Protein AF-A0A7W1LN58-F1 (afdb_monomer_lite)

Sequence (976 aa):
PGSGVRPVFETVVLNVQGGASDAFIHFIDARTSTVHIRENAELNLAQETPAEDVQAFDAPTSSAFEGSFGPGPLCGPAEGPYSVPAGTQSIIVTATSPGNDIILNLQRPAGTTVASSDIPVGANPEVLVYEPAGGITPGNYFVEVCPFSAAEPAPPVYAGSITINDASSTSVPYPPRWNFFEANPPLDLSDTDTRILACWEEVRPGVDVPNPLCEMELFNLASRATWDFDPDLQRPSFTTKGNAASTAEAWLSPLTPAEQYRPVRSNRQYDAEWQNTWQNADCNQSVFGQPVVGGRPSPVAGGNDIDSAIINLFSQHNRMHDWSYFLGFTERNFNMQQSNFGLSGEEDDPEIGNAQAGAVTGGAPSYLGRDNANQITLQDGVPGITNMYLWQPIAAAFYAPCVDGDFDQAVIGHEYTHAISTRMIGGADGGISSNQGRAMGESYSDLTAVEYLNEYGFVPTDDEDPFSVGAYVTGNGETGIRNYNMRKSPLNYSDIGYDFVCNAALIGPPVEPACSDGRTQVHADGEIWSATQFDVRKALVQKYNASFPASNKDLQARCADNELAPDKCPGNRRWMQLIFDSYLMLGSDLSMLDSRNAMLGADMMRFGGANQTELWRAFAKRGLGQFASDSRVEGEGEDAETLSDGDTIDGAANYETPRETNEGRVKFRPRAIDESGRPFLTNAKIYVGRYEAGAVPIADTDPSTSLQNKASFVPGTYEFLIQADGYGMQRVRYTVQPGADPLRVLVVDMPTNWASRSTSVGGDAATISGDGINKNKLIDDTEATNWAAMGMNNLLVDPTVTVDLAGADAHLVGRVRVSAMLRPRDDQDPGDDDTTPGEEVGDTGSQSRFSAMREFRVLTCNAKTALANCTTPVEFTQVYPVPGSPAAVEFDAGTPRPLAPNLIIKEFDVKDSMATHVRLIALDNQCTGQAAYHIDDADPTNNADCRTSPQVNNLRAAELQVLSHAGSTAVVQDPV

pLDDT: mean 81.68, std 18.53, range [25.59, 98.88]

Secondary structure (DSSP, 8-state):
--S----EEEEE----TTS----EEEEEETTT--EEEEEETTTTS---------PPPPPPEEEEEEEEPPSSSPPPP-EEEEEE-TT--EEEEEEE-TTS-EEEEEESSTT-EEEEE---TT-PSEEEEE--TT-PPPEEEEEEEEESSS-PPSP-EEEEEEEEESS-----S-S-EEEE-SS-S-TT-------EEEES-SSBTTB----TT--EE---SS-SS-TTEETTTTEE-SSSB-SSEEEEE-TT-SSS---S-----TT-EE------HHHHTTT-GGGG-S--SSS-PPPPTTGGGHHHHHHHHHHHHHHHHHHHHTTT-SGGGT---S--TT-SS--S--EEEEETTTTTTSSTTT-TTBS-EEEE---TTS--EEEE-EEEEETTTEEEEEEEGGG-HHHHHHHHHHHHHHHHTT-TTT---SHHHHHHHHHHHHHHHHHHHHHHT---SSSS-TT-BSHHHHT-TTTBTSSS-TTT----GGGTTS-----TTTSSS-SS---TTSS--HHHHHHHHHHHHHHHHHHHHHHHTTTS-TT-HHHHHHHHTTSS-GGGS-HHHHHHHHHHHHHTT--SS--HHHHHHHHHHHHHHHHTTTTHHHHHHHHHHTTB-TT-BS--EESSSTT-EE--STT-S--B-BB--TT-S--EEEEE--EESSSTT-PBPSSEEEEESS-STTPPPSEE--TTSS--SEEEE-SEEEEEEEEETTTEEEEEEEEEPS-SSS-EEEEEEE---TT-SS-SSSSPPPEEEESSB-GGGGSSS-SSS-EEE-S-GGGSS--EEEEEPSSSS-EEEEEEEEE-------TT----TTSPTT------SPPPGGGBEEEEEEEEE-TTSTT--S-SGGG-EEEESPTTSPPPPSS---SS---HHHHS-EEEEEEEEEESEEEEEEEEEHHHH-GGG----S-TT----GGGSGGGG-EEE-EEEEESS--EEEEE----

Radius of gyration: 33.4 Å; chains: 1; bounding box: 89×63×108 Å

Foldseek 3Di:
DDDDDFDWDWDWDQDDPPDDDFTWTWTAGPPPRDTPDTGGPPVVADDDDDDDDDDDFDDKDKDKDKFFADQFFGWTAWADQDFADPQWFKKKKKKDDFQFFKKKFKDPPPPHGPWIWGDDDLLPTTMDMDGDDPGDDGDTITIIITTPGNDGDPPRMMMMMMIIGNDNDPDQQPFFKFWAALFFPDLVLDQPRPTAIATCDQADRPGRDGPPRHPHHDPADLFPDRQQADVVVRGGSQWLHGFAEDEAAAQAALPDFHRGDIDGHSNSYLDDRGRQVLQVQQNALCLQPDDDDDDDDDGDVCRNNRSNLRRHLSVLSSLLSLLVVLLPLAQQLQHATQDNVPDHWAHNAHEGEHFQHNVPNCDPPQVQQEDAKAKDADFTNHYIYTRWHFYDFFFLFWHWRGGTRSRGQLRSQLRSQLNLLQCLAQHRHFGADALQSLLLSSLSSLLRSLLSCLLLVSPDPPPADSSARQCNGFSPRQRHPALHRLLPDQAFLLCQQLDQFDPCPRNPHHPDPRSVVLRGDSPHSSSNVSNLLSQLLVLQQVVCCVQANSPPSVQSNCLSSNVDDQVNHGRNSVSNSLQSQLSNVHRNFDHPLSSLVSSCVSCCVRVVNPCVLSSQQSNLQRQSHPPKALWDFDDDDPPTDTDHTNHRSGIQGHAYYPNDDFWFKEAEFEWAPVDDPTHTDQFKFKFWGFAPASGDGQAGNHPVDPGHSMHTHDFAKIWMWIFGQQQAIDIDIDTGDTGPDDHWYKYWYGYGQQQAQRHPDPFHGKDKDFAFKPRNQQHHRHLQDKTKQFPAPLPPDFGKMKIQTTHDFWAKFFKKKWFLADHGAAQPQQIDPPDDPPPRDGPRDRDRLQQGFWDKWKWFAACVDPPDPPPDPVRTHTFPPPPPDPRDGQQDADRTTRRSVSGGMDMDGTHIDGHSMMMMGGRHGNLPPPPSQQDDGNHPSHGSRNCPDSSSRMHMIRYMGGGNDDMDIDIDPDDD

Structure (mmCIF, N/CA/C/O backbone):
data_AF-A0A7W1LN58-F1
#
_entry.id   AF-A0A7W1LN58-F1
#
loop_
_atom_site.group_PDB
_atom_site.id
_atom_site.type_symbol
_atom_site.label_atom_id
_atom_site.label_alt_id
_atom_site.label_comp_id
_atom_site.label_asym_id
_atom_site.label_entity_id
_atom_site.label_seq_id
_atom_site.pdbx_PDB_ins_code
_atom_site.Cartn_x
_atom_site.Cartn_y
_atom_site.Cartn_z
_atom_site.occupancy
_atom_site.B_iso_or_equiv
_atom_site.auth_seq_id
_atom_site.auth_comp_id
_atom_site.auth_asym_id
_atom_site.auth_atom_id
_atom_site.pdbx_PDB_model_num
ATOM 1 N N . PRO A 1 1 ? 7.237 7.607 -47.749 1.00 38.34 1 PRO A N 1
ATOM 2 C CA . PRO A 1 1 ? 5.980 7.235 -48.452 1.00 38.34 1 PRO A CA 1
ATOM 3 C C . PRO A 1 1 ? 5.025 8.437 -48.496 1.00 38.34 1 PRO A C 1
ATOM 5 O O . PRO A 1 1 ? 4.955 9.165 -47.516 1.00 38.34 1 PRO A O 1
ATOM 8 N N . GLY A 1 2 ? 4.369 8.699 -49.633 1.00 32.72 2 GLY A N 1
ATOM 9 C CA . GLY A 1 2 ? 3.474 9.852 -49.808 1.00 32.72 2 GLY A CA 1
ATOM 10 C C . GLY A 1 2 ? 2.117 9.672 -49.116 1.00 32.72 2 GLY A C 1
ATOM 11 O O . GLY A 1 2 ? 1.566 8.576 -49.102 1.00 32.72 2 GLY A O 1
ATOM 12 N N . SER A 1 3 ? 1.601 10.770 -48.572 1.00 34.66 3 SER A N 1
ATOM 13 C CA . SER A 1 3 ? 0.425 10.941 -47.707 1.00 34.66 3 SER A CA 1
ATOM 14 C C . SER A 1 3 ? -0.847 10.161 -48.100 1.00 34.66 3 SER A C 1
ATOM 16 O O . SER A 1 3 ? -1.720 10.676 -48.800 1.00 34.66 3 SER A O 1
ATOM 18 N N . GLY A 1 4 ? -1.006 8.938 -47.587 1.00 41.16 4 GLY A N 1
ATOM 19 C CA . GLY A 1 4 ? -2.273 8.203 -47.620 1.00 41.16 4 GLY A CA 1
ATOM 20 C C . GLY A 1 4 ? -2.240 6.920 -46.785 1.00 41.16 4 GLY A C 1
ATOM 21 O O . GLY A 1 4 ? -1.316 6.126 -46.918 1.00 41.16 4 GLY A O 1
ATOM 22 N N . VAL A 1 5 ? -3.268 6.700 -45.955 1.00 40.66 5 VAL A N 1
ATOM 23 C CA . VAL A 1 5 ? -3.414 5.508 -45.096 1.00 40.66 5 VAL A CA 1
ATOM 24 C C . VAL A 1 5 ? -3.902 4.307 -45.916 1.00 40.66 5 VAL A C 1
ATOM 26 O O . VAL A 1 5 ? -4.859 4.420 -46.693 1.00 40.66 5 VAL A O 1
ATOM 29 N N . ARG A 1 6 ? -3.281 3.133 -45.727 1.00 43.22 6 ARG A N 1
ATOM 30 C CA . ARG A 1 6 ? -3.742 1.852 -46.285 1.00 43.22 6 ARG A CA 1
ATOM 31 C C . ARG A 1 6 ? -3.751 0.750 -45.223 1.00 43.22 6 ARG A C 1
ATOM 33 O O . ARG A 1 6 ? -2.798 0.658 -44.466 1.00 43.22 6 ARG A O 1
ATOM 40 N N . PRO A 1 7 ? -4.778 -0.118 -45.200 1.00 38.53 7 PRO A N 1
ATOM 41 C CA . PRO A 1 7 ? -4.782 -1.282 -44.324 1.00 38.53 7 PRO A CA 1
ATOM 42 C C . PRO A 1 7 ? -3.747 -2.310 -44.799 1.00 38.53 7 PRO A C 1
ATOM 44 O O . PRO A 1 7 ? -3.727 -2.680 -45.980 1.00 38.53 7 PRO A O 1
ATOM 47 N N . VAL A 1 8 ? -2.915 -2.774 -43.872 1.00 39.91 8 VAL A N 1
ATOM 48 C CA . VAL A 1 8 ? -1.924 -3.837 -44.068 1.00 39.91 8 VAL A CA 1
ATOM 49 C C . VAL A 1 8 ? -2.174 -4.970 -43.077 1.00 39.91 8 VAL A C 1
ATOM 51 O O . VAL A 1 8 ? -2.741 -4.747 -42.010 1.00 39.91 8 VAL A O 1
ATOM 54 N N . PHE A 1 9 ? -1.782 -6.186 -43.451 1.00 40.06 9 PHE A N 1
ATOM 55 C CA . PHE A 1 9 ? -1.648 -7.295 -42.508 1.00 40.06 9 PHE A CA 1
ATOM 56 C C . PHE A 1 9 ? -0.174 -7.430 -42.132 1.00 40.06 9 PHE A C 1
ATOM 58 O O . PHE A 1 9 ? 0.655 -7.586 -43.030 1.00 40.06 9 PHE A O 1
ATOM 65 N N . GLU A 1 10 ? 0.125 -7.391 -40.836 1.00 42.59 10 GLU A N 1
ATOM 66 C CA . GLU A 1 10 ? 1.408 -7.821 -40.279 1.00 42.59 10 GLU A CA 1
ATOM 67 C C . GLU A 1 10 ? 1.280 -9.298 -39.895 1.00 42.59 10 GLU A C 1
ATOM 69 O O . GLU A 1 10 ? 0.316 -9.710 -39.247 1.00 42.59 10 GLU A O 1
ATOM 74 N N . THR A 1 11 ? 2.204 -10.129 -40.372 1.00 45.03 11 THR A N 1
ATOM 75 C CA . THR A 1 11 ? 2.224 -11.565 -40.061 1.00 45.03 11 THR A CA 1
ATOM 76 C C . THR A 1 11 ? 3.646 -11.993 -39.750 1.00 45.03 11 THR A C 1
ATOM 78 O O . THR A 1 11 ? 4.514 -11.892 -40.615 1.00 45.03 11 THR A O 1
ATOM 81 N N . VAL A 1 12 ? 3.850 -12.498 -38.533 1.00 44.78 12 VAL A N 1
ATOM 82 C CA . VAL A 1 12 ? 5.116 -13.060 -38.055 1.00 44.78 12 VAL A CA 1
ATOM 83 C C . VAL A 1 12 ? 4.986 -14.583 -38.062 1.00 44.78 12 VAL A C 1
ATOM 85 O O . VAL A 1 12 ? 4.109 -15.145 -37.404 1.00 44.78 12 VAL A O 1
ATOM 88 N N . VAL A 1 13 ? 5.808 -15.265 -38.861 1.00 45.41 13 VAL A N 1
ATOM 89 C CA . VAL A 1 13 ? 5.777 -16.732 -38.988 1.00 45.41 13 VAL A CA 1
ATOM 90 C C . VAL A 1 13 ? 6.945 -17.319 -38.206 1.00 45.41 13 VAL A C 1
ATOM 92 O O . VAL A 1 13 ? 8.088 -17.188 -38.622 1.00 45.41 13 VAL A O 1
ATOM 95 N N . LEU A 1 14 ? 6.637 -17.971 -37.082 1.00 42.03 14 LEU A N 1
ATOM 96 C CA . LEU A 1 14 ? 7.629 -18.441 -36.105 1.00 42.03 14 LEU A CA 1
ATOM 97 C C . LEU A 1 14 ? 7.948 -19.947 -36.204 1.00 42.03 14 LEU A C 1
ATOM 99 O O . LEU A 1 14 ? 8.849 -20.431 -35.529 1.00 42.03 14 LEU A O 1
ATOM 103 N N . ASN A 1 15 ? 7.209 -20.726 -37.007 1.00 45.56 15 ASN A N 1
ATOM 104 C CA . ASN A 1 15 ? 7.449 -22.168 -37.162 1.00 45.56 15 ASN A CA 1
ATOM 105 C C . ASN A 1 15 ? 6.885 -22.705 -38.490 1.00 45.56 15 ASN A C 1
ATOM 107 O O . ASN A 1 15 ? 5.750 -22.392 -38.859 1.00 45.56 15 ASN A O 1
ATOM 111 N N . VAL A 1 16 ? 7.643 -23.565 -39.181 1.00 48.03 16 VAL A N 1
ATOM 112 C CA . VAL A 1 16 ? 7.180 -24.314 -40.358 1.00 48.03 16 VAL A CA 1
ATOM 113 C C . VAL A 1 16 ? 7.464 -25.803 -40.159 1.00 48.03 16 VAL A C 1
ATOM 115 O O . VAL A 1 16 ? 8.609 -26.236 -40.051 1.00 48.03 16 VAL A O 1
ATOM 118 N N . GLN A 1 17 ? 6.411 -26.623 -40.141 1.00 37.69 17 GLN A N 1
ATOM 119 C CA . GLN A 1 17 ? 6.531 -28.059 -39.894 1.00 37.69 17 GLN A CA 1
ATOM 120 C C . GLN A 1 17 ? 7.273 -28.763 -41.054 1.00 37.69 17 GLN A C 1
ATOM 122 O O . GLN A 1 17 ? 6.703 -28.986 -42.121 1.00 37.69 17 GLN A O 1
ATOM 127 N N . GLY A 1 18 ? 8.539 -29.141 -40.831 1.00 50.59 18 GLY A N 1
ATOM 128 C CA . GLY A 1 18 ? 9.335 -29.978 -41.743 1.00 50.59 18 GLY A CA 1
ATOM 129 C C . GLY A 1 18 ? 10.285 -29.253 -42.711 1.00 50.59 18 GLY A C 1
ATOM 130 O O . GLY A 1 18 ? 10.739 -29.889 -43.662 1.00 50.59 18 GLY A O 1
ATOM 131 N N . GLY A 1 19 ? 10.602 -27.972 -42.488 1.00 45.16 19 GLY A N 1
ATOM 132 C CA . GLY A 1 19 ? 11.627 -27.211 -43.226 1.00 45.16 19 GLY A CA 1
ATOM 133 C C . GLY A 1 19 ? 12.540 -26.404 -42.293 1.00 45.16 19 GLY A C 1
ATOM 134 O O . GLY A 1 19 ? 12.277 -26.348 -41.095 1.00 45.16 19 GLY A O 1
ATOM 135 N N . ALA A 1 20 ? 13.607 -25.803 -42.834 1.00 36.78 20 ALA A N 1
ATOM 136 C CA . ALA A 1 20 ? 14.385 -24.786 -42.119 1.00 36.78 20 ALA A CA 1
ATOM 137 C C . ALA A 1 20 ? 13.507 -23.538 -41.916 1.00 36.78 20 ALA A C 1
ATOM 139 O O . ALA A 1 20 ? 12.755 -23.157 -42.816 1.00 36.78 20 ALA A O 1
ATOM 140 N N . SER A 1 21 ? 13.524 -22.992 -40.707 1.00 39.00 21 SER A N 1
ATOM 141 C CA . SER A 1 21 ? 12.690 -21.873 -40.281 1.00 39.00 21 SER A CA 1
ATOM 142 C C . SER A 1 21 ? 13.357 -20.547 -40.630 1.00 39.00 21 SER A C 1
ATOM 144 O O . SER A 1 21 ? 14.273 -20.143 -39.935 1.00 39.00 21 SER A O 1
ATOM 146 N N . ASP A 1 22 ? 12.843 -19.863 -41.649 1.00 41.12 22 ASP A N 1
ATOM 147 C CA . ASP A 1 22 ? 13.186 -18.472 -41.944 1.00 41.12 22 ASP A CA 1
ATOM 148 C C . ASP A 1 22 ? 12.092 -17.575 -41.329 1.00 41.12 22 ASP A C 1
ATOM 150 O O . ASP A 1 22 ? 10.918 -17.660 -41.721 1.00 41.12 22 ASP A O 1
ATOM 154 N N . ALA A 1 23 ? 12.430 -16.732 -40.354 1.00 43.00 23 ALA A N 1
ATOM 155 C CA . ALA A 1 23 ? 11.495 -15.731 -39.847 1.00 43.00 23 ALA A CA 1
ATOM 156 C C . ALA A 1 23 ? 11.349 -14.614 -40.893 1.00 43.00 23 ALA A C 1
ATOM 158 O O . ALA A 1 23 ? 12.339 -14.080 -41.380 1.00 43.00 23 ALA A O 1
ATOM 159 N N . PHE A 1 24 ? 10.122 -14.244 -41.263 1.00 46.88 24 PHE A N 1
ATOM 160 C CA . PHE A 1 24 ? 9.875 -13.127 -42.179 1.00 46.88 24 PHE A CA 1
ATOM 161 C C . PHE A 1 24 ? 8.828 -12.178 -41.604 1.00 46.88 24 PHE A C 1
ATOM 163 O O . PHE A 1 24 ? 7.767 -12.630 -41.167 1.00 46.88 24 PHE A O 1
ATOM 170 N N . ILE A 1 25 ? 9.085 -10.875 -41.712 1.00 50.16 25 ILE A N 1
ATOM 171 C CA . ILE A 1 25 ? 8.079 -9.828 -41.534 1.00 50.16 25 ILE A CA 1
ATOM 172 C C . ILE A 1 25 ? 7.552 -9.456 -42.920 1.00 50.16 25 ILE A C 1
ATOM 174 O O . ILE A 1 25 ? 8.302 -9.148 -43.852 1.00 50.16 25 ILE A O 1
ATOM 178 N N . HIS A 1 26 ? 6.234 -9.512 -43.082 1.00 50.22 26 HIS A N 1
ATOM 179 C CA . HIS A 1 26 ? 5.571 -9.121 -44.319 1.00 50.22 26 HIS A CA 1
ATOM 180 C C . HIS A 1 26 ? 4.625 -7.951 -44.071 1.00 50.22 26 HIS A C 1
ATOM 182 O O . HIS A 1 26 ? 3.730 -8.057 -43.236 1.00 50.22 26 HIS A O 1
ATOM 188 N N . PHE A 1 27 ? 4.744 -6.902 -44.887 1.00 49.34 27 PHE A N 1
ATOM 189 C CA . PHE A 1 27 ? 3.719 -5.869 -45.020 1.00 49.34 27 PHE A CA 1
ATOM 190 C C . PHE A 1 27 ? 2.981 -6.073 -46.336 1.00 49.34 27 PHE A C 1
ATOM 192 O O . PHE A 1 27 ? 3.466 -5.750 -47.430 1.00 49.34 27 PHE A O 1
ATOM 199 N N . ILE A 1 28 ? 1.792 -6.658 -46.220 1.00 58.09 28 ILE A N 1
ATOM 200 C CA . ILE A 1 28 ? 0.949 -7.016 -47.358 1.00 58.09 28 ILE A CA 1
ATOM 201 C C . ILE A 1 28 ? -0.194 -6.010 -47.438 1.00 58.09 28 ILE A C 1
ATOM 203 O O . ILE A 1 28 ? -0.974 -5.880 -46.495 1.00 58.09 28 ILE A O 1
ATOM 207 N N . ASP A 1 29 ? -0.327 -5.312 -48.569 1.00 57.69 29 ASP A N 1
ATOM 208 C CA . ASP A 1 29 ? -1.478 -4.436 -48.807 1.00 57.69 29 ASP A CA 1
ATOM 209 C C . ASP A 1 29 ? -2.752 -5.284 -48.842 1.00 57.69 29 ASP A C 1
ATOM 211 O O . ASP A 1 29 ? -2.947 -6.128 -49.723 1.00 57.69 29 ASP A O 1
ATOM 215 N N . ALA A 1 30 ? -3.634 -5.041 -47.871 1.00 48.69 30 ALA A N 1
ATOM 216 C CA . ALA A 1 30 ? -4.808 -5.866 -47.615 1.00 48.69 30 ALA A CA 1
ATOM 217 C C . ALA A 1 30 ? -5.854 -5.822 -48.746 1.00 48.69 30 ALA A C 1
ATOM 219 O O . ALA A 1 30 ? -6.773 -6.638 -48.765 1.00 48.69 30 ALA A O 1
ATOM 220 N N . ARG A 1 31 ? -5.750 -4.876 -49.692 1.00 51.94 31 ARG A N 1
ATOM 221 C CA . ARG A 1 31 ? -6.703 -4.707 -50.805 1.00 51.94 31 ARG A CA 1
ATOM 222 C C . ARG A 1 31 ? -6.205 -5.303 -52.111 1.00 51.94 31 ARG A C 1
ATOM 224 O O . ARG A 1 31 ? -7.010 -5.711 -52.941 1.00 51.94 31 ARG A O 1
ATOM 231 N N . THR A 1 32 ? -4.896 -5.294 -52.319 1.00 62.59 32 THR A N 1
ATOM 232 C CA . THR A 1 32 ? -4.275 -5.728 -53.578 1.00 62.59 32 THR A CA 1
ATOM 233 C C . THR A 1 32 ? -3.506 -7.035 -53.440 1.00 62.59 32 THR A C 1
ATOM 235 O O . THR A 1 32 ? -3.103 -7.597 -54.454 1.00 62.59 32 THR A O 1
ATOM 238 N N . SER A 1 33 ? -3.284 -7.502 -52.206 1.00 49.84 33 SER A N 1
ATOM 239 C CA . SER A 1 33 ? -2.410 -8.635 -51.880 1.00 49.84 33 SER A CA 1
ATOM 240 C C . SER A 1 33 ? -0.970 -8.450 -52.372 1.00 49.84 33 SER A C 1
ATOM 242 O O . SER A 1 33 ? -0.205 -9.409 -52.455 1.00 49.84 33 SER A O 1
ATOM 244 N N . THR A 1 34 ? -0.597 -7.212 -52.703 1.00 50.97 34 THR A N 1
ATOM 245 C CA . THR A 1 34 ? 0.761 -6.862 -53.104 1.00 50.97 34 THR A CA 1
ATOM 246 C C . THR A 1 34 ? 1.616 -6.818 -51.849 1.00 50.97 34 THR A C 1
ATOM 248 O O . THR A 1 34 ? 1.304 -6.095 -50.901 1.00 50.97 34 THR A O 1
ATOM 251 N N . VAL A 1 35 ? 2.684 -7.606 -51.841 1.00 49.66 35 VAL A N 1
ATOM 252 C CA . VAL A 1 35 ? 3.700 -7.573 -50.792 1.00 49.66 35 VAL A CA 1
ATOM 253 C C . VAL A 1 35 ? 4.571 -6.352 -51.060 1.00 49.66 35 VAL A C 1
ATOM 255 O O . VAL A 1 35 ? 5.291 -6.324 -52.057 1.00 49.66 35 VAL A O 1
ATOM 258 N N . HIS A 1 36 ? 4.449 -5.325 -50.222 1.00 48.38 36 HIS A N 1
ATOM 259 C CA . HIS A 1 36 ? 5.258 -4.108 -50.365 1.00 48.38 36 HIS A CA 1
ATOM 260 C C . HIS A 1 36 ? 6.605 -4.265 -49.687 1.00 48.38 36 HIS A C 1
ATOM 262 O O . HIS A 1 36 ? 7.612 -3.794 -50.206 1.00 48.38 36 HIS A O 1
ATOM 268 N N . ILE A 1 37 ? 6.614 -4.967 -48.557 1.00 48.12 37 ILE A N 1
ATOM 269 C CA . ILE A 1 37 ? 7.822 -5.299 -47.819 1.00 48.12 37 ILE A CA 1
ATOM 270 C C . ILE A 1 37 ? 7.750 -6.787 -47.491 1.00 48.12 37 ILE A C 1
ATOM 272 O O . ILE A 1 37 ? 6.752 -7.278 -46.959 1.00 48.12 37 ILE A O 1
ATOM 276 N N . ARG A 1 38 ? 8.803 -7.503 -47.873 1.00 44.06 38 ARG A N 1
ATOM 277 C CA . ARG A 1 38 ? 9.136 -8.835 -47.380 1.00 44.06 38 ARG A CA 1
ATOM 278 C C . ARG A 1 38 ? 10.527 -8.700 -46.801 1.00 44.06 38 ARG A C 1
ATOM 280 O O . ARG A 1 38 ? 11.482 -8.538 -47.557 1.00 44.06 38 ARG A O 1
ATOM 287 N N . GLU A 1 39 ? 10.609 -8.757 -45.492 1.00 43.25 39 GLU A N 1
ATOM 288 C CA . GLU A 1 39 ? 11.857 -8.669 -44.766 1.00 43.25 39 GLU A CA 1
ATOM 289 C C . GLU A 1 39 ? 12.158 -10.036 -44.172 1.00 43.25 39 GLU A C 1
ATOM 291 O O . GLU A 1 39 ? 11.318 -10.619 -43.490 1.00 43.25 39 GLU A O 1
ATOM 296 N N . ASN A 1 40 ? 13.318 -10.586 -44.525 1.00 41.34 40 ASN A N 1
ATOM 297 C CA . ASN A 1 40 ? 13.825 -11.796 -43.896 1.00 41.34 40 ASN A CA 1
ATOM 298 C C . ASN A 1 40 ? 14.435 -11.384 -42.556 1.00 41.34 40 ASN A C 1
ATOM 300 O O . ASN A 1 40 ? 15.449 -10.697 -42.550 1.00 41.34 40 ASN A O 1
ATOM 304 N N . ALA A 1 41 ? 13.821 -11.782 -41.448 1.00 43.66 41 ALA A N 1
ATOM 305 C CA . ALA A 1 41 ? 14.334 -11.538 -40.106 1.00 43.66 41 ALA A CA 1
ATOM 306 C C . ALA A 1 41 ? 15.542 -12.439 -39.764 1.00 43.66 41 ALA A C 1
ATOM 308 O O . ALA A 1 41 ? 16.144 -12.270 -38.712 1.00 43.66 41 ALA A O 1
ATOM 309 N N . GLU A 1 42 ? 15.962 -13.334 -40.669 1.00 38.12 42 GLU A N 1
ATOM 310 C CA . GLU A 1 42 ? 17.243 -14.053 -40.596 1.00 38.12 42 GLU A CA 1
ATOM 311 C C . GLU A 1 42 ? 18.414 -13.317 -41.295 1.00 38.12 42 GLU A C 1
ATOM 313 O O . GLU A 1 42 ? 19.463 -13.897 -41.568 1.00 38.12 42 GLU A O 1
ATOM 318 N N . LEU A 1 43 ? 18.292 -12.015 -41.584 1.00 32.66 43 LEU A N 1
ATOM 319 C CA . LEU A 1 43 ? 19.377 -11.200 -42.162 1.00 32.66 43 LEU A CA 1
ATOM 320 C C . LEU A 1 43 ? 20.245 -10.458 -41.125 1.00 32.66 43 LEU A C 1
ATOM 322 O O . LEU A 1 43 ? 20.779 -9.394 -41.420 1.00 32.66 43 LEU A O 1
ATOM 326 N N . ASN A 1 44 ? 20.472 -11.070 -39.957 1.00 30.06 44 ASN A N 1
ATOM 327 C CA . ASN A 1 44 ? 21.639 -10.786 -39.101 1.00 30.06 44 ASN A CA 1
ATOM 328 C C . ASN A 1 44 ? 22.661 -11.940 -39.068 1.00 30.06 44 ASN A C 1
ATOM 330 O O . ASN A 1 44 ? 23.606 -11.916 -38.285 1.00 30.06 44 ASN A O 1
ATOM 334 N N . LEU A 1 45 ? 22.527 -12.941 -39.945 1.00 30.30 45 LEU A N 1
ATOM 335 C CA . LEU A 1 45 ? 23.387 -14.123 -39.921 1.00 30.30 45 LEU A CA 1
ATOM 336 C C . LEU A 1 45 ? 23.634 -14.675 -41.336 1.00 30.30 45 LEU A C 1
ATOM 338 O O . LEU A 1 45 ? 23.081 -15.697 -41.712 1.00 30.30 45 LEU A O 1
ATOM 342 N N . ALA A 1 46 ? 24.448 -13.979 -42.145 1.00 26.41 46 ALA A N 1
ATOM 343 C CA . ALA A 1 46 ? 25.325 -14.590 -43.166 1.00 26.41 46 ALA A CA 1
ATOM 344 C C . ALA A 1 46 ? 26.036 -13.544 -44.049 1.00 26.41 46 ALA A C 1
ATOM 346 O O . ALA A 1 46 ? 25.576 -13.191 -45.137 1.00 26.41 46 ALA A O 1
ATOM 347 N N . GLN A 1 47 ? 27.253 -13.166 -43.660 1.00 25.59 47 GLN A N 1
ATOM 348 C CA . GLN A 1 47 ? 28.364 -13.103 -44.614 1.00 25.59 47 GLN A CA 1
ATOM 349 C C . GLN A 1 47 ? 29.571 -13.824 -44.009 1.00 25.59 47 GLN A C 1
ATOM 351 O O . GLN A 1 47 ? 30.535 -13.202 -43.580 1.00 25.59 47 GLN A O 1
ATOM 356 N N . GLU A 1 48 ? 29.527 -15.157 -43.993 1.00 30.42 48 GLU A N 1
ATOM 357 C CA . GLU A 1 48 ? 30.747 -15.952 -43.864 1.00 30.42 48 GLU A CA 1
ATOM 358 C C . GLU A 1 48 ? 31.292 -16.278 -45.255 1.00 30.42 48 GLU A C 1
ATOM 360 O O . GLU A 1 48 ? 30.777 -17.113 -46.002 1.00 30.42 48 GLU A O 1
ATOM 365 N N . THR A 1 49 ? 32.372 -15.590 -45.607 1.00 28.28 49 THR A N 1
ATOM 366 C CA . THR A 1 49 ? 33.383 -16.128 -46.521 1.00 28.28 49 THR A CA 1
ATOM 367 C C . THR A 1 49 ? 34.119 -17.278 -45.811 1.00 28.28 49 THR A C 1
ATOM 369 O O . THR A 1 49 ? 34.323 -17.187 -44.602 1.00 28.28 49 THR A O 1
ATOM 372 N N . PRO A 1 50 ? 34.539 -18.351 -46.509 1.00 26.67 50 PRO A N 1
ATOM 373 C CA . PRO A 1 50 ? 35.122 -19.531 -45.869 1.00 26.67 50 PRO A CA 1
ATOM 374 C C . PRO A 1 50 ? 36.374 -19.226 -45.040 1.00 26.67 50 PRO A C 1
ATOM 376 O O . PRO A 1 50 ? 37.246 -18.473 -45.474 1.00 26.67 50 PRO A O 1
ATOM 379 N N . ALA A 1 51 ? 36.462 -19.883 -43.884 1.00 35.12 51 ALA A N 1
ATOM 380 C CA . ALA A 1 51 ? 37.578 -19.835 -42.954 1.00 35.12 51 ALA A CA 1
ATOM 381 C C . ALA A 1 51 ? 38.877 -20.391 -43.560 1.00 35.12 51 ALA A C 1
ATOM 383 O O . ALA A 1 51 ? 39.050 -21.606 -43.641 1.00 35.12 51 ALA A O 1
ATOM 384 N N . GLU A 1 52 ? 39.814 -19.503 -43.885 1.00 25.97 52 GLU A N 1
ATOM 385 C CA . GLU A 1 52 ? 41.252 -19.777 -43.826 1.00 25.97 52 GLU A CA 1
ATOM 386 C C . GLU A 1 52 ? 41.956 -18.532 -43.236 1.00 25.97 52 GLU A C 1
ATOM 388 O O . GLU A 1 52 ? 41.791 -17.423 -43.738 1.00 25.97 52 GLU A O 1
ATOM 393 N N . ASP A 1 53 ? 42.703 -18.745 -42.144 1.00 28.17 53 ASP A N 1
ATOM 394 C CA . ASP A 1 53 ? 43.572 -17.810 -41.399 1.00 28.17 53 ASP A CA 1
ATOM 395 C C . ASP A 1 53 ? 42.924 -16.670 -40.573 1.00 28.17 53 ASP A C 1
ATOM 397 O O . ASP A 1 53 ? 43.074 -15.488 -40.875 1.00 28.17 53 ASP A O 1
ATOM 401 N N . VAL A 1 54 ? 42.316 -17.004 -39.422 1.00 29.50 54 VAL A N 1
ATOM 402 C CA . VAL A 1 54 ? 42.055 -16.014 -38.353 1.00 29.50 54 VAL A CA 1
ATOM 403 C C . VAL A 1 54 ? 43.332 -15.812 -37.530 1.00 29.50 54 VAL A C 1
ATOM 405 O O . VAL A 1 54 ? 43.705 -16.656 -36.712 1.00 29.50 54 VAL A O 1
ATOM 408 N N . GLN A 1 55 ? 44.012 -14.686 -37.751 1.00 25.73 55 GLN A N 1
ATOM 409 C CA . GLN A 1 55 ? 44.956 -14.135 -36.779 1.00 25.73 55 GLN A CA 1
ATOM 410 C C . GLN A 1 55 ? 44.171 -13.447 -35.656 1.00 25.73 55 GLN A C 1
ATOM 412 O O . GLN A 1 55 ? 43.167 -12.789 -35.912 1.00 25.73 55 GLN A O 1
ATOM 417 N N . ALA A 1 56 ? 44.616 -13.619 -34.411 1.00 28.19 56 ALA A N 1
ATOM 418 C CA . ALA A 1 56 ? 44.082 -12.893 -33.265 1.00 28.19 56 ALA A CA 1
ATOM 419 C C . ALA A 1 56 ? 44.217 -11.375 -33.492 1.00 28.19 56 ALA A C 1
ATOM 421 O O . ALA A 1 56 ? 45.321 -10.909 -33.772 1.00 28.19 56 ALA A O 1
ATOM 422 N N . PHE A 1 57 ? 43.108 -10.639 -33.384 1.00 33.38 57 PHE A N 1
ATOM 423 C CA . PHE A 1 57 ? 43.099 -9.174 -33.336 1.00 33.38 57 PHE A CA 1
ATOM 424 C C . PHE A 1 57 ? 43.287 -8.713 -31.886 1.00 33.38 57 PHE A C 1
ATOM 426 O O . PHE A 1 57 ? 42.812 -9.381 -30.960 1.00 33.38 57 PHE A O 1
ATOM 433 N N . ASP A 1 58 ? 43.996 -7.604 -31.690 1.00 37.00 58 ASP A N 1
ATOM 434 C CA . ASP A 1 58 ? 44.186 -7.015 -30.366 1.00 37.00 58 ASP A CA 1
ATOM 435 C C . ASP A 1 58 ? 42.894 -6.293 -29.924 1.00 37.00 58 ASP A C 1
ATOM 437 O O . ASP A 1 58 ? 42.106 -5.820 -30.739 1.00 37.00 58 ASP A O 1
ATOM 441 N N . ALA A 1 59 ? 42.624 -6.236 -28.617 1.00 37.91 59 ALA A N 1
ATOM 442 C CA . ALA A 1 59 ? 41.434 -5.561 -28.090 1.00 37.91 59 ALA A CA 1
ATOM 443 C C . ALA A 1 59 ? 41.435 -4.051 -28.436 1.00 37.91 59 ALA A C 1
ATOM 445 O O . ALA A 1 59 ? 42.509 -3.437 -28.438 1.00 37.91 59 ALA A O 1
ATOM 446 N N . PRO A 1 60 ? 40.259 -3.421 -28.665 1.00 51.72 60 PRO A N 1
ATOM 447 C CA . PRO A 1 60 ? 40.178 -1.989 -28.935 1.00 51.72 60 PRO A CA 1
ATOM 448 C C . PRO A 1 60 ? 40.834 -1.196 -27.804 1.00 51.72 60 PRO A C 1
ATOM 450 O O . PRO A 1 60 ? 40.615 -1.458 -26.619 1.00 51.72 60 PRO A O 1
ATOM 453 N N . THR A 1 61 ? 41.647 -0.209 -28.172 1.00 53.94 61 THR A N 1
ATOM 454 C CA . THR A 1 61 ? 42.327 0.653 -27.201 1.00 53.94 61 THR A CA 1
ATOM 455 C C . THR A 1 61 ? 41.501 1.913 -26.997 1.00 53.94 61 THR A C 1
ATOM 457 O O . THR A 1 61 ? 41.357 2.726 -27.909 1.00 53.94 61 THR A O 1
ATOM 460 N N . SER A 1 62 ? 40.938 2.059 -25.795 1.00 63.94 62 SER A N 1
ATOM 461 C CA . SER A 1 62 ? 40.212 3.259 -25.372 1.00 63.94 62 SER A CA 1
ATOM 462 C C . SER A 1 62 ? 41.097 4.136 -24.490 1.00 63.94 62 SER A C 1
ATOM 464 O O . SER A 1 62 ? 41.887 3.642 -23.683 1.00 63.94 62 SER A O 1
ATOM 466 N N . SER A 1 63 ? 41.015 5.449 -24.671 1.00 70.25 63 SER A N 1
ATOM 467 C CA . SER A 1 63 ? 41.720 6.447 -23.868 1.00 70.25 63 SER A CA 1
ATOM 468 C C . SER A 1 63 ? 40.767 7.580 -23.516 1.00 70.25 63 SER A C 1
ATOM 470 O O . SER A 1 63 ? 40.159 8.178 -24.403 1.00 70.25 63 SER A O 1
ATOM 472 N N . ALA A 1 64 ? 40.642 7.873 -22.223 1.00 67.44 64 ALA A N 1
ATOM 473 C CA . ALA A 1 64 ? 39.857 9.000 -21.735 1.00 67.44 64 ALA A CA 1
ATOM 474 C C . ALA A 1 64 ? 40.596 10.330 -21.948 1.00 67.44 64 ALA A C 1
ATOM 476 O O . ALA A 1 64 ? 41.829 10.367 -22.021 1.00 67.44 64 ALA A O 1
ATOM 477 N N . PHE A 1 65 ? 39.835 11.417 -22.022 1.00 78.06 65 PHE A N 1
ATOM 478 C CA . PHE A 1 65 ? 40.341 12.782 -22.003 1.00 78.06 65 PHE A CA 1
ATOM 479 C C . PHE A 1 65 ? 39.370 13.719 -21.301 1.00 78.06 65 PHE A C 1
ATOM 481 O O . PHE A 1 65 ? 38.164 13.487 -21.271 1.00 78.06 65 PHE A O 1
ATOM 488 N N . GLU A 1 66 ? 39.909 14.796 -20.754 1.00 81.50 66 GLU A N 1
ATOM 489 C CA . GLU A 1 66 ? 39.153 15.842 -20.081 1.00 81.50 66 GLU A CA 1
ATOM 490 C C . GLU A 1 66 ? 39.803 17.188 -20.379 1.00 81.50 66 GLU A C 1
ATOM 492 O O . GLU A 1 66 ? 41.021 17.280 -20.529 1.00 81.50 66 GLU A O 1
ATOM 497 N N . GLY A 1 67 ? 38.994 18.236 -20.469 1.00 82.62 67 GLY A N 1
ATOM 498 C CA . GLY A 1 67 ? 39.496 19.560 -20.786 1.00 82.62 67 GLY A CA 1
ATOM 499 C C . GLY A 1 67 ? 38.476 20.655 -20.528 1.00 82.62 67 GLY A C 1
ATOM 500 O O . GLY A 1 67 ? 37.417 20.440 -19.940 1.00 82.62 67 GLY A O 1
ATOM 501 N N . SER A 1 68 ? 38.825 21.868 -20.946 1.00 78.50 68 SER A N 1
ATOM 502 C CA . SER A 1 68 ? 37.926 23.018 -20.879 1.00 78.50 68 SER A CA 1
ATOM 503 C C . SER A 1 68 ? 38.125 23.938 -22.075 1.00 78.50 68 SER A C 1
ATOM 505 O O . SER A 1 68 ? 39.232 24.033 -22.610 1.00 78.50 68 SER A O 1
ATOM 507 N N . PHE A 1 69 ? 37.065 24.636 -22.476 1.00 74.44 69 PHE A N 1
ATOM 508 C CA . PHE A 1 69 ? 37.139 25.737 -23.436 1.00 74.44 69 PHE A CA 1
ATOM 509 C C . PHE A 1 69 ? 37.125 27.100 -22.720 1.00 74.44 69 PHE A C 1
ATOM 511 O O . PHE A 1 69 ? 36.584 27.263 -21.626 1.00 74.44 69 PHE A O 1
ATOM 518 N N . GLY A 1 70 ? 37.802 28.093 -23.307 1.00 63.12 70 GLY A N 1
ATOM 519 C CA . GLY A 1 70 ? 37.887 29.452 -22.755 1.00 63.12 70 GLY A CA 1
ATOM 520 C C . GLY A 1 70 ? 36.619 30.281 -23.020 1.00 63.12 70 GLY A C 1
ATOM 521 O O . GLY A 1 70 ? 35.802 29.896 -23.848 1.00 63.12 70 GLY A O 1
ATOM 522 N N . PRO A 1 71 ? 36.442 31.454 -22.379 1.00 55.97 71 PRO A N 1
ATOM 523 C CA . PRO A 1 71 ? 35.294 32.321 -22.651 1.00 55.97 71 PRO A CA 1
ATOM 524 C C . PRO A 1 71 ? 35.285 32.805 -24.116 1.00 55.97 71 PRO A C 1
ATOM 526 O O . PRO A 1 71 ? 36.197 33.518 -24.544 1.00 55.97 71 PRO A O 1
ATOM 529 N N . GLY A 1 72 ? 34.236 32.443 -24.865 1.00 57.34 72 GLY A N 1
ATOM 530 C CA . GLY A 1 72 ? 34.056 32.733 -26.296 1.00 57.34 72 GLY A CA 1
ATOM 531 C C . GLY A 1 72 ? 34.041 31.462 -27.168 1.00 57.34 72 GLY A C 1
ATOM 532 O O . GLY A 1 72 ? 34.095 30.364 -26.632 1.00 57.34 72 GLY A O 1
ATOM 533 N N . PRO A 1 73 ? 33.998 31.573 -28.512 1.00 58.94 73 PRO A N 1
ATOM 534 C CA . PRO A 1 73 ? 33.883 30.427 -29.429 1.00 58.94 73 PRO A CA 1
ATOM 535 C C . PRO A 1 73 ? 35.222 29.686 -29.629 1.00 58.94 73 PRO A C 1
ATOM 537 O O . PRO A 1 73 ? 35.558 29.271 -30.737 1.00 58.94 73 PRO A O 1
ATOM 540 N N . LEU A 1 74 ? 36.062 29.628 -28.594 1.00 75.88 74 LEU A N 1
ATOM 541 C CA . LEU A 1 74 ? 37.389 29.027 -28.673 1.00 75.88 74 LEU A CA 1
ATOM 542 C C . LEU A 1 74 ? 37.301 27.570 -28.240 1.00 75.88 74 LEU A C 1
ATOM 544 O O . LEU A 1 74 ? 36.929 27.298 -27.105 1.00 75.88 74 LEU A O 1
ATOM 548 N N . CYS A 1 75 ? 37.685 26.655 -29.127 1.00 83.56 75 CYS A N 1
ATOM 549 C CA . CYS A 1 75 ? 37.794 25.241 -28.792 1.00 83.56 75 CYS A CA 1
ATOM 550 C C . CYS A 1 75 ? 38.794 24.999 -27.654 1.00 83.56 75 CYS A C 1
ATOM 552 O O . CYS A 1 75 ? 39.728 25.786 -27.446 1.00 83.56 75 CYS A O 1
ATOM 554 N N . GLY A 1 76 ? 38.600 23.896 -26.935 1.00 80.19 76 GLY A N 1
ATOM 555 C CA . GLY A 1 76 ? 39.588 23.380 -25.997 1.00 80.19 76 GLY A CA 1
ATOM 556 C C . GLY A 1 76 ? 40.895 22.991 -26.699 1.00 80.19 76 GLY A C 1
ATOM 557 O O . GLY A 1 76 ? 40.951 22.916 -27.932 1.00 80.19 76 GLY A O 1
ATOM 558 N N . PRO A 1 77 ? 41.984 22.775 -25.942 1.00 84.12 77 PRO A N 1
ATOM 559 C CA . PRO A 1 77 ? 43.210 22.241 -26.518 1.00 84.12 77 PRO A CA 1
ATOM 560 C C . PRO A 1 77 ? 42.936 20.895 -27.207 1.00 84.12 77 PRO A C 1
ATOM 562 O O . PRO A 1 77 ? 42.131 20.096 -26.740 1.00 84.12 77 PRO A O 1
ATOM 565 N N . ALA A 1 78 ? 43.616 20.641 -28.327 1.00 85.94 78 ALA A N 1
ATOM 566 C CA . ALA A 1 78 ? 43.517 19.358 -29.010 1.00 85.94 78 ALA A CA 1
ATOM 567 C C . ALA A 1 78 ? 44.163 18.258 -28.146 1.00 85.94 78 ALA A C 1
ATOM 569 O O . ALA A 1 78 ? 45.387 18.222 -27.984 1.00 85.94 78 ALA A O 1
ATOM 570 N N . GLU A 1 79 ? 43.334 17.374 -27.603 1.00 88.25 79 GLU A N 1
ATOM 571 C CA . GLU A 1 79 ? 43.702 16.250 -26.750 1.00 88.25 79 GLU A CA 1
ATOM 572 C C . GLU A 1 79 ? 44.421 15.170 -27.563 1.00 88.25 79 GLU A C 1
ATOM 574 O O . GLU A 1 79 ? 44.043 14.869 -28.697 1.00 88.25 79 GLU A O 1
ATOM 579 N N . GLY A 1 80 ? 45.493 14.601 -27.009 1.00 85.12 80 GLY A N 1
ATOM 580 C CA . GLY A 1 80 ? 46.363 13.640 -27.692 1.00 85.12 80 GLY A CA 1
ATOM 581 C C . GLY A 1 80 ? 47.857 13.982 -27.560 1.00 85.12 80 GLY A C 1
ATOM 582 O O . GLY A 1 80 ? 48.244 14.823 -26.748 1.00 85.12 80 GLY A O 1
ATOM 583 N N . PRO A 1 81 ? 48.744 13.349 -28.350 1.00 88.00 81 PRO A N 1
ATOM 584 C CA . PRO A 1 81 ? 48.444 12.482 -29.487 1.00 88.00 81 PRO A CA 1
ATOM 585 C C . PRO A 1 81 ? 47.934 11.096 -29.082 1.00 88.00 81 PRO A C 1
ATOM 587 O O . PRO A 1 81 ? 48.542 10.426 -28.250 1.00 88.00 81 PRO A O 1
ATOM 590 N N . TYR A 1 82 ? 46.903 10.619 -29.775 1.00 89.25 82 TYR A N 1
ATOM 591 C CA . TYR A 1 82 ? 46.486 9.219 -29.741 1.00 89.25 82 TYR A CA 1
ATOM 592 C C . TYR A 1 82 ? 47.165 8.460 -30.875 1.00 89.25 82 TYR A C 1
ATOM 594 O O . TYR A 1 82 ? 47.025 8.807 -32.053 1.00 89.25 82 TYR A O 1
ATOM 602 N N . SER A 1 83 ? 47.955 7.452 -30.511 1.00 86.88 83 SER A N 1
ATOM 603 C CA . SER A 1 83 ? 48.727 6.659 -31.464 1.00 86.88 83 SER A CA 1
ATOM 604 C C . SER A 1 83 ? 47.819 5.664 -32.177 1.00 86.88 83 SER A C 1
ATOM 606 O O . SER A 1 83 ? 47.400 4.678 -31.581 1.00 86.88 83 SER A O 1
ATOM 608 N N . VAL A 1 84 ? 47.576 5.888 -33.466 1.00 83.06 84 VAL A N 1
ATOM 609 C CA . VAL A 1 84 ? 46.786 4.997 -34.319 1.00 83.06 84 VAL A CA 1
ATOM 610 C C . VAL A 1 84 ? 47.723 4.074 -35.111 1.00 83.06 84 VAL A C 1
ATOM 612 O O . VAL A 1 84 ? 48.473 4.568 -35.966 1.00 83.06 84 VAL A O 1
ATOM 615 N N . PRO A 1 85 ? 47.753 2.758 -34.820 1.00 78.00 85 PRO A N 1
ATOM 616 C CA . PRO A 1 85 ? 48.663 1.813 -35.461 1.00 78.00 85 PRO A CA 1
ATOM 617 C C . PRO A 1 85 ? 48.304 1.515 -36.926 1.00 78.00 85 PRO A C 1
ATOM 619 O O . PRO A 1 85 ? 47.269 1.910 -37.460 1.00 78.00 85 PRO A O 1
ATOM 622 N N . ALA A 1 86 ? 49.212 0.819 -37.617 1.00 77.50 86 ALA A N 1
ATOM 623 C CA . ALA A 1 86 ? 48.919 0.265 -38.935 1.00 77.50 86 ALA A CA 1
ATOM 624 C C . ALA A 1 86 ? 47.876 -0.845 -38.823 1.00 77.50 86 ALA A C 1
ATOM 626 O O . ALA A 1 86 ? 48.054 -1.752 -38.022 1.00 77.50 86 ALA A O 1
ATOM 627 N N . GLY A 1 87 ? 46.822 -0.766 -39.638 1.00 66.25 87 GLY A N 1
ATOM 628 C CA . GLY A 1 87 ? 45.703 -1.705 -39.580 1.00 66.25 87 GLY A CA 1
ATOM 629 C C . GLY A 1 87 ? 44.469 -1.172 -38.858 1.00 66.25 87 GLY A C 1
ATOM 630 O O . GLY A 1 87 ? 43.477 -1.875 -38.869 1.00 66.25 87 GLY A O 1
ATOM 631 N N . THR A 1 88 ? 44.477 0.051 -38.306 1.00 72.31 88 THR A N 1
ATOM 632 C CA . THR A 1 88 ? 43.263 0.687 -37.762 1.00 72.31 88 THR A CA 1
ATOM 633 C C . THR A 1 88 ? 42.188 0.874 -38.833 1.00 72.31 88 THR A C 1
ATOM 635 O O . THR A 1 88 ? 42.463 1.317 -39.950 1.00 72.31 88 THR A O 1
ATOM 638 N N . GLN A 1 89 ? 40.954 0.561 -38.466 1.00 64.69 89 GLN A N 1
ATOM 639 C CA . GLN A 1 89 ? 39.790 0.538 -39.338 1.00 64.69 89 GLN A CA 1
ATOM 640 C C . GLN A 1 89 ? 38.727 1.554 -38.906 1.00 64.69 89 GLN A C 1
ATOM 642 O O . GLN A 1 89 ? 38.108 2.150 -39.784 1.00 64.69 89 GLN A O 1
ATOM 647 N N . SER A 1 90 ? 38.580 1.832 -37.601 1.00 70.44 90 SER A N 1
ATOM 648 C CA . SER A 1 90 ? 37.699 2.894 -37.088 1.00 70.44 90 SER A CA 1
ATOM 649 C C . SER A 1 90 ? 38.311 3.683 -35.921 1.00 70.44 90 SER A C 1
ATOM 651 O O . SER A 1 90 ? 39.158 3.183 -35.171 1.00 70.44 90 SER A O 1
ATOM 653 N N . ILE A 1 91 ? 37.905 4.952 -35.800 1.00 72.38 91 ILE A N 1
ATOM 654 C CA . ILE A 1 91 ? 38.141 5.804 -34.627 1.00 72.38 91 ILE A CA 1
ATOM 655 C C . ILE A 1 91 ? 36.786 6.323 -34.157 1.00 72.38 91 ILE A C 1
ATOM 657 O O . ILE A 1 91 ? 36.078 6.970 -34.928 1.00 72.38 91 ILE A O 1
ATOM 661 N N . ILE A 1 92 ? 36.445 6.073 -32.897 1.00 68.69 92 ILE A N 1
ATOM 662 C CA . ILE A 1 92 ? 35.217 6.573 -32.271 1.00 68.69 92 ILE A CA 1
ATOM 663 C C . ILE A 1 92 ? 35.616 7.566 -31.190 1.00 68.69 92 ILE A C 1
ATOM 665 O O . ILE A 1 92 ? 36.443 7.246 -30.341 1.00 68.69 92 ILE A O 1
ATOM 669 N N . VAL A 1 93 ? 35.039 8.759 -31.219 1.00 75.12 93 VAL A N 1
ATOM 670 C CA . VAL A 1 93 ? 35.229 9.797 -30.210 1.00 75.12 93 VAL A CA 1
ATOM 671 C C . VAL A 1 93 ? 33.876 10.108 -29.597 1.00 75.12 93 VAL A C 1
ATOM 673 O O . VAL A 1 93 ? 32.919 10.372 -30.316 1.00 75.12 93 VAL A O 1
ATOM 676 N N . THR A 1 94 ? 33.804 10.102 -28.275 1.00 68.19 94 THR A N 1
ATOM 677 C CA . THR A 1 94 ? 32.622 10.519 -27.520 1.00 68.19 94 THR A CA 1
ATOM 678 C C . THR A 1 94 ? 33.024 11.628 -26.566 1.00 68.19 94 THR A C 1
ATOM 680 O O . THR A 1 94 ? 34.040 11.475 -25.890 1.00 68.19 94 THR A O 1
ATOM 683 N N . ALA A 1 95 ? 32.252 12.699 -26.447 1.00 76.38 95 ALA A N 1
ATOM 684 C CA . ALA A 1 95 ? 32.455 13.693 -25.398 1.00 76.38 95 ALA A CA 1
ATOM 685 C C . ALA A 1 95 ? 31.125 14.225 -24.889 1.00 76.38 95 ALA A C 1
ATOM 687 O O . ALA A 1 95 ? 30.132 14.240 -25.600 1.00 76.38 95 ALA A O 1
ATOM 688 N N . THR A 1 96 ? 31.118 14.680 -23.648 1.00 73.69 96 THR A N 1
ATOM 689 C CA . THR A 1 96 ? 29.986 15.375 -23.051 1.00 73.69 96 THR A CA 1
ATOM 690 C C . THR A 1 96 ? 30.475 16.653 -22.392 1.00 73.69 96 THR A C 1
ATOM 692 O O . THR A 1 96 ? 31.580 16.696 -21.838 1.00 73.69 96 THR A O 1
ATOM 695 N N . SER A 1 97 ? 29.654 17.695 -22.455 1.00 73.12 97 SER A N 1
ATOM 696 C CA . SER A 1 97 ? 29.814 18.905 -21.658 1.00 73.12 97 SER A CA 1
ATOM 697 C C . SER A 1 97 ? 28.465 19.216 -21.004 1.00 73.12 97 SER A C 1
ATOM 699 O O . SER A 1 97 ? 27.532 19.612 -21.700 1.00 73.12 97 SER A O 1
ATOM 701 N N . PRO A 1 98 ? 28.314 18.993 -19.685 1.00 61.66 98 PRO A N 1
ATOM 702 C CA . PRO A 1 98 ? 27.031 19.155 -19.008 1.00 61.66 98 PRO A CA 1
ATOM 703 C C . PRO A 1 98 ? 26.425 20.549 -19.218 1.00 61.66 98 PRO A C 1
ATOM 705 O O . PRO A 1 98 ? 27.048 21.561 -18.896 1.00 61.66 98 PRO A O 1
ATOM 708 N N . GLY A 1 99 ? 25.199 20.596 -19.746 1.00 61.00 99 GLY A N 1
ATOM 709 C CA . GLY A 1 99 ? 24.466 21.839 -20.010 1.00 61.00 99 GLY A CA 1
ATOM 710 C C . GLY A 1 99 ? 24.977 22.680 -21.187 1.00 61.00 99 GLY A C 1
ATOM 711 O O . GLY A 1 99 ? 24.430 23.760 -21.403 1.00 61.00 99 GLY A O 1
ATOM 712 N N . ASN A 1 100 ? 25.979 22.198 -21.929 1.00 69.44 100 ASN A N 1
ATOM 713 C CA . ASN A 1 100 ? 26.545 22.864 -23.100 1.00 69.44 100 ASN A CA 1
ATOM 714 C C . ASN A 1 100 ? 26.364 21.999 -24.348 1.00 69.44 100 ASN A C 1
ATOM 716 O O . ASN A 1 100 ? 26.373 20.766 -24.275 1.00 69.44 100 ASN A O 1
ATOM 720 N N . ASP A 1 101 ? 26.244 22.659 -25.492 1.00 75.06 101 ASP A N 1
ATOM 721 C CA . ASP A 1 101 ? 26.290 22.003 -26.796 1.00 75.06 101 ASP A CA 1
ATOM 722 C C . ASP A 1 101 ? 27.720 22.074 -27.352 1.00 75.06 101 ASP A C 1
ATOM 724 O O . ASP A 1 101 ? 28.393 23.111 -27.255 1.00 75.06 101 ASP A O 1
ATOM 728 N N . ILE A 1 102 ? 28.225 20.954 -27.870 1.00 81.44 102 ILE A N 1
ATOM 729 C CA . ILE A 1 102 ? 29.631 20.797 -28.240 1.00 81.44 102 ILE A CA 1
ATOM 730 C C . ILE A 1 102 ? 29.801 20.135 -29.602 1.00 81.44 102 ILE A C 1
ATOM 732 O O . ILE A 1 102 ? 29.114 19.195 -29.965 1.00 81.44 102 ILE A O 1
ATOM 736 N N . ILE A 1 103 ? 30.827 20.583 -30.317 1.00 86.81 103 ILE A N 1
ATOM 737 C CA . ILE A 1 103 ? 31.265 20.010 -31.583 1.00 86.81 103 ILE A CA 1
ATOM 738 C C . ILE A 1 103 ? 32.521 19.184 -31.319 1.00 86.81 103 ILE A C 1
ATOM 740 O O . ILE A 1 103 ? 33.509 19.684 -30.765 1.00 86.81 103 ILE A O 1
ATOM 744 N N . LEU A 1 104 ? 32.515 17.932 -31.766 1.00 88.50 104 LEU A N 1
ATOM 745 C CA . LEU A 1 104 ? 33.697 17.079 -31.784 1.00 88.50 104 LEU A CA 1
ATOM 746 C C . LEU A 1 104 ? 34.453 17.241 -33.096 1.00 88.50 104 LEU A C 1
ATOM 748 O O . LEU A 1 104 ? 33.887 17.065 -34.168 1.00 88.50 104 LEU A O 1
ATOM 752 N N . ASN A 1 105 ? 35.758 17.485 -33.021 1.00 92.25 105 ASN A N 1
ATOM 753 C CA . ASN A 1 105 ? 36.664 17.492 -34.163 1.00 92.25 105 ASN A CA 1
ATOM 754 C C . ASN A 1 105 ? 37.764 16.450 -33.963 1.00 92.25 105 ASN A C 1
ATOM 756 O O . ASN A 1 105 ? 38.607 16.570 -33.076 1.00 92.25 105 ASN A O 1
ATOM 760 N N . LEU A 1 106 ? 37.825 15.457 -34.845 1.00 93.69 106 LEU A N 1
ATOM 761 C CA . LEU A 1 106 ? 38.981 14.574 -34.946 1.00 93.69 106 LEU A CA 1
ATOM 762 C C . LEU A 1 106 ? 40.001 15.210 -35.894 1.00 93.69 106 LEU A C 1
ATOM 764 O O . LEU A 1 106 ? 39.678 15.508 -37.044 1.00 93.69 106 LEU A O 1
ATOM 768 N N . GLN A 1 107 ? 41.239 15.405 -35.443 1.00 94.19 107 GLN A N 1
ATOM 769 C CA . GLN A 1 107 ? 42.293 16.102 -36.179 1.00 94.19 107 GLN A CA 1
ATOM 770 C C . GLN A 1 107 ? 43.488 15.200 -36.513 1.00 94.19 107 GLN A C 1
ATOM 772 O O . GLN A 1 107 ? 43.944 14.401 -35.692 1.00 94.19 107 GLN A O 1
ATOM 777 N N . ARG A 1 108 ? 44.052 15.380 -37.715 1.00 86.56 108 ARG A N 1
ATOM 778 C CA . ARG A 1 108 ? 45.328 14.794 -38.143 1.00 86.56 108 ARG A CA 1
ATOM 779 C C . ARG A 1 108 ? 45.989 15.593 -39.284 1.00 86.56 108 ARG A C 1
ATOM 781 O O . ARG A 1 108 ? 45.454 15.612 -40.392 1.00 86.56 108 ARG A O 1
ATOM 788 N N . PRO A 1 109 ? 47.216 16.124 -39.093 1.00 86.12 109 PRO A N 1
ATOM 789 C CA . PRO A 1 109 ? 47.881 16.350 -37.801 1.00 86.12 109 PRO A CA 1
ATOM 790 C C . PRO A 1 109 ? 47.084 17.357 -36.943 1.00 86.12 109 PRO A C 1
ATOM 792 O O . PRO A 1 109 ? 46.076 17.886 -37.407 1.00 86.12 109 PRO A O 1
ATOM 795 N N . ALA A 1 110 ? 47.527 17.639 -35.712 1.00 84.75 110 ALA A N 1
ATOM 796 C CA . ALA A 1 110 ? 46.914 18.675 -34.872 1.00 84.75 110 ALA A CA 1
ATOM 797 C C . ALA A 1 110 ? 46.709 19.989 -35.659 1.00 84.75 110 ALA A C 1
ATOM 799 O O . ALA A 1 110 ? 47.613 20.447 -36.365 1.00 84.75 110 ALA A O 1
ATOM 800 N N . GLY A 1 111 ? 45.510 20.563 -35.563 1.00 83.38 111 GLY A N 1
ATOM 801 C CA . GLY A 1 111 ? 45.052 21.736 -36.312 1.00 83.38 111 GLY A CA 1
ATOM 802 C C . GLY A 1 111 ? 44.461 21.450 -37.700 1.00 83.38 111 GLY A C 1
ATOM 803 O O . GLY A 1 111 ? 44.139 22.393 -38.418 1.00 83.38 111 GLY A O 1
ATOM 804 N N . THR A 1 112 ? 44.340 20.186 -38.126 1.00 91.00 112 THR A N 1
ATOM 805 C CA . THR A 1 112 ? 43.682 19.803 -39.391 1.00 91.00 112 THR A CA 1
ATOM 806 C C . THR A 1 112 ? 42.583 18.777 -39.134 1.00 91.00 112 THR A C 1
ATOM 808 O O . THR A 1 112 ? 42.878 17.601 -38.941 1.00 91.00 112 THR A O 1
ATOM 811 N N . THR A 1 113 ? 41.321 19.205 -39.148 1.00 92.50 113 THR A N 1
ATOM 812 C CA . THR A 1 113 ? 40.157 18.330 -38.935 1.00 92.50 113 THR A CA 1
ATOM 813 C C . THR A 1 113 ? 39.984 17.338 -40.086 1.00 92.50 113 THR A C 1
ATOM 815 O O . THR A 1 113 ? 39.949 17.724 -41.255 1.00 92.50 113 THR A O 1
ATOM 818 N N . VAL A 1 114 ? 39.871 16.055 -39.747 1.00 88.19 114 VAL A N 1
ATOM 819 C CA . VAL A 1 114 ? 39.599 14.945 -40.673 1.00 88.19 114 VAL A CA 1
ATOM 820 C C . VAL A 1 114 ? 38.173 14.406 -40.546 1.00 88.19 114 VAL A C 1
ATOM 822 O O . VAL A 1 114 ? 37.665 13.837 -41.507 1.00 88.19 114 VAL A O 1
ATOM 825 N N . ALA A 1 115 ? 37.517 14.628 -39.405 1.00 86.00 115 ALA A N 1
ATOM 826 C CA . ALA A 1 115 ? 36.091 14.393 -39.196 1.00 86.00 115 ALA A CA 1
ATOM 827 C C . ALA A 1 115 ? 35.550 15.337 -38.124 1.00 86.00 115 ALA A C 1
ATOM 829 O O . ALA A 1 115 ? 36.302 15.764 -37.248 1.00 86.00 115 ALA A O 1
ATOM 830 N N . SER A 1 116 ? 34.259 15.646 -38.202 1.00 86.69 116 SER A N 1
ATOM 831 C CA . SER A 1 116 ? 33.562 16.491 -37.237 1.00 86.69 116 SER A CA 1
ATOM 832 C C . SER A 1 116 ? 32.167 15.926 -36.966 1.00 86.69 116 SER A C 1
ATOM 834 O O . SER A 1 116 ? 31.592 15.306 -37.865 1.00 86.69 116 SER A O 1
ATOM 836 N N . SER A 1 117 ? 31.660 16.108 -35.751 1.00 80.06 117 SER A N 1
ATOM 837 C CA . SER A 1 117 ? 30.298 15.755 -35.349 1.00 80.06 117 SER A CA 1
ATOM 838 C C . SER A 1 117 ? 29.704 16.866 -34.491 1.00 80.06 117 SER A C 1
ATOM 840 O O . SER A 1 117 ? 30.432 17.506 -33.730 1.00 80.06 117 SER A O 1
ATOM 842 N N . ASP A 1 118 ? 28.408 17.084 -34.687 1.00 79.62 118 ASP A N 1
ATOM 843 C CA . ASP A 1 118 ? 27.593 18.129 -34.074 1.00 79.62 118 ASP A CA 1
ATOM 844 C C . ASP A 1 118 ? 26.137 17.620 -33.993 1.00 79.62 118 ASP A C 1
ATOM 846 O O . ASP A 1 118 ? 25.420 17.606 -35.003 1.00 79.62 118 ASP A O 1
ATOM 850 N N . ILE A 1 119 ? 25.735 17.070 -32.844 1.00 62.03 119 ILE A N 1
ATOM 851 C CA . ILE A 1 119 ? 24.387 16.559 -32.563 1.00 62.03 119 ILE A CA 1
ATOM 852 C C . ILE A 1 119 ? 23.592 17.678 -31.864 1.00 62.03 119 ILE A C 1
ATOM 854 O O . ILE A 1 119 ? 24.131 18.349 -30.995 1.00 62.03 119 ILE A O 1
ATOM 858 N N . PRO A 1 120 ? 22.301 17.894 -32.195 1.00 52.12 120 PRO A N 1
ATOM 859 C CA . PRO A 1 120 ? 21.528 19.008 -31.642 1.00 52.12 120 PRO A CA 1
ATOM 860 C C . PRO A 1 120 ? 21.506 19.105 -30.104 1.00 52.12 120 PRO A C 1
ATOM 862 O O . PRO A 1 120 ? 21.400 18.091 -29.409 1.00 52.12 120 PRO A O 1
ATOM 865 N N . VAL A 1 121 ? 21.477 20.348 -29.599 1.00 48.00 121 VAL A N 1
ATOM 866 C CA . VAL A 1 121 ? 21.270 20.731 -28.186 1.00 48.00 121 VAL A CA 1
ATOM 867 C C . VAL A 1 121 ? 20.306 19.787 -27.447 1.00 48.00 121 VAL A C 1
ATOM 869 O O . VAL A 1 121 ? 19.143 19.657 -27.827 1.00 48.00 121 VAL A O 1
ATOM 872 N N . GLY A 1 122 ? 20.783 19.182 -26.351 1.00 45.41 122 GLY A N 1
ATOM 873 C CA . GLY A 1 122 ? 20.011 18.276 -25.482 1.00 45.41 122 GLY A CA 1
ATOM 874 C C . GLY A 1 122 ? 20.289 16.783 -25.701 1.00 45.41 122 GLY A C 1
ATOM 875 O O . GLY A 1 122 ? 19.935 15.967 -24.854 1.00 45.41 122 GLY A O 1
ATOM 876 N N . ALA A 1 123 ? 20.987 16.410 -26.778 1.00 49.84 123 ALA A N 1
ATOM 877 C CA . ALA A 1 123 ? 21.336 15.024 -27.102 1.00 49.84 123 ALA A CA 1
ATOM 878 C C . ALA A 1 123 ? 22.786 14.650 -26.719 1.00 49.84 123 ALA A C 1
ATOM 880 O O . ALA A 1 123 ? 23.490 13.994 -27.484 1.00 49.84 123 ALA A O 1
ATOM 881 N N . ASN A 1 124 ? 23.234 15.056 -25.526 1.00 54.47 124 ASN A N 1
ATOM 882 C CA . ASN A 1 124 ? 24.533 14.641 -24.986 1.00 54.47 124 ASN A CA 1
ATOM 883 C C . ASN A 1 124 ? 24.523 13.142 -24.602 1.00 54.47 124 ASN A C 1
ATOM 885 O O . ASN A 1 124 ? 23.532 12.679 -24.026 1.00 54.47 124 ASN A O 1
ATOM 889 N N . PRO A 1 125 ? 25.623 12.389 -24.832 1.00 56.38 125 PRO A N 1
ATOM 890 C CA . PRO A 1 125 ? 26.940 12.830 -25.323 1.00 56.38 125 PRO A CA 1
ATOM 891 C C . PRO A 1 125 ? 27.035 13.045 -26.848 1.00 56.38 125 PRO A C 1
ATOM 893 O O . PRO A 1 125 ? 26.393 12.348 -27.628 1.00 56.38 125 PRO A O 1
ATOM 896 N N . GLU A 1 126 ? 27.949 13.927 -27.263 1.00 73.88 126 GLU A N 1
ATOM 897 C CA . GLU A 1 126 ? 28.386 14.089 -28.652 1.00 73.88 126 GLU A CA 1
ATOM 898 C C . GLU A 1 126 ? 29.205 12.869 -29.106 1.00 73.88 126 GLU A C 1
ATOM 900 O O . GLU A 1 126 ? 30.111 12.423 -28.393 1.00 73.88 126 GLU A O 1
ATOM 905 N N . VAL A 1 127 ? 28.917 12.319 -30.292 1.00 65.81 127 VAL A N 1
ATOM 906 C CA . VAL A 1 127 ? 29.560 11.090 -30.798 1.00 65.81 127 VAL A CA 1
ATOM 907 C C . VAL A 1 127 ? 30.003 11.240 -32.250 1.00 65.81 127 VAL A C 1
ATOM 909 O O . VAL A 1 127 ? 29.182 11.348 -33.158 1.00 65.81 127 VAL A O 1
ATOM 912 N N . LEU A 1 128 ? 31.310 11.118 -32.479 1.00 73.56 128 LEU A N 1
ATOM 913 C CA . LEU A 1 128 ? 31.962 11.133 -33.786 1.00 73.56 128 LEU A CA 1
ATOM 914 C C . LEU A 1 128 ? 32.525 9.748 -34.119 1.00 73.56 128 LEU A C 1
ATOM 916 O O . LEU A 1 128 ? 33.376 9.223 -33.405 1.00 73.56 128 LEU A O 1
ATOM 920 N N . VAL A 1 129 ? 32.117 9.187 -35.258 1.00 69.88 129 VAL A N 1
ATOM 921 C CA . VAL A 1 129 ? 32.679 7.946 -35.817 1.00 69.88 129 VAL A CA 1
ATOM 922 C C . VAL A 1 129 ? 33.424 8.278 -37.112 1.00 69.88 129 VAL A C 1
ATOM 924 O O . VAL A 1 129 ? 32.850 8.863 -38.030 1.00 69.88 129 VAL A O 1
ATOM 927 N N . TYR A 1 130 ? 34.710 7.933 -37.197 1.00 78.50 130 TYR A N 1
ATOM 928 C CA . TYR A 1 130 ? 35.558 8.188 -38.363 1.00 78.50 130 TYR A CA 1
ATOM 929 C C . TYR A 1 130 ? 36.009 6.887 -39.026 1.00 78.50 130 TYR A C 1
ATOM 931 O O . TYR A 1 130 ? 36.829 6.155 -38.474 1.00 78.50 130 TYR A O 1
ATOM 939 N N . GLU A 1 131 ? 35.497 6.649 -40.237 1.00 76.00 131 GLU A N 1
ATOM 940 C CA . GLU A 1 131 ? 35.740 5.453 -41.060 1.00 76.00 131 GLU A CA 1
ATOM 941 C C . GLU A 1 131 ? 35.876 5.839 -42.550 1.00 76.00 131 GLU A C 1
ATOM 943 O O . GLU A 1 131 ? 34.968 5.635 -43.361 1.00 76.00 131 GLU A O 1
ATOM 948 N N . PRO A 1 132 ? 36.982 6.484 -42.956 1.00 75.50 132 PRO A N 1
ATOM 949 C CA . PRO A 1 132 ? 37.148 6.960 -44.323 1.00 75.50 132 PRO A CA 1
ATOM 950 C C . PRO A 1 132 ? 37.274 5.797 -45.320 1.00 75.50 132 PRO A C 1
ATOM 952 O O . PRO A 1 132 ? 37.978 4.811 -45.086 1.00 75.50 132 PRO A O 1
ATOM 955 N N . ALA A 1 133 ? 36.662 5.954 -46.498 1.00 57.69 133 ALA A N 1
ATOM 956 C CA . ALA A 1 133 ? 36.813 5.009 -47.601 1.00 57.69 133 ALA A CA 1
ATOM 957 C C . ALA A 1 133 ? 38.299 4.876 -47.998 1.00 57.69 133 ALA A C 1
ATOM 959 O O . ALA A 1 133 ? 38.901 5.821 -48.510 1.00 57.69 133 ALA A O 1
ATOM 960 N N . GLY A 1 134 ? 38.885 3.698 -47.756 1.00 65.94 134 GLY A N 1
ATOM 961 C CA . GLY A 1 134 ? 40.317 3.428 -47.950 1.00 65.94 134 GLY A CA 1
ATOM 962 C C . GLY A 1 134 ? 41.100 3.101 -46.671 1.00 65.94 134 GLY A C 1
ATOM 963 O O . GLY A 1 134 ? 42.300 2.844 -46.770 1.00 65.94 134 GLY A O 1
ATOM 964 N N . GLY A 1 135 ? 40.436 3.068 -45.510 1.00 69.81 135 GLY A N 1
ATOM 965 C CA . GLY A 1 135 ? 41.034 2.714 -44.221 1.00 69.81 135 GLY A CA 1
ATOM 966 C C . GLY A 1 135 ? 41.697 3.903 -43.522 1.00 69.81 135 GLY A C 1
ATOM 967 O O . GLY A 1 135 ? 41.941 4.959 -44.116 1.00 69.81 135 GLY A O 1
ATOM 968 N N . ILE A 1 136 ? 41.997 3.750 -42.233 1.00 82.19 136 ILE A N 1
ATOM 969 C CA . ILE A 1 136 ? 42.545 4.842 -41.426 1.00 82.19 136 ILE A CA 1
ATOM 970 C C . ILE A 1 136 ? 44.052 4.926 -41.615 1.00 82.19 136 ILE A C 1
ATOM 972 O O . ILE A 1 136 ? 44.790 3.953 -41.471 1.00 82.19 136 ILE A O 1
ATOM 976 N N . THR A 1 137 ? 44.544 6.124 -41.941 1.00 89.00 137 THR A N 1
ATOM 977 C CA . THR A 1 137 ? 45.986 6.312 -42.108 1.00 89.00 137 THR A CA 1
ATOM 978 C C . THR A 1 137 ? 46.674 6.276 -40.737 1.00 89.00 137 THR A C 1
ATOM 980 O O . THR A 1 137 ? 46.320 7.103 -39.891 1.00 89.00 137 THR A O 1
ATOM 983 N N . PRO A 1 138 ? 47.694 5.426 -40.522 1.00 87.44 138 PRO A N 1
ATOM 984 C CA . PRO A 1 138 ? 48.375 5.311 -39.230 1.00 87.44 138 PRO A CA 1
ATOM 985 C C . PRO A 1 138 ? 49.082 6.605 -38.824 1.00 87.44 138 PRO A C 1
ATOM 987 O O . PRO A 1 138 ? 49.544 7.373 -39.677 1.00 87.44 138 PRO A O 1
ATOM 990 N N . GLY A 1 139 ? 49.197 6.856 -37.526 1.00 89.81 139 GLY A N 1
ATOM 991 C CA . GLY A 1 139 ? 49.891 8.017 -36.972 1.00 89.81 139 GLY A CA 1
ATOM 992 C C . GLY A 1 139 ? 49.145 8.653 -35.806 1.00 89.81 139 GLY A C 1
ATOM 993 O O . GLY A 1 139 ? 48.253 8.056 -35.224 1.00 89.81 139 GLY A O 1
ATOM 994 N N . ASN A 1 140 ? 49.519 9.882 -35.466 1.00 93.31 140 ASN A N 1
ATOM 995 C CA . ASN A 1 140 ? 48.945 10.579 -34.321 1.00 93.31 140 ASN A CA 1
ATOM 996 C C . ASN A 1 140 ? 47.667 11.322 -34.713 1.00 93.31 140 ASN A C 1
ATOM 998 O O . ASN A 1 140 ? 47.698 12.152 -35.628 1.00 93.31 140 ASN A O 1
ATOM 1002 N N . TYR A 1 141 ? 46.588 11.041 -33.991 1.00 94.44 141 TYR A N 1
ATOM 1003 C CA . TYR A 1 141 ? 45.328 11.774 -34.058 1.00 94.44 141 TYR A CA 1
ATOM 1004 C C . TYR A 1 141 ? 45.131 12.592 -32.786 1.00 94.44 141 TYR A C 1
ATOM 1006 O O . TYR A 1 141 ? 45.724 12.291 -31.748 1.00 94.44 141 TYR A O 1
ATOM 1014 N N . PHE A 1 142 ? 44.316 13.633 -32.887 1.00 94.44 142 PHE A N 1
ATOM 1015 C CA . PHE A 1 142 ? 43.980 14.515 -31.778 1.00 94.44 142 PHE A CA 1
ATOM 1016 C C . PHE A 1 142 ? 42.476 14.762 -31.758 1.00 94.44 142 PHE A C 1
ATOM 1018 O O . PHE A 1 142 ? 41.852 14.777 -32.818 1.00 94.44 142 PHE A O 1
ATOM 1025 N N . VAL A 1 143 ? 41.906 14.961 -30.577 1.00 91.81 143 VAL A N 1
ATOM 1026 C CA . VAL A 1 143 ? 40.493 15.304 -30.403 1.00 91.81 143 VAL A CA 1
ATOM 1027 C C . VAL A 1 143 ? 40.400 16.744 -29.936 1.00 91.81 143 VAL A C 1
ATOM 1029 O O . VAL A 1 143 ? 40.973 17.104 -28.921 1.00 91.81 143 VAL A O 1
ATOM 1032 N N . GLU A 1 144 ? 39.681 17.577 -30.667 1.00 92.75 144 GLU A N 1
ATOM 1033 C CA . GLU A 1 144 ? 39.373 18.942 -30.263 1.00 92.75 144 GLU A CA 1
ATOM 1034 C C . GLU A 1 144 ? 37.873 19.037 -29.988 1.00 92.75 144 GLU A C 1
ATOM 1036 O O . GLU A 1 144 ? 37.061 18.630 -30.818 1.00 92.75 144 GLU A O 1
ATOM 1041 N N . VAL A 1 145 ? 37.516 19.560 -28.817 1.00 89.12 145 VAL A N 1
ATOM 1042 C CA . VAL A 1 145 ? 36.125 19.801 -28.423 1.00 89.12 145 VAL A CA 1
ATOM 1043 C C . VAL A 1 145 ? 35.871 21.300 -28.474 1.00 89.12 145 VAL A C 1
ATOM 1045 O O . VAL A 1 145 ? 36.590 22.082 -27.844 1.00 89.12 145 VAL A O 1
ATOM 1048 N N . CYS A 1 146 ? 34.873 21.712 -29.245 1.00 87.88 146 CYS A N 1
ATOM 1049 C CA . CYS A 1 146 ? 34.519 23.112 -29.438 1.00 87.88 146 CYS A CA 1
ATOM 1050 C C . CYS A 1 146 ? 33.135 23.405 -28.861 1.00 87.88 146 CYS A C 1
ATOM 1052 O O . CYS A 1 146 ? 32.269 22.544 -28.948 1.00 87.88 146 CYS A O 1
ATOM 1054 N N . PRO A 1 147 ? 32.885 24.612 -28.333 1.00 82.19 147 PRO A N 1
ATOM 1055 C CA . PRO A 1 147 ? 31.522 25.027 -28.032 1.00 82.19 147 PRO A CA 1
ATOM 1056 C C . PRO A 1 147 ? 30.729 25.212 -29.337 1.00 82.19 147 PRO A C 1
ATOM 1058 O O . PRO A 1 147 ? 31.265 25.758 -30.309 1.00 82.19 147 PRO A O 1
ATOM 1061 N N . PHE A 1 148 ? 29.464 24.791 -29.361 1.00 76.12 148 PHE A N 1
ATOM 1062 C CA . PHE A 1 148 ? 28.570 25.033 -30.497 1.00 76.12 148 PHE A CA 1
ATOM 1063 C C . PHE A 1 148 ? 28.214 26.523 -30.616 1.00 76.12 148 PHE A C 1
ATOM 1065 O O . PHE A 1 148 ? 28.230 27.099 -31.710 1.00 76.12 148 PHE A O 1
ATOM 1072 N N . SER A 1 149 ? 27.952 27.190 -29.483 1.00 69.31 149 SER A N 1
ATOM 1073 C CA . SER A 1 149 ? 27.617 28.613 -29.430 1.00 69.31 149 SER A CA 1
ATOM 1074 C C . SER A 1 149 ? 28.680 29.452 -28.709 1.00 69.31 149 SER A C 1
ATOM 1076 O O . SER A 1 149 ? 29.530 28.974 -27.967 1.00 69.31 149 SER A O 1
ATOM 1078 N N . ALA A 1 150 ? 28.646 30.772 -28.906 1.00 60.00 150 ALA A N 1
ATOM 1079 C CA . ALA A 1 150 ? 29.581 31.677 -28.232 1.00 60.00 150 ALA A CA 1
ATOM 1080 C C . ALA A 1 150 ? 29.242 31.930 -26.744 1.00 60.00 150 ALA A C 1
ATOM 1082 O O . ALA A 1 150 ? 29.984 32.664 -26.085 1.00 60.00 150 ALA A O 1
ATOM 1083 N N . ALA A 1 151 ? 28.125 31.395 -26.234 1.00 62.94 151 ALA A N 1
ATOM 1084 C CA . ALA A 1 151 ? 27.579 31.688 -24.909 1.00 62.94 151 ALA A CA 1
ATOM 1085 C C . ALA A 1 151 ? 27.185 30.403 -24.157 1.00 62.94 151 ALA A C 1
ATOM 1087 O O . ALA A 1 151 ? 26.025 30.218 -23.805 1.00 62.94 151 ALA A O 1
ATOM 1088 N N . GLU A 1 152 ? 28.166 29.540 -23.897 1.00 61.88 152 GLU A N 1
ATOM 1089 C CA . GLU A 1 152 ? 27.977 28.309 -23.120 1.00 61.88 152 GLU A CA 1
ATOM 1090 C C . GLU A 1 152 ? 27.947 28.587 -21.594 1.00 61.88 152 GLU A C 1
ATOM 1092 O O . GLU A 1 152 ? 28.790 29.350 -21.091 1.00 61.88 152 GLU A O 1
ATOM 1097 N N . PRO A 1 153 ? 26.987 28.028 -20.829 1.00 60.78 153 PRO A N 1
ATOM 1098 C CA . PRO A 1 153 ? 26.969 28.116 -19.369 1.00 60.78 153 PRO A CA 1
ATOM 1099 C C . PRO A 1 153 ? 28.195 27.465 -18.689 1.00 60.78 153 PRO A C 1
ATOM 1101 O O . PRO A 1 153 ? 28.715 26.426 -19.076 1.00 60.78 153 PRO A O 1
ATOM 1104 N N . ALA A 1 154 ? 28.684 28.089 -17.612 1.00 58.75 154 ALA A N 1
ATOM 1105 C CA . ALA A 1 154 ? 29.829 27.580 -16.853 1.00 58.75 154 ALA A CA 1
ATOM 1106 C C . ALA A 1 154 ? 29.441 26.409 -15.909 1.00 58.75 154 ALA A C 1
ATOM 1108 O O . ALA A 1 154 ? 28.357 26.467 -15.313 1.00 58.75 154 ALA A O 1
ATOM 1109 N N . PRO A 1 155 ? 30.339 25.424 -15.670 1.00 56.75 155 PRO A N 1
ATOM 1110 C CA . PRO A 1 155 ? 31.725 25.367 -16.144 1.00 56.75 155 PRO A CA 1
ATOM 1111 C C . PRO A 1 155 ? 31.864 24.832 -17.589 1.00 56.75 155 PRO A C 1
ATOM 1113 O O . PRO A 1 155 ? 31.253 23.822 -17.919 1.00 56.75 155 PRO A O 1
ATOM 1116 N N . PRO A 1 156 ? 32.716 25.449 -18.434 1.00 69.69 156 PRO A N 1
ATOM 1117 C CA . PRO A 1 156 ? 32.962 25.033 -19.820 1.00 69.69 156 PRO A CA 1
ATOM 1118 C C . PRO A 1 156 ? 33.923 23.834 -19.888 1.00 69.69 156 PRO A C 1
ATOM 1120 O O . PRO A 1 156 ? 34.964 23.888 -20.544 1.00 69.69 156 PRO A O 1
ATOM 1123 N N . VAL A 1 157 ? 33.643 22.792 -19.108 1.00 78.12 157 VAL A N 1
ATOM 1124 C CA . VAL A 1 157 ? 34.450 21.569 -19.037 1.00 78.12 157 VAL A CA 1
ATOM 1125 C C . VAL A 1 157 ? 33.819 20.484 -19.892 1.00 78.12 157 VAL A C 1
ATOM 1127 O O . VAL A 1 157 ? 32.597 20.413 -20.023 1.00 78.12 157 VAL A O 1
ATOM 1130 N N . TYR A 1 158 ? 34.653 19.633 -20.470 1.00 78.06 158 TYR A N 1
ATOM 1131 C CA . TYR A 1 158 ? 34.218 18.452 -21.198 1.00 78.06 158 TYR A CA 1
ATOM 1132 C C . TYR A 1 158 ? 35.01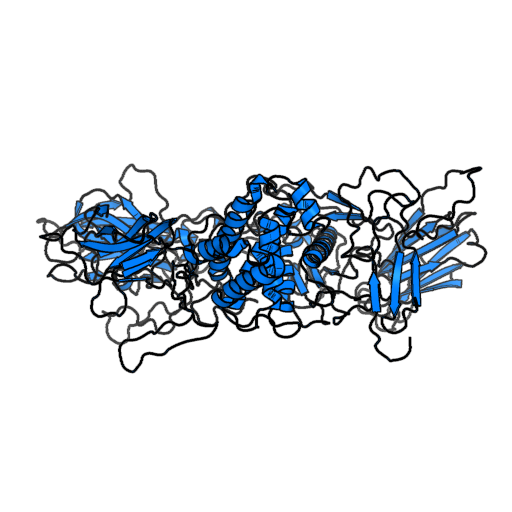4 17.238 -20.742 1.00 78.06 158 TYR A C 1
ATOM 1134 O O . TYR A 1 158 ? 36.188 17.346 -20.381 1.00 78.06 158 TYR A O 1
ATOM 1142 N N . ALA A 1 159 ? 34.373 16.080 -20.804 1.00 78.56 159 ALA A N 1
ATOM 1143 C CA . ALA A 1 159 ? 35.009 14.789 -20.609 1.00 78.56 159 ALA A CA 1
ATOM 1144 C C . ALA A 1 159 ? 34.606 13.866 -21.755 1.00 78.56 159 ALA A C 1
ATOM 1146 O O . ALA A 1 159 ? 33.478 13.920 -22.246 1.00 78.56 159 ALA A O 1
ATOM 1147 N N . GLY A 1 160 ? 35.532 13.031 -22.201 1.00 77.12 160 GLY A N 1
ATOM 1148 C CA . GLY A 1 160 ? 35.308 12.170 -23.342 1.00 77.12 160 GLY A CA 1
ATOM 1149 C C . GLY A 1 160 ? 36.256 10.988 -23.410 1.00 77.12 160 GLY A C 1
ATOM 1150 O O . GLY A 1 160 ? 37.110 10.775 -22.551 1.00 77.12 160 GLY A O 1
ATOM 1151 N N . SER A 1 161 ? 36.080 10.189 -24.451 1.00 74.69 161 SER A N 1
ATOM 1152 C CA . SER A 1 161 ? 36.942 9.059 -24.756 1.00 74.69 161 SER A CA 1
ATOM 1153 C C . SER A 1 161 ? 37.158 8.951 -26.255 1.00 74.69 161 SER A C 1
ATOM 1155 O O . SER A 1 161 ? 36.291 9.312 -27.051 1.00 74.69 161 SER A O 1
ATOM 1157 N N . ILE A 1 162 ? 38.328 8.457 -26.638 1.00 77.88 162 ILE A N 1
ATOM 1158 C CA . ILE A 1 162 ? 38.628 8.032 -27.999 1.00 77.88 162 ILE A CA 1
ATOM 1159 C C . ILE A 1 162 ? 38.947 6.543 -27.988 1.00 77.88 162 ILE A C 1
ATOM 1161 O O . ILE A 1 162 ? 39.743 6.073 -27.178 1.00 77.88 162 ILE A O 1
ATOM 1165 N N . THR A 1 163 ? 38.329 5.807 -28.903 1.00 67.62 163 THR A N 1
ATOM 1166 C CA . THR A 1 163 ? 38.530 4.373 -29.104 1.00 67.62 163 THR A CA 1
ATOM 1167 C C . THR A 1 163 ? 39.104 4.135 -30.495 1.00 67.62 163 THR A C 1
ATOM 1169 O O . THR A 1 163 ? 38.547 4.605 -31.486 1.00 67.62 163 THR A O 1
ATOM 1172 N N . ILE A 1 164 ? 40.224 3.415 -30.563 1.00 76.56 164 ILE A N 1
ATOM 1173 C CA . ILE A 1 164 ? 40.935 3.065 -31.799 1.00 76.56 164 ILE A CA 1
ATOM 1174 C C . ILE A 1 164 ? 40.803 1.555 -32.019 1.00 76.56 164 ILE A C 1
ATOM 1176 O O . ILE A 1 164 ? 41.177 0.771 -31.143 1.00 76.56 164 ILE A O 1
ATOM 1180 N N . ASN A 1 165 ? 40.286 1.155 -33.185 1.00 63.66 165 ASN A N 1
ATOM 1181 C CA . ASN A 1 165 ? 39.970 -0.241 -33.502 1.00 63.66 165 ASN A CA 1
ATOM 1182 C C . ASN A 1 165 ? 40.672 -0.707 -34.792 1.00 63.66 165 ASN A C 1
ATOM 1184 O O . ASN A 1 165 ? 40.667 0.017 -35.787 1.00 63.66 165 ASN A O 1
ATOM 1188 N N . ASP A 1 166 ? 41.282 -1.893 -34.791 1.00 63.25 166 ASP A N 1
ATOM 1189 C CA . ASP A 1 166 ? 42.040 -2.507 -35.899 1.00 63.25 166 ASP A CA 1
ATOM 1190 C C . ASP A 1 166 ? 41.259 -3.553 -36.719 1.00 63.25 166 ASP A C 1
ATOM 1192 O O . ASP A 1 166 ? 41.773 -4.080 -37.709 1.00 63.25 166 ASP A O 1
ATOM 1196 N N . ALA A 1 167 ? 39.979 -3.765 -36.405 1.00 49.72 167 ALA A N 1
ATOM 1197 C CA . ALA A 1 167 ? 39.042 -4.531 -37.225 1.00 49.72 167 ALA A CA 1
ATOM 1198 C C . ALA A 1 167 ? 38.016 -3.610 -37.910 1.00 49.72 167 ALA A C 1
ATOM 1200 O O . ALA A 1 167 ? 37.418 -2.752 -37.261 1.00 49.72 167 ALA A O 1
ATOM 1201 N N . SER A 1 168 ? 37.769 -3.783 -39.222 1.00 43.12 168 SER A N 1
ATOM 1202 C CA . SER A 1 168 ? 36.671 -3.102 -39.925 1.00 43.12 168 SER A CA 1
ATOM 1203 C C . SER A 1 168 ? 35.408 -3.868 -39.591 1.00 43.12 168 SER A C 1
ATOM 1205 O O . SER A 1 168 ? 34.869 -4.610 -40.410 1.00 43.12 168 SER A O 1
ATOM 1207 N N . SER A 1 169 ? 35.009 -3.798 -38.332 1.00 40.69 169 SER A N 1
ATOM 1208 C CA . SER A 1 169 ? 33.753 -4.362 -37.905 1.00 40.69 169 SER A CA 1
ATOM 1209 C C . SER A 1 169 ? 32.718 -3.257 -37.964 1.00 40.69 169 SER A C 1
ATOM 1211 O O . SER A 1 169 ? 32.801 -2.281 -37.226 1.00 40.69 169 SER A O 1
ATOM 1213 N N . THR A 1 170 ? 31.671 -3.499 -38.733 1.00 36.41 170 THR A N 1
ATOM 1214 C CA . THR A 1 170 ? 30.333 -2.937 -38.527 1.00 36.41 170 THR A CA 1
ATOM 1215 C C . THR A 1 170 ? 29.757 -3.219 -37.124 1.00 36.41 170 THR A C 1
ATOM 1217 O O . THR A 1 170 ? 28.585 -2.946 -36.888 1.00 36.41 170 THR A O 1
ATOM 1220 N N . SER A 1 171 ? 30.516 -3.786 -36.177 1.00 45.44 171 SER A N 1
ATOM 1221 C CA . SER A 1 171 ? 30.017 -4.135 -34.852 1.00 45.44 171 SER A CA 1
ATOM 1222 C C . SER A 1 171 ? 30.205 -2.976 -33.883 1.00 45.44 171 SER A C 1
ATOM 1224 O O . SER A 1 171 ? 31.263 -2.805 -33.273 1.00 45.44 171 SER A O 1
ATOM 1226 N N . VAL A 1 172 ? 29.132 -2.221 -33.684 1.00 53.75 172 VAL A N 1
ATOM 1227 C CA . VAL A 1 172 ? 28.896 -1.583 -32.390 1.00 53.75 172 VAL A CA 1
ATOM 1228 C C . VAL A 1 172 ? 29.053 -2.661 -31.299 1.00 53.75 172 VAL A C 1
ATOM 1230 O O . VAL A 1 172 ? 28.585 -3.781 -31.529 1.00 53.75 172 VAL A O 1
ATOM 1233 N N . PRO A 1 173 ? 29.717 -2.394 -30.152 1.00 64.44 173 PRO A N 1
ATOM 1234 C CA . PRO A 1 173 ? 29.827 -3.365 -29.066 1.00 64.44 173 PRO A CA 1
ATOM 1235 C C . PRO A 1 173 ? 28.469 -4.009 -28.768 1.00 64.44 173 PRO A C 1
ATOM 1237 O O . PRO A 1 173 ? 27.465 -3.325 -28.581 1.00 64.44 173 PRO A O 1
ATOM 1240 N N . TYR A 1 174 ? 28.420 -5.332 -28.844 1.00 66.06 174 TYR A N 1
ATOM 1241 C CA . TYR A 1 174 ? 27.185 -6.108 -28.809 1.00 66.06 174 TYR A CA 1
ATOM 1242 C C . TYR A 1 174 ? 27.469 -7.478 -28.185 1.00 66.06 174 TYR A C 1
ATOM 1244 O O . TYR A 1 174 ? 28.556 -8.004 -28.440 1.00 66.06 174 TYR A O 1
ATOM 1252 N N . PRO A 1 175 ? 26.542 -8.088 -27.431 1.00 74.75 175 PRO A N 1
ATOM 1253 C CA . PRO A 1 175 ? 25.302 -7.486 -26.947 1.00 74.75 175 PRO A CA 1
ATOM 1254 C C . PRO A 1 175 ? 25.598 -6.398 -25.897 1.00 74.75 175 PRO A C 1
ATOM 1256 O O . PRO A 1 175 ? 26.570 -6.539 -25.147 1.00 74.75 175 PRO A O 1
ATOM 1259 N N . PRO A 1 176 ? 24.815 -5.305 -25.844 1.00 86.69 176 PRO A N 1
ATOM 1260 C CA . PRO A 1 176 ? 24.827 -4.427 -24.679 1.00 86.69 176 PRO A CA 1
ATOM 1261 C C . PRO A 1 176 ? 24.352 -5.193 -23.437 1.00 86.69 176 PRO A C 1
ATOM 1263 O O . PRO A 1 176 ? 23.673 -6.222 -23.547 1.00 86.69 176 PRO A O 1
ATOM 1266 N N . ARG A 1 177 ? 24.746 -4.710 -22.258 1.00 91.94 177 ARG A N 1
ATOM 1267 C CA . ARG A 1 177 ? 24.472 -5.376 -20.978 1.00 91.94 177 ARG A CA 1
ATOM 1268 C C . ARG A 1 177 ? 24.310 -4.387 -19.829 1.00 91.94 177 ARG A C 1
ATOM 1270 O O . ARG A 1 177 ? 24.975 -3.350 -19.833 1.00 91.94 177 ARG A O 1
ATOM 1277 N N . TRP A 1 178 ? 23.486 -4.736 -18.846 1.00 96.81 178 TRP A N 1
ATOM 1278 C CA . TRP A 1 178 ? 23.091 -3.877 -17.730 1.00 96.81 178 TRP A CA 1
ATOM 1279 C C . TRP A 1 178 ? 23.180 -4.625 -16.401 1.00 96.81 178 TRP A C 1
ATOM 1281 O O . TRP A 1 178 ? 22.710 -5.757 -16.303 1.00 96.81 178 TRP A O 1
ATOM 1291 N N . ASN A 1 179 ? 23.762 -3.974 -15.390 1.00 95.81 179 ASN A N 1
ATOM 1292 C CA . ASN A 1 179 ? 23.699 -4.427 -14.003 1.00 95.81 179 ASN A CA 1
ATOM 1293 C C . ASN A 1 179 ? 22.540 -3.746 -13.278 1.00 95.81 179 ASN A C 1
ATOM 1295 O O . ASN A 1 179 ? 22.540 -2.522 -13.141 1.00 95.81 179 ASN A O 1
ATOM 1299 N N . PHE A 1 180 ? 21.604 -4.532 -12.755 1.00 98.00 180 PHE A N 1
ATOM 1300 C CA . PHE A 1 180 ? 20.485 -4.040 -11.948 1.00 98.00 180 PHE A CA 1
ATOM 1301 C C . PHE A 1 180 ? 20.043 -5.091 -10.919 1.00 98.00 180 PHE A C 1
ATOM 1303 O O . PHE A 1 180 ? 20.362 -6.275 -11.043 1.00 98.00 180 PHE A O 1
ATOM 1310 N N . PHE A 1 181 ? 19.338 -4.658 -9.875 1.00 98.50 181 PHE A N 1
ATOM 1311 C CA . PHE A 1 181 ? 18.756 -5.553 -8.873 1.00 98.50 181 PHE A CA 1
ATOM 1312 C C . PHE A 1 181 ? 17.470 -6.157 -9.422 1.00 98.50 181 PHE A C 1
ATOM 1314 O O . PHE A 1 181 ? 16.607 -5.413 -9.858 1.00 98.50 181 PHE A O 1
ATOM 1321 N N . GLU A 1 182 ? 17.277 -7.473 -9.374 1.00 97.81 182 GLU A N 1
ATOM 1322 C CA . GLU A 1 182 ? 16.017 -8.075 -9.847 1.00 97.81 182 GLU A CA 1
ATOM 1323 C C . GLU A 1 182 ? 14.786 -7.578 -9.063 1.00 97.81 182 GLU A C 1
ATOM 1325 O O . GLU A 1 182 ? 13.722 -7.362 -9.646 1.00 97.81 182 GLU A O 1
ATOM 1330 N N . ALA A 1 183 ? 14.950 -7.366 -7.753 1.00 97.81 183 ALA A N 1
ATOM 1331 C CA . ALA A 1 183 ? 13.930 -6.815 -6.865 1.00 97.81 183 ALA A CA 1
ATOM 1332 C C . ALA A 1 183 ? 14.459 -5.611 -6.074 1.00 97.81 183 ALA A C 1
ATOM 1334 O O . ALA A 1 183 ? 13.972 -4.500 -6.240 1.00 97.81 183 ALA A O 1
ATOM 1335 N N . ASN A 1 184 ? 15.465 -5.819 -5.227 1.00 98.12 184 ASN A N 1
ATOM 1336 C CA . ASN A 1 184 ? 16.018 -4.791 -4.349 1.00 98.12 184 ASN A CA 1
ATOM 1337 C C . ASN A 1 184 ? 17.401 -5.213 -3.821 1.00 98.12 184 ASN A C 1
ATOM 1339 O O . ASN A 1 184 ? 17.763 -6.392 -3.932 1.00 98.12 184 ASN A O 1
ATOM 1343 N N . PRO A 1 185 ? 18.169 -4.289 -3.218 1.00 98.06 185 PRO A N 1
ATOM 1344 C CA . PRO A 1 185 ? 19.356 -4.635 -2.444 1.00 98.06 185 PRO A CA 1
ATOM 1345 C C . PRO A 1 185 ? 19.016 -5.476 -1.199 1.00 98.06 185 PRO A C 1
ATOM 1347 O O . PRO A 1 185 ? 17.842 -5.568 -0.824 1.00 98.06 185 PRO A O 1
ATOM 1350 N N . PRO A 1 186 ? 20.017 -6.072 -0.523 1.00 97.25 186 PRO A N 1
ATOM 1351 C CA . PRO A 1 186 ? 19.797 -6.864 0.687 1.00 97.25 186 PRO A CA 1
ATOM 1352 C C . PRO A 1 186 ? 18.982 -6.128 1.764 1.00 97.25 186 PRO A C 1
ATOM 1354 O O . PRO A 1 186 ? 19.277 -4.984 2.117 1.00 97.25 186 PRO A O 1
ATOM 1357 N N . LEU A 1 187 ? 17.979 -6.808 2.332 1.00 96.88 187 LEU A N 1
ATOM 1358 C CA . LEU A 1 187 ? 17.112 -6.247 3.380 1.00 96.88 187 LEU A CA 1
ATOM 1359 C C . LEU A 1 187 ? 17.827 -6.052 4.726 1.00 96.88 187 LEU A C 1
ATOM 1361 O O . LEU A 1 187 ? 17.362 -5.284 5.566 1.00 96.88 187 LEU A O 1
ATOM 1365 N N . ASP A 1 188 ? 18.984 -6.690 4.917 1.00 95.75 188 ASP A N 1
ATOM 1366 C CA . ASP A 1 188 ? 19.876 -6.441 6.054 1.00 95.75 188 ASP A CA 1
ATOM 1367 C C . ASP A 1 188 ? 20.688 -5.138 5.924 1.00 95.75 188 ASP A C 1
ATOM 1369 O O . ASP A 1 188 ? 21.482 -4.814 6.812 1.00 95.75 188 ASP A O 1
ATOM 1373 N N . LEU A 1 189 ? 20.464 -4.387 4.837 1.00 95.69 189 LEU A N 1
ATOM 1374 C CA . LEU A 1 189 ? 21.101 -3.116 4.497 1.00 95.69 189 LEU A CA 1
ATOM 1375 C C . LEU A 1 189 ? 22.620 -3.217 4.289 1.00 95.69 189 LEU A C 1
ATOM 1377 O O . LEU A 1 189 ? 23.313 -2.198 4.320 1.00 95.69 189 LEU A O 1
ATOM 1381 N N . SER A 1 190 ? 23.152 -4.426 4.076 1.00 94.81 190 SER A N 1
ATOM 1382 C CA . SER A 1 190 ? 24.563 -4.618 3.742 1.00 94.81 190 SER A CA 1
ATOM 1383 C C . SER A 1 190 ? 24.913 -4.047 2.364 1.00 94.81 190 SER A C 1
ATOM 1385 O O . SER A 1 190 ? 24.059 -3.821 1.510 1.00 94.81 190 SER A O 1
ATOM 1387 N N . ASP A 1 191 ? 26.204 -3.821 2.132 1.00 90.88 191 ASP A N 1
ATOM 1388 C CA . ASP A 1 191 ? 26.774 -3.399 0.848 1.00 90.88 191 ASP A CA 1
ATOM 1389 C C . ASP A 1 191 ? 27.091 -4.592 -0.076 1.00 90.88 191 ASP A C 1
ATOM 1391 O O . ASP A 1 191 ? 27.889 -4.484 -1.009 1.00 90.88 191 ASP A O 1
ATOM 1395 N N . THR A 1 192 ? 26.464 -5.750 0.166 1.00 94.88 192 THR A N 1
ATOM 1396 C CA . THR A 1 192 ? 26.617 -6.921 -0.702 1.00 94.88 192 THR A CA 1
ATOM 1397 C C . THR A 1 192 ? 25.902 -6.665 -2.025 1.00 94.88 192 THR A C 1
ATOM 1399 O O . THR A 1 192 ? 24.675 -6.657 -2.077 1.00 94.88 192 THR A O 1
ATOM 1402 N N . ASP A 1 193 ? 26.663 -6.481 -3.102 1.00 93.75 193 ASP A N 1
ATOM 1403 C CA . ASP A 1 193 ? 26.106 -6.290 -4.441 1.00 93.75 193 ASP A CA 1
ATOM 1404 C C . ASP A 1 193 ? 25.466 -7.594 -4.954 1.00 93.75 193 ASP A C 1
ATOM 1406 O O . ASP A 1 193 ? 26.159 -8.560 -5.285 1.00 93.75 193 ASP A O 1
ATOM 1410 N N . THR A 1 194 ? 24.133 -7.629 -4.969 1.00 96.56 194 THR A N 1
ATOM 1411 C CA . THR A 1 194 ? 23.307 -8.750 -5.452 1.00 96.56 194 THR A CA 1
ATOM 1412 C C . THR A 1 194 ? 22.711 -8.495 -6.834 1.00 96.56 194 THR A C 1
ATOM 1414 O O . THR A 1 194 ? 21.813 -9.224 -7.258 1.00 96.56 194 THR A O 1
ATOM 1417 N N . ARG A 1 195 ? 23.176 -7.461 -7.545 1.00 96.81 195 ARG A N 1
ATOM 1418 C CA . ARG A 1 195 ? 22.727 -7.184 -8.912 1.00 96.81 195 ARG A CA 1
ATOM 1419 C C . ARG A 1 195 ? 23.156 -8.301 -9.850 1.00 96.81 195 ARG A C 1
ATOM 1421 O O . ARG A 1 195 ? 24.255 -8.841 -9.727 1.00 96.81 195 ARG A O 1
ATOM 1428 N N . ILE A 1 196 ? 22.301 -8.581 -10.823 1.00 95.75 196 ILE A N 1
ATOM 1429 C CA . ILE A 1 196 ? 22.604 -9.508 -11.910 1.00 95.75 196 ILE A CA 1
ATOM 1430 C C . ILE A 1 196 ? 23.165 -8.749 -13.106 1.00 95.75 196 ILE A C 1
ATOM 1432 O O . ILE A 1 196 ? 22.839 -7.576 -13.311 1.00 95.75 196 ILE A O 1
ATOM 1436 N N . LEU A 1 197 ? 23.952 -9.435 -13.933 1.00 94.12 197 LEU A N 1
ATOM 1437 C CA . LEU A 1 197 ? 24.334 -8.935 -15.251 1.00 94.12 197 LEU A CA 1
ATOM 1438 C C . LEU A 1 197 ? 23.398 -9.499 -16.330 1.00 94.12 197 LEU A C 1
ATOM 1440 O O . LEU A 1 197 ? 23.560 -10.629 -16.800 1.00 94.12 197 LEU A O 1
ATOM 1444 N N . ALA A 1 198 ? 22.451 -8.680 -16.783 1.00 94.88 198 ALA A N 1
ATOM 1445 C CA . ALA A 1 198 ? 21.570 -9.012 -17.897 1.00 94.88 198 ALA A CA 1
ATOM 1446 C C . ALA A 1 198 ? 22.182 -8.559 -19.229 1.00 94.88 198 ALA A C 1
ATOM 1448 O O . ALA A 1 198 ? 22.732 -7.458 -19.331 1.00 94.88 198 ALA A O 1
ATOM 1449 N N . CYS A 1 199 ? 22.088 -9.382 -20.272 1.00 92.12 199 CYS A N 1
ATOM 1450 C CA . CYS A 1 199 ? 22.544 -9.027 -21.615 1.00 92.12 199 CYS A CA 1
ATOM 1451 C C . CYS A 1 199 ? 21.368 -8.981 -22.580 1.00 92.12 199 CYS A C 1
ATOM 1453 O O . CYS A 1 199 ? 20.376 -9.682 -22.416 1.00 92.12 199 CYS A O 1
ATOM 1455 N N . TRP A 1 200 ? 21.506 -8.184 -23.636 1.00 88.88 200 TRP A N 1
ATOM 1456 C CA . TRP A 1 200 ? 20.501 -8.154 -24.690 1.00 88.88 200 TRP A CA 1
ATOM 1457 C C . TRP A 1 200 ? 20.244 -9.5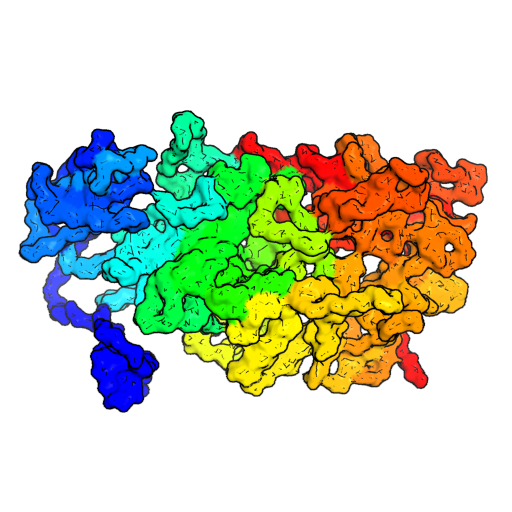33 -25.302 1.00 88.88 200 TRP A C 1
ATOM 1459 O O . TRP A 1 200 ? 19.100 -9.942 -25.381 1.00 88.88 200 TRP A O 1
ATOM 1469 N N . GLU A 1 201 ? 21.296 -10.272 -25.648 1.00 82.56 201 GLU A N 1
ATOM 1470 C CA . GLU A 1 201 ? 21.208 -11.662 -26.113 1.00 82.56 201 GLU A CA 1
ATOM 1471 C C . GLU A 1 201 ? 22.243 -12.520 -25.374 1.00 82.56 201 GLU A C 1
ATOM 1473 O O . GLU A 1 201 ? 23.372 -12.076 -25.132 1.00 82.56 201 GLU A O 1
ATOM 1478 N N . GLU A 1 202 ? 21.886 -13.761 -25.045 1.00 73.94 202 GLU A N 1
ATOM 1479 C CA . GLU A 1 202 ? 22.780 -14.742 -24.419 1.00 73.94 202 GLU A CA 1
ATOM 1480 C C . GLU A 1 202 ? 23.795 -15.323 -25.411 1.00 73.94 202 GLU A C 1
ATOM 1482 O O . GLU A 1 202 ? 24.931 -15.648 -25.044 1.00 73.94 202 GLU A O 1
ATOM 1487 N N . VAL A 1 203 ? 23.402 -15.440 -26.683 1.00 65.44 203 VAL A N 1
ATOM 1488 C CA . VAL A 1 203 ? 24.219 -15.979 -27.776 1.00 65.44 203 VAL A CA 1
ATOM 1489 C C . VAL A 1 203 ? 24.239 -14.974 -28.915 1.00 65.44 203 VAL A C 1
ATOM 1491 O O . VAL A 1 203 ? 23.195 -14.558 -29.403 1.00 65.44 203 VAL A O 1
ATOM 1494 N N . ARG A 1 204 ? 25.436 -14.610 -29.388 1.00 55.97 204 ARG A N 1
ATOM 1495 C CA . ARG A 1 204 ? 25.543 -13.742 -30.563 1.00 55.97 204 ARG A CA 1
ATOM 1496 C C . ARG A 1 204 ? 25.281 -14.531 -31.846 1.00 55.97 204 ARG A C 1
ATOM 1498 O O . ARG A 1 204 ? 25.944 -15.549 -32.059 1.00 55.97 204 ARG A O 1
ATOM 1505 N N . PRO A 1 205 ? 24.443 -14.018 -32.759 1.00 46.44 205 PRO A N 1
ATOM 1506 C CA . PRO A 1 205 ? 24.328 -14.537 -34.116 1.00 46.44 205 PRO A CA 1
ATOM 1507 C C . PRO A 1 205 ? 25.713 -14.719 -34.777 1.00 46.44 205 PRO A C 1
ATOM 1509 O O . PRO A 1 205 ? 26.466 -13.758 -34.931 1.00 46.44 205 PRO A O 1
ATOM 1512 N N . GLY A 1 206 ? 26.084 -15.957 -35.130 1.00 50.44 206 GLY A N 1
ATOM 1513 C CA . GLY A 1 206 ? 27.364 -16.289 -35.789 1.00 50.44 206 GLY A CA 1
ATOM 1514 C C . GLY A 1 206 ? 28.527 -16.610 -34.846 1.00 50.44 206 GLY A C 1
ATOM 1515 O O . GLY A 1 206 ? 29.616 -16.959 -35.295 1.00 50.44 206 GLY A O 1
ATOM 1516 N N . VAL A 1 207 ? 28.306 -16.536 -33.535 1.00 55.44 207 VAL A N 1
ATOM 1517 C CA . VAL A 1 207 ? 29.255 -16.960 -32.507 1.00 55.44 207 VAL A CA 1
ATOM 1518 C C . VAL A 1 207 ? 28.457 -17.809 -31.522 1.00 55.44 207 VAL A C 1
ATOM 1520 O O . VAL A 1 207 ? 28.003 -17.292 -30.508 1.00 55.44 207 VAL A O 1
ATOM 1523 N N . ASP A 1 208 ? 28.263 -19.099 -31.836 1.00 54.72 208 ASP A N 1
ATOM 1524 C CA . ASP A 1 208 ? 27.529 -20.109 -31.035 1.00 54.72 208 ASP A CA 1
ATOM 1525 C C . ASP A 1 208 ? 28.210 -20.418 -29.676 1.00 54.72 208 ASP A C 1
ATOM 1527 O O . ASP A 1 208 ? 28.385 -21.568 -29.266 1.00 54.72 208 ASP A O 1
ATOM 1531 N N . VAL A 1 209 ? 28.676 -19.388 -28.974 1.00 56.50 209 VAL A N 1
ATOM 1532 C CA . VAL A 1 209 ? 29.287 -19.452 -27.654 1.00 56.50 209 VAL A CA 1
ATOM 1533 C C . VAL A 1 209 ? 28.426 -18.592 -26.731 1.00 56.50 209 VAL A C 1
ATOM 1535 O O . VAL A 1 209 ? 28.467 -17.365 -26.855 1.00 56.50 209 VAL A O 1
ATOM 1538 N N . PRO A 1 210 ? 27.662 -19.214 -25.815 1.00 61.81 210 PRO A N 1
ATOM 1539 C CA . PRO A 1 210 ? 26.923 -18.495 -24.786 1.00 61.81 210 PRO A CA 1
ATOM 1540 C C . PRO A 1 210 ? 27.850 -17.564 -24.011 1.00 61.81 210 PRO A C 1
ATOM 1542 O O . PRO A 1 210 ? 28.966 -17.960 -23.659 1.00 61.81 210 PRO A O 1
ATOM 1545 N N . ASN A 1 211 ? 27.403 -16.340 -23.742 1.00 69.81 211 ASN A N 1
ATOM 1546 C CA . ASN A 1 211 ? 28.118 -15.428 -22.864 1.00 69.81 211 ASN A CA 1
ATOM 1547 C C . ASN A 1 211 ? 28.056 -15.983 -21.431 1.00 69.81 211 ASN A C 1
ATOM 1549 O O . ASN A 1 211 ? 26.997 -15.928 -20.811 1.00 69.81 211 ASN A O 1
ATOM 1553 N N . PRO A 1 212 ? 29.166 -16.495 -20.866 1.00 67.06 212 PRO A N 1
ATOM 1554 C CA . PRO A 1 212 ? 29.135 -17.168 -19.570 1.00 67.06 212 PRO A CA 1
ATOM 1555 C C . PRO A 1 212 ? 28.889 -16.209 -18.395 1.00 67.06 212 PRO A C 1
ATOM 1557 O O . PRO A 1 212 ? 28.806 -16.667 -17.261 1.00 67.06 212 PRO A O 1
ATOM 1560 N N . LEU A 1 213 ? 28.843 -14.897 -18.655 1.00 77.44 213 LEU A N 1
ATOM 1561 C CA . LEU A 1 213 ? 28.535 -13.859 -17.675 1.00 77.44 213 LEU A CA 1
ATOM 1562 C C . LEU A 1 213 ? 27.094 -13.334 -17.801 1.00 77.44 213 LEU A C 1
ATOM 1564 O O . LEU A 1 213 ? 26.719 -12.481 -17.012 1.00 77.44 213 LEU A O 1
ATOM 1568 N N . CYS A 1 214 ? 26.317 -13.771 -18.799 1.00 86.88 214 CYS A N 1
ATOM 1569 C CA . CYS A 1 214 ? 24.920 -13.365 -18.940 1.00 86.88 214 CYS A CA 1
ATOM 1570 C C . CYS A 1 214 ? 24.039 -14.201 -18.012 1.00 86.88 214 CYS A C 1
ATOM 1572 O O . CYS A 1 214 ? 23.986 -15.421 -18.156 1.00 86.88 214 CYS A O 1
ATOM 1574 N N . GLU A 1 215 ? 23.353 -13.541 -17.085 1.00 92.12 215 GLU A N 1
ATOM 1575 C CA . GLU A 1 215 ? 22.426 -14.185 -16.148 1.00 92.12 215 GLU A CA 1
ATOM 1576 C C . GLU A 1 215 ? 20.966 -14.095 -16.616 1.00 92.12 215 GLU A C 1
ATOM 1578 O O . GLU A 1 215 ? 20.142 -14.902 -16.191 1.00 92.12 215 GLU A O 1
ATOM 1583 N N . MET A 1 216 ? 20.658 -13.150 -17.513 1.00 91.69 216 MET A N 1
ATOM 1584 C CA . MET A 1 216 ? 19.321 -12.922 -18.068 1.00 91.69 216 MET A CA 1
ATOM 1585 C C . MET A 1 216 ? 19.395 -12.363 -19.494 1.00 91.69 216 MET A C 1
ATOM 1587 O O . MET A 1 216 ? 20.090 -11.371 -19.727 1.00 91.69 216 MET A O 1
ATOM 1591 N N . GLU A 1 217 ? 18.648 -12.963 -20.423 1.00 90.38 217 GLU A N 1
ATOM 1592 C CA . GLU A 1 217 ? 18.387 -12.412 -21.759 1.00 90.38 217 GLU A CA 1
ATOM 1593 C C . GLU A 1 217 ? 17.288 -11.337 -21.719 1.00 90.38 217 GLU A C 1
ATOM 1595 O O . GLU A 1 217 ? 16.248 -11.521 -21.086 1.00 90.38 217 GLU A O 1
ATOM 1600 N N . LEU A 1 218 ? 17.509 -10.212 -22.404 1.00 91.75 218 LEU A N 1
ATOM 1601 C CA . LEU A 1 218 ? 16.559 -9.092 -22.452 1.00 91.75 218 LEU A CA 1
ATOM 1602 C C . LEU A 1 218 ? 15.839 -8.956 -23.797 1.00 91.75 218 LEU A C 1
ATOM 1604 O O . LEU A 1 218 ? 14.792 -8.315 -23.856 1.00 91.75 218 LEU A O 1
ATOM 1608 N N . PHE A 1 219 ? 16.374 -9.535 -24.872 1.00 84.12 219 PHE A N 1
ATOM 1609 C CA . PHE A 1 219 ? 15.775 -9.483 -26.200 1.00 84.12 219 PHE A CA 1
ATOM 1610 C C . PHE A 1 219 ? 14.374 -10.097 -26.193 1.00 84.12 219 PHE A C 1
ATOM 1612 O O . PHE A 1 219 ? 14.178 -11.257 -25.838 1.00 84.12 219 PHE A O 1
ATOM 1619 N N . ASN A 1 220 ? 13.382 -9.318 -26.619 1.00 79.56 220 ASN A N 1
ATOM 1620 C CA . ASN A 1 220 ? 12.000 -9.767 -26.699 1.00 79.56 220 ASN A CA 1
ATOM 1621 C C . ASN A 1 220 ? 11.207 -8.943 -27.730 1.00 79.56 220 ASN A C 1
ATOM 1623 O O . ASN A 1 220 ? 11.710 -7.994 -28.322 1.00 79.56 220 ASN A O 1
ATOM 1627 N N . LEU A 1 221 ? 9.948 -9.322 -27.970 1.00 76.81 221 LEU A N 1
ATOM 1628 C CA . LEU A 1 221 ? 9.104 -8.677 -28.984 1.00 76.81 221 LEU A CA 1
ATOM 1629 C C . LEU A 1 221 ? 8.539 -7.309 -28.572 1.00 76.81 221 LEU A C 1
ATOM 1631 O O . LEU A 1 221 ? 8.107 -6.568 -29.454 1.00 76.81 221 LEU A O 1
ATOM 1635 N N . ALA A 1 222 ? 8.501 -6.991 -27.278 1.00 77.19 222 ALA A N 1
ATOM 1636 C CA . ALA A 1 222 ? 8.049 -5.687 -26.802 1.00 77.19 222 ALA A CA 1
ATOM 1637 C C . ALA A 1 222 ? 9.107 -4.609 -27.078 1.00 77.19 222 ALA A C 1
ATOM 1639 O O . ALA A 1 222 ? 8.780 -3.513 -27.531 1.00 77.19 222 ALA A O 1
ATOM 1640 N N . SER A 1 223 ? 10.386 -4.954 -26.921 1.00 81.75 223 SER A N 1
ATOM 1641 C CA . SER A 1 223 ? 11.514 -4.092 -27.268 1.00 81.75 223 SER A CA 1
ATOM 1642 C C . SER A 1 223 ? 12.109 -4.457 -28.634 1.00 81.75 223 SER A C 1
ATOM 1644 O O . SER A 1 223 ? 12.992 -5.301 -28.760 1.00 81.75 223 SER A O 1
ATOM 1646 N N . ARG A 1 224 ? 11.657 -3.770 -29.695 1.00 73.75 224 ARG A N 1
ATOM 1647 C CA . ARG A 1 224 ? 12.092 -4.008 -31.094 1.00 73.75 224 ARG A CA 1
ATOM 1648 C C . ARG A 1 224 ? 13.566 -3.671 -31.374 1.00 73.75 224 ARG A C 1
ATOM 1650 O O . ARG A 1 224 ? 14.076 -4.005 -32.443 1.00 73.75 224 ARG A O 1
ATOM 1657 N N . ALA A 1 225 ? 14.238 -2.998 -30.446 1.00 77.56 225 ALA A N 1
ATOM 1658 C CA . ALA A 1 225 ? 15.656 -2.668 -30.496 1.00 77.56 225 ALA A CA 1
ATOM 1659 C C . ALA A 1 225 ? 16.243 -2.685 -29.080 1.00 77.56 225 ALA A C 1
ATOM 1661 O O . ALA A 1 225 ? 15.496 -2.605 -28.105 1.00 77.56 225 ALA A O 1
ATOM 1662 N N . THR A 1 226 ? 17.576 -2.758 -28.981 1.00 85.88 226 THR A N 1
ATOM 1663 C CA . THR A 1 226 ? 18.292 -2.716 -27.696 1.00 85.88 226 THR A CA 1
ATOM 1664 C C . THR A 1 226 ? 17.843 -1.520 -26.870 1.00 85.88 226 THR A C 1
ATOM 1666 O O . THR A 1 226 ? 17.657 -0.446 -27.437 1.00 85.88 226 THR A O 1
ATOM 1669 N N . TRP A 1 227 ? 17.731 -1.659 -25.547 1.00 94.38 227 TRP A N 1
ATOM 1670 C CA . TRP A 1 227 ? 17.223 -0.567 -24.709 1.00 94.38 227 TRP A CA 1
ATOM 1671 C C . TRP A 1 227 ? 17.995 0.745 -24.880 1.00 94.38 227 TRP A C 1
ATOM 1673 O O . TRP A 1 227 ? 17.391 1.798 -24.820 1.00 94.38 227 TRP A O 1
ATOM 1683 N N . ASP A 1 228 ? 19.294 0.724 -25.178 1.00 90.19 228 ASP A N 1
ATOM 1684 C CA . ASP A 1 228 ? 20.095 1.920 -25.471 1.00 90.19 228 ASP A CA 1
ATOM 1685 C C . ASP A 1 228 ? 20.066 2.354 -26.952 1.00 90.19 228 ASP A C 1
ATOM 1687 O O . ASP A 1 228 ? 21.015 2.968 -27.431 1.00 90.19 228 ASP A O 1
ATOM 1691 N N . PHE A 1 229 ? 19.040 2.001 -27.726 1.00 81.19 229 PHE A N 1
ATOM 1692 C CA . PHE A 1 229 ? 18.899 2.405 -29.128 1.00 81.19 229 PHE A CA 1
ATOM 1693 C C . PHE A 1 229 ? 18.065 3.681 -29.260 1.00 81.19 229 PHE A C 1
ATOM 1695 O O . PHE A 1 229 ? 16.942 3.743 -28.766 1.00 81.19 229 PHE A O 1
ATOM 1702 N N . ASP A 1 230 ? 18.600 4.677 -29.970 1.00 77.31 230 ASP A N 1
ATOM 1703 C CA . ASP A 1 230 ? 17.866 5.886 -30.342 1.00 77.31 230 ASP A CA 1
ATOM 1704 C C . ASP A 1 230 ? 17.217 5.665 -31.726 1.00 77.31 230 ASP A C 1
ATOM 1706 O O . ASP A 1 230 ? 17.938 5.542 -32.730 1.00 77.31 230 ASP A O 1
ATOM 1710 N N . PRO A 1 231 ? 15.876 5.560 -31.804 1.00 64.94 231 PRO A N 1
ATOM 1711 C CA . PRO A 1 231 ? 15.172 5.269 -33.050 1.00 64.94 231 PRO A CA 1
ATOM 1712 C C . PRO A 1 231 ? 15.207 6.432 -34.046 1.00 64.94 231 PRO A C 1
ATOM 1714 O O . PRO A 1 231 ? 15.156 6.186 -35.251 1.00 64.94 231 PRO A O 1
ATOM 1717 N N . ASP A 1 232 ? 15.361 7.675 -33.600 1.00 68.31 232 ASP A N 1
ATOM 1718 C CA . ASP A 1 232 ? 15.389 8.833 -34.497 1.00 68.31 232 ASP A CA 1
ATOM 1719 C C . ASP A 1 232 ? 16.740 8.944 -35.193 1.00 68.31 232 ASP A C 1
ATOM 1721 O O . ASP A 1 232 ? 16.839 9.225 -36.393 1.00 68.31 232 ASP A O 1
ATOM 1725 N N . LEU A 1 233 ? 17.802 8.665 -34.438 1.00 65.00 233 LEU A N 1
ATOM 1726 C CA . LEU A 1 233 ? 19.171 8.660 -34.938 1.00 65.00 233 LEU A CA 1
ATOM 1727 C C . LEU A 1 233 ? 19.573 7.320 -35.567 1.00 65.00 233 LEU A C 1
ATOM 1729 O O . LEU A 1 233 ? 20.628 7.247 -36.204 1.00 65.00 233 LEU A O 1
ATOM 1733 N N . GLN A 1 234 ? 18.753 6.278 -35.399 1.00 63.34 234 GLN A N 1
ATOM 1734 C CA . GLN A 1 234 ? 18.980 4.920 -35.903 1.00 63.34 234 GLN A CA 1
ATOM 1735 C C . GLN A 1 234 ? 20.346 4.354 -35.477 1.00 63.34 234 GLN A C 1
ATOM 1737 O O . GLN A 1 234 ? 21.061 3.721 -36.261 1.00 63.34 234 GLN A O 1
ATOM 1742 N N . ARG A 1 235 ? 20.742 4.615 -34.228 1.00 68.81 235 ARG A N 1
ATOM 1743 C CA . ARG A 1 235 ? 22.026 4.181 -33.660 1.00 68.81 235 ARG A CA 1
ATOM 1744 C C . ARG A 1 235 ? 21.940 4.036 -32.141 1.00 68.81 235 ARG A C 1
ATOM 1746 O O . ARG A 1 235 ? 21.098 4.681 -31.521 1.00 68.81 235 ARG A O 1
ATOM 1753 N N . PRO A 1 236 ? 22.832 3.250 -31.515 1.00 75.00 236 PRO A N 1
ATOM 1754 C CA . PRO A 1 236 ? 22.931 3.229 -30.061 1.00 75.00 236 PRO A CA 1
ATOM 1755 C C . PRO A 1 236 ? 23.280 4.605 -29.486 1.00 75.00 236 PRO A C 1
ATOM 1757 O O . PRO A 1 236 ? 24.101 5.333 -30.048 1.00 75.00 236 PRO A O 1
ATOM 1760 N N . SER A 1 237 ? 22.650 4.944 -28.367 1.00 77.00 237 SER A N 1
ATOM 1761 C CA . SER A 1 237 ? 22.828 6.186 -27.618 1.00 77.00 237 SER A CA 1
ATOM 1762 C C . SER A 1 237 ? 24.079 6.158 -26.736 1.00 77.00 237 SER A C 1
ATOM 1764 O O . SER A 1 237 ? 24.568 7.211 -26.334 1.00 77.00 237 SER A O 1
ATOM 1766 N N . PHE A 1 238 ? 24.609 4.962 -26.435 1.00 79.94 238 PHE A N 1
ATOM 1767 C CA . PHE A 1 238 ? 25.737 4.734 -25.517 1.00 79.94 238 PHE A CA 1
ATOM 1768 C C . PHE A 1 238 ? 25.506 5.281 -24.099 1.00 79.94 238 PHE A C 1
ATOM 1770 O O . PHE A 1 238 ? 26.453 5.455 -23.328 1.00 79.94 238 PHE A O 1
ATOM 1777 N N . THR A 1 239 ? 24.254 5.560 -23.741 1.00 84.19 239 THR A N 1
ATOM 1778 C CA . THR A 1 239 ? 23.846 6.061 -22.428 1.00 84.19 239 THR A CA 1
ATOM 1779 C C . THR A 1 239 ? 22.482 5.475 -22.039 1.00 84.19 239 THR A C 1
ATOM 1781 O O . THR A 1 239 ? 21.959 4.617 -22.746 1.00 84.19 239 THR A O 1
ATOM 1784 N N . THR A 1 240 ? 21.912 5.875 -20.906 1.00 92.06 240 THR A N 1
ATOM 1785 C CA . THR A 1 240 ? 20.588 5.447 -20.418 1.00 92.06 240 THR A CA 1
ATOM 1786 C C . THR A 1 240 ? 19.457 6.201 -21.121 1.00 92.06 240 THR A C 1
ATOM 1788 O O . THR A 1 240 ? 18.627 6.857 -20.490 1.00 92.06 240 THR A O 1
ATOM 1791 N N . LYS A 1 241 ? 19.458 6.163 -22.456 1.00 88.25 241 LYS A N 1
ATOM 1792 C CA . LYS A 1 241 ? 18.428 6.744 -23.326 1.00 88.25 241 LYS A CA 1
ATOM 1793 C C . LYS A 1 241 ? 18.066 5.738 -24.416 1.00 88.25 241 LYS A C 1
ATOM 1795 O O . LYS A 1 241 ? 18.966 5.222 -25.082 1.00 88.25 241 LYS A O 1
ATOM 1800 N N . GLY A 1 242 ? 16.774 5.494 -24.586 1.00 88.69 242 GLY A N 1
ATOM 1801 C CA . GLY A 1 242 ? 16.237 4.432 -25.422 1.00 88.69 242 GLY A CA 1
ATOM 1802 C C . GLY A 1 242 ? 14.879 4.738 -26.021 1.00 88.69 242 GLY A C 1
ATOM 1803 O O . GLY A 1 242 ? 14.386 5.859 -25.916 1.00 88.69 242 GLY A O 1
ATOM 1804 N N . ASN A 1 243 ? 14.257 3.706 -26.598 1.00 90.44 243 ASN A N 1
ATOM 1805 C CA . ASN A 1 243 ? 12.901 3.814 -27.124 1.00 90.44 243 ASN A CA 1
ATOM 1806 C C . ASN A 1 243 ? 11.852 3.926 -26.013 1.00 90.44 243 ASN A C 1
ATOM 1808 O O . ASN A 1 243 ? 11.002 4.792 -26.094 1.00 90.44 243 ASN A O 1
ATOM 1812 N N . ALA A 1 244 ? 11.891 3.068 -24.991 1.00 96.12 244 ALA A N 1
ATOM 1813 C CA . ALA A 1 244 ? 10.845 3.031 -23.961 1.00 96.12 244 ALA A CA 1
ATOM 1814 C C . ALA A 1 244 ? 11.126 3.942 -22.754 1.00 96.12 244 ALA A C 1
ATOM 1816 O O . ALA A 1 244 ? 10.208 4.304 -22.022 1.00 96.12 244 ALA A O 1
ATOM 1817 N N . ALA A 1 245 ? 12.392 4.294 -22.517 1.00 96.81 245 ALA A N 1
ATOM 1818 C CA . ALA A 1 245 ? 12.791 5.047 -21.336 1.00 96.81 245 ALA A CA 1
ATOM 1819 C C . ALA A 1 245 ? 13.965 5.992 -21.603 1.00 96.81 245 ALA A C 1
ATOM 1821 O O . ALA A 1 245 ? 14.803 5.782 -22.486 1.00 96.81 245 ALA A O 1
ATOM 1822 N N . SER A 1 246 ? 14.055 7.026 -20.776 1.00 94.25 246 SER A N 1
ATOM 1823 C CA . SER A 1 246 ? 15.111 8.023 -20.784 1.00 94.25 246 SER A CA 1
ATOM 1824 C C . SER A 1 246 ? 15.392 8.471 -19.349 1.00 94.25 246 SER A C 1
ATOM 1826 O O . SER A 1 246 ? 14.703 9.329 -18.810 1.00 94.25 246 SER A O 1
ATOM 1828 N N . THR A 1 247 ? 16.445 7.925 -18.740 1.00 95.31 247 THR A N 1
ATOM 1829 C CA . THR A 1 247 ? 16.744 8.127 -17.312 1.00 95.31 247 THR A CA 1
ATOM 1830 C C . THR A 1 247 ? 18.002 8.962 -17.092 1.00 95.31 247 THR A C 1
ATOM 1832 O O . THR A 1 247 ? 19.030 8.723 -17.738 1.00 95.31 247 THR A O 1
ATOM 1835 N N . ALA A 1 248 ? 17.935 9.917 -16.165 1.00 83.31 248 ALA A N 1
ATOM 1836 C CA . ALA A 1 248 ? 19.028 10.808 -15.778 1.00 83.31 248 ALA A CA 1
ATOM 1837 C C . ALA A 1 248 ? 18.940 11.234 -14.302 1.00 83.31 248 ALA A C 1
ATOM 1839 O O . ALA A 1 248 ? 17.939 11.015 -13.629 1.00 83.31 248 ALA A O 1
ATOM 1840 N N . GLU A 1 249 ? 20.002 11.873 -13.814 1.00 86.00 249 GLU A N 1
ATOM 1841 C CA . GLU A 1 249 ? 20.067 12.492 -12.483 1.00 86.00 249 GLU A CA 1
ATOM 1842 C C . GLU A 1 249 ? 19.156 13.729 -12.354 1.00 86.00 249 GLU A C 1
ATOM 1844 O O . GLU A 1 249 ? 19.073 14.553 -13.274 1.00 86.00 249 GLU A O 1
ATOM 1849 N N . ALA A 1 250 ? 18.519 13.874 -11.183 1.00 83.06 250 ALA A N 1
ATOM 1850 C CA . ALA A 1 250 ? 17.616 14.979 -10.850 1.00 83.06 250 ALA A CA 1
ATOM 1851 C C . ALA A 1 250 ? 17.772 15.546 -9.414 1.00 83.06 250 ALA A C 1
ATOM 1853 O O . ALA A 1 250 ? 16.813 16.046 -8.822 1.00 83.06 250 ALA A O 1
ATOM 1854 N N . TRP A 1 251 ? 18.972 15.557 -8.835 1.00 84.62 251 TRP A N 1
ATOM 1855 C CA . TRP A 1 251 ? 19.284 15.987 -7.462 1.00 84.62 251 TRP A CA 1
ATOM 1856 C C . TRP A 1 251 ? 18.740 17.359 -7.060 1.00 84.62 251 TRP A C 1
ATOM 1858 O O . TRP A 1 251 ? 18.492 17.606 -5.876 1.00 84.62 251 TRP A O 1
ATOM 1868 N N . LEU A 1 252 ? 18.602 18.282 -8.013 1.00 77.81 252 LEU A N 1
ATOM 1869 C CA . LEU A 1 252 ? 18.225 19.670 -7.733 1.00 77.81 252 LEU A CA 1
ATOM 1870 C C . LEU A 1 252 ? 16.724 19.950 -7.829 1.00 77.81 252 LEU A C 1
ATOM 1872 O O . LEU A 1 252 ? 16.296 21.018 -7.382 1.00 77.81 252 LEU A O 1
ATOM 1876 N N . SER A 1 253 ? 15.929 19.045 -8.400 1.00 72.06 253 SER A N 1
ATOM 1877 C CA . SER A 1 253 ? 14.502 19.280 -8.605 1.00 72.06 253 SER A CA 1
ATOM 1878 C C . SER A 1 253 ? 13.711 17.975 -8.626 1.00 72.06 253 SER A C 1
ATOM 1880 O O . SER A 1 253 ? 13.945 17.154 -9.507 1.00 72.06 253 SER A O 1
ATOM 1882 N N . PRO A 1 254 ? 12.723 17.819 -7.731 1.00 66.75 254 PRO A N 1
ATOM 1883 C CA . PRO A 1 254 ? 11.749 16.737 -7.817 1.00 66.75 254 PRO A CA 1
ATOM 1884 C C . PRO A 1 254 ? 10.568 17.053 -8.757 1.00 66.75 254 PRO A C 1
ATOM 1886 O O . PRO A 1 254 ? 9.610 16.296 -8.808 1.00 66.75 254 PRO A O 1
ATOM 1889 N N . LEU A 1 255 ? 10.575 18.201 -9.454 1.00 63.19 255 LEU A N 1
ATOM 1890 C CA . LEU A 1 255 ? 9.405 18.727 -10.183 1.00 63.19 255 LEU A CA 1
ATOM 1891 C C . LEU A 1 255 ? 9.659 18.984 -11.673 1.00 63.19 255 LEU A C 1
ATOM 1893 O O . LEU A 1 255 ? 8.794 19.521 -12.363 1.00 63.19 255 LEU A O 1
ATOM 1897 N N . THR A 1 256 ? 10.857 18.687 -12.173 1.00 64.81 256 THR A N 1
ATOM 1898 C CA . THR A 1 256 ? 11.237 18.962 -13.566 1.00 64.81 256 THR A CA 1
ATOM 1899 C C . THR A 1 256 ? 11.933 17.751 -14.177 1.00 64.81 256 THR A C 1
ATOM 1901 O O . THR A 1 256 ? 12.658 17.080 -13.446 1.00 64.81 256 THR A O 1
ATOM 1904 N N . PRO A 1 257 ? 11.782 17.499 -15.490 1.00 64.50 257 PRO A N 1
ATOM 1905 C CA . PRO A 1 257 ? 12.456 16.395 -16.176 1.00 64.50 257 PRO A CA 1
ATOM 1906 C C . PRO A 1 257 ? 13.977 16.364 -15.956 1.00 64.50 257 PRO A C 1
ATOM 1908 O O . PRO A 1 257 ? 14.627 17.414 -15.890 1.00 64.50 257 PRO A O 1
ATOM 1911 N N . ALA A 1 258 ? 14.547 15.160 -15.873 1.00 60.19 258 ALA A N 1
ATOM 1912 C CA . ALA A 1 258 ? 15.981 14.943 -15.753 1.00 60.19 258 ALA A CA 1
ATOM 1913 C C . ALA A 1 258 ? 16.696 15.124 -17.101 1.00 60.19 258 ALA A C 1
ATOM 1915 O O . ALA A 1 258 ? 16.587 14.314 -18.025 1.00 60.19 258 ALA A O 1
ATOM 1916 N N . GLU A 1 259 ? 17.502 16.180 -17.187 1.00 53.78 259 GLU A N 1
ATOM 1917 C CA . GLU A 1 259 ? 18.308 16.509 -18.373 1.00 53.78 259 GLU A CA 1
ATOM 1918 C C . GLU A 1 259 ? 19.789 16.768 -18.029 1.00 53.78 259 GLU A C 1
ATOM 1920 O O . GLU A 1 259 ? 20.559 17.207 -18.881 1.00 53.78 259 GLU A O 1
ATOM 1925 N N . GLN A 1 260 ? 20.210 16.529 -16.779 1.00 61.12 260 GLN A N 1
ATOM 1926 C CA . GLN A 1 260 ? 21.497 17.029 -16.278 1.00 61.12 260 GLN A CA 1
ATOM 1927 C C . GLN A 1 260 ? 22.665 16.067 -16.524 1.00 61.12 260 GLN A C 1
ATOM 1929 O O . GLN A 1 260 ? 23.630 16.436 -17.199 1.00 61.12 260 GLN A O 1
ATOM 1934 N N . TYR A 1 261 ? 22.593 14.842 -15.994 1.00 75.25 261 TYR A N 1
ATOM 1935 C CA . TYR A 1 261 ? 23.693 13.878 -16.055 1.00 75.25 261 TYR A CA 1
ATOM 1936 C C . TYR A 1 261 ? 23.219 12.450 -16.347 1.00 75.25 261 TYR A C 1
ATOM 1938 O O . TYR A 1 261 ? 22.209 11.994 -15.812 1.00 75.25 261 TYR A O 1
ATOM 1946 N N . ARG A 1 262 ? 23.980 11.742 -17.195 1.00 79.19 262 ARG A N 1
ATOM 1947 C CA . ARG A 1 262 ? 23.798 10.320 -17.515 1.00 79.19 262 ARG A CA 1
ATOM 1948 C C . ARG A 1 262 ? 25.151 9.618 -17.618 1.00 79.19 262 ARG A C 1
ATOM 1950 O O . ARG A 1 262 ? 26.085 10.196 -18.189 1.00 79.19 262 ARG A O 1
ATOM 1957 N N . PRO A 1 263 ? 25.266 8.362 -17.159 1.00 76.19 263 PRO A N 1
ATOM 1958 C CA . PRO A 1 263 ? 26.462 7.576 -17.393 1.00 76.19 263 PRO A CA 1
ATOM 1959 C C . PRO A 1 263 ? 26.584 7.241 -18.885 1.00 76.19 263 PRO A C 1
ATOM 1961 O O . PRO A 1 263 ? 25.644 6.767 -19.526 1.00 76.19 263 PRO A O 1
ATOM 1964 N N . VAL A 1 264 ? 27.769 7.475 -19.450 1.00 75.38 264 VAL A N 1
ATOM 1965 C CA . VAL A 1 264 ? 28.109 7.101 -20.831 1.00 75.38 264 VAL A CA 1
ATOM 1966 C C . VAL A 1 264 ? 28.977 5.848 -20.805 1.00 75.38 264 VAL A C 1
ATOM 1968 O O . VAL A 1 264 ? 29.907 5.744 -20.000 1.00 75.38 264 VAL A O 1
ATOM 1971 N N . ARG A 1 265 ? 28.672 4.884 -21.677 1.00 75.44 265 ARG A N 1
ATOM 1972 C CA . ARG A 1 265 ? 29.362 3.595 -21.796 1.00 75.44 265 ARG A CA 1
ATOM 1973 C C . ARG A 1 265 ? 29.603 3.279 -23.270 1.00 75.44 265 ARG A C 1
ATOM 1975 O O . ARG A 1 265 ? 28.782 2.665 -23.942 1.00 75.44 265 ARG A O 1
ATOM 1982 N N . SER A 1 266 ? 30.767 3.675 -23.787 1.00 68.06 266 SER A N 1
ATOM 1983 C CA . SER A 1 266 ? 31.151 3.435 -25.191 1.00 68.06 266 SER A CA 1
ATOM 1984 C C . SER A 1 266 ? 31.293 1.947 -25.539 1.00 68.06 266 SER A C 1
ATOM 1986 O O . SER A 1 266 ? 31.123 1.557 -26.691 1.00 68.06 266 SER A O 1
ATOM 1988 N N . ASN A 1 267 ? 31.550 1.103 -24.537 1.00 68.62 267 ASN A N 1
ATOM 1989 C CA . ASN A 1 267 ? 31.537 -0.357 -24.641 1.00 68.62 267 ASN A CA 1
ATOM 1990 C C . ASN A 1 267 ? 30.129 -0.974 -24.505 1.00 68.62 267 ASN A C 1
ATOM 1992 O O . ASN A 1 267 ? 30.009 -2.191 -24.637 1.00 68.62 267 ASN A O 1
ATOM 1996 N N . ARG A 1 268 ? 29.098 -0.161 -24.230 1.00 81.75 268 ARG A N 1
ATOM 1997 C CA . ARG A 1 268 ? 27.706 -0.562 -23.963 1.00 81.75 268 ARG A CA 1
ATOM 1998 C C . ARG A 1 268 ? 27.566 -1.572 -22.818 1.00 81.75 268 ARG A C 1
ATOM 2000 O O . ARG A 1 268 ? 26.714 -2.457 -22.837 1.00 81.75 268 ARG A O 1
ATOM 2007 N N . GLN A 1 269 ? 28.446 -1.438 -21.826 1.00 86.94 269 GLN A N 1
ATOM 2008 C CA . GLN A 1 269 ? 28.397 -2.180 -20.570 1.00 86.94 269 GLN A CA 1
ATOM 2009 C C . GLN A 1 269 ? 28.008 -1.206 -19.463 1.00 86.94 269 GLN A C 1
ATOM 2011 O O . GLN A 1 269 ? 28.803 -0.364 -19.055 1.00 86.94 269 GLN A O 1
ATOM 2016 N N . TYR A 1 270 ? 26.760 -1.288 -19.020 1.00 90.75 270 TYR A N 1
ATOM 2017 C CA . TYR A 1 270 ? 26.191 -0.453 -17.971 1.00 90.75 270 TYR A CA 1
ATOM 2018 C C . TYR A 1 270 ? 26.371 -1.156 -16.623 1.00 90.75 270 TYR A C 1
ATOM 2020 O O . TYR A 1 270 ? 25.424 -1.653 -16.027 1.00 90.75 270 TYR A O 1
ATOM 2028 N N . ASP A 1 271 ? 27.624 -1.244 -16.177 1.00 87.62 271 ASP A N 1
ATOM 2029 C CA . ASP A 1 271 ? 28.079 -2.032 -15.024 1.00 87.62 271 ASP A CA 1
ATOM 2030 C C . ASP A 1 271 ? 28.724 -1.158 -13.934 1.00 87.62 271 ASP A C 1
ATOM 2032 O O . ASP A 1 271 ? 29.749 -1.505 -13.351 1.00 87.62 271 ASP A O 1
ATOM 2036 N N . ALA A 1 272 ? 28.123 0.008 -13.663 1.00 86.62 272 ALA A N 1
ATOM 2037 C CA . ALA A 1 272 ? 28.593 0.906 -12.610 1.00 86.62 272 ALA A CA 1
ATOM 2038 C C . ALA A 1 272 ? 28.655 0.210 -11.243 1.00 86.62 272 ALA A C 1
ATOM 2040 O O . ALA A 1 272 ? 27.762 -0.567 -10.890 1.00 86.62 272 ALA A O 1
ATOM 2041 N N . GLU A 1 273 ? 29.689 0.526 -10.465 1.00 86.69 273 GLU A N 1
ATOM 2042 C CA . GLU A 1 273 ? 29.832 0.054 -9.088 1.00 86.69 273 GLU A CA 1
ATOM 2043 C C . GLU A 1 273 ? 28.658 0.541 -8.223 1.00 86.69 273 GLU A C 1
ATOM 2045 O O . GLU A 1 273 ? 28.089 1.609 -8.466 1.00 86.69 273 GLU A O 1
ATOM 2050 N N . TRP A 1 274 ? 28.278 -0.272 -7.242 1.00 92.31 274 TRP A N 1
ATOM 2051 C CA . TRP A 1 274 ? 27.297 0.073 -6.223 1.00 92.31 274 TRP A CA 1
ATOM 2052 C C . TRP A 1 274 ? 27.931 -0.151 -4.856 1.00 92.31 274 TRP A C 1
ATOM 2054 O O . TRP A 1 274 ? 28.455 -1.231 -4.585 1.00 92.31 274 TRP A O 1
ATOM 2064 N N . GLN A 1 275 ? 27.923 0.890 -4.030 1.00 89.94 275 GLN A N 1
ATOM 2065 C CA . GLN A 1 275 ? 28.606 0.923 -2.737 1.00 89.94 275 GLN A CA 1
ATOM 2066 C C . GLN A 1 275 ? 27.642 1.109 -1.563 1.00 89.94 275 GLN A C 1
ATOM 2068 O O . GLN A 1 275 ? 28.096 1.204 -0.424 1.00 89.94 275 GLN A O 1
ATOM 2073 N N . ASN A 1 276 ? 26.332 1.191 -1.820 1.00 93.44 276 ASN A N 1
ATOM 2074 C CA . ASN A 1 276 ? 25.308 1.507 -0.821 1.00 93.44 276 ASN A CA 1
ATOM 2075 C C . ASN A 1 276 ? 25.645 2.787 -0.024 1.00 93.44 276 ASN A C 1
ATOM 2077 O O . ASN A 1 276 ? 25.617 2.831 1.207 1.00 93.44 276 ASN A O 1
ATOM 2081 N N . THR A 1 277 ? 26.060 3.828 -0.743 1.00 92.94 277 THR A N 1
ATOM 2082 C CA . THR A 1 277 ? 26.728 5.026 -0.224 1.00 92.94 277 THR A CA 1
ATOM 2083 C C . THR A 1 277 ? 25.849 5.804 0.746 1.00 92.94 277 THR A C 1
ATOM 2085 O O . THR A 1 277 ? 26.340 6.227 1.790 1.00 92.94 277 THR A O 1
ATOM 2088 N N . TRP A 1 278 ? 24.561 5.975 0.438 1.00 94.88 278 TRP A N 1
ATOM 2089 C CA . TRP A 1 278 ? 23.622 6.707 1.293 1.00 94.88 278 TRP A CA 1
ATOM 2090 C C . TRP A 1 278 ? 23.452 6.041 2.666 1.00 94.88 278 TRP A C 1
ATOM 2092 O O . TRP A 1 278 ? 23.539 6.710 3.699 1.00 94.88 278 TRP A O 1
ATOM 2102 N N . GLN A 1 279 ? 23.323 4.711 2.671 1.00 95.62 279 GLN A N 1
ATOM 2103 C CA . GLN A 1 279 ? 23.249 3.889 3.879 1.00 95.62 279 GLN A CA 1
ATOM 2104 C C . GLN A 1 279 ? 24.563 3.923 4.659 1.00 95.62 279 GLN A C 1
ATOM 2106 O O . GLN A 1 279 ? 24.574 4.168 5.863 1.00 95.62 279 GLN A O 1
ATOM 2111 N N . ASN A 1 280 ? 25.690 3.720 3.975 1.00 93.56 280 ASN A N 1
ATOM 2112 C CA . ASN A 1 280 ? 27.018 3.702 4.591 1.00 93.56 280 ASN A CA 1
ATOM 2113 C C . ASN A 1 280 ? 27.450 5.069 5.139 1.00 93.56 280 ASN A C 1
ATOM 2115 O O . ASN A 1 280 ? 28.290 5.146 6.039 1.00 93.56 280 ASN A O 1
ATOM 2119 N N . ALA A 1 281 ? 26.876 6.145 4.606 1.00 91.69 281 ALA A N 1
ATOM 2120 C CA . ALA A 1 281 ? 27.055 7.499 5.097 1.00 91.69 281 ALA A CA 1
ATOM 2121 C C . ALA A 1 281 ? 26.031 7.897 6.169 1.00 91.69 281 ALA A C 1
ATOM 2123 O O . ALA A 1 281 ? 26.116 9.025 6.647 1.00 91.69 281 ALA A O 1
ATOM 2124 N N . ASP A 1 282 ? 25.099 7.016 6.548 1.00 93.69 282 ASP A N 1
ATOM 2125 C CA . ASP A 1 282 ? 24.056 7.282 7.547 1.00 93.69 282 ASP A CA 1
ATOM 2126 C C . ASP A 1 282 ? 23.258 8.557 7.214 1.00 93.69 282 ASP A C 1
ATOM 2128 O O . ASP A 1 282 ? 23.172 9.498 8.002 1.00 93.69 282 ASP A O 1
ATOM 2132 N N . CYS A 1 283 ? 22.759 8.627 5.973 1.00 94.19 283 CYS A N 1
ATOM 2133 C CA . CYS A 1 283 ? 22.023 9.772 5.430 1.00 94.19 283 CYS A CA 1
ATOM 2134 C C . CYS A 1 283 ? 22.831 11.085 5.346 1.00 94.19 283 CYS A C 1
ATOM 2136 O O . CYS A 1 283 ? 22.290 12.181 5.171 1.00 94.19 283 CYS A O 1
ATOM 2138 N N . ASN A 1 284 ? 24.159 11.031 5.457 1.00 89.75 284 ASN A N 1
ATOM 2139 C CA . ASN A 1 284 ? 24.959 12.245 5.438 1.00 89.75 284 ASN A CA 1
ATOM 2140 C C . ASN A 1 284 ? 25.051 12.846 4.028 1.00 89.75 284 ASN A C 1
ATOM 2142 O O . ASN A 1 284 ? 25.741 12.326 3.153 1.00 89.75 284 ASN A O 1
ATOM 2146 N N . GLN A 1 285 ? 24.479 14.036 3.842 1.00 86.38 285 GLN A N 1
ATOM 2147 C CA . GLN A 1 285 ? 24.470 14.770 2.565 1.00 86.38 285 GLN A CA 1
ATOM 2148 C C . GLN A 1 285 ? 25.864 15.127 2.004 1.00 86.38 285 GLN A C 1
ATOM 2150 O O . GLN A 1 285 ? 25.987 15.582 0.868 1.00 86.38 285 GLN A O 1
ATOM 2155 N N . SER A 1 286 ? 26.945 14.915 2.759 1.00 83.25 286 SER A N 1
ATOM 2156 C CA . SER A 1 286 ? 28.316 15.075 2.260 1.00 83.25 286 SER A CA 1
ATOM 2157 C C . SER A 1 286 ? 28.660 14.183 1.066 1.00 83.25 286 SER A C 1
ATOM 2159 O O . SER A 1 286 ? 29.591 14.519 0.330 1.00 83.25 286 SER A O 1
ATOM 2161 N N . VAL A 1 287 ? 27.906 13.099 0.854 1.00 83.00 287 VAL A N 1
ATOM 2162 C CA . VAL A 1 287 ? 28.073 12.158 -0.266 1.00 83.00 287 VAL A CA 1
ATOM 2163 C C . VAL A 1 287 ? 27.873 12.801 -1.640 1.00 83.00 287 VAL A C 1
ATOM 2165 O O . VAL A 1 287 ? 28.428 12.317 -2.623 1.00 83.00 287 VAL A O 1
ATOM 2168 N N . PHE A 1 288 ? 27.167 13.934 -1.708 1.00 79.81 288 PHE A N 1
ATOM 2169 C CA . PHE A 1 288 ? 26.993 14.715 -2.938 1.00 79.81 288 PHE A CA 1
ATOM 2170 C C . PHE A 1 288 ? 28.163 15.689 -3.208 1.00 79.81 288 PHE A C 1
ATOM 2172 O O . PHE A 1 288 ? 28.209 16.325 -4.259 1.00 79.81 288 PHE A O 1
ATOM 2179 N N . GLY A 1 289 ? 29.128 15.808 -2.280 1.00 60.88 289 GLY A N 1
ATOM 2180 C CA . GLY A 1 289 ? 30.252 16.754 -2.324 1.00 60.88 289 GLY A CA 1
ATOM 2181 C C . GLY A 1 289 ? 30.009 18.034 -1.495 1.00 60.88 289 GLY A C 1
ATOM 2182 O O . GLY A 1 289 ? 29.002 18.714 -1.638 1.00 60.88 289 GLY A O 1
ATOM 2183 N N . GLN A 1 290 ? 30.943 18.377 -0.599 1.00 42.06 290 GLN A N 1
ATOM 2184 C CA . GLN A 1 290 ? 30.876 19.503 0.367 1.00 42.06 290 GLN A CA 1
ATOM 2185 C C . GLN A 1 290 ? 30.793 20.924 -0.286 1.00 42.06 290 GLN A C 1
ATOM 2187 O O . GLN A 1 290 ? 31.048 21.078 -1.479 1.00 42.06 290 GLN A O 1
ATOM 2192 N N . PRO A 1 291 ? 30.449 21.993 0.475 1.00 40.53 291 PRO A N 1
ATOM 2193 C CA . PRO A 1 291 ? 29.345 22.910 0.204 1.00 40.53 291 PRO A CA 1
ATOM 2194 C C . PRO A 1 291 ? 29.637 24.010 -0.820 1.00 40.53 291 PRO A C 1
ATOM 2196 O O . PRO A 1 291 ? 30.751 24.509 -0.988 1.00 40.53 291 PRO A O 1
ATOM 2199 N N . VAL A 1 292 ? 28.544 24.478 -1.412 1.00 38.81 292 VAL A N 1
ATOM 2200 C CA . VAL A 1 292 ? 28.442 25.630 -2.303 1.00 38.81 292 VAL A CA 1
ATOM 2201 C C . VAL A 1 292 ? 29.044 26.897 -1.670 1.00 38.81 292 VAL A C 1
ATOM 2203 O O . VAL A 1 292 ? 28.446 27.522 -0.798 1.00 38.81 292 VAL A O 1
ATOM 2206 N N . VAL A 1 293 ? 30.182 27.361 -2.193 1.00 28.55 293 VAL A N 1
ATOM 2207 C CA . VAL A 1 293 ? 30.590 28.774 -2.111 1.00 28.55 293 VAL A CA 1
ATOM 2208 C C . VAL A 1 293 ? 30.537 29.340 -3.527 1.00 28.55 293 VAL A C 1
ATOM 2210 O O . VAL A 1 293 ? 31.486 29.204 -4.289 1.00 28.55 293 VAL A O 1
ATOM 2213 N N . GLY A 1 294 ? 29.408 29.955 -3.896 1.00 35.75 294 GLY A N 1
ATOM 2214 C CA . GLY A 1 294 ? 29.255 30.638 -5.192 1.00 35.75 294 GLY A CA 1
ATOM 2215 C C . GLY A 1 294 ? 28.141 30.141 -6.121 1.00 35.75 294 GLY A C 1
ATOM 2216 O O . GLY A 1 294 ? 28.014 30.676 -7.215 1.00 35.75 294 GLY A O 1
ATOM 2217 N N . GLY A 1 295 ? 27.298 29.198 -5.692 1.00 35.69 295 GLY A N 1
ATOM 2218 C CA . GLY A 1 295 ? 25.976 28.981 -6.298 1.00 35.69 295 GLY A CA 1
ATOM 2219 C C . GLY A 1 295 ? 25.808 27.878 -7.352 1.00 35.69 295 GLY A C 1
ATOM 2220 O O . GLY A 1 295 ? 24.821 27.956 -8.071 1.00 35.69 295 GLY A O 1
ATOM 2221 N N . ARG A 1 296 ? 26.675 26.858 -7.457 1.00 33.78 296 ARG A N 1
ATOM 2222 C CA . ARG A 1 296 ? 26.363 25.589 -8.164 1.00 33.78 296 ARG A CA 1
ATOM 2223 C C . ARG A 1 296 ? 27.302 24.446 -7.715 1.00 33.78 296 ARG A C 1
ATOM 2225 O O . ARG A 1 296 ? 28.509 24.689 -7.686 1.00 33.78 296 ARG A O 1
ATOM 2232 N N . PRO A 1 297 ? 26.799 23.248 -7.353 1.00 38.19 297 PRO A N 1
ATOM 2233 C CA . PRO A 1 297 ? 27.625 22.053 -7.145 1.00 38.19 297 PRO A CA 1
ATOM 2234 C C . PRO A 1 297 ? 28.290 21.593 -8.454 1.00 38.19 297 PRO A C 1
ATOM 2236 O O . PRO A 1 297 ? 27.714 21.744 -9.529 1.00 38.19 297 PRO A O 1
ATOM 2239 N N . SER A 1 298 ? 29.498 21.034 -8.360 1.00 34.34 298 SER A N 1
ATOM 2240 C CA . SER A 1 298 ? 30.120 20.248 -9.435 1.00 34.34 298 SER A CA 1
ATOM 2241 C C . SER A 1 298 ? 29.603 18.811 -9.317 1.00 34.34 298 SER A C 1
ATOM 2243 O O . SER A 1 298 ? 29.690 18.285 -8.207 1.00 34.34 298 SER A O 1
ATOM 2245 N N . PRO A 1 299 ? 29.124 18.149 -10.389 1.00 40.66 299 PRO A N 1
ATOM 2246 C CA . PRO A 1 299 ? 28.826 16.722 -10.333 1.00 40.66 299 PRO A CA 1
ATOM 2247 C C . PRO A 1 299 ? 30.131 15.985 -10.029 1.00 40.66 299 PRO A C 1
ATOM 2249 O O . PRO A 1 299 ? 31.106 16.095 -10.776 1.00 40.66 299 PRO A O 1
ATOM 2252 N N . VAL A 1 300 ? 30.192 15.289 -8.899 1.00 45.25 300 VAL A N 1
ATOM 2253 C CA . VAL A 1 300 ? 31.234 14.290 -8.675 1.00 45.25 300 VAL A CA 1
ATOM 2254 C C . VAL A 1 300 ? 30.786 13.064 -9.460 1.00 45.25 300 VAL A C 1
ATOM 2256 O O . VAL A 1 300 ? 29.732 12.510 -9.161 1.00 45.25 300 VAL A O 1
ATOM 2259 N N . ALA A 1 301 ? 31.552 12.652 -10.473 1.00 44.50 301 ALA A N 1
ATOM 2260 C CA . ALA A 1 301 ? 31.331 11.358 -11.112 1.00 44.50 301 ALA A CA 1
ATOM 2261 C C . ALA A 1 301 ? 31.329 10.265 -10.023 1.00 44.50 301 ALA A C 1
ATOM 2263 O O . ALA A 1 301 ? 32.318 10.130 -9.300 1.00 44.50 301 ALA A O 1
ATOM 2264 N N . GLY A 1 302 ? 30.211 9.546 -9.879 1.00 55.53 302 GLY A N 1
ATOM 2265 C CA . GLY A 1 302 ? 30.021 8.493 -8.872 1.00 55.53 302 GLY A CA 1
ATOM 2266 C C . GLY A 1 302 ? 29.554 8.937 -7.476 1.00 55.53 302 GLY A C 1
ATOM 2267 O O . GLY A 1 302 ? 29.523 8.105 -6.576 1.00 55.53 302 GLY A O 1
ATOM 2268 N N . GLY A 1 303 ? 29.198 10.209 -7.251 1.00 74.88 303 GLY A N 1
ATOM 2269 C CA . GLY A 1 303 ? 28.655 10.650 -5.957 1.00 74.88 303 GLY A CA 1
ATOM 2270 C C . GLY A 1 303 ? 27.333 9.950 -5.616 1.00 74.88 303 GLY A C 1
ATOM 2271 O O . GLY A 1 303 ? 26.443 9.894 -6.458 1.00 74.88 303 GLY A O 1
ATOM 2272 N N . ASN A 1 304 ? 27.216 9.420 -4.395 1.00 86.94 304 ASN A N 1
ATOM 2273 C CA . ASN A 1 304 ? 26.042 8.689 -3.901 1.00 86.94 304 ASN A CA 1
ATOM 2274 C C . ASN A 1 304 ? 25.492 7.611 -4.859 1.00 86.94 304 ASN A C 1
ATOM 2276 O O . ASN A 1 304 ? 24.290 7.557 -5.073 1.00 86.94 304 ASN A O 1
ATOM 2280 N N . ASP A 1 305 ? 26.341 6.788 -5.482 1.00 92.69 305 ASP A N 1
ATOM 2281 C CA . ASP A 1 305 ? 25.895 5.713 -6.392 1.00 92.69 305 ASP A CA 1
ATOM 2282 C C . ASP A 1 305 ? 25.050 6.175 -7.602 1.00 92.69 305 ASP A C 1
ATOM 2284 O O . ASP A 1 305 ? 24.358 5.374 -8.225 1.00 92.69 305 ASP A O 1
ATOM 2288 N N . ILE A 1 306 ? 25.124 7.452 -7.999 1.00 89.56 306 ILE A N 1
ATOM 2289 C CA . ILE A 1 306 ? 24.234 8.001 -9.038 1.00 89.56 306 ILE A CA 1
ATOM 2290 C C . ILE A 1 306 ? 24.306 7.264 -10.385 1.00 89.56 306 ILE A C 1
ATOM 2292 O O . ILE A 1 306 ? 23.286 7.080 -11.047 1.00 89.56 306 ILE A O 1
ATOM 2296 N N . ASP A 1 307 ? 25.487 6.787 -10.791 1.00 87.12 307 ASP A N 1
ATOM 2297 C CA . ASP A 1 307 ? 25.635 5.992 -12.015 1.00 87.12 307 ASP A CA 1
ATOM 2298 C C . ASP A 1 307 ? 24.822 4.691 -11.940 1.00 87.12 307 ASP A C 1
ATOM 2300 O O . ASP A 1 307 ? 24.138 4.338 -12.903 1.00 87.12 307 ASP A O 1
ATOM 2304 N N . SER A 1 308 ? 24.910 3.961 -10.822 1.00 94.19 308 SER A N 1
ATOM 2305 C CA . SER A 1 308 ? 24.196 2.696 -10.652 1.00 94.19 308 SER A CA 1
ATOM 2306 C C . SER A 1 308 ? 22.703 2.916 -10.418 1.00 94.19 308 SER A C 1
ATOM 2308 O O . SER A 1 308 ? 21.923 2.134 -10.954 1.00 94.19 308 SER A O 1
ATOM 2310 N N . ALA A 1 309 ? 22.298 3.995 -9.739 1.00 96.94 309 ALA A N 1
ATOM 2311 C CA . ALA A 1 309 ? 20.895 4.400 -9.599 1.00 96.94 309 ALA A CA 1
ATOM 2312 C C . ALA A 1 309 ? 20.240 4.660 -10.968 1.00 96.94 309 ALA A C 1
ATOM 2314 O O . ALA A 1 309 ? 19.233 4.039 -11.306 1.00 96.94 309 ALA A O 1
ATOM 2315 N N . ILE A 1 310 ? 20.874 5.477 -11.823 1.00 95.56 310 ILE A N 1
ATOM 2316 C CA . ILE A 1 310 ? 20.377 5.768 -13.179 1.00 95.56 310 ILE A CA 1
ATOM 2317 C C . ILE A 1 310 ? 20.272 4.491 -14.025 1.00 95.56 310 ILE A C 1
ATOM 2319 O O . ILE A 1 310 ? 19.291 4.301 -14.743 1.00 95.56 310 ILE A O 1
ATOM 2323 N N . ILE A 1 311 ? 21.280 3.614 -13.963 1.00 97.62 311 ILE A N 1
ATOM 2324 C CA . ILE A 1 311 ? 21.279 2.351 -14.714 1.00 97.62 311 ILE A CA 1
ATOM 2325 C C . ILE A 1 311 ? 20.185 1.406 -14.207 1.00 97.62 311 ILE A C 1
ATOM 2327 O O . ILE A 1 311 ? 19.511 0.780 -15.029 1.00 97.62 311 ILE A O 1
ATOM 2331 N N . ASN A 1 312 ? 19.995 1.306 -12.889 1.00 98.81 312 ASN A N 1
ATOM 2332 C CA . ASN A 1 312 ? 18.966 0.461 -12.295 1.00 98.81 312 ASN A CA 1
ATOM 2333 C C . ASN A 1 312 ? 17.576 0.951 -12.712 1.00 98.81 312 ASN A C 1
ATOM 2335 O O . ASN A 1 312 ? 16.854 0.199 -13.361 1.00 98.81 312 ASN A O 1
ATOM 2339 N N . LEU A 1 313 ? 17.251 2.225 -12.467 1.00 98.69 313 LEU A N 1
ATOM 2340 C CA . LEU A 1 313 ? 15.960 2.811 -12.833 1.00 98.69 313 LEU A CA 1
ATOM 2341 C C . LEU A 1 313 ? 15.673 2.688 -14.341 1.00 98.69 313 LEU A C 1
ATOM 2343 O O . LEU A 1 313 ? 14.584 2.278 -14.738 1.00 98.69 313 LEU A O 1
ATOM 2347 N N . PHE A 1 314 ? 16.667 2.955 -15.197 1.00 98.62 314 PHE A N 1
ATOM 2348 C CA . PHE A 1 314 ? 16.542 2.758 -16.646 1.00 98.62 314 PHE A CA 1
ATOM 2349 C C . PHE A 1 314 ? 16.200 1.313 -17.019 1.00 98.62 314 PHE A C 1
ATOM 2351 O O . PHE A 1 314 ? 15.311 1.070 -17.838 1.00 98.62 314 PHE A O 1
ATOM 2358 N N . SER A 1 315 ? 16.904 0.349 -16.424 1.00 98.75 315 SER A N 1
ATOM 2359 C CA . SER A 1 315 ? 16.677 -1.075 -16.686 1.00 98.75 315 SER A CA 1
ATOM 2360 C C . SER A 1 315 ? 15.274 -1.485 -16.244 1.00 98.75 315 SER A C 1
ATOM 2362 O O . SER A 1 315 ? 14.559 -2.156 -16.984 1.00 98.75 315 SER A O 1
ATOM 2364 N N . GLN A 1 316 ? 14.842 -1.011 -15.078 1.00 98.69 316 GLN A N 1
ATOM 2365 C CA . GLN A 1 316 ? 13.537 -1.333 -14.518 1.00 98.69 316 GLN A CA 1
ATOM 2366 C C . GLN A 1 316 ? 12.362 -0.741 -15.297 1.00 98.69 316 GLN A C 1
ATOM 2368 O O . GLN A 1 316 ? 11.369 -1.437 -15.513 1.00 98.69 316 GLN A O 1
ATOM 2373 N N . HIS A 1 317 ? 12.475 0.491 -15.799 1.00 98.75 317 HIS A N 1
ATOM 2374 C CA . HIS A 1 317 ? 11.461 1.062 -16.690 1.00 98.75 317 HIS A CA 1
ATOM 2375 C C . HIS A 1 317 ? 11.301 0.245 -17.974 1.00 98.75 317 HIS A C 1
ATOM 2377 O O . HIS A 1 317 ? 10.177 -0.058 -18.371 1.00 98.75 317 HIS A O 1
ATOM 2383 N N . ASN A 1 318 ? 12.407 -0.175 -18.600 1.00 98.75 318 ASN A N 1
ATOM 2384 C CA . ASN A 1 318 ? 12.327 -1.021 -19.792 1.00 98.75 318 ASN A CA 1
ATOM 2385 C C . ASN A 1 318 ? 11.737 -2.411 -19.475 1.00 98.75 318 ASN A C 1
ATOM 2387 O O . ASN A 1 318 ? 10.954 -2.939 -20.261 1.00 98.75 318 ASN A O 1
ATOM 2391 N N . ARG A 1 319 ? 12.037 -2.992 -18.305 1.00 98.25 319 ARG A N 1
ATOM 2392 C CA . ARG A 1 319 ? 11.411 -4.250 -17.859 1.00 98.25 319 ARG A CA 1
ATOM 2393 C C . ARG A 1 319 ? 9.902 -4.116 -17.658 1.00 98.25 319 ARG A C 1
ATOM 2395 O O . ARG A 1 319 ? 9.155 -4.995 -18.087 1.00 98.25 319 ARG A O 1
ATOM 2402 N N . MET A 1 320 ? 9.449 -3.029 -17.030 1.00 98.75 320 MET A N 1
ATOM 2403 C CA . MET A 1 320 ? 8.020 -2.761 -16.842 1.00 98.75 320 MET A CA 1
ATOM 2404 C C . MET A 1 320 ? 7.312 -2.489 -18.170 1.00 98.75 320 MET A C 1
ATOM 2406 O O . MET A 1 320 ? 6.216 -3.016 -18.382 1.00 98.75 320 MET A O 1
ATOM 2410 N N . HIS A 1 321 ? 7.947 -1.749 -19.086 1.00 98.50 321 HIS A N 1
ATOM 2411 C CA . HIS A 1 321 ? 7.481 -1.601 -20.466 1.00 98.50 321 HIS A CA 1
ATOM 2412 C C . HIS A 1 321 ? 7.263 -2.976 -21.111 1.00 98.50 321 HIS A C 1
ATOM 2414 O O . HIS A 1 321 ? 6.153 -3.290 -21.537 1.00 98.50 321 HIS A O 1
ATOM 2420 N N . ASP A 1 322 ? 8.287 -3.832 -21.119 1.00 96.88 322 ASP A N 1
ATOM 2421 C CA . ASP A 1 322 ? 8.234 -5.112 -21.827 1.00 96.88 322 ASP A CA 1
ATOM 2422 C C . ASP A 1 322 ? 7.184 -6.066 -21.241 1.00 96.88 322 ASP A C 1
ATOM 2424 O O . ASP A 1 322 ? 6.386 -6.664 -21.969 1.00 96.88 322 ASP A O 1
ATOM 2428 N N . TRP A 1 323 ? 7.120 -6.168 -19.913 1.00 97.94 323 TRP A N 1
ATOM 2429 C CA . TRP A 1 323 ? 6.155 -7.036 -19.241 1.00 97.94 323 TRP A CA 1
ATOM 2430 C C . TRP A 1 323 ? 4.704 -6.562 -19.429 1.00 97.94 323 TRP A C 1
ATOM 2432 O O . TRP A 1 323 ? 3.805 -7.375 -19.681 1.00 97.94 323 TRP A O 1
ATOM 2442 N N . SER A 1 324 ? 4.459 -5.249 -19.351 1.00 98.00 324 SER A N 1
ATOM 2443 C CA . SER A 1 324 ? 3.119 -4.675 -19.536 1.00 98.00 324 SER A CA 1
ATOM 2444 C C . SER A 1 324 ? 2.669 -4.682 -21.002 1.00 98.00 324 SER A C 1
ATOM 2446 O O . SER A 1 324 ? 1.478 -4.879 -21.273 1.00 98.00 324 SER A O 1
ATOM 2448 N N . TYR A 1 325 ? 3.601 -4.601 -21.958 1.00 94.62 325 TYR A N 1
ATOM 2449 C CA . TYR A 1 325 ? 3.326 -4.788 -23.386 1.00 94.62 325 TYR A CA 1
ATOM 2450 C C . TYR A 1 325 ? 2.640 -6.129 -23.650 1.00 94.62 325 TYR A C 1
ATOM 2452 O O . TYR A 1 325 ? 1.614 -6.209 -24.331 1.00 94.62 325 TYR A O 1
ATOM 2460 N N . PHE A 1 326 ? 3.140 -7.190 -23.016 1.00 92.75 326 PHE A N 1
ATOM 2461 C CA . PHE A 1 326 ? 2.577 -8.535 -23.105 1.00 92.75 326 PHE A CA 1
ATOM 2462 C C . PHE A 1 326 ? 1.232 -8.719 -22.397 1.00 92.75 326 PHE A C 1
ATOM 2464 O O . PHE A 1 326 ? 0.561 -9.731 -22.612 1.00 92.75 326 PHE A O 1
ATOM 2471 N N . LEU A 1 327 ? 0.803 -7.742 -21.602 1.00 93.38 327 LEU A N 1
ATOM 2472 C CA . LEU A 1 327 ? -0.538 -7.678 -21.026 1.00 93.38 327 LEU A CA 1
ATOM 2473 C C . LEU A 1 327 ? -1.496 -6.799 -21.838 1.00 93.38 327 LEU A C 1
ATOM 2475 O O . LEU A 1 327 ? -2.706 -6.860 -21.610 1.00 93.38 327 LEU A O 1
ATOM 2479 N N . GLY A 1 328 ? -0.990 -6.065 -22.832 1.00 87.75 328 GLY A N 1
ATOM 2480 C CA . GLY A 1 328 ? -1.776 -5.233 -23.737 1.00 87.75 328 GLY A CA 1
ATOM 2481 C C . GLY A 1 328 ? -1.492 -3.736 -23.640 1.00 87.75 328 GLY A C 1
ATOM 2482 O O . GLY A 1 328 ? -2.189 -2.980 -24.314 1.00 87.75 328 GLY A O 1
ATOM 2483 N N . PHE A 1 329 ? -0.498 -3.294 -22.865 1.00 95.38 329 PHE A N 1
ATOM 2484 C CA . PHE A 1 329 ? -0.019 -1.907 -22.885 1.00 95.38 329 PHE A CA 1
ATOM 2485 C C . PHE A 1 329 ? 0.918 -1.689 -24.081 1.00 95.38 329 PHE A C 1
ATOM 2487 O O . PHE A 1 329 ? 2.138 -1.698 -23.976 1.00 95.38 329 PHE A O 1
ATOM 2494 N N . THR A 1 330 ? 0.311 -1.597 -25.260 1.00 87.19 330 THR A N 1
ATOM 2495 C CA . THR A 1 330 ? 0.983 -1.452 -26.564 1.00 87.19 330 THR A CA 1
ATOM 2496 C C . THR A 1 330 ? 0.809 -0.038 -27.108 1.00 87.19 330 THR A C 1
ATOM 2498 O O . THR A 1 330 ? -0.018 0.702 -26.589 1.00 87.19 330 THR A O 1
ATOM 2501 N N . GLU A 1 331 ? 1.420 0.277 -28.244 1.00 85.31 331 GLU A N 1
ATOM 2502 C CA . GLU A 1 331 ? 1.301 1.559 -28.959 1.00 85.31 331 GLU A CA 1
ATOM 2503 C C . GLU A 1 331 ? -0.172 1.931 -29.198 1.00 85.31 331 GLU A C 1
ATOM 2505 O O . GLU A 1 331 ? -0.653 3.017 -28.888 1.00 85.31 331 GLU A O 1
ATOM 2510 N N . ARG A 1 332 ? -0.979 0.953 -29.624 1.00 83.00 332 ARG A N 1
ATOM 2511 C CA . ARG A 1 332 ? -2.429 1.135 -29.811 1.00 83.00 332 ARG A CA 1
ATOM 2512 C C . ARG A 1 332 ? -3.192 1.505 -28.534 1.00 83.00 332 ARG A C 1
ATOM 2514 O O . ARG A 1 332 ? -4.281 2.073 -28.620 1.00 83.00 332 ARG A O 1
ATOM 2521 N N . ASN A 1 333 ? -2.666 1.083 -27.396 1.00 85.88 333 ASN A N 1
ATOM 2522 C CA . ASN A 1 333 ? -3.252 1.259 -26.078 1.00 85.88 333 ASN A CA 1
ATOM 2523 C C . ASN A 1 333 ? -2.384 2.209 -25.237 1.00 85.88 333 ASN A C 1
ATOM 2525 O O . ASN A 1 333 ? -2.366 2.079 -24.014 1.00 85.88 333 ASN A O 1
ATOM 2529 N N . PHE A 1 334 ? -1.727 3.160 -25.915 1.00 92.44 334 PHE A N 1
ATOM 2530 C CA . PHE A 1 334 ? -1.126 4.361 -25.337 1.00 92.44 334 PHE A CA 1
ATOM 2531 C C . PHE A 1 334 ? 0.086 4.080 -24.439 1.00 92.44 334 PHE A C 1
ATOM 2533 O O . PHE A 1 334 ? 0.220 4.679 -23.365 1.00 92.44 334 PHE A O 1
ATOM 2540 N N . ASN A 1 335 ? 0.927 3.118 -24.848 1.00 92.44 335 ASN A N 1
ATOM 2541 C CA . ASN A 1 335 ? 2.219 2.893 -24.201 1.00 92.44 335 ASN A CA 1
ATOM 2542 C C . ASN A 1 335 ? 3.181 4.071 -24.416 1.00 92.44 335 ASN A C 1
ATOM 2544 O O . ASN A 1 335 ? 2.846 5.038 -25.081 1.00 92.44 335 ASN A O 1
ATOM 2548 N N . MET A 1 336 ? 4.348 4.003 -23.779 1.00 95.06 336 MET A N 1
ATOM 2549 C CA . MET A 1 336 ? 5.304 5.109 -23.717 1.00 95.06 336 MET A CA 1
ATOM 2550 C C . MET A 1 336 ? 6.545 4.771 -24.534 1.00 95.06 336 MET A C 1
ATOM 2552 O O . MET A 1 336 ? 7.359 3.947 -24.098 1.00 95.06 336 MET A O 1
ATOM 2556 N N . GLN A 1 337 ? 6.671 5.351 -25.730 1.00 89.44 337 GLN A N 1
ATOM 2557 C CA . GLN A 1 337 ? 7.768 5.076 -26.654 1.00 89.44 337 GLN A CA 1
ATOM 2558 C C . GLN A 1 337 ? 8.176 6.309 -27.476 1.00 89.44 337 GLN A C 1
ATOM 2560 O O . GLN A 1 337 ? 7.358 7.041 -28.021 1.00 89.44 337 GLN A O 1
ATOM 2565 N N . GLN A 1 338 ? 9.486 6.492 -27.653 1.00 88.56 338 GLN A N 1
ATOM 2566 C CA . GLN A 1 338 ? 10.052 7.510 -28.538 1.00 88.56 338 GLN A CA 1
ATOM 2567 C C . GLN A 1 338 ? 9.598 7.299 -29.985 1.00 88.56 338 GLN A C 1
ATOM 2569 O O . GLN A 1 338 ? 9.193 8.247 -30.641 1.00 88.56 338 GLN A O 1
ATOM 2574 N N . SER A 1 339 ? 9.632 6.058 -30.476 1.00 82.25 339 SER A N 1
ATOM 2575 C CA . SER A 1 339 ? 9.038 5.690 -31.755 1.00 82.25 339 SER A CA 1
ATOM 2576 C C . SER A 1 339 ? 8.123 4.482 -31.627 1.00 82.25 339 SER A C 1
ATOM 2578 O O . SER A 1 339 ? 8.493 3.450 -31.057 1.00 82.25 339 SER A O 1
ATOM 2580 N N . ASN A 1 340 ? 6.976 4.582 -32.297 1.00 79.19 340 ASN A N 1
ATOM 2581 C CA . ASN A 1 340 ? 6.014 3.492 -32.456 1.00 79.19 340 ASN A CA 1
ATOM 2582 C C . ASN A 1 340 ? 6.306 2.640 -33.701 1.00 79.19 340 ASN A C 1
ATOM 2584 O O . ASN A 1 340 ? 5.515 1.775 -34.076 1.00 79.19 340 ASN A O 1
ATOM 2588 N N . PHE A 1 341 ? 7.410 2.900 -34.414 1.00 74.44 341 PHE A N 1
ATOM 2589 C CA . PHE A 1 341 ? 7.812 2.176 -35.629 1.00 74.44 341 PHE A CA 1
ATOM 2590 C C . PHE A 1 341 ? 6.714 2.117 -36.712 1.00 74.44 341 PHE A C 1
ATOM 2592 O O . PHE A 1 341 ? 6.620 1.164 -37.492 1.00 74.44 341 PHE A O 1
ATOM 2599 N N . GLY A 1 342 ? 5.874 3.156 -36.778 1.00 67.50 342 GLY A N 1
ATOM 2600 C CA . GLY A 1 342 ? 4.750 3.259 -37.714 1.00 67.50 342 GLY A CA 1
ATOM 2601 C C . GLY A 1 342 ? 3.485 2.495 -37.303 1.00 67.50 342 GLY A C 1
ATOM 2602 O O . GLY A 1 342 ? 2.579 2.343 -38.133 1.00 67.50 342 GLY A O 1
ATOM 2603 N N . LEU A 1 343 ? 3.413 2.012 -36.061 1.00 69.69 343 LEU A N 1
ATOM 2604 C CA . LEU A 1 343 ? 2.192 1.492 -35.444 1.00 69.69 343 LEU A CA 1
ATOM 2605 C C . LEU A 1 343 ? 1.259 2.642 -35.023 1.00 69.69 343 LEU A C 1
ATOM 2607 O O . LEU A 1 343 ? 1.545 3.814 -35.245 1.00 69.69 343 LEU A O 1
ATOM 2611 N N . SER A 1 344 ? 0.070 2.302 -34.522 1.00 71.50 344 SER A N 1
ATOM 2612 C CA . SER A 1 344 ? -0.911 3.282 -34.025 1.00 71.50 344 SER A CA 1
ATOM 2613 C C . SER A 1 344 ? -0.532 3.821 -32.649 1.00 71.50 344 SER A C 1
ATOM 2615 O O . SER A 1 344 ? 0.157 3.107 -31.944 1.00 71.50 344 SER A O 1
ATOM 2617 N N . GLY A 1 345 ? -1.117 4.945 -32.236 1.00 79.62 345 GLY A N 1
ATOM 2618 C CA . GLY A 1 345 ? -0.745 5.648 -31.001 1.00 79.62 345 GLY A CA 1
ATOM 2619 C C . GLY A 1 345 ? 0.079 6.882 -31.345 1.00 79.62 345 GLY A C 1
ATOM 2620 O O . GLY A 1 345 ? 0.589 6.976 -32.469 1.00 79.62 345 GLY A O 1
ATOM 2621 N N . GLU A 1 346 ? 0.164 7.828 -30.425 1.00 85.69 346 GLU A N 1
ATOM 2622 C CA . GLU A 1 346 ? 1.117 8.930 -30.538 1.00 85.69 346 GLU A CA 1
ATOM 2623 C C . GLU A 1 346 ? 2.491 8.455 -30.021 1.00 85.69 346 GLU A C 1
ATOM 2625 O O . GLU A 1 346 ? 2.564 7.603 -29.143 1.00 85.69 346 GLU A O 1
ATOM 2630 N N . GLU A 1 347 ? 3.575 8.902 -30.656 1.00 86.31 347 GLU A N 1
ATOM 2631 C CA . GLU A 1 347 ? 4.962 8.587 -30.256 1.00 86.31 347 GLU A CA 1
ATOM 2632 C C . GLU A 1 347 ? 5.602 9.821 -29.591 1.00 86.31 347 GLU A C 1
ATOM 2634 O O . GLU A 1 347 ? 4.886 10.766 -29.266 1.00 86.31 347 GLU A O 1
ATOM 2639 N N . ASP A 1 348 ? 6.927 9.859 -29.416 1.00 85.69 348 ASP A N 1
ATOM 2640 C CA . ASP A 1 348 ? 7.657 10.919 -28.694 1.00 85.69 348 ASP A CA 1
ATOM 2641 C C . ASP A 1 348 ? 7.399 10.965 -27.174 1.00 85.69 348 ASP A C 1
ATOM 2643 O O . ASP A 1 348 ? 7.583 12.005 -26.535 1.00 85.69 348 ASP A O 1
ATOM 2647 N N . ASP A 1 349 ? 7.019 9.840 -26.562 1.00 94.75 349 ASP A N 1
ATOM 2648 C CA . ASP A 1 349 ? 6.653 9.792 -25.144 1.00 94.75 349 ASP A CA 1
ATOM 2649 C C . ASP A 1 349 ? 7.322 8.694 -24.300 1.00 94.75 349 ASP A C 1
ATOM 2651 O O . ASP A 1 349 ? 6.647 8.058 -23.489 1.00 94.75 349 ASP A O 1
ATOM 2655 N N . PRO A 1 350 ? 8.651 8.484 -24.400 1.00 95.00 350 PRO A N 1
ATOM 2656 C CA . PRO A 1 350 ? 9.341 7.541 -23.523 1.00 95.00 350 PRO A CA 1
ATOM 2657 C C . PRO A 1 350 ? 9.183 7.937 -22.048 1.00 95.00 350 PRO A C 1
ATOM 2659 O O . PRO A 1 350 ? 9.097 9.119 -21.719 1.00 95.00 350 PRO A O 1
ATOM 2662 N N . GLU A 1 351 ? 9.247 6.966 -21.139 1.00 97.19 351 GLU A N 1
ATOM 2663 C CA . GLU A 1 351 ? 9.239 7.258 -19.701 1.00 97.19 351 GLU A CA 1
ATOM 2664 C C . GLU A 1 351 ? 10.497 8.045 -19.292 1.00 97.19 351 GLU A C 1
ATOM 2666 O O . GLU A 1 351 ? 11.626 7.598 -19.533 1.00 97.19 351 GLU A O 1
ATOM 2671 N N . ILE A 1 352 ? 10.326 9.198 -18.638 1.00 94.25 352 ILE A N 1
ATOM 2672 C CA . ILE A 1 352 ? 11.433 9.988 -18.093 1.00 94.25 352 ILE A CA 1
ATOM 2673 C C . ILE A 1 352 ? 11.718 9.548 -16.657 1.00 94.25 352 ILE A C 1
ATOM 2675 O O . ILE A 1 352 ? 10.981 9.869 -15.732 1.00 94.25 352 ILE A O 1
ATOM 2679 N N . GLY A 1 353 ? 12.844 8.867 -16.451 1.00 95.25 353 GLY A N 1
ATOM 2680 C CA . GLY A 1 353 ? 13.289 8.484 -15.112 1.0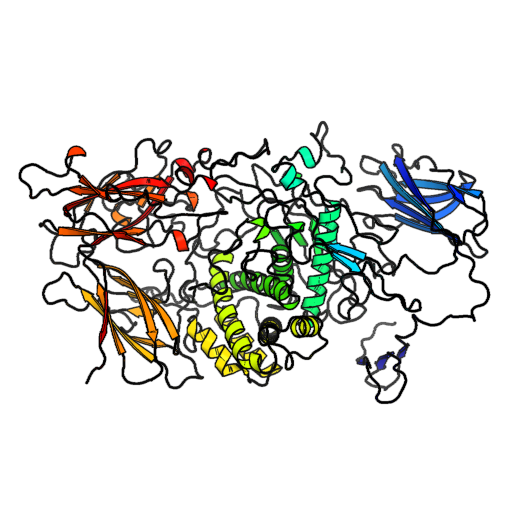0 95.25 353 GLY A CA 1
ATOM 2681 C C . GLY A 1 353 ? 14.162 9.555 -14.462 1.00 95.25 353 GLY A C 1
ATOM 2682 O O . GLY A 1 353 ? 15.289 9.792 -14.905 1.00 95.25 353 GLY A O 1
ATOM 2683 N N . ASN A 1 354 ? 13.674 10.157 -13.383 1.00 92.44 354 ASN A N 1
ATOM 2684 C CA . ASN A 1 354 ? 14.422 11.089 -12.549 1.00 92.44 354 ASN A CA 1
ATOM 2685 C C . ASN A 1 354 ? 15.038 10.343 -11.358 1.00 92.44 354 ASN A C 1
ATOM 2687 O O . ASN A 1 354 ? 14.385 10.157 -10.328 1.00 92.44 354 ASN A O 1
ATOM 2691 N N . ALA A 1 355 ? 16.305 9.951 -11.501 1.00 94.38 355 ALA A N 1
ATOM 2692 C CA . ALA A 1 355 ? 17.050 9.282 -10.442 1.00 94.38 355 ALA A CA 1
ATOM 2693 C C . ALA A 1 355 ? 17.479 10.272 -9.353 1.00 94.38 355 ALA A C 1
ATOM 2695 O O . ALA A 1 355 ? 17.968 11.374 -9.647 1.00 94.38 355 ALA A O 1
ATOM 2696 N N . GLN A 1 356 ? 17.325 9.859 -8.095 1.00 93.94 356 GLN A N 1
ATOM 2697 C CA . GLN A 1 356 ? 17.653 10.615 -6.890 1.00 93.94 356 GLN A CA 1
ATOM 2698 C C . GLN A 1 356 ? 17.059 12.033 -6.920 1.00 93.94 356 GLN A C 1
ATOM 2700 O O . GLN A 1 356 ? 17.710 13.034 -6.598 1.00 93.94 356 GLN A O 1
ATOM 2705 N N . ALA A 1 357 ? 15.807 12.134 -7.357 1.00 89.75 357 ALA A N 1
ATOM 2706 C CA . ALA A 1 357 ? 15.121 13.388 -7.587 1.00 89.75 357 ALA A CA 1
ATOM 2707 C C . ALA A 1 357 ? 15.039 14.222 -6.296 1.00 89.75 357 ALA A C 1
ATOM 2709 O O . ALA A 1 357 ? 14.590 13.775 -5.244 1.00 89.75 357 ALA A O 1
ATOM 2710 N N . GLY A 1 358 ? 15.535 15.459 -6.346 1.00 84.94 358 GLY A N 1
ATOM 2711 C CA . GLY A 1 358 ? 15.609 16.319 -5.165 1.00 84.94 358 GLY A CA 1
ATOM 2712 C C . GLY A 1 358 ? 16.574 15.830 -4.071 1.00 84.94 358 GLY A C 1
ATOM 2713 O O . GLY A 1 358 ? 16.475 16.296 -2.936 1.00 84.94 358 GLY A O 1
ATOM 2714 N N . ALA A 1 359 ? 17.531 14.940 -4.352 1.00 88.12 359 ALA A N 1
ATOM 2715 C CA . ALA A 1 359 ? 18.500 14.477 -3.352 1.00 88.12 359 ALA A CA 1
ATOM 2716 C C . ALA A 1 359 ? 19.240 15.613 -2.619 1.00 88.12 359 ALA A C 1
ATOM 2718 O O . ALA A 1 359 ? 19.485 15.508 -1.422 1.00 88.12 359 ALA A O 1
ATOM 2719 N N . VAL A 1 360 ? 19.526 16.739 -3.278 1.00 83.75 360 VAL A N 1
ATOM 2720 C CA . VAL A 1 360 ? 20.229 17.879 -2.660 1.00 83.75 360 VAL A CA 1
ATOM 2721 C C . VAL A 1 360 ? 19.265 18.940 -2.118 1.00 83.75 360 VAL A C 1
ATOM 2723 O O . VAL A 1 360 ? 19.542 19.558 -1.093 1.00 83.75 360 VAL A O 1
ATOM 2726 N N . THR A 1 361 ? 18.143 19.196 -2.796 1.00 80.50 361 THR A N 1
ATOM 2727 C CA . THR A 1 361 ? 17.240 20.324 -2.471 1.00 80.50 361 THR A CA 1
ATOM 2728 C C . THR A 1 361 ? 15.949 19.915 -1.768 1.00 80.50 361 THR A C 1
ATOM 2730 O O . THR A 1 361 ? 15.300 20.751 -1.142 1.00 80.50 361 THR A O 1
ATOM 2733 N N . GLY A 1 362 ? 15.582 18.642 -1.865 1.00 77.81 362 GLY A N 1
ATOM 2734 C CA . GLY A 1 362 ? 14.344 18.059 -1.364 1.00 77.81 362 GLY A CA 1
ATOM 2735 C C . GLY A 1 362 ? 14.435 17.490 0.049 1.00 77.81 362 GLY A C 1
ATOM 2736 O O . GLY A 1 362 ? 13.470 16.878 0.482 1.00 77.81 362 GLY A O 1
ATOM 2737 N N . GLY A 1 363 ? 15.551 17.677 0.764 1.00 82.06 363 GLY A N 1
ATOM 2738 C CA . GLY A 1 363 ? 15.684 17.341 2.186 1.00 82.06 363 GLY A CA 1
ATOM 2739 C C . GLY A 1 363 ? 15.046 18.383 3.119 1.00 82.06 363 GLY A C 1
ATOM 2740 O O . GLY A 1 363 ? 14.196 19.193 2.716 1.00 82.06 363 GLY A O 1
ATOM 2741 N N . ALA A 1 364 ? 15.466 18.384 4.386 1.00 83.06 364 ALA A N 1
ATOM 2742 C CA . ALA A 1 364 ? 14.987 19.331 5.389 1.00 83.06 364 ALA A CA 1
ATOM 2743 C C . ALA A 1 364 ? 15.148 20.802 4.931 1.00 83.06 364 ALA A C 1
ATOM 2745 O O . ALA A 1 364 ? 16.165 21.164 4.335 1.00 83.06 364 ALA A O 1
ATOM 2746 N N . PRO A 1 365 ? 14.178 21.695 5.217 1.00 79.50 365 PRO A N 1
ATOM 2747 C CA . PRO A 1 365 ? 12.955 21.468 5.992 1.00 79.50 365 PRO A CA 1
ATOM 2748 C C . PRO A 1 365 ? 11.736 21.059 5.142 1.00 79.50 365 PRO A C 1
ATOM 2750 O O . PRO A 1 365 ? 10.639 20.980 5.686 1.00 79.50 365 PRO A O 1
ATOM 2753 N N . SER A 1 366 ? 11.887 20.903 3.820 1.00 79.06 366 SER A N 1
ATOM 2754 C CA . SER A 1 366 ? 10.747 20.691 2.912 1.00 79.06 366 SER A CA 1
ATOM 2755 C C . SER A 1 366 ? 10.382 19.224 2.724 1.00 79.06 366 SER A C 1
ATOM 2757 O O . SER A 1 366 ? 9.203 18.924 2.610 1.00 79.06 366 SER A O 1
ATOM 2759 N N . TYR A 1 367 ? 11.381 18.337 2.693 1.00 84.31 367 TYR A N 1
ATOM 2760 C CA . TYR A 1 367 ? 11.224 16.894 2.487 1.00 84.31 367 TYR A CA 1
ATOM 2761 C C . TYR A 1 367 ? 10.500 16.494 1.182 1.00 84.31 367 TYR A C 1
ATOM 2763 O O . TYR A 1 367 ? 10.037 15.369 1.052 1.00 84.31 367 TYR A O 1
ATOM 2771 N N . LEU A 1 368 ? 10.424 17.388 0.186 1.00 78.38 368 LEU A N 1
ATOM 2772 C CA . LEU A 1 368 ? 9.736 17.137 -1.092 1.00 78.38 368 LEU A CA 1
ATOM 2773 C C . LEU A 1 368 ? 10.427 16.102 -1.999 1.00 78.38 368 LEU A C 1
ATOM 2775 O O . LEU A 1 368 ? 9.828 15.672 -2.977 1.00 78.38 368 LEU A O 1
ATOM 2779 N N . GLY A 1 369 ? 11.678 15.741 -1.705 1.00 85.31 369 GLY A N 1
ATOM 2780 C CA . GLY A 1 369 ? 12.449 14.711 -2.412 1.00 85.31 369 GLY A CA 1
ATOM 2781 C C . GLY A 1 369 ? 12.999 13.672 -1.440 1.00 85.31 369 GLY A C 1
ATOM 2782 O O . GLY A 1 369 ? 14.178 13.315 -1.524 1.00 85.31 369 GLY A O 1
ATOM 2783 N N . ARG A 1 370 ? 12.189 13.294 -0.440 1.00 90.31 370 ARG A N 1
ATOM 2784 C CA . ARG A 1 370 ? 12.490 12.263 0.560 1.00 90.31 370 ARG A CA 1
ATOM 2785 C C . ARG A 1 370 ? 11.285 11.367 0.824 1.00 90.31 370 ARG A C 1
ATOM 2787 O O . ARG A 1 370 ? 10.154 11.830 0.712 1.00 90.31 370 ARG A O 1
ATOM 2794 N N . ASP A 1 371 ? 11.554 10.123 1.214 1.00 92.44 371 ASP A N 1
ATOM 2795 C CA . ASP A 1 371 ? 10.580 9.154 1.751 1.00 92.44 371 ASP A CA 1
ATOM 2796 C C . ASP A 1 371 ? 9.332 8.937 0.888 1.00 92.44 371 ASP A C 1
ATOM 2798 O O . ASP A 1 371 ? 8.222 8.748 1.394 1.00 92.44 371 ASP A O 1
ATOM 2802 N N . ASN A 1 372 ? 9.497 9.024 -0.430 1.00 91.75 372 ASN A N 1
ATOM 2803 C CA . ASN A 1 372 ? 8.410 8.828 -1.373 1.00 91.75 372 ASN A CA 1
ATOM 2804 C C . ASN A 1 372 ? 8.949 8.492 -2.773 1.00 91.75 372 ASN A C 1
ATOM 2806 O O . ASN A 1 372 ? 10.157 8.435 -2.999 1.00 91.75 372 ASN A O 1
ATOM 2810 N N . ALA A 1 373 ? 8.040 8.319 -3.715 1.00 93.88 373 ALA A N 1
ATOM 2811 C CA . ALA A 1 373 ? 8.270 8.446 -5.144 1.00 93.88 373 ALA A CA 1
ATOM 2812 C C . ALA A 1 373 ? 7.001 9.065 -5.760 1.00 93.88 373 ALA A C 1
ATOM 2814 O O . ALA A 1 373 ? 6.061 9.393 -5.033 1.00 93.88 373 ALA A O 1
ATOM 2815 N N . ASN A 1 374 ? 6.988 9.359 -7.055 1.00 90.25 374 ASN A N 1
ATOM 2816 C CA . ASN A 1 374 ? 5.734 9.648 -7.761 1.00 90.25 374 ASN A CA 1
ATOM 2817 C C . ASN A 1 374 ? 5.881 9.457 -9.265 1.00 90.25 374 ASN A C 1
ATOM 2819 O O . ASN A 1 374 ? 6.979 9.578 -9.813 1.00 90.25 374 ASN A O 1
ATOM 2823 N N . GLN A 1 375 ? 4.732 9.305 -9.915 1.00 94.12 375 GLN A N 1
ATOM 2824 C CA . GLN A 1 375 ? 4.579 9.351 -11.356 1.00 94.12 375 GLN A CA 1
ATOM 2825 C C . GLN A 1 375 ? 3.740 10.550 -11.797 1.00 94.12 375 GLN A C 1
ATOM 2827 O O . GLN A 1 375 ? 2.571 10.702 -11.434 1.00 94.12 375 GLN A O 1
ATOM 2832 N N . ILE A 1 376 ? 4.296 11.357 -12.693 1.00 88.31 376 ILE A N 1
ATOM 2833 C CA . ILE A 1 376 ? 3.541 12.328 -13.478 1.00 88.31 376 ILE A CA 1
ATOM 2834 C C . ILE A 1 376 ? 3.135 11.640 -14.774 1.00 88.31 376 ILE A C 1
ATOM 2836 O O . ILE A 1 376 ? 3.959 11.430 -15.661 1.00 88.31 376 ILE A O 1
ATOM 2840 N N . THR A 1 377 ? 1.851 11.315 -14.901 1.00 89.62 377 THR A N 1
ATOM 2841 C CA . THR A 1 377 ? 1.321 10.755 -16.147 1.00 89.62 377 THR A CA 1
ATOM 2842 C C . THR A 1 377 ? 0.684 11.850 -16.986 1.00 89.62 377 THR A C 1
ATOM 2844 O O . THR A 1 377 ? -0.249 12.523 -16.544 1.00 89.62 377 THR A O 1
ATOM 2847 N N . LEU A 1 378 ? 1.195 12.028 -18.199 1.00 85.62 378 LEU A N 1
ATOM 2848 C CA . LEU A 1 378 ? 0.667 12.965 -19.188 1.00 85.62 378 LEU A CA 1
ATOM 2849 C C . LEU A 1 378 ? -0.059 12.202 -20.301 1.00 85.62 378 LEU A C 1
ATOM 2851 O O . LEU A 1 378 ? -0.137 10.976 -20.265 1.00 85.62 378 LEU A O 1
ATOM 2855 N N . GLN A 1 379 ? -0.648 12.927 -21.248 1.00 87.12 379 GLN A N 1
ATOM 2856 C CA . GLN A 1 379 ? -1.393 12.341 -22.366 1.00 87.12 379 GLN A CA 1
ATOM 2857 C C . GLN A 1 379 ? -0.491 11.487 -23.267 1.00 87.12 379 GLN A C 1
ATOM 2859 O O . GLN A 1 379 ? 0.729 11.646 -23.244 1.00 87.12 379 GLN A O 1
ATOM 2864 N N . ASP A 1 380 ? -1.099 10.619 -24.077 1.00 91.38 380 ASP A N 1
ATOM 2865 C CA . ASP A 1 380 ? -0.404 9.902 -25.158 1.00 91.38 380 ASP A CA 1
ATOM 2866 C C . ASP A 1 380 ? 0.377 10.882 -26.050 1.00 91.38 380 ASP A C 1
ATOM 2868 O O . ASP A 1 380 ? -0.134 11.950 -26.406 1.00 91.38 380 ASP A O 1
ATOM 2872 N N . GLY A 1 381 ? 1.632 10.554 -26.362 1.00 87.06 381 GLY A N 1
ATOM 2873 C CA . GLY A 1 381 ? 2.537 11.443 -27.099 1.00 87.06 381 GLY A CA 1
ATOM 2874 C C . GLY A 1 381 ? 3.182 12.559 -26.265 1.00 87.06 381 GLY A C 1
ATOM 2875 O O . GLY A 1 381 ? 3.825 13.458 -26.811 1.00 87.06 381 GLY A O 1
ATOM 2876 N N . VAL A 1 382 ? 3.020 12.532 -24.937 1.00 88.44 382 VAL A N 1
ATOM 2877 C CA . VAL A 1 382 ? 3.777 13.376 -24.005 1.00 88.44 382 VAL A CA 1
ATOM 2878 C C . VAL A 1 382 ? 4.464 12.499 -22.952 1.00 88.44 382 VAL A C 1
ATOM 2880 O O . VAL A 1 382 ? 3.762 11.771 -22.245 1.00 88.44 382 VAL A O 1
ATOM 2883 N N . PRO A 1 383 ? 5.801 12.585 -22.794 1.00 88.94 383 PRO A N 1
ATOM 2884 C CA . PRO A 1 383 ? 6.550 11.752 -21.855 1.00 88.94 383 PRO A CA 1
ATOM 2885 C C . PRO A 1 383 ? 5.988 11.776 -20.426 1.00 88.94 383 PRO A C 1
ATOM 2887 O O . PRO A 1 383 ? 5.751 12.852 -19.865 1.00 88.94 383 PRO A O 1
ATOM 2890 N N . GLY A 1 384 ? 5.812 10.593 -19.832 1.00 89.94 384 GLY A N 1
ATOM 2891 C CA . GLY A 1 384 ? 5.617 10.434 -18.388 1.00 89.94 384 GLY A CA 1
ATOM 2892 C C . GLY A 1 384 ? 6.896 10.757 -17.610 1.00 89.94 384 GLY A C 1
ATOM 2893 O O . GLY A 1 384 ? 7.978 10.812 -18.199 1.00 89.94 384 GLY A O 1
ATOM 2894 N N . ILE A 1 385 ? 6.778 11.031 -16.308 1.00 90.62 385 ILE A N 1
ATOM 2895 C CA . ILE A 1 385 ? 7.937 11.301 -15.444 1.00 90.62 385 ILE A CA 1
ATOM 2896 C C . ILE A 1 385 ? 7.813 10.542 -14.122 1.00 90.62 385 ILE A C 1
ATOM 2898 O O . ILE A 1 385 ? 7.003 10.923 -13.275 1.00 90.62 385 ILE A O 1
ATOM 2902 N N . THR A 1 386 ? 8.683 9.562 -13.902 1.00 95.44 386 THR A N 1
ATOM 2903 C CA . THR A 1 386 ? 8.914 8.921 -12.605 1.00 95.44 386 THR A CA 1
ATOM 2904 C C . THR A 1 386 ? 9.969 9.686 -11.817 1.00 95.44 386 THR A C 1
ATOM 2906 O O . THR A 1 386 ? 11.093 9.874 -12.285 1.00 95.44 386 THR A O 1
ATOM 2909 N N . ASN A 1 387 ? 9.650 10.074 -10.585 1.00 94.19 387 ASN A N 1
ATOM 2910 C CA . ASN A 1 387 ? 10.590 10.651 -9.630 1.00 94.19 387 ASN A CA 1
ATOM 2911 C C . ASN A 1 387 ? 10.885 9.656 -8.509 1.00 94.19 387 ASN A C 1
ATOM 2913 O O . ASN A 1 387 ? 10.007 9.373 -7.695 1.00 94.19 387 ASN A O 1
ATOM 2917 N N . MET A 1 388 ? 12.129 9.183 -8.432 1.00 97.56 388 MET A N 1
ATOM 2918 C CA . MET A 1 388 ? 12.594 8.310 -7.353 1.00 97.56 388 MET A CA 1
ATOM 2919 C C . MET A 1 388 ? 13.364 9.123 -6.315 1.00 97.56 388 MET A C 1
ATOM 2921 O O . MET A 1 388 ? 14.209 9.946 -6.674 1.00 97.56 388 MET A O 1
ATOM 2925 N N . TYR A 1 389 ? 13.067 8.926 -5.028 1.00 96.00 389 TYR A N 1
ATOM 2926 C CA . TYR A 1 389 ? 13.694 9.683 -3.943 1.00 96.00 389 TYR A CA 1
ATOM 2927 C C . TYR A 1 389 ? 14.585 8.826 -3.047 1.00 96.00 389 TYR A C 1
ATOM 2929 O O . TYR A 1 389 ? 14.449 7.606 -2.953 1.00 96.00 389 TYR A O 1
ATOM 2937 N N . LEU A 1 390 ? 15.464 9.516 -2.322 1.00 96.44 390 LEU A N 1
ATOM 2938 C CA . LEU A 1 390 ? 16.191 8.947 -1.192 1.00 96.44 390 LEU A CA 1
ATOM 2939 C C . LEU A 1 390 ? 15.278 8.837 0.029 1.00 96.44 390 LEU A C 1
ATOM 2941 O O . LEU A 1 390 ? 14.418 9.688 0.252 1.00 96.44 390 LEU A O 1
ATOM 2945 N N . TRP A 1 391 ? 15.517 7.827 0.852 1.00 96.88 391 TRP A N 1
ATOM 2946 C CA . TRP A 1 391 ? 14.765 7.547 2.067 1.00 96.88 391 TRP A CA 1
ATOM 2947 C C . TRP A 1 391 ? 15.649 7.781 3.289 1.00 96.88 391 TRP A C 1
ATOM 2949 O O . TRP A 1 391 ? 16.847 7.488 3.265 1.00 96.88 391 TRP A O 1
ATOM 2959 N N . GLN A 1 392 ? 15.086 8.374 4.335 1.00 94.88 392 GLN A N 1
ATOM 2960 C CA . GLN A 1 392 ? 15.754 8.653 5.600 1.00 94.88 392 GLN A CA 1
ATOM 2961 C C . GLN A 1 392 ? 14.736 8.804 6.733 1.00 94.88 392 GLN A C 1
ATOM 2963 O O . GLN A 1 392 ? 13.576 9.099 6.495 1.00 94.88 392 GLN A O 1
ATOM 2968 N N . PRO A 1 393 ? 15.136 8.694 8.000 1.00 93.50 393 PRO A N 1
ATOM 2969 C CA . PRO A 1 393 ? 14.254 9.050 9.101 1.00 93.50 393 PRO A CA 1
ATOM 2970 C C . PRO A 1 393 ? 13.774 10.512 9.080 1.00 93.50 393 PRO A C 1
ATOM 2972 O O . PRO A 1 393 ? 14.580 11.432 9.022 1.00 93.50 393 PRO A O 1
ATOM 2975 N N . ILE A 1 394 ? 12.475 10.762 9.248 1.00 90.81 394 ILE A N 1
ATOM 2976 C CA . ILE A 1 394 ? 11.887 12.100 9.413 1.00 90.81 394 ILE A CA 1
ATOM 2977 C C . ILE A 1 394 ? 11.025 12.135 10.679 1.00 90.81 394 ILE A C 1
ATOM 2979 O O . ILE A 1 394 ? 10.029 11.409 10.817 1.00 90.81 394 ILE A O 1
ATOM 2983 N N . ALA A 1 395 ? 11.378 13.036 11.603 1.00 89.94 395 ALA A N 1
ATOM 2984 C CA . ALA A 1 395 ? 10.739 13.121 12.911 1.00 89.94 395 ALA A CA 1
ATOM 2985 C C . ALA A 1 395 ? 9.216 13.293 12.831 1.00 89.94 395 ALA A C 1
ATOM 2987 O O . ALA A 1 395 ? 8.704 14.226 12.211 1.00 89.94 395 ALA A O 1
ATOM 2988 N N . ALA A 1 396 ? 8.495 12.413 13.532 1.00 87.50 396 ALA A N 1
ATOM 2989 C CA . ALA A 1 396 ? 7.032 12.396 13.594 1.00 87.50 396 ALA A CA 1
ATOM 2990 C C . ALA A 1 396 ? 6.320 12.339 12.225 1.00 87.50 396 ALA A C 1
ATOM 2992 O O . ALA A 1 396 ? 5.156 12.744 12.120 1.00 87.50 396 ALA A O 1
ATOM 2993 N N . ALA A 1 397 ? 6.991 11.817 11.195 1.00 86.56 397 ALA A N 1
ATOM 2994 C CA . ALA A 1 397 ? 6.418 11.616 9.869 1.00 86.56 397 ALA A CA 1
ATOM 2995 C C . ALA A 1 397 ? 6.600 10.170 9.388 1.00 86.56 397 ALA A C 1
ATOM 2997 O O . ALA A 1 397 ? 5.605 9.458 9.212 1.00 86.56 397 ALA A O 1
ATOM 2998 N N . PHE A 1 398 ? 7.848 9.736 9.208 1.00 90.44 398 PHE A N 1
ATOM 2999 C CA . PHE A 1 398 ? 8.184 8.444 8.615 1.00 90.44 398 PHE A CA 1
ATOM 3000 C C . PHE A 1 398 ? 9.608 8.037 9.016 1.00 90.44 398 PHE A C 1
ATOM 3002 O O . PHE A 1 398 ? 10.509 8.858 8.985 1.00 90.44 398 PHE A O 1
ATOM 3009 N N . TYR A 1 399 ? 9.817 6.797 9.452 1.00 92.75 399 TYR A N 1
ATOM 3010 C CA . TYR A 1 399 ? 11.096 6.308 9.983 1.00 92.75 399 TYR A CA 1
ATOM 3011 C C . TYR A 1 399 ? 11.670 5.217 9.078 1.00 92.75 399 TYR A C 1
ATOM 3013 O O . TYR A 1 399 ? 11.664 4.039 9.441 1.00 92.75 399 TYR A O 1
ATOM 3021 N N . ALA A 1 400 ? 12.104 5.614 7.882 1.00 94.38 400 ALA A N 1
ATOM 3022 C CA . ALA A 1 400 ? 12.769 4.739 6.921 1.00 94.38 400 ALA A CA 1
ATOM 3023 C C . ALA A 1 400 ? 14.257 4.519 7.264 1.00 94.38 400 ALA A C 1
ATOM 3025 O O . ALA A 1 400 ? 14.858 5.374 7.917 1.00 94.38 400 ALA A O 1
ATOM 3026 N N . PRO A 1 401 ? 14.882 3.410 6.825 1.00 95.88 401 PRO A N 1
ATOM 3027 C CA . PRO A 1 401 ? 16.339 3.318 6.755 1.00 95.88 401 PRO A CA 1
ATOM 3028 C C . PRO A 1 401 ? 16.930 4.325 5.748 1.00 95.88 401 PRO A C 1
ATOM 3030 O O . PRO A 1 401 ? 16.224 4.848 4.888 1.00 95.88 401 PRO A O 1
ATOM 3033 N N . CYS A 1 402 ? 18.240 4.572 5.841 1.00 96.19 402 CYS A N 1
ATOM 3034 C CA . CYS A 1 402 ? 18.982 5.441 4.925 1.00 96.19 402 CYS A CA 1
ATOM 3035 C C . CYS A 1 402 ? 19.232 4.744 3.584 1.00 96.19 402 CYS A C 1
ATOM 3037 O O . CYS A 1 402 ? 20.333 4.279 3.319 1.00 96.19 402 CYS A O 1
ATOM 3039 N N . VAL A 1 403 ? 18.234 4.660 2.709 1.00 97.88 403 VAL A N 1
ATOM 3040 C CA . VAL A 1 403 ? 18.356 3.912 1.443 1.00 97.88 403 VAL A CA 1
ATOM 3041 C C . VAL A 1 403 ? 17.933 4.712 0.218 1.00 97.88 403 VAL A C 1
ATOM 3043 O O . VAL A 1 403 ? 17.314 5.766 0.329 1.00 97.88 403 VAL A O 1
ATOM 3046 N N . ASP A 1 404 ? 18.316 4.238 -0.962 1.00 98.19 404 ASP A N 1
ATOM 3047 C CA . ASP A 1 404 ? 17.979 4.874 -2.232 1.00 98.19 404 ASP A CA 1
ATOM 3048 C C . ASP A 1 404 ? 16.817 4.133 -2.911 1.00 98.19 404 ASP A C 1
ATOM 3050 O O . ASP A 1 404 ? 16.903 2.932 -3.181 1.00 98.19 404 ASP A O 1
ATOM 3054 N N . GLY A 1 405 ? 15.719 4.855 -3.158 1.00 98.12 405 GLY A N 1
ATOM 3055 C CA . GLY A 1 405 ? 14.516 4.315 -3.780 1.00 98.12 405 GLY A CA 1
ATOM 3056 C C . GLY A 1 405 ? 14.740 3.848 -5.216 1.00 98.12 405 GLY A C 1
ATOM 3057 O O . GLY A 1 405 ? 14.044 2.934 -5.651 1.00 98.12 405 GLY A O 1
ATOM 3058 N N . ASP A 1 406 ? 15.748 4.381 -5.919 1.00 98.44 406 ASP A N 1
ATOM 3059 C CA . ASP A 1 406 ? 16.130 3.974 -7.280 1.00 98.44 406 ASP A CA 1
ATOM 3060 C C . ASP A 1 406 ? 16.530 2.496 -7.405 1.00 98.44 406 ASP A C 1
ATOM 3062 O O . ASP A 1 406 ? 16.700 1.997 -8.521 1.00 98.44 406 ASP A O 1
ATOM 3066 N N . PHE A 1 407 ? 16.679 1.781 -6.285 1.00 98.75 407 PHE A N 1
ATOM 3067 C CA . PHE A 1 407 ? 16.997 0.356 -6.253 1.00 98.75 407 PHE A CA 1
ATOM 3068 C C . PHE A 1 407 ? 15.825 -0.559 -5.863 1.00 98.75 407 PHE A C 1
ATOM 3070 O O . PHE A 1 407 ? 15.986 -1.772 -5.965 1.00 98.75 407 PHE A O 1
ATOM 3077 N N . ASP A 1 408 ? 14.662 -0.037 -5.452 1.00 98.62 408 ASP A N 1
ATOM 3078 C CA . ASP A 1 408 ? 13.506 -0.853 -5.037 1.00 98.62 408 ASP A CA 1
ATOM 3079 C C . ASP A 1 408 ? 12.493 -1.021 -6.177 1.00 98.62 408 ASP A C 1
ATOM 3081 O O . ASP A 1 408 ? 11.668 -0.146 -6.453 1.00 98.62 408 ASP A O 1
ATOM 3085 N N . GLN A 1 409 ? 12.520 -2.182 -6.831 1.00 98.69 409 GLN A N 1
ATOM 3086 C CA . GLN A 1 409 ? 11.654 -2.473 -7.969 1.00 98.69 409 GLN A CA 1
ATOM 3087 C C . GLN A 1 409 ? 10.168 -2.534 -7.607 1.00 98.69 409 GLN A C 1
ATOM 3089 O O . GLN A 1 409 ? 9.324 -2.315 -8.477 1.00 98.69 409 GLN A O 1
ATOM 3094 N N . ALA A 1 410 ? 9.811 -2.806 -6.348 1.00 98.38 410 ALA A N 1
ATOM 3095 C CA . ALA A 1 410 ? 8.410 -2.754 -5.947 1.00 98.38 410 ALA A CA 1
ATOM 3096 C C . ALA A 1 410 ? 7.884 -1.309 -5.965 1.00 98.38 410 ALA A C 1
ATOM 3098 O O . ALA A 1 410 ? 6.720 -1.100 -6.299 1.00 98.38 410 ALA A O 1
ATOM 3099 N N . VAL A 1 411 ? 8.735 -0.323 -5.655 1.00 98.75 411 VAL A N 1
ATOM 3100 C CA . VAL A 1 411 ? 8.398 1.109 -5.737 1.00 98.75 411 VAL A CA 1
ATOM 3101 C C . VAL A 1 411 ? 8.454 1.594 -7.186 1.00 98.75 411 VAL A C 1
ATOM 3103 O O . VAL A 1 411 ? 7.486 2.175 -7.663 1.00 98.75 411 VAL A O 1
ATOM 3106 N N . ILE A 1 412 ? 9.516 1.279 -7.936 1.00 98.88 412 ILE A N 1
ATOM 3107 C CA . ILE A 1 412 ? 9.638 1.680 -9.353 1.00 98.88 412 ILE A CA 1
ATOM 3108 C C . ILE A 1 412 ? 8.476 1.120 -10.185 1.00 98.88 412 ILE A C 1
ATOM 3110 O O . ILE A 1 412 ? 7.849 1.833 -10.966 1.00 98.88 412 ILE A O 1
ATOM 3114 N N . GLY A 1 413 ? 8.150 -0.162 -9.996 1.00 98.75 413 GLY A N 1
ATOM 3115 C CA . GLY A 1 413 ? 7.021 -0.800 -10.667 1.00 98.75 413 GLY A CA 1
ATOM 3116 C C . GLY A 1 413 ? 5.669 -0.209 -10.262 1.00 98.75 413 GLY A C 1
ATOM 3117 O O . GLY A 1 413 ? 4.758 -0.179 -11.093 1.00 98.75 413 GLY A O 1
ATOM 3118 N N . HIS A 1 414 ? 5.534 0.274 -9.021 1.00 98.81 414 HIS A N 1
ATOM 3119 C CA . HIS A 1 414 ? 4.339 0.980 -8.560 1.00 98.81 414 HIS A CA 1
ATOM 3120 C C . HIS A 1 414 ? 4.183 2.295 -9.336 1.00 98.81 414 HIS A C 1
ATOM 3122 O O . HIS A 1 414 ? 3.159 2.496 -9.988 1.00 98.81 414 HIS A O 1
ATOM 3128 N N . GLU A 1 415 ? 5.220 3.133 -9.380 1.00 98.44 415 GLU A N 1
ATOM 3129 C CA . GLU A 1 415 ? 5.160 4.410 -10.103 1.00 98.44 415 GLU A CA 1
ATOM 3130 C C . GLU A 1 415 ? 4.919 4.227 -11.604 1.00 98.44 415 GLU A C 1
ATOM 3132 O O . GLU A 1 415 ? 4.015 4.835 -12.176 1.00 98.44 415 GLU A O 1
ATOM 3137 N N . TYR A 1 416 ? 5.628 3.299 -12.248 1.00 98.69 416 TYR A N 1
ATOM 3138 C CA . TYR A 1 416 ? 5.414 3.025 -13.671 1.00 98.69 416 TYR A CA 1
ATOM 3139 C C . TYR A 1 416 ? 3.973 2.560 -13.958 1.00 98.69 416 TYR A C 1
ATOM 3141 O O . TYR A 1 416 ? 3.405 2.820 -15.021 1.00 98.69 416 TYR A O 1
ATOM 3149 N N . THR A 1 417 ? 3.325 1.894 -13.001 1.00 98.69 417 THR A N 1
ATOM 3150 C CA . THR A 1 417 ? 1.938 1.447 -13.164 1.00 98.69 417 THR A CA 1
ATOM 3151 C C . THR A 1 417 ? 0.919 2.578 -13.034 1.00 98.69 417 THR A C 1
ATOM 3153 O O . THR A 1 417 ? -0.152 2.492 -13.647 1.00 98.69 417 THR A O 1
ATOM 3156 N N . HIS A 1 418 ? 1.234 3.676 -12.343 1.00 97.81 418 HIS A N 1
ATOM 3157 C CA . HIS A 1 418 ? 0.415 4.889 -12.436 1.00 97.81 418 HIS A CA 1
ATOM 3158 C C . HIS A 1 418 ? 0.347 5.382 -13.883 1.00 97.81 418 HIS A C 1
ATOM 3160 O O . HIS A 1 418 ? -0.743 5.721 -14.351 1.00 97.81 418 HIS A O 1
ATOM 3166 N N . ALA A 1 419 ? 1.461 5.301 -14.622 1.00 96.00 419 ALA A N 1
ATOM 3167 C CA . ALA A 1 419 ? 1.501 5.615 -16.049 1.00 96.00 419 ALA A CA 1
ATOM 3168 C C . ALA A 1 419 ? 0.607 4.673 -16.860 1.00 96.00 419 ALA A C 1
ATOM 3170 O O . ALA A 1 419 ? -0.272 5.126 -17.593 1.00 96.00 419 ALA A O 1
ATOM 3171 N N . ILE A 1 420 ? 0.766 3.359 -16.664 1.00 97.44 420 ILE A N 1
ATOM 3172 C CA . ILE A 1 420 ? -0.036 2.331 -17.347 1.00 97.44 420 ILE A CA 1
ATOM 3173 C C . ILE A 1 420 ? -1.535 2.550 -17.104 1.00 97.44 420 ILE A C 1
ATOM 3175 O O . ILE A 1 420 ? -2.327 2.648 -18.043 1.00 97.44 420 ILE A O 1
ATOM 3179 N N . SER A 1 421 ? -1.944 2.603 -15.835 1.00 96.56 421 SER A N 1
ATOM 3180 C CA . SER A 1 421 ? -3.357 2.653 -15.457 1.00 96.56 421 SER A CA 1
ATOM 3181 C C . SER A 1 421 ? -4.011 3.967 -15.880 1.00 96.56 421 SER A C 1
ATOM 3183 O O . SER A 1 421 ? -5.116 3.935 -16.416 1.00 96.56 421 SER A O 1
ATOM 3185 N N . THR A 1 422 ? -3.319 5.101 -15.744 1.00 93.50 422 THR A N 1
ATOM 3186 C CA . THR A 1 422 ? -3.834 6.417 -16.152 1.00 93.50 422 THR A CA 1
ATOM 3187 C C . THR A 1 422 ? -3.909 6.565 -17.675 1.00 93.50 422 THR A C 1
ATOM 3189 O O . THR A 1 422 ? -4.856 7.169 -18.170 1.00 93.50 422 THR A O 1
ATOM 3192 N N . ARG A 1 423 ? -2.975 5.988 -18.444 1.00 93.19 423 ARG A N 1
ATOM 3193 C CA . ARG A 1 423 ? -3.044 5.981 -19.919 1.00 93.19 423 ARG A CA 1
ATOM 3194 C C . ARG A 1 423 ? -4.169 5.087 -20.446 1.00 93.19 423 ARG A C 1
ATOM 3196 O O . ARG A 1 423 ? -4.837 5.434 -21.420 1.00 93.19 423 ARG A O 1
ATOM 3203 N N . MET A 1 424 ? -4.383 3.924 -19.827 1.00 94.12 424 MET A N 1
ATOM 3204 C CA . MET A 1 424 ? -5.362 2.946 -20.312 1.00 94.12 424 MET A CA 1
ATOM 3205 C C . MET A 1 424 ? -6.798 3.233 -19.840 1.00 94.12 424 MET A C 1
ATOM 3207 O O . MET A 1 424 ? -7.734 3.062 -20.625 1.00 94.12 424 MET A O 1
ATOM 3211 N N . ILE A 1 425 ? -6.995 3.655 -18.584 1.00 92.31 425 ILE A N 1
ATOM 3212 C CA . ILE A 1 425 ? -8.317 3.962 -18.011 1.00 92.31 425 ILE A CA 1
ATOM 3213 C C . ILE A 1 425 ? -8.768 5.351 -18.463 1.00 92.31 425 ILE A C 1
ATOM 3215 O O . ILE A 1 425 ? -8.013 6.314 -18.421 1.00 92.31 425 ILE A O 1
ATOM 3219 N N . GLY A 1 426 ? -10.012 5.462 -18.933 1.00 85.00 426 GLY A N 1
ATOM 3220 C CA . GLY A 1 426 ? -10.507 6.697 -19.546 1.00 85.00 426 GLY A CA 1
ATOM 3221 C C . GLY A 1 426 ? -9.933 6.971 -20.947 1.00 85.00 426 GLY A C 1
ATOM 3222 O O . GLY A 1 426 ? -10.429 7.868 -21.630 1.00 85.00 426 GLY A O 1
ATOM 3223 N N . GLY A 1 427 ? -8.967 6.163 -21.403 1.00 82.50 427 GLY A N 1
ATOM 3224 C CA . GLY A 1 427 ? -8.216 6.336 -22.648 1.00 82.50 427 GLY A CA 1
ATOM 3225 C C . GLY A 1 427 ? -7.117 7.401 -22.551 1.00 82.50 427 GLY A C 1
ATOM 3226 O O . GLY A 1 427 ? -6.998 8.073 -21.532 1.00 82.50 427 GLY A O 1
ATOM 3227 N N . ALA A 1 428 ? -6.377 7.582 -23.653 1.00 78.75 428 ALA A N 1
ATOM 3228 C CA . ALA A 1 428 ? -5.181 8.430 -23.791 1.00 78.75 428 ALA A CA 1
ATOM 3229 C C . ALA A 1 428 ? -5.187 9.773 -23.033 1.00 78.75 428 ALA A C 1
ATOM 3231 O O . ALA A 1 428 ? -4.159 10.173 -22.494 1.00 78.75 428 ALA A O 1
ATOM 3232 N N . ASP A 1 429 ? -6.335 10.459 -22.997 1.00 83.25 429 ASP A N 1
ATOM 3233 C CA . ASP A 1 429 ? -6.484 11.808 -22.431 1.00 83.25 429 ASP A CA 1
ATOM 3234 C C . ASP A 1 429 ? -7.385 11.862 -21.184 1.00 83.25 429 ASP A C 1
ATOM 3236 O O . ASP A 1 429 ? -7.612 12.940 -20.630 1.00 83.25 429 ASP A O 1
ATOM 3240 N N . GLY A 1 430 ? -7.983 10.732 -20.793 1.00 81.56 430 GLY A N 1
ATOM 3241 C CA . GLY A 1 430 ? -9.034 10.683 -19.777 1.00 81.56 430 GLY A CA 1
ATOM 3242 C C . GLY A 1 430 ? -8.493 10.577 -18.357 1.00 81.56 430 GLY A C 1
ATOM 3243 O O . GLY A 1 430 ? -8.961 11.296 -17.475 1.00 81.56 430 GLY A O 1
ATOM 3244 N N . GLY A 1 431 ? -7.517 9.694 -18.137 1.00 86.81 431 GLY A N 1
ATOM 3245 C CA . GLY A 1 431 ? -6.954 9.432 -16.815 1.00 86.81 431 GLY A CA 1
ATOM 3246 C C . GLY A 1 431 ? -7.982 8.973 -15.781 1.00 86.81 431 GLY A C 1
ATOM 3247 O O . GLY A 1 431 ? -9.134 8.687 -16.103 1.00 86.81 431 GLY A O 1
ATOM 3248 N N . ILE A 1 432 ? -7.571 8.934 -14.514 1.00 88.75 432 ILE A N 1
ATOM 3249 C CA . ILE A 1 432 ? -8.403 8.532 -13.373 1.00 88.75 432 ILE A CA 1
ATOM 3250 C C . ILE A 1 432 ? -8.723 9.768 -12.524 1.00 88.75 432 ILE A C 1
ATOM 3252 O O . ILE A 1 432 ? -7.802 10.420 -12.029 1.00 88.75 432 ILE A O 1
ATOM 3256 N N . SER A 1 433 ? -10.005 10.095 -12.328 1.00 83.38 433 SER A N 1
ATOM 3257 C CA . SER A 1 433 ? -10.399 11.355 -11.672 1.00 83.38 433 SER A CA 1
ATOM 3258 C C . SER A 1 433 ? -11.110 11.211 -10.324 1.00 83.38 433 SER A C 1
ATOM 3260 O O . SER A 1 433 ? -10.960 12.096 -9.487 1.00 83.38 433 SER A O 1
ATOM 3262 N N . SER A 1 434 ? -11.880 10.142 -10.107 1.00 84.00 434 SER A N 1
ATOM 3263 C CA . SER A 1 434 ? -12.685 9.949 -8.886 1.00 84.00 434 SER A CA 1
ATOM 3264 C C . SER A 1 434 ? -11.851 9.494 -7.687 1.00 84.00 434 SER A C 1
ATOM 3266 O O . SER A 1 434 ? -10.813 8.854 -7.864 1.00 84.00 434 SER A O 1
ATOM 3268 N N . ASN A 1 435 ? -12.301 9.747 -6.454 1.00 81.88 435 ASN A N 1
ATOM 3269 C CA . ASN A 1 435 ? -11.581 9.294 -5.253 1.00 81.88 435 ASN A CA 1
ATOM 3270 C C . ASN A 1 435 ? -11.417 7.766 -5.200 1.00 81.88 435 ASN A C 1
ATOM 3272 O O . ASN A 1 435 ? -10.299 7.278 -5.014 1.00 81.88 435 ASN A O 1
ATOM 3276 N N . GLN A 1 436 ? -12.491 6.997 -5.430 1.00 87.81 436 GLN A N 1
ATOM 3277 C CA . GLN A 1 436 ? -12.386 5.533 -5.495 1.00 87.81 436 GLN A CA 1
ATOM 3278 C C . GLN A 1 436 ? -11.528 5.071 -6.678 1.00 87.81 436 GLN A C 1
ATOM 3280 O O . GLN A 1 436 ? -10.782 4.099 -6.557 1.00 87.81 436 GLN A O 1
ATOM 3285 N N . GLY A 1 437 ? -11.609 5.764 -7.817 1.00 90.50 437 GLY A N 1
ATOM 3286 C CA . GLY A 1 437 ? -10.774 5.497 -8.981 1.00 90.50 437 GLY A CA 1
ATOM 3287 C C . GLY A 1 437 ? -9.296 5.663 -8.654 1.00 90.50 437 GLY A C 1
ATOM 3288 O O . GLY A 1 437 ? -8.509 4.757 -8.911 1.00 90.50 437 GLY A O 1
ATOM 3289 N N . ARG A 1 438 ? -8.918 6.787 -8.041 1.00 89.44 438 ARG A N 1
ATOM 3290 C CA . ARG A 1 438 ? -7.536 7.095 -7.649 1.00 89.44 438 ARG A CA 1
ATOM 3291 C C . ARG A 1 438 ? -7.025 6.130 -6.583 1.00 89.44 438 ARG A C 1
ATOM 3293 O O . ARG A 1 438 ? -5.900 5.660 -6.694 1.00 89.44 438 ARG A O 1
ATOM 3300 N N . ALA A 1 439 ? -7.872 5.743 -5.629 1.00 91.69 439 ALA A N 1
ATOM 3301 C CA . ALA A 1 439 ? -7.557 4.682 -4.675 1.00 91.69 439 ALA A CA 1
ATOM 3302 C C . ALA A 1 439 ? -7.290 3.333 -5.366 1.00 91.69 439 ALA A C 1
ATOM 3304 O O . ALA A 1 439 ? -6.349 2.615 -5.028 1.00 91.69 439 ALA A O 1
ATOM 3305 N N . MET A 1 440 ? -8.082 2.987 -6.387 1.00 95.56 440 MET A N 1
ATOM 3306 C CA . MET A 1 440 ? -7.772 1.830 -7.223 1.00 95.56 440 MET A CA 1
ATOM 3307 C C . MET A 1 440 ? -6.501 2.028 -8.048 1.00 95.56 440 MET A C 1
ATOM 3309 O O . MET A 1 440 ? -5.812 1.040 -8.244 1.00 95.56 440 MET A O 1
ATOM 3313 N N . GLY A 1 441 ? -6.167 3.243 -8.490 1.00 96.25 441 GLY A N 1
ATOM 3314 C CA . GLY A 1 441 ? -4.880 3.574 -9.118 1.00 96.25 441 GLY A CA 1
ATOM 3315 C C . GLY A 1 441 ? -3.700 3.143 -8.245 1.00 96.25 441 GLY A C 1
ATOM 3316 O O . GLY A 1 441 ? -2.906 2.310 -8.673 1.00 96.25 441 GLY A O 1
ATOM 3317 N N . GLU A 1 442 ? -3.679 3.574 -6.978 1.00 96.94 442 GLU A N 1
ATOM 3318 C CA . GLU A 1 442 ? -2.675 3.141 -5.988 1.00 96.94 442 GLU A CA 1
ATOM 3319 C C . GLU A 1 442 ? -2.616 1.614 -5.838 1.00 96.94 442 GLU A C 1
ATOM 3321 O O . GLU A 1 442 ? -1.550 0.996 -5.786 1.00 96.94 442 GLU A O 1
ATOM 3326 N N . SER A 1 443 ? -3.784 0.974 -5.789 1.00 98.31 443 SER A N 1
ATOM 3327 C CA . SER A 1 443 ? -3.880 -0.477 -5.651 1.00 98.31 443 SER A CA 1
ATOM 3328 C C . SER A 1 443 ? -3.422 -1.227 -6.901 1.00 98.31 443 SER A C 1
ATOM 3330 O O . SER A 1 443 ? -2.713 -2.224 -6.790 1.00 98.31 443 SER A O 1
ATOM 3332 N N . TYR A 1 444 ? -3.801 -0.778 -8.096 1.00 98.69 444 TYR A N 1
ATOM 3333 C CA . TYR A 1 444 ? -3.340 -1.354 -9.354 1.00 98.69 444 TYR A CA 1
ATOM 3334 C C . TYR A 1 444 ? -1.824 -1.293 -9.440 1.00 98.69 444 TYR A C 1
ATOM 3336 O O . TYR A 1 444 ? -1.213 -2.286 -9.839 1.00 98.69 444 TYR A O 1
ATOM 3344 N N . SER A 1 445 ? -1.238 -0.185 -8.996 1.00 98.81 445 SER A N 1
ATOM 3345 C CA . SER A 1 445 ? 0.201 0.003 -8.917 1.00 98.81 445 SER A CA 1
ATOM 3346 C C . SER A 1 445 ? 0.879 -1.000 -7.987 1.00 98.81 445 SER A C 1
ATOM 3348 O O . SER A 1 445 ? 1.793 -1.707 -8.418 1.00 98.81 445 SER A O 1
ATOM 3350 N N . ASP A 1 446 ? 0.350 -1.202 -6.778 1.00 98.69 446 ASP A N 1
ATOM 3351 C CA . ASP A 1 446 ? 0.831 -2.254 -5.874 1.00 98.69 446 ASP A CA 1
ATOM 3352 C C . ASP A 1 446 ? 0.721 -3.658 -6.479 1.00 98.69 446 ASP A C 1
ATOM 3354 O O . ASP A 1 446 ? 1.676 -4.435 -6.461 1.00 98.69 446 ASP A O 1
ATOM 3358 N N . LEU A 1 447 ? -0.460 -4.001 -6.998 1.00 98.69 447 LEU A N 1
ATOM 3359 C CA . LEU A 1 447 ? -0.777 -5.335 -7.508 1.00 98.69 447 LEU A CA 1
ATOM 3360 C C . LEU A 1 447 ? 0.093 -5.702 -8.711 1.00 98.69 447 LEU A C 1
ATOM 3362 O O . LEU A 1 447 ? 0.517 -6.852 -8.831 1.00 98.69 447 LEU A O 1
ATOM 3366 N N . THR A 1 448 ? 0.346 -4.736 -9.588 1.00 98.81 448 THR A N 1
ATOM 3367 C CA . THR A 1 448 ? 1.126 -4.912 -10.813 1.00 98.81 448 THR A CA 1
ATOM 3368 C C . THR A 1 448 ? 2.604 -5.090 -10.492 1.00 98.81 448 THR A C 1
ATOM 3370 O O . THR A 1 448 ? 3.205 -6.066 -10.944 1.00 98.81 448 THR A O 1
ATOM 3373 N N . ALA A 1 449 ? 3.163 -4.224 -9.640 1.00 98.62 449 ALA A N 1
ATOM 3374 C CA . ALA A 1 449 ? 4.562 -4.294 -9.232 1.00 98.62 449 ALA A CA 1
ATOM 3375 C C . ALA A 1 449 ? 4.895 -5.630 -8.550 1.00 98.62 449 ALA A C 1
ATOM 3377 O O . ALA A 1 449 ? 5.837 -6.325 -8.942 1.00 98.62 449 ALA A O 1
ATOM 3378 N N . VAL A 1 450 ? 4.085 -6.050 -7.569 1.00 97.88 450 VAL A N 1
ATOM 3379 C CA . VAL A 1 450 ? 4.349 -7.313 -6.863 1.00 97.88 450 VAL A CA 1
ATOM 3380 C C . VAL A 1 450 ? 4.096 -8.530 -7.747 1.00 97.88 450 VAL A C 1
ATOM 3382 O O . VAL A 1 450 ? 4.793 -9.533 -7.600 1.00 97.88 450 VAL A O 1
ATOM 3385 N N . GLU A 1 451 ? 3.124 -8.494 -8.664 1.00 98.50 451 GLU A N 1
ATOM 3386 C CA . GLU A 1 451 ? 2.892 -9.633 -9.555 1.00 98.50 451 GLU A CA 1
ATOM 3387 C C . GLU A 1 451 ? 4.027 -9.792 -10.567 1.00 98.50 451 GLU A C 1
ATOM 3389 O O . GLU A 1 451 ? 4.459 -10.924 -10.758 1.00 98.50 451 GLU A O 1
ATOM 3394 N N . TYR A 1 452 ? 4.571 -8.702 -11.124 1.00 98.69 452 TYR A N 1
ATOM 3395 C CA . TYR A 1 452 ? 5.788 -8.743 -11.945 1.00 98.69 452 TYR A CA 1
ATOM 3396 C C . TYR A 1 452 ? 6.925 -9.471 -11.206 1.00 98.69 452 TYR A C 1
ATOM 3398 O O . TYR A 1 452 ? 7.461 -10.464 -11.703 1.00 98.69 452 TYR A O 1
ATOM 3406 N N . LEU A 1 453 ? 7.221 -9.057 -9.968 1.00 98.62 453 LEU A N 1
ATOM 3407 C CA . LEU A 1 453 ? 8.262 -9.682 -9.144 1.00 98.62 453 LEU A CA 1
ATOM 3408 C C . LEU A 1 453 ? 7.979 -11.171 -8.866 1.00 98.62 453 LEU A C 1
ATOM 3410 O O . LEU A 1 453 ? 8.891 -12.001 -8.865 1.00 98.62 453 LEU A O 1
ATOM 3414 N N . ASN A 1 454 ? 6.714 -11.540 -8.641 1.00 97.81 454 ASN A N 1
ATOM 3415 C CA . ASN A 1 454 ? 6.320 -12.925 -8.369 1.00 97.81 454 ASN A CA 1
ATOM 3416 C C . ASN A 1 454 ? 6.316 -13.813 -9.625 1.00 97.81 454 ASN A C 1
ATOM 3418 O O . ASN A 1 454 ? 6.639 -14.997 -9.513 1.00 97.81 454 ASN A O 1
ATOM 3422 N N . GLU A 1 455 ? 5.946 -13.286 -10.797 1.00 97.81 455 GLU A N 1
ATOM 3423 C CA . GLU A 1 455 ? 5.917 -14.040 -12.057 1.00 97.81 455 GLU A CA 1
ATOM 3424 C C . GLU A 1 455 ? 7.328 -14.443 -12.500 1.00 97.81 455 GLU A C 1
ATOM 3426 O O . GLU A 1 455 ? 7.534 -15.587 -12.908 1.00 97.81 455 GLU A O 1
ATOM 3431 N N . TYR A 1 456 ? 8.315 -13.563 -12.321 1.00 97.94 456 TYR A N 1
ATOM 3432 C CA . TYR A 1 456 ? 9.723 -13.894 -12.566 1.00 97.94 456 TYR A CA 1
ATOM 3433 C C . TYR A 1 456 ? 10.410 -14.579 -11.375 1.00 97.94 456 TYR A C 1
ATOM 3435 O O . TYR A 1 456 ? 11.489 -15.153 -11.507 1.00 97.94 456 TYR A O 1
ATOM 3443 N N . GLY A 1 457 ? 9.758 -14.612 -10.210 1.00 96.88 457 GLY A N 1
ATOM 3444 C CA . GLY A 1 457 ? 10.262 -15.294 -9.022 1.00 96.88 457 GLY A CA 1
ATOM 3445 C C . GLY A 1 457 ? 11.439 -14.587 -8.349 1.00 96.88 457 GLY A C 1
ATOM 3446 O O . GLY A 1 457 ? 12.231 -15.285 -7.706 1.00 96.88 457 GLY A O 1
ATOM 3447 N N . PHE A 1 458 ? 11.501 -13.259 -8.490 1.00 97.75 458 PHE A N 1
ATOM 3448 C CA . PHE A 1 458 ? 12.493 -12.352 -7.900 1.00 97.75 458 PHE A CA 1
ATOM 3449 C C . PHE A 1 458 ? 12.275 -12.111 -6.402 1.00 97.75 458 PHE A C 1
ATOM 3451 O O . PHE A 1 458 ? 13.201 -11.730 -5.699 1.00 97.75 458 PHE A O 1
ATOM 3458 N N . VAL A 1 459 ? 11.064 -12.374 -5.901 1.00 97.19 459 VAL A N 1
ATOM 3459 C CA . VAL A 1 459 ? 10.720 -12.294 -4.473 1.00 97.19 459 VAL A CA 1
ATOM 3460 C C . VAL A 1 459 ? 10.207 -13.639 -3.933 1.00 97.19 459 VAL A C 1
ATOM 3462 O O . VAL A 1 459 ? 9.607 -14.427 -4.680 1.00 97.19 459 VAL A O 1
ATOM 3465 N N . PRO A 1 460 ? 10.387 -13.923 -2.629 1.00 96.94 460 PRO A N 1
ATOM 3466 C CA . PRO A 1 460 ? 11.137 -13.117 -1.659 1.00 96.94 460 PRO A CA 1
ATOM 3467 C C . PRO A 1 460 ? 12.658 -13.217 -1.867 1.00 96.94 460 PRO A C 1
ATOM 3469 O O . PRO A 1 460 ? 13.157 -14.235 -2.355 1.00 96.94 460 PRO A O 1
ATOM 3472 N N . THR A 1 461 ? 13.356 -12.156 -1.483 1.00 95.88 461 THR A N 1
ATOM 3473 C CA . THR A 1 461 ? 14.813 -11.992 -1.456 1.00 95.88 461 THR A CA 1
ATOM 3474 C C . THR A 1 461 ? 15.415 -12.419 -0.112 1.00 95.88 461 THR A C 1
ATOM 3476 O O . THR A 1 461 ? 16.531 -12.936 -0.095 1.00 95.88 461 THR A O 1
ATOM 3479 N N . ASP A 1 462 ? 14.665 -12.298 0.989 1.00 95.00 462 ASP A N 1
ATOM 3480 C CA . ASP A 1 462 ? 14.999 -12.791 2.330 1.00 95.00 462 ASP A CA 1
ATOM 3481 C C . ASP A 1 462 ? 13.733 -13.304 3.067 1.00 95.00 462 ASP A C 1
ATOM 3483 O O . ASP A 1 462 ? 13.073 -14.240 2.592 1.00 95.00 462 ASP A O 1
ATOM 3487 N N . ASP A 1 463 ? 13.391 -12.748 4.237 1.00 93.94 463 ASP A N 1
ATOM 3488 C CA . ASP A 1 463 ? 12.260 -13.161 5.070 1.00 93.94 463 ASP A CA 1
ATOM 3489 C C . ASP A 1 463 ? 10.986 -12.330 4.850 1.00 93.94 463 ASP A C 1
ATOM 3491 O O . ASP A 1 463 ? 9.971 -12.554 5.525 1.00 93.94 463 ASP A O 1
ATOM 3495 N N . GLU A 1 464 ? 11.000 -11.420 3.873 1.00 96.50 464 GLU A N 1
ATOM 3496 C CA . GLU A 1 464 ? 9.868 -10.565 3.575 1.00 96.50 464 GLU A CA 1
ATOM 3497 C C . GLU A 1 464 ? 8.675 -11.335 3.004 1.00 96.50 464 GLU A C 1
ATOM 3499 O O . GLU A 1 464 ? 8.739 -12.416 2.406 1.00 96.50 464 GLU A O 1
ATOM 3504 N N . ASP A 1 465 ? 7.510 -10.730 3.171 1.00 96.81 465 ASP A N 1
ATOM 3505 C CA . ASP A 1 465 ? 6.304 -11.135 2.496 1.00 96.81 465 ASP A CA 1
ATOM 3506 C C . ASP A 1 465 ? 6.418 -10.723 1.010 1.00 96.81 465 ASP A C 1
ATOM 3508 O O . ASP A 1 465 ? 6.473 -9.527 0.729 1.00 96.81 465 ASP A O 1
ATOM 3512 N N . PRO A 1 466 ? 6.388 -11.658 0.034 1.00 96.12 466 PRO A N 1
ATOM 3513 C CA . PRO A 1 466 ? 6.611 -11.350 -1.391 1.00 96.12 466 PRO A CA 1
ATOM 3514 C C . PRO A 1 466 ? 5.520 -10.490 -2.048 1.00 96.12 466 PRO A C 1
ATOM 3516 O O . PRO A 1 466 ? 5.546 -10.276 -3.254 1.00 96.12 466 PRO A O 1
ATOM 3519 N N . PHE A 1 467 ? 4.513 -10.056 -1.287 1.00 96.25 467 PHE A N 1
ATOM 3520 C CA . PHE A 1 467 ? 3.480 -9.121 -1.732 1.00 96.25 467 PHE A CA 1
ATOM 3521 C C . PHE A 1 467 ? 3.478 -7.842 -0.885 1.00 96.25 467 PHE A C 1
ATOM 3523 O O . PHE A 1 467 ? 2.451 -7.176 -0.784 1.00 96.25 467 PHE A O 1
ATOM 3530 N N . SER A 1 468 ? 4.581 -7.544 -0.202 1.00 94.88 468 SER A N 1
ATOM 3531 C CA . SER A 1 468 ? 4.808 -6.239 0.411 1.00 94.88 468 SER A CA 1
ATOM 3532 C C . SER A 1 468 ? 5.404 -5.290 -0.630 1.00 94.88 468 SER A C 1
ATOM 3534 O O . SER A 1 468 ? 6.167 -5.711 -1.496 1.00 94.88 468 SER A O 1
ATOM 3536 N N . VAL A 1 469 ? 5.017 -4.016 -0.570 1.00 97.00 469 VAL A N 1
ATOM 3537 C CA . VAL A 1 469 ? 5.561 -2.959 -1.434 1.00 97.00 469 VAL A CA 1
ATOM 3538 C C . VAL A 1 469 ? 6.484 -2.086 -0.598 1.00 97.00 469 VAL A C 1
ATOM 3540 O O . VAL A 1 469 ? 6.091 -1.623 0.477 1.00 97.00 469 VAL A O 1
ATOM 3543 N N . GLY A 1 470 ? 7.709 -1.886 -1.081 1.00 96.44 470 GLY A N 1
ATOM 3544 C CA . GLY A 1 470 ? 8.718 -1.080 -0.403 1.00 96.44 470 GLY A CA 1
ATOM 3545 C C . GLY A 1 470 ? 9.332 -1.750 0.828 1.00 96.44 470 GLY A C 1
ATOM 3546 O O . GLY A 1 470 ? 9.599 -1.072 1.819 1.00 96.44 470 GLY A O 1
ATOM 3547 N N . ALA A 1 471 ? 9.510 -3.078 0.830 1.00 97.00 471 ALA A N 1
ATOM 3548 C CA . ALA A 1 471 ? 10.118 -3.786 1.963 1.00 97.00 471 ALA A CA 1
ATOM 3549 C C . ALA A 1 471 ? 11.527 -3.255 2.280 1.00 97.00 471 ALA A C 1
ATOM 3551 O O . ALA A 1 471 ? 11.847 -3.032 3.449 1.00 97.00 471 ALA A O 1
ATOM 3552 N N . TYR A 1 472 ? 12.326 -2.986 1.241 1.00 97.88 472 TYR A N 1
ATOM 3553 C CA . TYR A 1 472 ? 13.670 -2.423 1.364 1.00 97.88 472 TYR A CA 1
ATOM 3554 C C . TYR A 1 472 ? 13.625 -0.972 1.850 1.00 97.88 472 TYR A C 1
ATOM 3556 O O . TYR A 1 472 ? 14.215 -0.656 2.884 1.00 97.88 472 TYR A O 1
ATOM 3564 N N . VAL A 1 473 ? 12.846 -0.109 1.186 1.00 97.38 473 VAL A N 1
ATOM 3565 C CA . VAL A 1 473 ? 12.789 1.324 1.534 1.00 97.38 473 VAL A CA 1
ATOM 3566 C C . VAL A 1 473 ? 12.146 1.641 2.882 1.00 97.38 473 VAL A C 1
ATOM 3568 O O . VAL A 1 473 ? 12.360 2.716 3.432 1.00 97.38 473 VAL A O 1
ATOM 3571 N N . THR A 1 474 ? 11.373 0.715 3.453 1.00 95.44 474 THR A N 1
ATOM 3572 C CA . THR A 1 474 ? 10.722 0.905 4.761 1.00 95.44 474 THR A CA 1
ATOM 3573 C C . THR A 1 474 ? 11.355 0.109 5.898 1.00 95.44 474 THR A C 1
ATOM 3575 O O . THR A 1 474 ? 11.042 0.364 7.064 1.00 95.44 474 THR A O 1
ATOM 3578 N N . GLY A 1 475 ? 12.202 -0.878 5.585 1.00 94.44 475 GLY A N 1
ATOM 3579 C CA . GLY A 1 475 ? 12.686 -1.863 6.554 1.00 94.44 475 GLY A CA 1
ATOM 3580 C C . GLY A 1 475 ? 11.571 -2.729 7.161 1.00 94.44 475 GLY A C 1
ATOM 3581 O O . GLY A 1 475 ? 11.751 -3.294 8.240 1.00 94.44 475 GLY A O 1
ATOM 3582 N N . ASN A 1 476 ? 10.399 -2.808 6.519 1.00 94.69 476 ASN A N 1
ATOM 3583 C CA . ASN A 1 476 ? 9.249 -3.578 6.990 1.00 94.69 476 ASN A CA 1
ATOM 3584 C C . ASN A 1 476 ? 8.883 -4.668 5.976 1.00 94.69 476 ASN A C 1
ATOM 3586 O O . ASN A 1 476 ? 8.098 -4.454 5.055 1.00 94.69 476 ASN A O 1
ATOM 3590 N N . GLY A 1 477 ? 9.407 -5.875 6.190 1.00 94.81 477 GLY A N 1
ATOM 3591 C CA . GLY A 1 477 ? 9.105 -7.028 5.341 1.00 94.81 477 GLY A CA 1
ATOM 3592 C C . GLY A 1 477 ? 7.692 -7.603 5.507 1.00 94.81 477 GLY A C 1
ATOM 3593 O O . GLY A 1 477 ? 7.287 -8.441 4.709 1.00 94.81 477 GLY A O 1
ATOM 3594 N N . GLU A 1 478 ? 6.904 -7.206 6.515 1.00 93.69 478 GLU A N 1
ATOM 3595 C CA . GLU A 1 478 ? 5.561 -7.771 6.720 1.00 93.69 478 GLU A CA 1
ATOM 3596 C C . GLU A 1 478 ? 4.498 -7.050 5.884 1.00 93.69 478 GLU A C 1
ATOM 3598 O O . GLU A 1 478 ? 3.722 -7.692 5.164 1.00 93.69 478 GLU A O 1
ATOM 3603 N N . THR A 1 479 ? 4.433 -5.725 5.998 1.00 93.56 479 THR A N 1
ATOM 3604 C CA . THR A 1 479 ? 3.424 -4.892 5.327 1.00 93.56 479 THR A CA 1
ATOM 3605 C C . THR A 1 479 ? 4.028 -3.889 4.351 1.00 93.56 479 THR A C 1
ATOM 3607 O O . THR A 1 479 ? 3.275 -3.284 3.587 1.00 93.56 479 THR A O 1
ATOM 3610 N N . GLY A 1 480 ? 5.354 -3.717 4.341 1.00 94.69 480 GLY A N 1
ATOM 3611 C CA . GLY A 1 480 ? 5.997 -2.636 3.602 1.00 94.69 480 GLY A CA 1
ATOM 3612 C C . GLY A 1 480 ? 5.457 -1.279 4.055 1.00 94.69 480 GLY A C 1
ATOM 3613 O O . GLY A 1 480 ? 5.279 -1.030 5.250 1.00 94.69 480 GLY A O 1
ATOM 3614 N N . ILE A 1 481 ? 5.115 -0.424 3.092 1.00 93.25 481 ILE A N 1
ATOM 3615 C CA . ILE A 1 481 ? 4.580 0.924 3.349 1.00 93.25 481 ILE A CA 1
ATOM 3616 C C . ILE A 1 481 ? 3.078 0.975 3.708 1.00 93.25 481 ILE A C 1
ATOM 3618 O O . ILE A 1 481 ? 2.582 2.000 4.199 1.00 93.25 481 ILE A O 1
ATOM 3622 N N . ARG A 1 482 ? 2.336 -0.113 3.466 1.00 94.94 482 ARG A N 1
ATOM 3623 C CA . ARG A 1 482 ? 0.869 -0.184 3.619 1.00 94.94 482 ARG A CA 1
ATOM 3624 C C . ARG A 1 482 ? 0.454 -0.495 5.063 1.00 94.94 482 ARG A C 1
ATOM 3626 O O . ARG A 1 482 ? 1.250 -1.002 5.853 1.00 94.94 482 ARG A O 1
ATOM 3633 N N . ASN A 1 483 ? -0.794 -0.192 5.433 1.00 93.75 483 ASN A N 1
ATOM 3634 C CA . ASN A 1 483 ? -1.323 -0.504 6.768 1.00 93.75 483 ASN A CA 1
ATOM 3635 C C . ASN A 1 483 ? -1.526 -2.009 6.971 1.00 93.75 483 ASN A C 1
ATOM 3637 O O . ASN A 1 483 ? -1.343 -2.519 8.078 1.00 93.75 483 ASN A O 1
ATOM 3641 N N . TYR A 1 484 ? -1.902 -2.720 5.913 1.00 95.06 484 TYR A N 1
ATOM 3642 C CA . TYR A 1 484 ? -2.088 -4.157 5.909 1.00 95.06 484 TYR A CA 1
ATOM 3643 C C . TYR A 1 484 ? -1.264 -4.830 4.823 1.00 95.06 484 TYR A C 1
ATOM 3645 O O . TYR A 1 484 ? -1.147 -4.371 3.691 1.00 95.06 484 TYR A O 1
ATOM 3653 N N . ASN A 1 485 ? -0.801 -6.037 5.135 1.00 94.31 485 ASN A N 1
ATOM 3654 C CA . ASN A 1 485 ? -0.323 -6.947 4.112 1.00 94.31 485 ASN A CA 1
ATOM 3655 C C . ASN A 1 485 ? -1.482 -7.341 3.172 1.00 94.31 485 ASN A C 1
ATOM 3657 O O . ASN A 1 485 ? -2.483 -7.908 3.627 1.00 94.31 485 ASN A O 1
ATOM 3661 N N . MET A 1 486 ? -1.328 -7.119 1.864 1.00 90.69 486 MET A N 1
ATOM 3662 C CA . MET A 1 486 ? -2.415 -7.262 0.884 1.00 90.69 486 MET A CA 1
ATOM 3663 C C . MET A 1 486 ? -3.078 -8.652 0.883 1.00 90.69 486 MET A C 1
ATOM 3665 O O . MET A 1 486 ? -4.304 -8.760 0.813 1.00 90.69 486 MET A O 1
ATOM 3669 N N . ARG A 1 487 ? -2.308 -9.740 1.057 1.00 91.75 487 ARG A N 1
ATOM 3670 C CA . ARG A 1 487 ? -2.858 -11.114 1.078 1.00 91.75 487 ARG A CA 1
ATOM 3671 C C . ARG A 1 487 ? -3.472 -11.531 2.423 1.00 91.75 487 ARG A C 1
ATOM 3673 O O . ARG A 1 487 ? -4.134 -12.573 2.489 1.00 91.75 487 ARG A O 1
ATOM 3680 N N . LYS A 1 488 ? -3.238 -10.768 3.497 1.00 93.56 488 LYS A N 1
ATOM 3681 C CA . LYS A 1 488 ? -3.753 -11.015 4.864 1.00 93.56 488 LYS A CA 1
ATOM 3682 C C . LYS A 1 488 ? -4.715 -9.919 5.348 1.00 93.56 488 LYS A C 1
ATOM 3684 O O . LYS A 1 488 ? -5.198 -10.005 6.476 1.00 93.56 488 LYS A O 1
ATOM 3689 N N . SER A 1 489 ? -5.007 -8.925 4.512 1.00 95.69 489 SER A N 1
ATOM 3690 C CA . SER A 1 489 ? -5.839 -7.778 4.866 1.00 95.69 489 SER A CA 1
ATOM 3691 C C . SER A 1 489 ? -7.286 -8.197 5.185 1.00 95.69 489 SER A C 1
ATOM 3693 O O . SER A 1 489 ? -7.875 -8.978 4.421 1.00 95.69 489 SER A O 1
ATOM 3695 N N . PRO A 1 490 ? -7.881 -7.705 6.292 1.00 94.94 490 PRO A N 1
ATOM 3696 C CA . PRO A 1 490 ? -9.285 -7.920 6.634 1.00 94.94 490 PRO A CA 1
ATOM 3697 C C . PRO A 1 490 ? -10.230 -6.941 5.923 1.00 94.94 490 PRO A C 1
ATOM 3699 O O . PRO A 1 490 ? -11.439 -7.117 6.043 1.00 94.94 490 PRO A O 1
ATOM 3702 N N . LEU A 1 491 ? -9.688 -5.952 5.202 1.00 96.12 491 LEU A N 1
ATOM 3703 C CA . LEU A 1 491 ? -10.451 -4.849 4.628 1.00 96.12 491 LEU A CA 1
ATOM 3704 C C . LEU A 1 491 ? -11.491 -5.315 3.613 1.00 96.12 491 LEU A C 1
ATOM 3706 O O . LEU A 1 491 ? -11.312 -6.304 2.893 1.00 96.12 491 LEU A O 1
ATOM 3710 N N . ASN A 1 492 ? -12.594 -4.597 3.556 1.00 95.38 492 ASN A N 1
ATOM 3711 C CA . ASN A 1 492 ? -13.698 -4.852 2.658 1.00 95.38 492 ASN A CA 1
ATOM 3712 C C . ASN A 1 492 ? -14.356 -3.529 2.255 1.00 95.38 492 ASN A C 1
ATOM 3714 O O . ASN A 1 492 ? -14.016 -2.480 2.782 1.00 95.38 492 ASN A O 1
ATOM 3718 N N . TYR A 1 493 ? -15.279 -3.570 1.302 1.00 93.81 493 TYR A N 1
ATOM 3719 C CA . TYR A 1 493 ? -15.847 -2.363 0.700 1.00 93.81 493 TYR A CA 1
ATOM 3720 C C . TYR A 1 493 ? -16.577 -1.443 1.691 1.00 93.81 493 TYR A C 1
ATOM 3722 O O . TYR A 1 493 ? -16.706 -0.257 1.424 1.00 93.81 493 TYR A O 1
ATOM 3730 N N . SER A 1 494 ? -16.995 -1.954 2.855 1.00 89.31 494 SER A N 1
ATOM 3731 C CA . SER A 1 494 ? -17.548 -1.113 3.921 1.00 89.31 494 SER A CA 1
ATOM 3732 C C . SER A 1 494 ? -16.505 -0.297 4.687 1.00 89.31 494 SER A C 1
ATOM 3734 O O . SER A 1 494 ? -16.916 0.462 5.550 1.00 89.31 494 SER A O 1
ATOM 3736 N N . ASP A 1 495 ? -15.203 -0.501 4.460 1.00 91.00 495 ASP A N 1
ATOM 3737 C CA . ASP A 1 495 ? -14.105 0.136 5.203 1.00 91.00 495 ASP A CA 1
ATOM 3738 C C . ASP A 1 495 ? -13.552 1.392 4.491 1.00 91.00 495 ASP A C 1
ATOM 3740 O O . ASP A 1 495 ? -12.465 1.844 4.834 1.00 91.00 495 ASP A O 1
ATOM 3744 N N . ILE A 1 496 ? -14.235 1.950 3.482 1.00 86.81 496 ILE A N 1
ATOM 3745 C CA . ILE A 1 496 ? -13.791 3.203 2.836 1.00 86.81 496 ILE A CA 1
ATOM 3746 C C . ILE A 1 496 ? -13.672 4.301 3.903 1.00 86.81 496 ILE A C 1
ATOM 3748 O O . ILE A 1 496 ? -14.571 4.477 4.715 1.00 86.81 496 ILE A O 1
ATOM 3752 N N . GLY A 1 497 ? -12.544 5.011 3.941 1.00 83.56 497 GLY A N 1
ATOM 3753 C CA . GLY A 1 497 ? -12.266 6.032 4.951 1.00 83.56 497 GLY A CA 1
ATOM 3754 C C . GLY A 1 497 ? -11.824 5.483 6.314 1.00 83.56 497 GLY A C 1
ATOM 3755 O O . GLY A 1 497 ? -11.800 6.237 7.289 1.00 83.56 497 GLY A O 1
ATOM 3756 N N . TYR A 1 498 ? -11.447 4.199 6.424 1.00 88.38 498 TYR A N 1
ATOM 3757 C CA . TYR A 1 498 ? -10.963 3.629 7.696 1.00 88.38 498 TYR A CA 1
ATOM 3758 C C . TYR A 1 498 ? -9.674 4.289 8.215 1.00 88.38 498 TYR A C 1
ATOM 3760 O O . TYR A 1 498 ? -9.368 4.209 9.409 1.00 88.38 498 TYR A O 1
ATOM 3768 N N . ASP A 1 499 ? -8.885 4.891 7.322 1.00 87.12 499 ASP A N 1
ATOM 3769 C CA . ASP A 1 499 ? -7.648 5.590 7.649 1.00 87.12 499 ASP A CA 1
ATOM 3770 C C . ASP A 1 499 ? -7.468 6.817 6.749 1.00 87.12 499 ASP A C 1
ATOM 3772 O O . ASP A 1 499 ? -7.201 6.723 5.556 1.00 87.12 499 ASP A O 1
ATOM 3776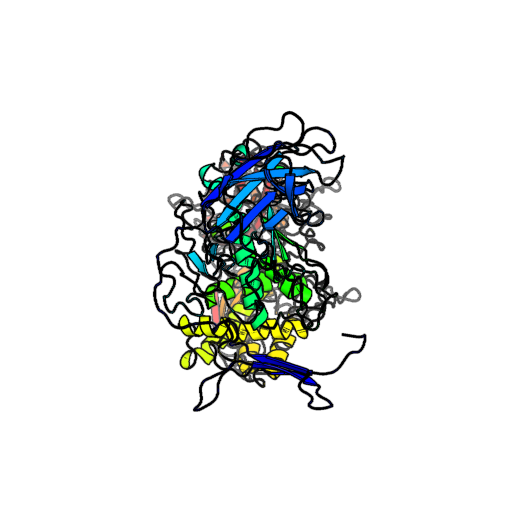 N N . PHE A 1 500 ? -7.602 7.985 7.363 1.00 75.38 500 PHE A N 1
ATOM 3777 C CA . PHE A 1 500 ? -7.645 9.297 6.717 1.00 75.38 500 PHE A CA 1
ATOM 3778 C C . PHE A 1 500 ? -6.359 10.102 6.962 1.00 75.38 500 PHE A C 1
ATOM 3780 O O . PHE A 1 500 ? -6.300 11.287 6.629 1.00 75.38 500 PHE A O 1
ATOM 3787 N N . VAL A 1 501 ? -5.350 9.549 7.657 1.00 67.44 501 VAL A N 1
ATOM 3788 C CA . VAL A 1 501 ? -4.239 10.379 8.149 1.00 67.44 501 VAL A CA 1
ATOM 3789 C C . VAL A 1 501 ? -3.341 10.830 6.995 1.00 67.44 501 VAL A C 1
ATOM 3791 O O . VAL A 1 501 ? -2.415 10.128 6.588 1.00 67.44 501 VAL A O 1
ATOM 3794 N N . CYS A 1 502 ? -3.593 12.053 6.529 1.00 60.66 502 CYS A N 1
ATOM 3795 C CA . CYS A 1 502 ? -2.756 12.821 5.620 1.00 60.66 502 CYS A CA 1
ATOM 3796 C C . CYS A 1 502 ? -1.660 13.566 6.410 1.00 60.66 502 CYS A C 1
ATOM 3798 O O . CYS A 1 502 ? -1.954 14.488 7.172 1.00 60.66 502 CYS A O 1
ATOM 3800 N N . ASN A 1 503 ? -0.382 13.232 6.195 1.00 50.44 503 ASN A N 1
ATOM 3801 C CA . ASN A 1 503 ? 0.789 13.870 6.836 1.00 50.44 503 ASN A CA 1
ATOM 3802 C C . ASN A 1 503 ? 1.051 15.336 6.383 1.00 50.44 503 ASN A C 1
ATOM 3804 O O . ASN A 1 503 ? 2.166 15.845 6.490 1.00 50.44 503 ASN A O 1
ATOM 3808 N N . ALA A 1 504 ? 0.028 16.056 5.913 1.00 42.59 504 ALA A N 1
ATOM 3809 C CA . ALA A 1 504 ? 0.148 17.359 5.251 1.00 42.59 504 ALA A CA 1
ATOM 3810 C C . ALA A 1 504 ? 0.693 18.494 6.144 1.00 42.59 504 ALA A C 1
ATOM 3812 O O . ALA A 1 504 ? 1.118 19.527 5.638 1.00 42.59 504 ALA A O 1
ATOM 3813 N N . ALA A 1 505 ? 0.681 18.333 7.472 1.00 40.97 505 ALA A N 1
ATOM 3814 C CA . ALA A 1 505 ? 1.116 19.380 8.399 1.00 40.97 505 ALA A CA 1
ATOM 3815 C C . ALA A 1 505 ? 2.627 19.367 8.720 1.00 40.97 505 ALA A C 1
ATOM 3817 O O . ALA A 1 505 ? 3.105 20.327 9.323 1.00 40.97 505 ALA A O 1
ATOM 3818 N N . LEU A 1 506 ? 3.376 18.315 8.354 1.00 38.91 506 LEU A N 1
ATOM 3819 C CA . LEU A 1 506 ? 4.796 18.157 8.728 1.00 38.91 506 LEU A CA 1
ATOM 3820 C C . LEU A 1 506 ? 5.778 18.148 7.539 1.00 38.91 506 LEU A C 1
ATOM 3822 O O . LEU A 1 506 ? 6.945 18.459 7.748 1.00 38.91 506 LEU A O 1
ATOM 3826 N N . ILE A 1 507 ? 5.323 17.869 6.310 1.00 40.59 507 ILE A N 1
ATOM 3827 C CA . ILE A 1 507 ? 6.181 17.619 5.123 1.00 40.59 507 ILE A CA 1
ATOM 3828 C C . ILE A 1 507 ? 6.052 18.746 4.069 1.00 40.59 507 ILE A C 1
ATOM 3830 O O . ILE A 1 507 ? 6.213 18.543 2.872 1.00 40.59 507 ILE A O 1
ATOM 3834 N N . GLY A 1 508 ? 5.675 19.963 4.486 1.00 35.47 508 GLY A N 1
ATOM 3835 C CA . GLY A 1 508 ? 5.228 20.981 3.526 1.00 35.47 508 GLY A CA 1
ATOM 3836 C C . GLY A 1 508 ? 4.014 20.494 2.709 1.00 35.47 508 GLY A C 1
ATOM 3837 O O . GLY A 1 508 ? 3.442 19.451 3.023 1.00 35.47 508 GLY A O 1
ATOM 3838 N N . PRO A 1 509 ? 3.541 21.252 1.705 1.00 29.16 509 PRO A N 1
ATOM 3839 C CA . PRO A 1 509 ? 2.458 20.772 0.849 1.00 29.16 509 PRO A CA 1
ATOM 3840 C C . PRO A 1 509 ? 2.920 19.494 0.132 1.00 29.16 509 PRO A C 1
ATOM 3842 O O . PRO A 1 509 ? 3.921 19.563 -0.582 1.00 29.16 509 PRO A O 1
ATOM 3845 N N . PRO A 1 510 ? 2.247 18.342 0.291 1.00 38.91 510 PRO A N 1
ATOM 3846 C CA . PRO A 1 510 ? 2.636 17.170 -0.459 1.00 38.91 510 PRO A CA 1
ATOM 3847 C C . PRO A 1 510 ? 2.208 17.310 -1.923 1.00 38.91 510 PRO A C 1
ATOM 3849 O O . PRO A 1 510 ? 1.256 18.008 -2.274 1.00 38.91 510 PRO A O 1
ATOM 3852 N N . VAL A 1 511 ? 2.957 16.586 -2.746 1.00 36.72 511 VAL A N 1
ATOM 3853 C CA . VAL A 1 511 ? 2.650 16.181 -4.122 1.00 36.72 511 VAL A CA 1
ATOM 3854 C C . VAL A 1 511 ? 1.422 15.243 -4.155 1.00 36.72 511 VAL A C 1
ATOM 3856 O O . VAL A 1 511 ? 0.854 15.003 -5.211 1.00 36.72 511 VAL A O 1
ATOM 3859 N N . GLU A 1 512 ? 0.922 14.818 -2.990 1.00 42.56 512 GLU A N 1
ATOM 3860 C CA . GLU A 1 512 ? -0.413 14.248 -2.807 1.00 42.56 512 GLU A CA 1
ATOM 3861 C C . GLU A 1 512 ? -1.458 15.362 -2.718 1.00 42.56 512 GLU A C 1
ATOM 3863 O O . GLU A 1 512 ? -1.291 16.268 -1.892 1.00 42.56 512 GLU A O 1
ATOM 3868 N N . PRO A 1 513 ? -2.584 15.320 -3.453 1.00 39.38 513 PRO A N 1
ATOM 3869 C CA . PRO A 1 513 ? -3.702 16.171 -3.092 1.00 39.38 513 PRO A CA 1
ATOM 3870 C C . PRO A 1 513 ? -4.126 15.742 -1.689 1.00 39.38 513 PRO A C 1
ATOM 3872 O O . PRO A 1 513 ? -4.658 14.652 -1.484 1.00 39.38 513 PRO A O 1
ATOM 3875 N N . ALA A 1 514 ? -3.799 16.593 -0.712 1.00 43.62 514 ALA A N 1
ATOM 3876 C CA . ALA A 1 514 ? -4.267 16.501 0.659 1.00 43.62 514 ALA A CA 1
ATOM 3877 C C . ALA A 1 514 ? -5.714 16.019 0.645 1.00 43.62 514 ALA A C 1
ATOM 3879 O O . ALA A 1 514 ? -6.471 16.630 -0.102 1.00 43.62 514 ALA A O 1
ATOM 3880 N N . CYS A 1 515 ? -6.039 14.973 1.426 1.00 53.78 515 CYS A N 1
ATOM 3881 C CA . CYS A 1 515 ? -7.380 14.433 1.694 1.00 53.78 515 CYS A CA 1
ATOM 3882 C C . CYS A 1 515 ? -8.450 15.441 1.253 1.00 53.78 515 CYS A C 1
ATOM 3884 O O . CYS A 1 515 ? -8.788 16.345 2.023 1.00 53.78 515 CYS A O 1
ATOM 3886 N N . SER A 1 516 ? -8.858 15.407 -0.021 1.00 48.41 516 SER A N 1
ATOM 3887 C CA . SER A 1 516 ? -9.510 16.571 -0.648 1.00 48.41 516 SER A CA 1
ATOM 3888 C C . SER A 1 516 ? -10.910 16.794 -0.085 1.00 48.41 516 SER A C 1
ATOM 3890 O O . SER A 1 516 ? -11.432 17.905 -0.122 1.00 48.41 516 SER A O 1
ATOM 3892 N N . ASP A 1 517 ? -11.461 15.739 0.506 1.00 55.28 517 ASP A N 1
ATOM 3893 C CA . ASP A 1 517 ? -12.710 15.672 1.254 1.00 55.28 517 ASP A CA 1
ATOM 3894 C C . ASP A 1 517 ? -12.507 15.647 2.788 1.00 55.28 517 ASP A C 1
ATOM 3896 O O . ASP A 1 517 ? -13.475 15.613 3.546 1.00 55.28 517 ASP A O 1
ATOM 3900 N N . GLY A 1 518 ? -11.255 15.649 3.262 1.00 60.28 518 GLY A N 1
ATOM 3901 C CA . GLY A 1 518 ? -10.882 15.533 4.672 1.00 60.28 518 GLY A CA 1
ATOM 3902 C C . GLY A 1 518 ? -11.132 14.163 5.316 1.00 60.28 518 GLY A C 1
ATOM 3903 O O . GLY A 1 518 ? -10.916 14.057 6.524 1.00 60.28 518 GLY A O 1
ATOM 3904 N N . ARG A 1 519 ? -11.568 13.144 4.559 1.00 66.56 519 ARG A N 1
ATOM 3905 C CA . ARG A 1 519 ? -12.046 11.844 5.073 1.00 66.56 519 ARG A CA 1
ATOM 3906 C C . ARG A 1 519 ? -11.435 10.621 4.388 1.00 66.56 519 ARG A C 1
ATOM 3908 O O . ARG A 1 519 ? -11.248 9.619 5.070 1.00 66.56 519 ARG A O 1
ATOM 3915 N N . THR A 1 520 ? -11.124 10.684 3.098 1.00 74.12 520 THR A N 1
ATOM 3916 C CA . THR A 1 520 ? -10.533 9.565 2.348 1.00 74.12 520 THR A CA 1
ATOM 3917 C C . THR A 1 520 ? -9.048 9.785 2.094 1.00 74.12 520 THR A C 1
ATOM 3919 O O . THR A 1 520 ? -8.548 10.916 2.064 1.00 74.12 520 THR A O 1
ATOM 3922 N N . GLN A 1 521 ? -8.315 8.685 1.934 1.00 81.38 521 GLN A N 1
ATOM 3923 C CA . GLN A 1 521 ? -6.902 8.718 1.580 1.00 81.38 521 GLN A CA 1
ATOM 3924 C C . GLN A 1 521 ? -6.635 7.590 0.588 1.00 81.38 521 GLN A C 1
ATOM 3926 O O . GLN A 1 521 ? -6.777 6.412 0.905 1.00 81.38 521 GLN A O 1
ATOM 3931 N N . VAL A 1 522 ? -6.247 7.970 -0.632 1.00 86.38 522 VAL A N 1
ATOM 3932 C CA . VAL A 1 522 ? -6.218 7.063 -1.791 1.00 86.38 522 VAL A CA 1
ATOM 3933 C C . VAL A 1 522 ? -5.353 5.818 -1.577 1.00 86.38 522 VAL A C 1
ATOM 3935 O O . VAL A 1 522 ? -5.738 4.733 -1.997 1.00 86.38 522 VAL A O 1
ATOM 3938 N N . HIS A 1 523 ? -4.237 5.922 -0.855 1.00 90.38 523 HIS A N 1
ATOM 3939 C CA . HIS A 1 523 ? -3.376 4.773 -0.583 1.00 90.38 523 HIS A CA 1
ATOM 3940 C C . HIS A 1 523 ? -4.020 3.797 0.404 1.00 90.38 523 HIS A C 1
ATOM 3942 O O . HIS A 1 523 ? -3.970 2.590 0.189 1.00 90.38 523 HIS A O 1
ATOM 3948 N N . ALA A 1 524 ? -4.629 4.306 1.478 1.00 91.00 524 ALA A N 1
ATOM 3949 C CA . ALA A 1 524 ? -5.310 3.504 2.479 1.00 91.00 524 ALA A CA 1
ATOM 3950 C C . ALA A 1 524 ? -6.553 2.843 1.879 1.00 91.00 524 ALA A C 1
ATOM 3952 O O . ALA A 1 524 ? -6.696 1.625 1.976 1.00 91.00 524 ALA A O 1
ATOM 3953 N N . ASP A 1 525 ? -7.402 3.614 1.200 1.00 91.06 525 ASP A N 1
ATOM 3954 C CA . ASP A 1 525 ? -8.608 3.103 0.546 1.00 91.06 525 ASP A CA 1
ATOM 3955 C C . ASP A 1 525 ? -8.266 2.135 -0.599 1.00 91.06 525 ASP A C 1
ATOM 3957 O O . ASP A 1 525 ? -8.978 1.153 -0.824 1.00 91.06 525 ASP A O 1
ATOM 3961 N N . GLY A 1 526 ? -7.120 2.323 -1.261 1.00 95.25 526 GLY A N 1
ATOM 3962 C CA . GLY A 1 526 ? -6.579 1.379 -2.236 1.00 95.25 526 GLY A CA 1
ATOM 3963 C C . GLY A 1 526 ? -6.319 -0.011 -1.648 1.00 95.25 526 GLY A C 1
ATOM 3964 O O . GLY A 1 526 ? -6.534 -1.022 -2.321 1.00 95.25 526 GLY A O 1
ATOM 3965 N N . GLU A 1 527 ? -5.976 -0.117 -0.360 1.00 97.25 527 GLU A N 1
ATOM 3966 C CA . GLU A 1 527 ? -5.769 -1.413 0.301 1.00 97.25 527 GLU A CA 1
ATOM 3967 C C . GLU A 1 527 ? -7.042 -2.282 0.330 1.00 97.25 527 GLU A C 1
ATOM 3969 O O . GLU A 1 527 ? -6.944 -3.514 0.392 1.00 97.25 527 GLU A O 1
ATOM 3974 N N . ILE A 1 528 ? -8.236 -1.680 0.238 1.00 96.62 528 ILE A N 1
ATOM 3975 C CA . ILE A 1 528 ? -9.517 -2.396 0.105 1.00 96.62 528 ILE A CA 1
ATOM 3976 C C . ILE A 1 528 ? -9.574 -3.125 -1.241 1.00 96.62 528 ILE A C 1
ATOM 3978 O O . ILE A 1 528 ? -9.948 -4.308 -1.311 1.00 96.62 528 ILE A O 1
ATOM 3982 N N . TRP A 1 529 ? -9.171 -2.442 -2.314 1.00 98.06 529 TRP A N 1
ATOM 3983 C CA . TRP A 1 529 ? -9.094 -3.038 -3.642 1.00 98.06 529 TRP A CA 1
ATOM 3984 C C . TRP A 1 529 ? -7.992 -4.096 -3.704 1.00 98.06 529 TRP A C 1
ATOM 3986 O O . TRP A 1 529 ? -8.251 -5.208 -4.171 1.00 98.06 529 TRP A O 1
ATOM 3996 N N . SER A 1 530 ? -6.829 -3.846 -3.096 1.00 98.44 530 SER A N 1
ATOM 3997 C CA . SER A 1 530 ? -5.745 -4.831 -3.009 1.00 98.44 530 SER A CA 1
ATOM 3998 C C . SER A 1 530 ? -6.201 -6.107 -2.291 1.00 98.44 530 SER A C 1
ATOM 4000 O O . SER A 1 530 ? -6.033 -7.217 -2.803 1.00 98.44 530 SER A O 1
ATOM 4002 N N . ALA A 1 531 ? -6.870 -5.976 -1.141 1.00 98.00 531 ALA A N 1
ATOM 4003 C CA . ALA A 1 531 ? -7.419 -7.108 -0.390 1.00 98.00 531 ALA A CA 1
ATOM 4004 C C . ALA A 1 531 ? -8.457 -7.907 -1.199 1.00 98.00 531 ALA A C 1
ATOM 4006 O O . ALA A 1 531 ? -8.513 -9.143 -1.118 1.00 98.00 531 ALA A O 1
ATOM 4007 N N . THR A 1 532 ? -9.269 -7.199 -1.987 1.00 98.44 532 THR A N 1
ATOM 4008 C CA . THR A 1 532 ? -10.264 -7.785 -2.888 1.00 98.44 532 THR A CA 1
ATOM 4009 C C . THR A 1 532 ? -9.604 -8.575 -4.006 1.00 98.44 532 THR A C 1
ATOM 4011 O O . THR A 1 532 ? -9.918 -9.751 -4.215 1.00 98.44 532 THR A O 1
ATOM 4014 N N . GLN A 1 533 ? -8.643 -7.964 -4.688 1.00 98.69 533 GLN A N 1
ATOM 4015 C CA . GLN A 1 533 ? -7.961 -8.571 -5.817 1.00 98.69 533 GLN A CA 1
ATOM 4016 C C . GLN A 1 533 ? -7.089 -9.758 -5.410 1.00 98.69 533 GLN A C 1
ATOM 4018 O O . GLN A 1 533 ? -7.036 -10.748 -6.136 1.00 98.69 533 GLN A O 1
ATOM 4023 N N . PHE A 1 534 ? -6.510 -9.767 -4.209 1.00 98.00 534 PHE A N 1
ATOM 4024 C CA . PHE A 1 534 ? -5.817 -10.955 -3.705 1.00 98.00 534 PHE A CA 1
ATOM 4025 C C . PHE A 1 534 ? -6.753 -12.144 -3.446 1.00 98.00 534 PHE A C 1
ATOM 4027 O O . PHE A 1 534 ? -6.353 -13.295 -3.658 1.00 98.00 534 PHE A O 1
ATOM 4034 N N . ASP A 1 535 ? -8.004 -11.909 -3.035 1.00 98.12 535 ASP A N 1
ATOM 4035 C CA . ASP A 1 535 ? -9.011 -12.975 -2.948 1.00 98.12 535 ASP A CA 1
ATOM 4036 C C . ASP A 1 535 ? -9.410 -13.483 -4.349 1.00 98.12 535 ASP A C 1
ATOM 4038 O O . ASP A 1 535 ? -9.551 -14.698 -4.534 1.00 98.12 535 ASP A O 1
ATOM 4042 N N . VAL A 1 536 ? -9.509 -12.593 -5.347 1.00 98.75 536 VAL A N 1
ATOM 4043 C CA . VAL A 1 536 ? -9.734 -12.957 -6.760 1.00 98.75 536 VAL A CA 1
ATOM 4044 C C . VAL A 1 536 ? -8.571 -13.798 -7.297 1.00 98.75 536 VAL A C 1
ATOM 4046 O O . VAL A 1 536 ? -8.779 -14.926 -7.759 1.00 98.75 536 VAL A O 1
ATOM 4049 N N . ARG A 1 537 ? -7.338 -13.298 -7.167 1.00 98.50 537 ARG A N 1
ATOM 4050 C CA . ARG A 1 537 ? -6.091 -13.984 -7.525 1.00 98.50 537 ARG A CA 1
ATOM 4051 C C . ARG A 1 537 ? -6.045 -15.377 -6.916 1.00 98.50 537 ARG A C 1
ATOM 4053 O O . ARG A 1 537 ? -5.832 -16.364 -7.619 1.00 98.50 537 ARG A O 1
ATOM 4060 N N . LYS A 1 538 ? -6.293 -15.482 -5.608 1.00 98.25 538 LYS A N 1
ATOM 4061 C CA . LYS A 1 538 ? -6.299 -16.754 -4.879 1.00 98.25 538 LYS A CA 1
ATOM 4062 C C . LYS A 1 538 ? -7.349 -17.718 -5.423 1.00 98.25 538 LYS A C 1
ATOM 4064 O O . LYS A 1 538 ? -7.039 -18.899 -5.582 1.00 98.25 538 LYS A O 1
ATOM 4069 N N . ALA A 1 539 ? -8.560 -17.248 -5.716 1.00 98.44 539 ALA A N 1
ATOM 4070 C CA . ALA A 1 539 ? -9.621 -18.087 -6.266 1.00 98.44 539 ALA A CA 1
ATOM 4071 C C . ALA A 1 539 ? -9.249 -18.641 -7.654 1.00 98.44 539 ALA A C 1
ATOM 4073 O O . ALA A 1 539 ? -9.427 -19.835 -7.912 1.00 98.44 539 ALA A O 1
ATOM 4074 N N . LEU A 1 540 ? -8.659 -17.814 -8.524 1.00 98.81 540 LEU A N 1
ATOM 4075 C CA . LEU A 1 540 ? -8.208 -18.248 -9.849 1.00 98.81 540 LEU A CA 1
ATOM 4076 C C . LEU A 1 540 ? -7.000 -19.182 -9.775 1.00 98.81 540 LEU A C 1
ATOM 4078 O O . LEU A 1 540 ? -6.985 -20.206 -10.463 1.00 98.81 540 LEU A O 1
ATOM 4082 N N . VAL A 1 541 ? -6.020 -18.895 -8.912 1.00 98.62 541 VAL A N 1
ATOM 4083 C CA . VAL A 1 541 ? -4.904 -19.815 -8.649 1.00 98.62 541 VAL A CA 1
ATOM 4084 C C . VAL A 1 541 ? -5.457 -21.163 -8.214 1.00 98.62 541 VAL A C 1
ATOM 4086 O O . VAL A 1 541 ? -5.166 -22.159 -8.865 1.00 98.62 541 VAL A O 1
ATOM 4089 N N . GLN A 1 542 ? -6.319 -21.210 -7.195 1.00 98.56 542 GLN A N 1
ATOM 4090 C CA . GLN A 1 542 ? -6.911 -22.459 -6.702 1.00 98.56 542 GLN A CA 1
ATOM 4091 C C . GLN A 1 542 ? -7.615 -23.259 -7.800 1.00 98.56 542 GLN A C 1
ATOM 4093 O O . GLN A 1 542 ? -7.438 -24.476 -7.874 1.00 98.56 542 GLN A O 1
ATOM 4098 N N . LYS A 1 543 ? -8.376 -22.588 -8.668 1.00 98.56 543 LYS A N 1
ATOM 4099 C CA . LYS A 1 543 ? -9.091 -23.228 -9.773 1.00 98.56 543 LYS A CA 1
ATOM 4100 C C . LYS A 1 543 ? -8.156 -23.894 -10.782 1.00 98.56 543 LYS A C 1
ATOM 4102 O O . LYS A 1 543 ? -8.416 -25.018 -11.209 1.00 98.56 543 LYS A O 1
ATOM 4107 N N . TYR A 1 544 ? -7.085 -23.209 -11.174 1.00 98.50 544 TYR A N 1
ATOM 4108 C CA . TYR A 1 544 ? -6.209 -23.657 -12.260 1.00 98.50 544 TYR A CA 1
ATOM 4109 C C . TYR A 1 544 ? -4.971 -24.429 -11.788 1.00 98.50 544 TYR A C 1
ATOM 4111 O O . TYR A 1 544 ? -4.337 -25.094 -12.608 1.00 98.50 544 TYR A O 1
ATOM 4119 N N . ASN A 1 545 ? -4.666 -24.432 -10.485 1.00 98.25 545 ASN A N 1
ATOM 4120 C CA . ASN A 1 545 ? -3.406 -24.948 -9.935 1.00 98.25 545 ASN A CA 1
ATOM 4121 C C . ASN A 1 545 ? -3.108 -26.410 -10.296 1.00 98.25 545 ASN A C 1
ATOM 4123 O O . ASN A 1 545 ? -1.951 -26.792 -10.414 1.00 98.25 545 ASN A O 1
ATOM 4127 N N . ALA A 1 546 ? -4.138 -27.246 -10.457 1.00 98.00 546 ALA A N 1
ATOM 4128 C CA . ALA A 1 546 ? -3.948 -28.657 -10.794 1.00 98.00 546 ALA A CA 1
ATOM 4129 C C . ALA A 1 546 ? -3.382 -28.868 -12.211 1.00 98.00 546 ALA A C 1
ATOM 4131 O O . ALA A 1 546 ? -2.720 -29.873 -12.453 1.00 98.00 546 ALA A O 1
ATOM 4132 N N . SER A 1 547 ? -3.665 -27.953 -13.146 1.00 97.69 547 SER A N 1
ATOM 4133 C CA . SER A 1 547 ? -3.189 -28.017 -14.540 1.00 97.69 547 SER A CA 1
ATOM 4134 C C . SER A 1 547 ? -2.052 -27.036 -14.821 1.00 97.69 547 SER A C 1
ATOM 4136 O O . SER A 1 547 ? -1.170 -27.342 -15.615 1.00 97.69 547 SER A O 1
ATOM 4138 N N . PHE A 1 548 ? -2.063 -25.883 -14.150 1.00 98.12 548 PHE A N 1
ATOM 4139 C CA . PHE A 1 548 ? -1.089 -24.803 -14.294 1.00 98.12 548 PHE A CA 1
ATOM 4140 C C . PHE A 1 548 ? -0.629 -24.371 -12.894 1.00 98.12 548 PHE A C 1
ATOM 4142 O O . PHE A 1 548 ? -1.173 -23.411 -12.339 1.00 98.12 548 PHE A O 1
ATOM 4149 N N . PRO A 1 549 ? 0.289 -25.127 -12.263 1.00 97.81 549 PRO A N 1
ATOM 4150 C CA . PRO A 1 549 ? 0.690 -24.869 -10.887 1.00 97.81 549 PRO A CA 1
ATOM 4151 C C . PRO A 1 549 ? 1.355 -23.499 -10.754 1.00 97.81 549 PRO A C 1
ATOM 4153 O O . PRO A 1 549 ? 2.376 -23.254 -11.391 1.00 97.81 549 PRO A O 1
ATOM 4156 N N . ALA A 1 550 ? 0.830 -22.638 -9.879 1.00 96.69 550 ALA A N 1
ATOM 4157 C CA . ALA A 1 550 ? 1.407 -21.310 -9.635 1.00 96.69 550 ALA A CA 1
ATOM 4158 C C . ALA A 1 550 ? 2.802 -21.372 -8.984 1.00 96.69 550 ALA A C 1
ATOM 4160 O O . ALA A 1 550 ? 3.541 -20.395 -9.007 1.00 96.69 550 ALA A O 1
ATOM 4161 N N . SER A 1 551 ? 3.176 -22.525 -8.420 1.00 96.56 551 SER A N 1
ATOM 4162 C CA . SER A 1 551 ? 4.509 -22.786 -7.869 1.00 96.56 551 SER A CA 1
ATOM 4163 C C . SER A 1 551 ? 5.562 -23.142 -8.926 1.00 96.56 551 SER A C 1
ATOM 4165 O O . SER A 1 551 ? 6.723 -23.335 -8.575 1.00 96.56 551 SER A O 1
ATOM 4167 N N . ASN A 1 552 ? 5.174 -23.330 -10.192 1.00 97.56 552 ASN A N 1
ATOM 4168 C CA . ASN A 1 552 ? 6.115 -23.636 -11.264 1.00 97.56 552 ASN A CA 1
ATOM 4169 C C . ASN A 1 552 ? 6.707 -22.333 -11.823 1.00 97.56 552 ASN A C 1
ATOM 4171 O O . ASN A 1 552 ? 6.076 -21.698 -12.662 1.00 97.56 552 ASN A O 1
ATOM 4175 N N . LYS A 1 553 ? 7.910 -21.965 -11.362 1.00 96.00 553 LYS A N 1
ATOM 4176 C CA . LYS A 1 553 ? 8.595 -20.722 -11.755 1.00 96.00 553 LYS A CA 1
ATOM 4177 C C . LYS A 1 553 ? 8.842 -20.613 -13.268 1.00 96.00 553 LYS A C 1
ATOM 4179 O O . LYS A 1 553 ? 8.561 -19.572 -13.838 1.00 96.00 553 LYS A O 1
ATOM 4184 N N . ASP A 1 554 ? 9.259 -21.698 -13.925 1.00 96.19 554 ASP A N 1
ATOM 4185 C CA . ASP A 1 554 ? 9.466 -21.728 -15.387 1.00 96.19 554 ASP A CA 1
ATOM 4186 C C . ASP A 1 554 ? 8.172 -21.414 -16.150 1.00 96.19 554 ASP A C 1
ATOM 4188 O O . ASP A 1 554 ? 8.151 -20.610 -17.075 1.00 96.19 554 ASP A O 1
ATOM 4192 N N . LEU A 1 555 ? 7.053 -21.998 -15.713 1.00 97.00 555 LEU A N 1
ATOM 4193 C CA . LEU A 1 555 ? 5.755 -21.716 -16.321 1.00 97.00 555 LEU A CA 1
ATOM 4194 C C . LEU A 1 555 ? 5.317 -20.260 -16.102 1.00 97.00 555 LEU A C 1
ATOM 4196 O O . LEU A 1 555 ? 4.677 -19.702 -16.986 1.00 97.00 555 LEU A O 1
ATOM 4200 N N . GLN A 1 556 ? 5.615 -19.670 -14.940 1.00 97.94 556 GLN A N 1
ATOM 4201 C CA . GLN A 1 556 ? 5.293 -18.267 -14.666 1.00 97.94 556 GLN A CA 1
ATOM 4202 C C . GLN A 1 556 ? 6.091 -17.336 -15.587 1.00 97.94 556 GLN A C 1
ATOM 4204 O O . GLN A 1 556 ? 5.470 -16.546 -16.293 1.00 97.94 556 GLN A O 1
ATOM 4209 N N . ALA A 1 557 ? 7.415 -17.513 -15.670 1.00 95.00 557 ALA A N 1
ATOM 4210 C CA . ALA A 1 557 ? 8.290 -16.707 -16.524 1.00 95.00 557 ALA A CA 1
ATOM 4211 C C . ALA A 1 557 ? 7.865 -16.773 -18.001 1.00 95.00 557 ALA A C 1
ATOM 4213 O O . ALA A 1 557 ? 7.524 -15.760 -18.597 1.00 95.00 557 ALA A O 1
ATOM 4214 N N . ARG A 1 558 ? 7.686 -17.979 -18.554 1.00 94.69 558 ARG A N 1
ATOM 4215 C CA . ARG A 1 558 ? 7.235 -18.165 -19.949 1.00 94.69 558 ARG A CA 1
ATOM 4216 C C . ARG A 1 558 ? 5.861 -17.550 -20.242 1.00 94.69 558 ARG A C 1
ATOM 4218 O O . ARG A 1 558 ? 5.545 -17.202 -21.377 1.00 94.69 558 ARG A O 1
ATOM 4225 N N . CYS A 1 559 ? 5.001 -17.463 -19.230 1.00 93.00 559 CYS A N 1
ATOM 4226 C CA . CYS A 1 559 ? 3.709 -16.791 -19.328 1.00 93.00 559 CYS A CA 1
ATOM 4227 C C . CYS A 1 559 ? 3.828 -15.264 -19.265 1.00 93.00 559 CYS A C 1
ATOM 4229 O O . CYS A 1 559 ? 3.069 -14.577 -19.957 1.00 93.00 559 CYS A O 1
ATOM 4231 N N . ALA A 1 560 ? 4.745 -14.750 -18.446 1.00 94.00 560 ALA A N 1
ATOM 4232 C CA . ALA A 1 560 ? 5.090 -13.337 -18.374 1.00 94.00 560 ALA A CA 1
ATOM 4233 C C . ALA A 1 560 ? 5.688 -12.856 -19.706 1.00 94.00 560 ALA A C 1
ATOM 4235 O O . ALA A 1 560 ? 5.211 -11.868 -20.258 1.00 94.00 560 ALA A O 1
ATOM 4236 N N . ASP A 1 561 ? 6.581 -13.656 -20.297 1.00 87.75 561 ASP A N 1
ATOM 4237 C CA . ASP A 1 561 ? 7.266 -13.401 -21.576 1.00 87.75 561 ASP A CA 1
ATOM 4238 C C . ASP A 1 561 ? 6.401 -13.694 -22.820 1.00 87.75 561 ASP A C 1
ATOM 4240 O O . ASP A 1 561 ? 6.882 -13.707 -23.953 1.00 87.75 561 ASP A O 1
ATOM 4244 N N . ASN A 1 562 ? 5.099 -13.942 -22.627 1.00 86.06 562 ASN A N 1
ATOM 4245 C CA . ASN A 1 562 ? 4.120 -14.177 -23.694 1.00 86.06 562 ASN A CA 1
ATOM 4246 C C . ASN A 1 562 ? 4.438 -15.362 -24.631 1.00 86.06 562 ASN A C 1
ATOM 4248 O O . ASN A 1 562 ? 3.922 -15.441 -25.748 1.00 86.06 562 ASN A O 1
ATOM 4252 N N . GLU A 1 563 ? 5.220 -16.346 -24.183 1.00 87.38 563 GLU A N 1
ATOM 4253 C CA . GLU A 1 563 ? 5.415 -17.590 -24.941 1.00 87.38 563 GLU A CA 1
ATOM 4254 C C . GLU A 1 563 ? 4.152 -18.461 -24.961 1.00 87.38 563 GLU A C 1
ATOM 4256 O O . GLU A 1 563 ? 3.981 -19.352 -25.802 1.00 87.38 563 GLU A O 1
ATOM 4261 N N . LEU A 1 564 ? 3.273 -18.244 -23.982 1.00 86.81 564 LEU A N 1
ATOM 4262 C CA . LEU A 1 564 ? 2.052 -19.000 -23.771 1.00 86.81 564 LEU A CA 1
ATOM 4263 C C . LEU A 1 564 ? 0.850 -18.065 -23.725 1.00 86.81 564 LEU A C 1
ATOM 4265 O O . LEU A 1 564 ? 0.840 -17.055 -23.028 1.00 86.81 564 LEU A O 1
ATOM 4269 N N . ALA A 1 565 ? -0.221 -18.469 -24.409 1.00 84.81 565 ALA A N 1
ATOM 4270 C CA . ALA A 1 565 ? -1.499 -17.784 -24.295 1.00 84.81 565 ALA A CA 1
ATOM 4271 C C . ALA A 1 565 ? -1.999 -17.809 -22.832 1.00 84.81 565 ALA A C 1
ATOM 4273 O O . ALA A 1 565 ? -1.845 -18.835 -22.158 1.00 84.81 565 ALA A O 1
ATOM 4274 N N . PRO A 1 566 ? -2.690 -16.757 -22.345 1.00 85.62 566 PRO A N 1
ATOM 4275 C CA . PRO A 1 566 ? -3.132 -16.679 -20.948 1.00 85.62 566 PRO A CA 1
ATOM 4276 C C . PRO A 1 566 ? -3.998 -17.859 -20.474 1.00 85.62 566 PRO A C 1
ATOM 4278 O O . PRO A 1 566 ? -3.995 -18.217 -19.296 1.00 85.62 566 PRO A O 1
ATOM 4281 N N . ASP A 1 567 ? -4.721 -18.534 -21.376 1.00 89.19 567 ASP A N 1
ATOM 4282 C CA . ASP A 1 567 ? -5.516 -19.724 -21.048 1.00 89.19 567 ASP A CA 1
ATOM 4283 C C . ASP A 1 567 ? -4.673 -20.996 -20.806 1.00 89.19 567 ASP A C 1
ATOM 4285 O O . ASP A 1 567 ? -5.228 -22.047 -20.456 1.00 89.19 567 ASP A O 1
ATOM 4289 N N . LYS A 1 568 ? -3.350 -20.907 -20.967 1.00 94.50 568 LYS A N 1
ATOM 4290 C CA . LYS A 1 568 ? -2.343 -21.921 -20.619 1.00 94.50 568 LYS A CA 1
ATOM 4291 C C . LYS A 1 568 ? -1.469 -21.513 -19.435 1.00 94.50 568 LYS A C 1
ATOM 4293 O O . LYS A 1 568 ? -0.506 -22.209 -19.132 1.00 94.50 568 LYS A O 1
ATOM 4298 N N . CYS A 1 569 ? -1.835 -20.435 -18.748 1.00 96.69 569 CYS A N 1
ATOM 4299 C CA . CYS A 1 569 ? -1.069 -19.905 -17.634 1.00 96.69 569 CYS A CA 1
ATOM 4300 C C . CYS A 1 569 ? -1.720 -20.191 -16.273 1.00 96.69 569 CYS A C 1
ATOM 4302 O O . CYS A 1 569 ? -2.928 -20.498 -16.207 1.00 96.69 569 CYS A O 1
ATOM 4304 N N . PRO A 1 570 ? -0.931 -20.103 -15.182 1.00 98.56 570 PRO A N 1
ATOM 4305 C CA . PRO A 1 570 ? -1.427 -20.124 -13.814 1.00 98.56 570 PRO A CA 1
ATOM 4306 C C . PRO A 1 570 ? -2.517 -19.079 -13.560 1.00 98.56 570 PRO A C 1
ATOM 4308 O O . PRO A 1 570 ? -2.689 -18.109 -14.299 1.00 98.56 570 PRO A O 1
ATOM 4311 N N . GLY A 1 571 ? -3.296 -19.291 -12.499 1.00 98.62 571 GLY A N 1
ATOM 4312 C CA . GLY A 1 571 ? -4.440 -18.430 -12.201 1.00 98.62 571 GLY A CA 1
ATOM 4313 C C . GLY A 1 571 ? -4.080 -16.974 -11.892 1.00 98.62 571 GLY A C 1
ATOM 4314 O O . GLY A 1 571 ? -4.911 -16.104 -12.131 1.00 98.62 571 GLY A O 1
ATOM 4315 N N . ASN A 1 572 ? -2.863 -16.704 -11.413 1.00 98.38 572 ASN A N 1
ATOM 4316 C CA . ASN A 1 572 ? -2.363 -15.354 -11.151 1.00 98.38 572 ASN A CA 1
ATOM 4317 C C . ASN A 1 572 ? -2.110 -14.563 -12.452 1.00 98.38 572 ASN A C 1
ATOM 4319 O O . ASN A 1 572 ? -2.678 -13.487 -12.592 1.00 98.38 572 ASN A O 1
ATOM 4323 N N . ARG A 1 573 ? -1.446 -15.140 -13.467 1.00 97.88 573 ARG A N 1
ATOM 4324 C CA . ARG A 1 573 ? -1.323 -14.508 -14.798 1.00 97.88 573 ARG A CA 1
ATOM 4325 C C . ARG A 1 573 ? -2.680 -14.212 -15.433 1.00 97.88 573 ARG A C 1
ATOM 4327 O O . ARG A 1 573 ? -2.895 -13.155 -16.014 1.00 97.88 573 ARG A O 1
ATOM 4334 N N . ARG A 1 574 ? -3.637 -15.144 -15.316 1.00 98.38 574 ARG A N 1
ATOM 4335 C CA . ARG A 1 574 ? -5.010 -14.927 -15.819 1.00 98.38 574 ARG A CA 1
ATOM 4336 C C . ARG A 1 574 ? -5.695 -13.768 -15.113 1.00 98.38 574 ARG A C 1
ATOM 4338 O O . ARG A 1 574 ? -6.403 -13.014 -15.762 1.00 98.38 574 ARG A O 1
ATOM 4345 N N . TRP A 1 575 ? -5.520 -13.672 -13.800 1.00 98.75 575 TRP A N 1
ATOM 4346 C CA . TRP A 1 575 ? -6.039 -12.571 -13.001 1.00 98.75 575 TRP A CA 1
ATOM 4347 C C . TRP A 1 575 ? -5.446 -11.234 -13.457 1.00 98.75 575 TRP A C 1
ATOM 4349 O O . TRP A 1 575 ? -6.214 -10.325 -13.758 1.00 98.75 575 TRP A O 1
ATOM 4359 N N . MET A 1 576 ? -4.122 -11.147 -13.605 1.00 98.69 576 MET A N 1
ATOM 4360 C CA . MET A 1 576 ? -3.467 -9.914 -14.044 1.00 98.69 576 MET A CA 1
ATOM 4361 C C . MET A 1 576 ? -3.881 -9.511 -15.466 1.00 98.69 576 MET A C 1
ATOM 4363 O O . MET A 1 576 ? -4.196 -8.354 -15.728 1.00 98.69 576 MET A O 1
ATOM 4367 N N . GLN A 1 577 ? -4.031 -10.482 -16.370 1.00 97.56 577 GLN A N 1
ATOM 4368 C CA . GLN A 1 577 ? -4.580 -10.227 -17.702 1.00 97.56 577 GLN A CA 1
ATOM 4369 C C . GLN A 1 577 ? -6.009 -9.656 -17.662 1.00 97.56 577 GLN A C 1
ATOM 4371 O O . GLN A 1 577 ? -6.345 -8.810 -18.486 1.00 97.56 577 GLN A O 1
ATOM 4376 N N . LEU A 1 578 ? -6.858 -10.104 -16.728 1.00 98.31 578 LEU A N 1
ATOM 4377 C CA . LEU A 1 578 ? -8.208 -9.553 -16.564 1.00 98.31 578 LEU A CA 1
ATOM 4378 C C . LEU A 1 578 ? -8.195 -8.123 -16.022 1.00 98.31 578 LEU A C 1
ATOM 4380 O O . LEU A 1 578 ? -9.079 -7.355 -16.387 1.00 98.31 578 LEU A O 1
ATOM 4384 N N . ILE A 1 579 ? -7.220 -7.773 -15.177 1.00 98.56 579 ILE A N 1
ATOM 4385 C CA . ILE A 1 579 ? -7.019 -6.391 -14.726 1.00 98.56 579 ILE A CA 1
ATOM 4386 C C . ILE A 1 579 ? -6.715 -5.499 -15.937 1.00 98.56 579 ILE A C 1
ATOM 4388 O O . ILE A 1 579 ? -7.474 -4.570 -16.202 1.00 98.56 579 ILE A O 1
ATOM 4392 N N . PHE A 1 580 ? -5.700 -5.834 -16.738 1.00 97.88 580 PHE A N 1
ATOM 4393 C CA . PHE A 1 580 ? -5.314 -5.033 -17.908 1.00 97.88 580 PHE A CA 1
ATOM 4394 C C . PHE A 1 580 ? -6.420 -4.939 -18.967 1.00 97.88 580 PHE A C 1
ATOM 4396 O O . PHE A 1 580 ? -6.691 -3.865 -19.501 1.00 97.88 580 PHE A O 1
ATOM 4403 N N . ASP A 1 581 ? -7.120 -6.043 -19.237 1.00 93.88 581 ASP A N 1
ATOM 4404 C CA . ASP A 1 581 ? -8.281 -6.028 -20.131 1.00 93.88 581 ASP A CA 1
ATOM 4405 C C . ASP A 1 581 ? -9.400 -5.114 -19.620 1.00 93.88 581 ASP A C 1
ATOM 4407 O O . ASP A 1 581 ? -10.110 -4.498 -20.418 1.00 93.88 581 ASP A O 1
ATOM 4411 N N . SER A 1 582 ? -9.586 -5.052 -18.297 1.00 95.56 582 SER A N 1
ATOM 4412 C CA . SER A 1 582 ? -10.631 -4.231 -17.692 1.00 95.56 582 SER A CA 1
ATOM 4413 C C . SER A 1 582 ? -10.352 -2.738 -17.846 1.00 95.56 582 SER A C 1
ATOM 4415 O O . SER A 1 582 ? -11.306 -1.987 -18.035 1.00 95.56 582 SER A O 1
ATOM 4417 N N . TYR A 1 583 ? -9.082 -2.311 -17.873 1.00 94.31 583 TYR A N 1
ATOM 4418 C CA . TYR A 1 583 ? -8.718 -0.902 -18.071 1.00 94.31 583 TYR A CA 1
ATOM 4419 C C . TYR A 1 583 ? -9.329 -0.322 -19.345 1.00 94.31 583 TYR A C 1
ATOM 4421 O O . TYR A 1 583 ? -9.915 0.755 -19.313 1.00 94.31 583 TYR A O 1
ATOM 4429 N N . LEU A 1 584 ? -9.318 -1.096 -20.435 1.00 87.94 584 LEU A N 1
ATOM 4430 C CA . LEU A 1 584 ? -9.864 -0.697 -21.738 1.00 87.94 584 LEU A CA 1
ATOM 4431 C C . LEU A 1 584 ? -11.393 -0.508 -21.748 1.00 87.94 584 LEU A C 1
ATOM 4433 O O . LEU A 1 584 ? -11.957 -0.061 -22.748 1.00 87.94 584 LEU A O 1
ATOM 4437 N N . MET A 1 585 ? -12.080 -0.900 -20.673 1.00 88.06 585 MET A N 1
ATOM 4438 C CA . MET A 1 585 ? -13.529 -0.770 -20.513 1.00 88.06 585 MET A CA 1
ATOM 4439 C C . MET A 1 585 ? -13.923 0.332 -19.524 1.00 88.06 585 MET A C 1
ATOM 4441 O O . MET A 1 585 ? -15.110 0.650 -19.431 1.00 88.06 585 MET A O 1
ATOM 4445 N N . LEU A 1 586 ? -12.965 0.873 -18.770 1.00 88.81 586 LEU A N 1
ATOM 4446 C CA . LEU A 1 586 ? -13.216 1.801 -17.675 1.00 88.81 586 LEU A CA 1
ATOM 4447 C C . LEU A 1 586 ? -13.192 3.258 -18.148 1.00 88.81 586 LEU A C 1
ATOM 4449 O O . LEU A 1 586 ? -12.381 3.651 -18.986 1.00 88.81 586 LEU A O 1
ATOM 4453 N N . GLY A 1 587 ? -14.114 4.056 -17.604 1.00 87.31 587 GLY A N 1
ATOM 4454 C CA . GLY A 1 587 ? -14.125 5.512 -17.753 1.00 87.31 587 GLY A CA 1
ATOM 4455 C C . GLY A 1 587 ? -13.222 6.199 -16.726 1.00 87.31 587 GLY A C 1
ATOM 4456 O O . GLY A 1 587 ? -12.677 5.539 -15.851 1.00 87.31 587 GLY A O 1
ATOM 4457 N N . SER A 1 588 ? -13.087 7.523 -16.838 1.00 87.62 588 SER A N 1
ATOM 4458 C CA . SER A 1 588 ? -12.233 8.334 -15.950 1.00 87.62 588 SER A CA 1
ATOM 4459 C C . SER A 1 588 ? -12.797 8.496 -14.531 1.00 87.62 588 SER A C 1
ATOM 4461 O O . SER A 1 588 ? -12.071 8.388 -13.542 1.00 87.62 588 SER A O 1
ATOM 4463 N N . ASP A 1 589 ? -14.113 8.686 -14.437 1.00 85.25 589 ASP A N 1
ATOM 4464 C CA . ASP A 1 589 ? -14.875 8.647 -13.191 1.00 85.25 589 ASP A CA 1
ATOM 4465 C C . ASP A 1 589 ? -15.417 7.224 -13.013 1.00 85.25 589 ASP A C 1
ATOM 4467 O O . ASP A 1 589 ? -16.375 6.831 -13.685 1.00 85.25 589 ASP A O 1
ATOM 4471 N N . LEU A 1 590 ? -14.723 6.424 -12.200 1.00 86.62 590 LEU A N 1
ATOM 4472 C CA . LEU A 1 590 ? -15.046 5.019 -11.950 1.00 86.62 590 LEU A CA 1
ATOM 4473 C C . LEU A 1 590 ? -15.126 4.713 -10.454 1.00 86.62 590 LEU A C 1
ATOM 4475 O O . LEU A 1 590 ? -14.414 5.313 -9.648 1.00 86.62 590 LEU A O 1
ATOM 4479 N N . SER A 1 591 ? -15.920 3.710 -10.091 1.00 90.12 591 SER A N 1
ATOM 4480 C CA . SER A 1 591 ? -15.929 3.136 -8.743 1.00 90.12 591 SER A CA 1
ATOM 4481 C C . SER A 1 591 ? -15.336 1.726 -8.683 1.00 90.12 591 SER A C 1
ATOM 4483 O O . SER A 1 591 ? -15.115 1.064 -9.706 1.00 90.12 591 SER A O 1
ATOM 4485 N N . MET A 1 592 ? -15.127 1.200 -7.469 1.00 95.00 592 MET A N 1
ATOM 4486 C CA . MET A 1 592 ? -14.747 -0.211 -7.293 1.00 95.00 592 MET A CA 1
ATOM 4487 C C . MET A 1 592 ? -15.793 -1.175 -7.882 1.00 95.00 592 MET A C 1
ATOM 4489 O O . MET A 1 592 ? -15.453 -2.280 -8.323 1.00 95.00 592 MET A O 1
ATOM 4493 N N . LEU A 1 593 ? -17.069 -0.770 -7.939 1.00 94.81 593 LEU A N 1
ATOM 4494 C CA . LEU A 1 593 ? -18.139 -1.554 -8.559 1.00 94.81 593 LEU A CA 1
ATOM 4495 C C . LEU A 1 593 ? -18.055 -1.536 -10.088 1.00 94.81 593 LEU A C 1
ATOM 4497 O O . LEU A 1 593 ? -18.315 -2.573 -10.713 1.00 94.81 593 LEU A O 1
ATOM 4501 N N . ASP A 1 594 ? -17.655 -0.415 -10.688 1.00 94.38 594 ASP A N 1
ATOM 4502 C CA . ASP A 1 594 ? -17.382 -0.338 -12.125 1.00 94.38 594 ASP A CA 1
ATOM 4503 C C . ASP A 1 594 ? -16.214 -1.238 -12.508 1.00 94.38 594 ASP A C 1
ATOM 4505 O O . ASP A 1 594 ? -16.345 -2.048 -13.429 1.00 94.38 594 ASP A O 1
ATOM 4509 N N . SER A 1 595 ? -15.117 -1.196 -11.747 1.00 96.38 595 SER A N 1
ATOM 4510 C CA . SER A 1 595 ? -13.978 -2.090 -11.977 1.00 96.38 595 SER A CA 1
ATOM 4511 C C . SER A 1 595 ? -14.343 -3.566 -11.821 1.00 96.38 595 SER A C 1
ATOM 4513 O O . SER A 1 595 ? -14.047 -4.385 -12.697 1.00 96.38 595 SER A O 1
ATOM 4515 N N . ARG A 1 596 ? -15.099 -3.924 -10.775 1.00 98.19 596 ARG A N 1
ATOM 4516 C CA . ARG A 1 596 ? -15.663 -5.275 -10.636 1.00 98.19 596 ARG A CA 1
ATOM 4517 C C . ARG A 1 596 ? -16.420 -5.694 -11.899 1.00 98.19 596 ARG A C 1
ATOM 4519 O O . ARG A 1 596 ? -16.225 -6.803 -12.405 1.00 98.19 596 ARG A O 1
ATOM 4526 N N . ASN A 1 597 ? -17.315 -4.837 -12.389 1.00 97.19 597 ASN A N 1
ATOM 4527 C CA . ASN A 1 597 ? -18.125 -5.124 -13.571 1.00 97.19 597 ASN A CA 1
ATOM 4528 C C . ASN A 1 597 ? -17.256 -5.249 -14.833 1.00 97.19 597 ASN A C 1
ATOM 4530 O O . ASN A 1 597 ? -17.487 -6.156 -15.637 1.00 97.19 597 ASN A O 1
ATOM 4534 N N . ALA A 1 598 ? -16.241 -4.397 -14.984 1.00 95.81 598 ALA A N 1
ATOM 4535 C CA . ALA A 1 598 ? -15.289 -4.436 -16.086 1.00 95.81 598 ALA A CA 1
ATOM 4536 C C . ALA A 1 598 ? -14.477 -5.738 -16.082 1.00 95.81 598 ALA A C 1
ATOM 4538 O O . ALA A 1 598 ? -14.416 -6.410 -17.107 1.00 95.81 598 ALA A O 1
ATOM 4539 N N . MET A 1 599 ? -13.962 -6.185 -14.932 1.00 98.25 599 MET A N 1
ATOM 4540 C CA . MET A 1 599 ? -13.261 -7.473 -14.816 1.00 98.25 599 MET A CA 1
ATOM 4541 C C . MET A 1 599 ? -14.162 -8.675 -15.134 1.00 98.25 599 MET A C 1
ATOM 4543 O O . MET A 1 599 ? -13.739 -9.632 -15.788 1.00 98.25 599 MET A O 1
ATOM 4547 N N . LEU A 1 600 ? -15.428 -8.643 -14.703 1.00 97.56 600 LEU A N 1
ATOM 4548 C CA . LEU A 1 600 ? -16.411 -9.664 -15.078 1.00 97.56 600 LEU A CA 1
ATOM 4549 C C . LEU A 1 600 ? -16.675 -9.658 -16.591 1.00 97.56 600 LEU A C 1
ATOM 4551 O O . LEU A 1 600 ? -16.827 -10.731 -17.178 1.00 97.56 600 LEU A O 1
ATOM 4555 N N . GLY A 1 601 ? -16.718 -8.480 -17.219 1.00 90.12 601 GLY A N 1
ATOM 4556 C CA . GLY A 1 601 ? -16.828 -8.311 -18.669 1.00 90.12 601 GLY A CA 1
ATOM 4557 C C . GLY A 1 601 ? -15.597 -8.817 -19.425 1.00 90.12 601 GLY A C 1
ATOM 4558 O O . GLY A 1 601 ? -15.740 -9.573 -20.389 1.00 90.12 601 GLY A O 1
ATOM 4559 N N . ALA A 1 602 ? -14.399 -8.499 -18.938 1.00 91.44 602 ALA A N 1
ATOM 4560 C CA . ALA A 1 602 ? -13.131 -8.986 -19.468 1.00 91.44 602 ALA A CA 1
ATOM 4561 C C . ALA A 1 602 ? -13.079 -10.522 -19.473 1.00 91.44 602 ALA A C 1
ATOM 4563 O O . ALA A 1 602 ? -12.720 -11.132 -20.478 1.00 91.44 602 ALA A O 1
ATOM 4564 N N . ASP A 1 603 ? -13.553 -11.181 -18.410 1.00 97.81 603 ASP A N 1
ATOM 4565 C CA . ASP A 1 603 ? -13.626 -12.648 -18.358 1.00 97.81 603 ASP A CA 1
ATOM 4566 C C . ASP A 1 603 ? -14.586 -13.232 -19.404 1.00 97.81 603 ASP A C 1
ATOM 4568 O O . ASP A 1 603 ? -14.300 -14.276 -20.003 1.00 97.81 603 ASP A O 1
ATOM 4572 N N . MET A 1 604 ? -15.703 -12.552 -19.680 1.00 92.81 604 MET A N 1
ATOM 4573 C CA . MET A 1 604 ? -16.615 -12.944 -20.760 1.00 92.81 604 MET A CA 1
ATOM 4574 C C . MET A 1 604 ? -15.934 -12.871 -22.129 1.00 92.81 604 MET A C 1
ATOM 4576 O O . MET A 1 604 ? -16.132 -13.767 -22.950 1.00 92.81 604 MET A O 1
ATOM 4580 N N . MET A 1 605 ? -15.128 -11.836 -22.368 1.00 85.81 605 MET A N 1
ATOM 4581 C CA . MET A 1 605 ? -14.443 -11.617 -23.643 1.00 85.81 605 MET A CA 1
ATOM 4582 C C . MET A 1 605 ? -13.236 -12.540 -23.829 1.00 85.81 605 MET A C 1
ATOM 4584 O O . MET A 1 605 ? -13.108 -13.168 -24.880 1.00 85.81 605 MET A O 1
ATOM 4588 N N . ARG A 1 606 ? -12.372 -12.657 -22.814 1.00 91.12 606 ARG A N 1
ATOM 4589 C CA . ARG A 1 606 ? -11.111 -13.402 -22.906 1.00 91.12 606 ARG A CA 1
ATOM 4590 C C . ARG A 1 606 ? -11.272 -14.898 -22.684 1.00 91.12 606 ARG A C 1
ATOM 4592 O O . ARG A 1 606 ? -10.667 -15.696 -23.396 1.00 91.12 606 ARG A O 1
ATOM 4599 N N . PHE A 1 607 ? -12.079 -15.292 -21.702 1.00 90.25 607 PHE A N 1
ATOM 4600 C CA . PHE A 1 607 ? -12.208 -16.690 -21.282 1.00 90.25 607 PHE A CA 1
ATOM 4601 C C . PHE A 1 607 ? -13.623 -17.248 -21.474 1.00 90.25 607 PHE A C 1
ATOM 4603 O O . PHE A 1 607 ? -13.935 -18.326 -20.965 1.00 90.25 607 PHE A O 1
ATOM 4610 N N . GLY A 1 608 ? -14.498 -16.542 -22.199 1.00 91.50 608 GLY A N 1
ATOM 4611 C CA . GLY A 1 608 ? -15.867 -16.991 -22.464 1.00 91.50 608 GLY A CA 1
ATOM 4612 C C . GLY A 1 608 ? -16.737 -17.090 -21.208 1.00 91.50 608 GLY A C 1
ATOM 4613 O O . GLY A 1 608 ? -17.701 -17.855 -21.193 1.00 91.50 608 GLY A O 1
ATOM 4614 N N . GLY A 1 609 ? -16.386 -16.368 -20.139 1.00 94.31 609 GLY A N 1
ATOM 4615 C CA . GLY A 1 609 ? -17.102 -16.406 -18.866 1.00 94.31 609 GLY A CA 1
ATOM 4616 C C . GLY A 1 609 ? -16.732 -17.598 -17.987 1.00 94.31 609 GLY A C 1
ATOM 4617 O O . GLY A 1 609 ? -17.495 -17.969 -17.091 1.00 94.31 609 GLY A O 1
ATOM 4618 N N . ALA A 1 610 ? -15.597 -18.250 -18.257 1.00 96.88 610 ALA A N 1
ATOM 4619 C CA . ALA A 1 610 ? -15.200 -19.444 -17.530 1.00 96.88 610 ALA A CA 1
ATOM 4620 C C . ALA A 1 610 ? -15.023 -19.188 -16.029 1.00 96.88 610 ALA A C 1
ATOM 4622 O O . ALA A 1 610 ? -15.191 -20.138 -15.269 1.00 96.88 610 ALA A O 1
ATOM 4623 N N . ASN A 1 611 ? -14.697 -17.962 -15.593 1.00 98.31 611 ASN A N 1
ATOM 4624 C CA . ASN A 1 611 ? -14.327 -17.641 -14.209 1.00 98.31 611 ASN A CA 1
ATOM 4625 C C . ASN A 1 611 ? -15.392 -16.896 -13.403 1.00 98.31 611 ASN A C 1
ATOM 4627 O O . ASN A 1 611 ? -15.158 -16.534 -12.252 1.00 98.31 611 ASN A O 1
ATOM 4631 N N . GLN A 1 612 ? -16.579 -16.701 -13.970 1.00 97.94 612 GLN A N 1
ATOM 4632 C CA . GLN A 1 612 ? -17.643 -15.902 -13.363 1.00 97.94 612 GLN A CA 1
ATOM 4633 C C . GLN A 1 612 ? -17.993 -16.321 -11.928 1.00 97.94 612 GLN A C 1
ATOM 4635 O O . GLN A 1 612 ? -18.244 -15.459 -11.093 1.00 97.94 612 GLN A O 1
ATOM 4640 N N . THR A 1 613 ? -18.027 -17.621 -11.621 1.00 96.62 613 THR A N 1
ATOM 4641 C CA . THR A 1 613 ? -18.347 -18.101 -10.266 1.00 96.62 613 THR A CA 1
ATOM 4642 C C . THR A 1 613 ? -17.266 -17.720 -9.259 1.00 96.62 613 THR A C 1
ATOM 4644 O O . THR A 1 613 ? -17.592 -17.277 -8.159 1.00 96.62 613 THR A O 1
ATOM 4647 N N . GLU A 1 614 ? -15.993 -17.885 -9.613 1.00 97.94 614 GLU A N 1
ATOM 4648 C CA . GLU A 1 614 ? -14.867 -17.555 -8.740 1.00 97.94 614 GLU A CA 1
ATOM 4649 C C . GLU A 1 614 ? -14.754 -16.046 -8.520 1.00 97.94 614 GLU A C 1
ATOM 4651 O O . GLU A 1 614 ? -14.655 -15.616 -7.371 1.00 97.94 614 GLU A O 1
ATOM 4656 N N . LEU A 1 615 ? -14.856 -15.258 -9.597 1.00 98.56 615 LEU A N 1
ATOM 4657 C CA . LEU A 1 615 ? -14.816 -13.796 -9.541 1.00 98.56 615 LEU A CA 1
ATOM 4658 C C . LEU A 1 615 ? -15.934 -13.255 -8.645 1.00 98.56 615 LEU A C 1
ATOM 4660 O O . LEU A 1 615 ? -15.668 -12.572 -7.658 1.00 98.56 615 LEU A O 1
ATOM 4664 N N . TRP A 1 616 ? -17.189 -13.622 -8.924 1.00 97.94 616 TRP A N 1
ATOM 4665 C CA . TRP A 1 616 ? -18.325 -13.130 -8.147 1.00 97.94 616 TRP A CA 1
ATOM 4666 C C . TRP A 1 616 ? -18.257 -13.509 -6.666 1.00 97.94 616 TRP A C 1
ATOM 4668 O O . TRP A 1 616 ? -18.628 -12.697 -5.822 1.00 97.94 616 TRP A O 1
ATOM 4678 N N . ARG A 1 617 ? -17.803 -14.724 -6.330 1.00 96.38 617 ARG A N 1
ATOM 4679 C CA . ARG A 1 617 ? -17.649 -15.139 -4.928 1.00 96.38 617 ARG A CA 1
ATOM 4680 C C . ARG A 1 617 ? -16.566 -14.334 -4.214 1.00 96.38 617 ARG A C 1
ATOM 4682 O O . ARG A 1 617 ? -16.774 -13.963 -3.063 1.00 96.38 617 ARG A O 1
ATOM 4689 N N . ALA A 1 618 ? -15.438 -14.068 -4.873 1.00 97.50 618 ALA A N 1
ATOM 4690 C CA . ALA A 1 618 ? -14.356 -13.271 -4.301 1.00 97.50 618 ALA A CA 1
ATOM 4691 C C . ALA A 1 618 ? -14.796 -11.820 -4.045 1.00 97.50 618 ALA A C 1
ATOM 4693 O O . ALA A 1 618 ? -14.635 -11.331 -2.928 1.00 97.50 618 ALA A O 1
ATOM 4694 N N . PHE A 1 619 ? -15.448 -11.180 -5.021 1.00 98.56 619 PHE A N 1
ATOM 4695 C CA . PHE A 1 619 ? -16.004 -9.834 -4.856 1.00 98.56 619 PHE A CA 1
ATOM 4696 C C . PHE A 1 619 ? -17.069 -9.772 -3.755 1.00 98.56 619 PHE A C 1
ATOM 4698 O O . PHE A 1 619 ? -16.967 -8.957 -2.841 1.00 98.56 619 PHE A O 1
ATOM 4705 N N . ALA A 1 620 ? -18.051 -10.680 -3.774 1.00 97.31 620 ALA A N 1
ATOM 4706 C CA . ALA A 1 620 ? -19.099 -10.724 -2.754 1.00 97.31 620 ALA A CA 1
ATOM 4707 C C . ALA A 1 620 ? -18.525 -10.955 -1.348 1.00 97.31 620 ALA A C 1
ATOM 4709 O O . ALA A 1 620 ? -18.962 -10.331 -0.388 1.00 97.31 620 ALA A O 1
ATOM 4710 N N . LYS A 1 621 ? -17.491 -11.790 -1.197 1.00 96.38 621 LYS A N 1
ATOM 4711 C CA . LYS A 1 621 ? -16.829 -11.998 0.100 1.00 96.38 621 LYS A CA 1
ATOM 4712 C C . LYS A 1 621 ? -16.257 -10.701 0.696 1.00 96.38 621 LYS A C 1
ATOM 4714 O O . LYS A 1 621 ? -16.156 -10.609 1.916 1.00 96.38 621 LYS A O 1
ATOM 4719 N N . ARG A 1 622 ? -15.931 -9.717 -0.142 1.00 96.75 622 ARG A N 1
ATOM 4720 C CA . ARG A 1 622 ? -15.354 -8.416 0.227 1.00 96.75 622 ARG A CA 1
ATOM 4721 C C . ARG A 1 622 ? -16.364 -7.267 0.170 1.00 96.75 622 ARG A C 1
ATOM 4723 O O . ARG A 1 622 ? -15.965 -6.113 0.155 1.00 96.75 622 ARG A O 1
ATOM 4730 N N . GLY A 1 623 ? -17.663 -7.567 0.153 1.00 96.00 623 GLY A N 1
ATOM 4731 C CA . GLY A 1 623 ? -18.714 -6.547 0.171 1.00 96.00 623 GLY A CA 1
ATOM 4732 C C . GLY A 1 623 ? -19.062 -5.967 -1.203 1.00 96.00 623 GLY A C 1
ATOM 4733 O O . GLY A 1 623 ? -19.953 -5.134 -1.295 1.00 96.00 623 GLY A O 1
ATOM 4734 N N . LEU A 1 624 ? -18.435 -6.442 -2.284 1.00 96.88 624 LEU A N 1
ATOM 4735 C CA . LEU A 1 624 ? -18.681 -5.999 -3.665 1.00 96.88 624 LEU A CA 1
ATOM 4736 C C . LEU A 1 624 ? -19.680 -6.929 -4.381 1.00 96.88 624 LEU A C 1
ATOM 4738 O O . LEU A 1 624 ? -19.534 -7.255 -5.563 1.00 96.88 624 LEU A O 1
ATOM 4742 N N . GLY A 1 625 ? -20.682 -7.420 -3.652 1.00 95.75 625 GLY A N 1
ATOM 4743 C CA . GLY A 1 625 ? -21.708 -8.348 -4.123 1.00 95.75 625 GLY A CA 1
ATOM 4744 C C . GLY A 1 625 ? -22.757 -7.718 -5.036 1.00 95.75 625 GLY A C 1
ATOM 4745 O O . GLY A 1 625 ? -22.711 -6.540 -5.385 1.00 95.75 625 GLY A O 1
ATOM 4746 N N . GLN A 1 626 ? -23.727 -8.524 -5.456 1.00 94.12 626 GLN A N 1
ATOM 4747 C CA . GLN A 1 626 ? -24.652 -8.177 -6.542 1.00 94.12 626 GLN A CA 1
ATOM 4748 C C . GLN A 1 626 ? -25.539 -6.954 -6.273 1.00 94.12 626 GLN A C 1
ATOM 4750 O O . GLN A 1 626 ? -26.004 -6.330 -7.223 1.00 94.12 626 GLN A O 1
ATOM 4755 N N . PHE A 1 627 ? -25.779 -6.636 -4.998 1.00 91.69 627 PHE A N 1
ATOM 4756 C CA . PHE A 1 627 ? -26.583 -5.487 -4.569 1.00 91.69 627 PHE A CA 1
ATOM 4757 C C . PHE A 1 627 ? -25.753 -4.386 -3.903 1.00 91.69 627 PHE A C 1
ATOM 4759 O O . PHE A 1 627 ? -26.329 -3.526 -3.247 1.00 91.69 627 PHE A O 1
ATOM 4766 N N . ALA A 1 628 ? -24.424 -4.435 -4.020 1.00 91.62 628 ALA A N 1
ATOM 4767 C CA . ALA A 1 628 ? -23.578 -3.361 -3.517 1.00 91.62 628 ALA A CA 1
ATOM 4768 C C . ALA A 1 628 ? -23.832 -2.075 -4.318 1.00 91.62 628 ALA A C 1
ATOM 4770 O O . ALA A 1 628 ? -24.109 -2.153 -5.522 1.00 91.62 628 ALA A O 1
ATOM 4771 N N . SER A 1 629 ? -23.740 -0.917 -3.663 1.00 86.50 629 SER A N 1
ATOM 4772 C CA . SER A 1 629 ? -23.929 0.391 -4.301 1.00 86.50 629 SER A CA 1
ATOM 4773 C C . SER A 1 629 ? -22.959 1.440 -3.771 1.00 86.50 629 SER A C 1
ATOM 4775 O O . SER A 1 629 ? -22.648 1.440 -2.585 1.00 86.50 629 SER A O 1
ATOM 4777 N N . ASP A 1 630 ? -22.563 2.360 -4.650 1.00 73.12 630 ASP A N 1
ATOM 4778 C CA . ASP A 1 630 ? -21.742 3.531 -4.316 1.00 73.12 630 ASP A CA 1
ATOM 4779 C C . ASP A 1 630 ? -22.538 4.594 -3.532 1.00 73.12 630 ASP A C 1
ATOM 4781 O O . ASP A 1 630 ? -22.006 5.296 -2.689 1.00 73.12 630 ASP A O 1
ATOM 4785 N N . SER A 1 631 ? -23.857 4.681 -3.729 1.00 60.22 631 SER A N 1
ATOM 4786 C CA . SER A 1 631 ? -24.693 5.643 -3.006 1.00 60.22 631 SER A CA 1
ATOM 4787 C C . SER A 1 631 ? -25.153 5.126 -1.641 1.00 60.22 631 SER A C 1
ATOM 4789 O O . SER A 1 631 ? -25.756 4.045 -1.564 1.00 60.22 631 SER A O 1
ATOM 4791 N N . ARG A 1 632 ? -25.037 5.969 -0.610 1.00 51.53 632 ARG A N 1
ATOM 4792 C CA . ARG A 1 632 ? -25.824 5.888 0.628 1.00 51.53 632 ARG A CA 1
ATOM 4793 C C . ARG A 1 632 ? -26.828 7.044 0.689 1.00 51.53 632 ARG A C 1
ATOM 4795 O O . ARG A 1 632 ? -26.607 8.114 0.131 1.00 51.53 632 ARG A O 1
ATOM 4802 N N . VAL A 1 633 ? -27.950 6.812 1.367 1.00 45.38 633 VAL A N 1
ATOM 4803 C CA . VAL A 1 633 ? -28.832 7.885 1.840 1.00 45.38 633 VAL A CA 1
ATOM 4804 C C . VAL A 1 633 ? -28.390 8.239 3.260 1.00 45.38 633 VAL A C 1
ATOM 4806 O O . VAL A 1 633 ? -28.577 7.425 4.168 1.00 45.38 633 VAL A O 1
ATOM 4809 N N . GLU A 1 634 ? -27.784 9.409 3.450 1.00 37.91 634 GLU A N 1
ATOM 4810 C CA . GLU A 1 634 ? -27.550 9.975 4.783 1.00 37.91 634 GLU A CA 1
ATOM 4811 C C . GLU A 1 634 ? -28.717 10.898 5.176 1.00 37.91 634 GLU A C 1
ATOM 4813 O O . GLU A 1 634 ? -29.204 11.674 4.357 1.00 37.91 634 GLU A O 1
ATOM 4818 N N . GLY A 1 635 ? -29.170 10.805 6.433 1.00 39.53 635 GLY A N 1
ATOM 4819 C CA . GLY A 1 635 ? -30.237 11.638 7.007 1.00 39.53 635 GLY A CA 1
ATOM 4820 C C . GLY A 1 635 ? -31.583 10.930 7.231 1.00 39.53 635 GLY A C 1
ATOM 4821 O O . GLY A 1 635 ? -31.956 9.993 6.525 1.00 39.53 635 GLY A O 1
ATOM 4822 N N . GLU A 1 636 ? -32.334 11.398 8.234 1.00 32.06 636 GLU A N 1
ATOM 4823 C CA . GLU A 1 636 ? -33.748 11.060 8.442 1.00 32.06 636 GLU A CA 1
ATOM 4824 C C . GLU A 1 636 ? -34.641 12.211 7.947 1.00 32.06 636 GLU A C 1
ATOM 4826 O O . GLU A 1 636 ? -34.473 13.355 8.364 1.00 32.06 636 GLU A O 1
ATOM 4831 N N . GLY A 1 637 ? -35.646 11.921 7.112 1.00 40.81 637 GLY A N 1
ATOM 4832 C CA . GLY A 1 637 ? -36.654 12.908 6.692 1.00 40.81 637 GLY A CA 1
ATOM 4833 C C . GLY A 1 637 ? -36.375 13.601 5.350 1.00 40.81 637 GLY A C 1
ATOM 4834 O O . GLY A 1 637 ? -35.711 13.043 4.483 1.00 40.81 637 GLY A O 1
ATOM 4835 N N . GLU A 1 638 ? -36.965 14.787 5.140 1.00 32.88 638 GLU A N 1
ATOM 4836 C CA . GLU A 1 638 ? -36.955 15.526 3.855 1.00 32.88 638 GLU A CA 1
ATOM 4837 C C . GLU A 1 638 ? -35.573 16.089 3.452 1.00 32.88 638 GLU A C 1
ATOM 4839 O O . GLU A 1 638 ? -35.437 16.575 2.331 1.00 32.88 638 GLU A O 1
ATOM 4844 N N . ASP A 1 639 ? -34.559 15.961 4.316 1.00 35.44 639 ASP A N 1
ATOM 4845 C CA . ASP A 1 639 ? -33.187 16.461 4.118 1.00 35.44 639 ASP A CA 1
ATOM 4846 C C . ASP A 1 639 ? -32.192 15.355 3.699 1.00 35.44 639 ASP A C 1
ATOM 4848 O O . ASP A 1 639 ? -30.979 15.539 3.758 1.00 35.44 639 ASP A O 1
ATOM 4852 N N . ALA A 1 640 ? -32.696 14.185 3.297 1.00 40.75 640 ALA A N 1
ATOM 4853 C CA . ALA A 1 640 ? -31.882 13.073 2.824 1.00 40.75 640 ALA A CA 1
ATOM 4854 C C . ALA A 1 640 ? -31.218 13.397 1.469 1.00 40.75 640 ALA A C 1
ATOM 4856 O O . ALA A 1 640 ? -31.876 13.352 0.423 1.00 40.75 640 ALA A O 1
ATOM 4857 N N . GLU A 1 641 ? -29.918 13.698 1.468 1.00 41.28 641 GLU A N 1
ATOM 4858 C CA . GLU A 1 641 ? -29.152 13.875 0.233 1.00 41.28 641 GLU A CA 1
ATOM 4859 C C . GLU A 1 641 ? -28.626 12.522 -0.265 1.00 41.28 641 GLU A C 1
ATOM 4861 O O . GLU A 1 641 ? -28.041 11.731 0.473 1.00 41.28 641 GLU A O 1
ATOM 4866 N N . THR A 1 642 ? -28.888 12.224 -1.539 1.00 41.56 642 THR A N 1
ATOM 4867 C CA . THR A 1 642 ? -28.310 11.061 -2.222 1.00 41.56 642 THR A CA 1
ATOM 4868 C C . THR A 1 642 ? -27.048 11.537 -2.925 1.00 41.56 642 THR A C 1
ATOM 4870 O O . THR A 1 642 ? -27.145 12.245 -3.926 1.00 41.56 642 THR A O 1
ATOM 4873 N N . LEU A 1 643 ? -25.880 11.170 -2.409 1.00 42.88 643 LEU A N 1
ATOM 4874 C CA . LEU A 1 643 ? -24.622 11.328 -3.134 1.00 42.88 643 LEU A CA 1
ATOM 4875 C C . LEU A 1 643 ? -24.470 10.080 -4.017 1.00 42.88 643 LEU A C 1
ATOM 4877 O O . LEU A 1 643 ? -24.607 8.958 -3.528 1.00 42.88 643 LEU A O 1
ATOM 4881 N N . SER A 1 644 ? -24.318 10.251 -5.330 1.00 45.94 644 SER A N 1
ATOM 4882 C CA . SER A 1 644 ? -24.184 9.137 -6.278 1.00 45.94 644 SER A CA 1
ATOM 4883 C C . SER A 1 644 ? -23.242 9.511 -7.423 1.00 45.94 644 SER A C 1
ATOM 4885 O O . SER A 1 644 ? -23.685 10.089 -8.416 1.00 45.94 644 SER A O 1
ATOM 4887 N N . ASP A 1 645 ? -21.968 9.169 -7.276 1.00 47.94 645 ASP A N 1
ATOM 4888 C CA . ASP A 1 645 ? -20.887 9.225 -8.271 1.00 47.94 645 ASP A CA 1
ATOM 4889 C C . ASP A 1 645 ? -19.656 8.482 -7.703 1.00 47.94 645 ASP A C 1
ATOM 4891 O O . ASP A 1 645 ? -19.686 8.042 -6.556 1.00 47.94 645 ASP A O 1
ATOM 4895 N N . GLY A 1 646 ? -18.582 8.280 -8.478 1.00 49.38 646 GLY A N 1
ATOM 4896 C CA . GLY A 1 646 ? -17.361 7.605 -8.001 1.00 49.38 646 GLY A CA 1
ATOM 4897 C C . GLY A 1 646 ? -16.626 8.332 -6.857 1.00 49.38 646 GLY A C 1
ATOM 4898 O O . GLY A 1 646 ? -15.612 7.828 -6.364 1.00 49.38 646 GLY A O 1
ATOM 4899 N N . ASP A 1 647 ? -17.135 9.494 -6.437 1.00 52.47 647 ASP A N 1
ATOM 4900 C CA . ASP A 1 647 ? -16.677 10.310 -5.311 1.00 52.47 647 ASP A CA 1
ATOM 4901 C C . ASP A 1 647 ? -17.433 10.021 -4.003 1.00 52.47 647 ASP A C 1
ATOM 4903 O O . ASP A 1 647 ? -17.069 10.550 -2.950 1.00 52.47 647 ASP A O 1
ATOM 4907 N N . THR A 1 648 ? -18.453 9.156 -4.019 1.00 53.28 648 THR A N 1
ATOM 4908 C CA . THR A 1 648 ? -19.147 8.749 -2.794 1.00 53.28 648 THR A CA 1
ATOM 4909 C C . THR A 1 648 ? -18.210 8.000 -1.853 1.00 53.28 648 THR A C 1
ATOM 4911 O O . THR A 1 648 ? -17.673 6.938 -2.189 1.00 53.28 648 THR A O 1
ATOM 4914 N N . ILE A 1 649 ? -18.083 8.546 -0.645 1.00 54.16 649 ILE A N 1
ATOM 4915 C CA . ILE A 1 649 ? -17.246 8.041 0.449 1.00 54.16 649 ILE A CA 1
ATOM 4916 C C . ILE A 1 649 ? -17.853 6.834 1.190 1.00 54.16 649 ILE A C 1
ATOM 4918 O O . ILE A 1 649 ? -17.160 6.186 1.965 1.00 54.16 649 ILE A O 1
ATOM 4922 N N . ASP A 1 650 ? -19.117 6.489 0.917 1.00 62.16 650 ASP A N 1
ATOM 4923 C CA . ASP A 1 650 ? -19.872 5.479 1.667 1.00 62.16 650 ASP A CA 1
ATOM 4924 C C . ASP A 1 650 ? -20.277 4.287 0.781 1.00 62.16 650 ASP A C 1
ATOM 4926 O O . ASP A 1 650 ? -21.383 4.231 0.238 1.00 62.16 650 ASP A O 1
ATOM 4930 N N . GLY A 1 651 ? -19.403 3.284 0.668 1.00 62.34 651 GLY A N 1
ATOM 4931 C CA . GLY A 1 651 ? -19.710 2.034 -0.030 1.00 62.34 651 GLY A CA 1
ATOM 4932 C C . GLY A 1 651 ? -20.747 1.186 0.718 1.00 62.34 651 GLY A C 1
ATOM 4933 O O . GLY A 1 651 ? -20.466 0.606 1.771 1.00 62.34 651 GLY A O 1
ATOM 4934 N N . ALA A 1 652 ? -21.954 1.038 0.165 1.00 82.88 652 ALA A N 1
ATOM 4935 C CA . ALA A 1 652 ? -22.962 0.136 0.715 1.00 82.88 652 ALA A CA 1
ATOM 4936 C C . ALA A 1 652 ? -22.640 -1.313 0.321 1.00 82.88 652 ALA A C 1
ATOM 4938 O O . ALA A 1 652 ? -22.960 -1.781 -0.777 1.00 82.88 652 ALA A O 1
ATOM 4939 N N . ALA A 1 653 ? -21.988 -2.036 1.231 1.00 90.69 653 ALA A N 1
ATOM 4940 C CA . ALA A 1 653 ? -21.534 -3.398 0.992 1.00 90.69 653 ALA A CA 1
ATOM 4941 C C . ALA A 1 653 ? -22.677 -4.425 0.876 1.00 90.69 653 ALA A C 1
ATOM 4943 O O . ALA A 1 653 ? -23.645 -4.431 1.638 1.00 90.69 653 ALA A O 1
ATOM 4944 N N . ASN A 1 654 ? -22.515 -5.382 -0.038 1.00 94.00 654 ASN A N 1
ATOM 4945 C CA . ASN A 1 654 ? -23.358 -6.570 -0.160 1.00 94.00 654 ASN A CA 1
ATOM 4946 C C . ASN A 1 654 ? -22.492 -7.828 -0.290 1.00 94.00 654 ASN A C 1
ATOM 4948 O O . ASN A 1 654 ? -21.495 -7.827 -1.006 1.00 94.00 654 ASN A O 1
ATOM 4952 N N . TYR A 1 655 ? -22.899 -8.923 0.354 1.00 95.44 655 TYR A N 1
ATOM 4953 C CA . TYR A 1 655 ? -22.124 -10.173 0.380 1.00 95.44 655 TYR A CA 1
ATOM 4954 C C . TYR A 1 655 ? -22.804 -11.327 -0.360 1.00 95.44 655 TYR A C 1
ATOM 4956 O O . TYR A 1 655 ? -22.443 -12.491 -0.174 1.00 95.44 655 TYR A O 1
ATOM 4964 N N . GLU A 1 656 ? -23.783 -11.014 -1.209 1.00 93.94 656 GLU A N 1
ATOM 4965 C CA . GLU A 1 656 ? -24.520 -11.968 -2.035 1.00 93.94 656 GLU A CA 1
ATOM 4966 C C . GLU A 1 656 ? -24.004 -11.956 -3.477 1.00 93.94 656 GLU A C 1
ATOM 4968 O O . GLU A 1 656 ? -23.342 -11.022 -3.935 1.00 93.94 656 GLU A O 1
ATOM 4973 N N . THR A 1 657 ? -24.311 -13.007 -4.230 1.00 93.94 657 THR A N 1
ATOM 4974 C CA . THR A 1 657 ? -23.812 -13.189 -5.596 1.00 93.94 657 THR A CA 1
ATOM 4975 C C . THR A 1 657 ? -24.904 -13.764 -6.492 1.00 93.94 657 THR A C 1
ATOM 4977 O O . THR A 1 657 ? -25.668 -14.613 -6.047 1.00 93.94 657 THR A O 1
ATOM 4980 N N . PRO A 1 658 ? -24.942 -13.424 -7.795 1.00 94.19 658 PRO A N 1
ATOM 4981 C CA . PRO A 1 658 ? -25.889 -14.051 -8.713 1.00 94.19 658 PRO A CA 1
ATOM 4982 C C . PRO A 1 658 ? -25.495 -15.498 -9.066 1.00 94.19 658 PRO A C 1
ATOM 4984 O O . PRO A 1 658 ? -26.148 -16.138 -9.893 1.00 94.19 658 PRO A O 1
ATOM 4987 N N . ARG A 1 659 ? -24.369 -15.999 -8.535 1.00 92.25 659 ARG A N 1
ATOM 4988 C CA . ARG A 1 659 ? -23.783 -17.308 -8.864 1.00 92.25 659 ARG A CA 1
ATOM 4989 C C . ARG A 1 659 ? -23.922 -18.340 -7.749 1.00 92.25 659 ARG A C 1
ATOM 4991 O O . ARG A 1 659 ? -23.525 -19.485 -7.957 1.00 92.25 659 ARG A O 1
ATOM 4998 N N . GLU A 1 660 ? -24.471 -17.958 -6.604 1.00 85.19 660 GLU A N 1
ATOM 4999 C CA . GLU A 1 660 ? -24.754 -18.851 -5.487 1.00 85.19 660 GLU A CA 1
ATOM 5000 C C . GLU A 1 660 ? -26.273 -18.993 -5.332 1.00 85.19 660 GLU A C 1
ATOM 5002 O O . GLU A 1 660 ? -27.052 -18.168 -5.797 1.00 85.19 660 GLU A O 1
ATOM 5007 N N . THR A 1 661 ? -26.707 -20.122 -4.779 1.00 81.56 661 THR A N 1
ATOM 5008 C CA . THR A 1 661 ? -28.133 -20.378 -4.482 1.00 81.56 661 THR A CA 1
ATOM 5009 C C . THR A 1 661 ? -28.340 -20.861 -3.047 1.00 81.56 661 THR A C 1
ATOM 5011 O O . THR A 1 661 ? -29.437 -21.267 -2.658 1.00 81.56 661 THR A O 1
ATOM 5014 N N . ASN A 1 662 ? -27.261 -20.889 -2.267 1.00 83.81 662 ASN A N 1
ATOM 5015 C CA . ASN A 1 662 ? -27.197 -21.402 -0.909 1.00 83.81 662 ASN A CA 1
ATOM 5016 C C . ASN A 1 662 ? -26.469 -20.418 0.018 1.00 83.81 662 ASN A C 1
ATOM 5018 O O . ASN A 1 662 ? -25.766 -20.848 0.932 1.00 83.81 662 ASN A O 1
ATOM 5022 N N . GLU A 1 663 ? -26.628 -19.115 -0.202 1.00 89.31 663 GLU A N 1
ATOM 5023 C CA . GLU A 1 663 ? -26.108 -18.085 0.691 1.00 89.31 663 GLU A CA 1
ATOM 5024 C C . GLU A 1 663 ? -26.538 -18.361 2.132 1.00 89.31 663 GLU A C 1
ATOM 5026 O O . GLU A 1 663 ? -27.695 -18.684 2.415 1.00 89.31 663 GLU A O 1
ATOM 5031 N N . GLY A 1 664 ? -25.587 -18.246 3.054 1.00 91.31 664 GLY A N 1
ATOM 5032 C CA . GLY A 1 664 ? -25.871 -18.398 4.468 1.00 91.31 664 GLY A CA 1
ATOM 5033 C C . GLY A 1 664 ? -26.526 -17.133 5.005 1.00 91.31 664 GLY A C 1
ATOM 5034 O O . GLY A 1 664 ? -26.050 -16.024 4.772 1.00 91.31 664 GLY A O 1
ATOM 5035 N N . ARG A 1 665 ? -27.617 -17.296 5.755 1.00 90.75 665 ARG A N 1
ATOM 5036 C CA . ARG A 1 665 ? -28.362 -16.178 6.346 1.00 90.75 665 ARG A CA 1
ATOM 5037 C C . ARG A 1 665 ? -28.082 -16.080 7.835 1.00 90.75 665 ARG A C 1
ATOM 5039 O O . ARG A 1 665 ? -28.292 -17.048 8.572 1.00 90.75 665 ARG A O 1
ATOM 5046 N N . VAL A 1 666 ? -27.668 -14.901 8.283 1.00 92.56 666 VAL A N 1
ATOM 5047 C CA . VAL A 1 666 ? -27.346 -14.618 9.685 1.00 92.56 666 VAL A CA 1
ATOM 5048 C C . VAL A 1 666 ? -28.333 -13.595 10.225 1.00 92.56 666 VAL A C 1
ATOM 5050 O O . VAL A 1 666 ? -28.530 -12.552 9.615 1.00 92.56 666 VAL A O 1
ATOM 5053 N N . LYS A 1 667 ? -28.957 -13.892 11.368 1.00 94.06 667 LYS A N 1
ATOM 5054 C CA . LYS A 1 667 ? -29.726 -12.934 12.167 1.00 94.06 667 LYS A CA 1
ATOM 5055 C C . LYS A 1 667 ? -28.919 -12.542 13.395 1.00 94.06 667 LYS A C 1
ATOM 5057 O O . LYS A 1 667 ? -28.615 -13.404 14.221 1.00 94.06 667 LYS A O 1
ATOM 5062 N N . PHE A 1 668 ? -28.640 -11.258 13.538 1.00 95.50 668 PHE A N 1
ATOM 5063 C CA . PHE A 1 668 ? -27.914 -10.694 14.663 1.00 95.50 668 PHE A CA 1
ATOM 5064 C C . PHE A 1 668 ? -28.876 -10.428 15.820 1.00 95.50 668 PHE A C 1
ATOM 5066 O O . PHE A 1 668 ? -29.946 -9.839 15.652 1.00 95.50 668 PHE A O 1
ATOM 5073 N N . ARG A 1 669 ? -28.520 -10.916 17.008 1.00 95.81 669 ARG A N 1
ATOM 5074 C CA . ARG A 1 669 ? -29.263 -10.670 18.248 1.00 95.81 669 ARG A CA 1
ATOM 5075 C C . ARG A 1 669 ? -28.299 -10.340 19.388 1.00 95.81 669 ARG A C 1
ATOM 5077 O O . ARG A 1 669 ? -28.086 -11.195 20.251 1.00 95.81 669 ARG A O 1
ATOM 5084 N N . PRO A 1 670 ? -27.701 -9.139 19.386 1.00 95.88 670 PRO A N 1
ATOM 5085 C CA . PRO A 1 670 ? -26.904 -8.661 20.505 1.00 95.88 670 PRO A CA 1
ATOM 5086 C C . PRO A 1 670 ? -27.735 -8.655 21.792 1.00 95.88 670 PRO A C 1
ATOM 5088 O O . PRO A 1 670 ? -28.940 -8.388 21.753 1.00 95.88 670 PRO A O 1
ATOM 5091 N N . ARG A 1 671 ? -27.123 -9.008 22.919 1.00 94.94 671 ARG A N 1
ATOM 5092 C CA . ARG A 1 671 ? -27.809 -9.241 24.194 1.00 94.94 671 ARG A CA 1
ATOM 5093 C C . ARG A 1 671 ? -27.069 -8.567 25.343 1.00 94.94 671 ARG A C 1
ATOM 5095 O O . ARG A 1 671 ? -25.905 -8.887 25.560 1.00 94.94 671 ARG A O 1
ATOM 5102 N N . ALA A 1 672 ? -27.769 -7.736 26.112 1.00 93.31 672 ALA A N 1
ATOM 5103 C CA . ALA A 1 672 ? -27.260 -7.155 27.353 1.00 93.31 672 ALA A CA 1
ATOM 5104 C C . ALA A 1 672 ? -27.079 -8.258 28.401 1.00 93.31 672 ALA A C 1
ATOM 5106 O O . ALA A 1 672 ? -28.059 -8.880 28.814 1.00 93.31 672 ALA A O 1
ATOM 5107 N N . ILE A 1 673 ? -25.851 -8.555 28.828 1.00 91.31 673 ILE A N 1
ATOM 5108 C CA . ILE A 1 673 ? -25.620 -9.681 29.756 1.00 91.31 673 ILE A CA 1
ATOM 5109 C C . ILE A 1 673 ? -25.673 -9.317 31.236 1.00 91.31 673 ILE A C 1
ATOM 5111 O O . ILE A 1 673 ? -25.983 -10.199 32.048 1.00 91.31 673 ILE A O 1
ATOM 5115 N N . ASP A 1 674 ? -25.412 -8.054 31.566 1.00 89.25 674 ASP A N 1
ATOM 5116 C CA . ASP A 1 674 ? -25.380 -7.554 32.944 1.00 89.25 674 ASP A CA 1
ATOM 5117 C C . ASP A 1 674 ? -26.760 -7.057 33.417 1.00 89.25 674 ASP A C 1
ATOM 5119 O O . ASP A 1 674 ? -26.989 -6.844 34.607 1.00 89.25 674 ASP A O 1
ATOM 5123 N N . GLU A 1 675 ? -27.729 -6.965 32.503 1.00 87.50 675 GLU A N 1
ATOM 5124 C CA . GLU A 1 675 ? -29.091 -6.536 32.801 1.00 87.50 675 GLU A CA 1
ATOM 5125 C C . GLU A 1 675 ? -30.036 -7.675 33.201 1.00 87.50 675 GLU A C 1
ATOM 5127 O O . GLU A 1 675 ? -29.956 -8.825 32.748 1.00 87.50 675 GLU A O 1
ATOM 5132 N N . SER A 1 676 ? -31.018 -7.325 34.037 1.00 86.38 676 SER A N 1
ATOM 5133 C CA . SER A 1 676 ? -32.055 -8.253 34.483 1.00 86.38 676 SER A CA 1
ATOM 5134 C C . SER A 1 676 ? -32.865 -8.795 33.303 1.00 86.38 676 SER A C 1
ATOM 5136 O O . SER A 1 676 ? -33.407 -8.048 32.495 1.00 86.38 676 SER A O 1
ATOM 5138 N N . GLY A 1 677 ? -32.967 -10.122 33.207 1.00 87.69 677 GLY A N 1
ATOM 5139 C CA . GLY A 1 677 ? -33.664 -10.795 32.106 1.00 87.69 677 GLY A CA 1
ATOM 5140 C C . GLY A 1 677 ? -32.871 -10.874 30.797 1.00 87.69 677 GLY A C 1
ATOM 5141 O O . GLY A 1 677 ? -33.329 -11.559 29.883 1.00 87.69 677 GLY A O 1
ATOM 5142 N N . ARG A 1 678 ? -31.682 -10.256 30.732 1.00 89.12 678 ARG A N 1
ATOM 5143 C CA . ARG A 1 678 ? -30.768 -10.246 29.581 1.00 89.12 678 ARG A CA 1
ATOM 5144 C C . ARG A 1 678 ? -31.466 -9.923 28.253 1.00 89.12 678 ARG A C 1
ATOM 5146 O O . ARG A 1 678 ? -31.546 -10.799 27.380 1.00 89.12 678 ARG A O 1
ATOM 5153 N N . PRO A 1 679 ? -32.050 -8.719 28.123 1.00 93.06 679 PRO A N 1
ATOM 5154 C CA . PRO A 1 679 ? -32.795 -8.334 26.933 1.00 93.06 679 PRO A CA 1
ATOM 5155 C C . PRO A 1 679 ? -31.900 -8.305 25.688 1.00 93.06 679 PRO A C 1
ATOM 5157 O O . PRO A 1 679 ? -30.680 -8.154 25.761 1.00 93.06 679 PRO A O 1
ATOM 5160 N N . PHE A 1 680 ? -32.528 -8.466 24.523 1.00 94.94 680 PHE A N 1
ATOM 5161 C CA . PHE A 1 680 ? -31.858 -8.218 23.250 1.00 94.94 680 PHE A CA 1
ATOM 5162 C C . PHE A 1 680 ? -31.857 -6.722 22.963 1.00 94.94 680 PHE A C 1
ATOM 5164 O O . PHE A 1 680 ? -32.879 -6.068 23.177 1.00 94.94 680 PHE A O 1
ATOM 5171 N N . LEU A 1 681 ? -30.732 -6.222 22.463 1.00 94.19 681 LEU A N 1
ATOM 5172 C CA . LEU A 1 681 ? -30.560 -4.811 22.142 1.00 94.19 681 LEU A CA 1
ATOM 5173 C C . LEU A 1 681 ? -31.383 -4.433 20.910 1.00 94.19 681 LEU A C 1
ATOM 5175 O O . LEU A 1 681 ? -31.581 -5.258 20.011 1.00 94.19 681 LEU A O 1
ATOM 5179 N N . THR A 1 682 ? -31.853 -3.188 20.890 1.00 93.81 682 THR A N 1
ATOM 5180 C CA . THR A 1 682 ? -32.614 -2.590 19.780 1.00 93.81 682 THR A CA 1
ATOM 5181 C C . THR A 1 682 ? -31.952 -1.325 19.238 1.00 93.81 682 THR A C 1
ATOM 5183 O O . THR A 1 682 ? -32.615 -0.526 18.602 1.00 93.81 682 THR A O 1
ATOM 5186 N N . ASN A 1 683 ? -30.681 -1.094 19.553 1.00 92.62 683 ASN A N 1
ATOM 5187 C CA . ASN A 1 683 ? -29.897 0.073 19.134 1.00 92.62 683 ASN A CA 1
ATOM 5188 C C . ASN A 1 683 ? -28.495 -0.323 18.638 1.00 92.62 683 ASN A C 1
ATOM 5190 O O . ASN A 1 683 ? -27.628 0.523 18.469 1.00 92.62 683 ASN A O 1
ATOM 5194 N N . ALA A 1 684 ? -28.244 -1.619 18.450 1.00 96.12 684 ALA A N 1
ATOM 5195 C CA . ALA A 1 684 ? -26.953 -2.118 18.006 1.00 96.12 684 ALA A CA 1
ATOM 5196 C C . ALA A 1 684 ? -26.803 -2.017 16.486 1.00 96.12 684 ALA A C 1
ATOM 5198 O O . ALA A 1 684 ? -27.683 -2.496 15.764 1.00 96.12 684 ALA A O 1
ATOM 5199 N N . LYS A 1 685 ? -25.664 -1.494 16.033 1.00 96.56 685 LYS A N 1
ATOM 5200 C CA . LYS A 1 685 ? -25.183 -1.466 14.647 1.00 96.56 685 LYS A CA 1
ATOM 5201 C C . LYS A 1 685 ? -24.204 -2.618 14.408 1.00 96.56 685 LYS A C 1
ATOM 5203 O O . LYS A 1 685 ? -23.438 -2.988 15.299 1.00 96.56 685 LYS A O 1
ATOM 5208 N N . ILE A 1 686 ? -24.250 -3.217 13.219 1.00 96.62 686 ILE A N 1
ATOM 5209 C CA . ILE A 1 686 ? -23.435 -4.375 12.843 1.00 96.62 686 ILE A CA 1
ATOM 5210 C C . ILE A 1 686 ? -22.613 -4.038 11.604 1.00 96.62 686 ILE A C 1
ATOM 5212 O O . ILE A 1 686 ? -23.157 -3.830 10.521 1.00 96.62 686 ILE A O 1
ATOM 5216 N N . TYR A 1 687 ? -21.299 -4.091 11.765 1.00 95.62 687 TYR A N 1
ATOM 5217 C CA . TYR A 1 687 ? -20.299 -3.861 10.732 1.00 95.62 687 TYR A CA 1
ATOM 5218 C C . TYR A 1 687 ? -19.605 -5.176 10.378 1.00 95.62 687 TYR A C 1
ATOM 5220 O O . TYR A 1 687 ? -19.526 -6.098 11.200 1.00 95.62 687 TYR A O 1
ATOM 5228 N N . VAL A 1 688 ? -19.086 -5.272 9.158 1.00 95.62 688 VAL A N 1
ATOM 5229 C CA . VAL A 1 688 ? -18.195 -6.362 8.740 1.00 95.62 688 VAL A CA 1
ATOM 5230 C C . VAL A 1 688 ? -16.778 -5.824 8.732 1.00 95.62 688 VAL A C 1
ATOM 5232 O O . VAL A 1 688 ? -16.533 -4.771 8.164 1.00 95.62 688 VAL A O 1
ATOM 5235 N N . GLY A 1 689 ? -15.850 -6.559 9.337 1.00 94.56 689 GLY A N 1
ATOM 5236 C CA . GLY A 1 689 ? -14.463 -6.130 9.467 1.00 94.56 689 GLY A CA 1
ATOM 5237 C C . GLY A 1 689 ? -14.144 -5.604 10.862 1.00 94.56 689 GLY A C 1
ATOM 5238 O O . GLY A 1 689 ? -14.677 -6.089 11.865 1.00 94.56 689 GLY A O 1
ATOM 5239 N N . ARG A 1 690 ? -13.185 -4.676 10.919 1.00 94.25 690 ARG A N 1
ATOM 5240 C CA . ARG A 1 690 ? -12.531 -4.240 12.164 1.00 94.25 690 ARG A CA 1
ATOM 5241 C C . ARG A 1 690 ? -12.893 -2.835 12.612 1.00 94.25 690 ARG A C 1
ATOM 5243 O O . ARG A 1 690 ? -12.634 -2.530 13.779 1.00 94.25 690 ARG A O 1
ATOM 5250 N N . TYR A 1 691 ? -13.464 -2.041 11.716 1.00 93.75 691 TYR A N 1
ATOM 5251 C CA . TYR A 1 691 ? -13.670 -0.612 11.884 1.00 93.75 691 TYR A CA 1
ATOM 5252 C C . TYR A 1 691 ? -15.147 -0.293 12.110 1.00 93.75 691 TYR A C 1
ATOM 5254 O O . TYR A 1 691 ? -16.028 -0.912 11.513 1.00 93.75 691 TYR A O 1
ATOM 5262 N N . GLU A 1 692 ? -15.394 0.641 13.025 1.00 93.44 692 GLU A N 1
ATOM 5263 C CA . GLU A 1 692 ? -16.689 1.306 13.214 1.00 93.44 692 GLU A CA 1
ATOM 5264 C C . GLU A 1 692 ? -16.607 2.721 12.646 1.00 93.44 692 GLU A C 1
ATOM 5266 O O . GLU A 1 692 ? -17.397 3.082 11.779 1.00 93.44 692 GLU A O 1
ATOM 5271 N N . ALA A 1 693 ? -15.591 3.478 13.067 1.00 88.50 693 ALA A N 1
ATOM 5272 C CA . ALA A 1 693 ? -15.275 4.781 12.505 1.00 88.50 693 ALA A CA 1
ATOM 5273 C C . ALA A 1 693 ? -14.925 4.676 11.015 1.00 88.50 693 ALA A C 1
ATOM 5275 O O . ALA A 1 693 ? -14.082 3.868 10.623 1.00 88.50 693 ALA A O 1
ATOM 5276 N N . GLY A 1 694 ? -15.594 5.492 10.200 1.00 79.69 694 GLY A N 1
ATOM 5277 C CA . GLY A 1 694 ? -15.476 5.484 8.738 1.00 79.69 694 GLY A CA 1
ATOM 5278 C C . GLY A 1 694 ? -16.236 4.345 8.053 1.00 79.69 694 GLY A C 1
ATOM 5279 O O . GLY A 1 694 ? -16.528 4.445 6.873 1.00 79.69 694 GLY A O 1
ATOM 5280 N N . ALA A 1 695 ? -16.631 3.292 8.775 1.00 87.06 695 ALA A N 1
ATOM 5281 C CA . ALA A 1 695 ? -17.267 2.137 8.161 1.00 87.06 695 ALA A CA 1
ATOM 5282 C C . ALA A 1 695 ? -18.795 2.267 8.042 1.00 87.06 695 ALA A C 1
ATOM 5284 O O . ALA A 1 695 ? -19.461 2.939 8.834 1.00 87.06 695 ALA A O 1
ATOM 5285 N N . VAL A 1 696 ? -19.384 1.538 7.089 1.00 85.75 696 VAL A N 1
ATOM 5286 C CA . VAL A 1 696 ? -20.845 1.481 6.891 1.00 85.75 696 VAL A CA 1
ATOM 5287 C C . VAL A 1 696 ? -21.435 0.204 7.520 1.00 85.75 696 VAL A C 1
ATOM 5289 O O . VAL A 1 696 ? -20.992 -0.903 7.195 1.00 85.75 696 VAL A O 1
ATOM 5292 N N . PRO A 1 697 ? -22.457 0.297 8.398 1.00 90.94 697 PRO A N 1
ATOM 5293 C CA . PRO A 1 697 ? -23.097 -0.884 8.971 1.00 90.94 697 PRO A CA 1
ATOM 5294 C C . PRO A 1 697 ? -23.960 -1.614 7.933 1.00 90.94 697 PRO A C 1
ATOM 5296 O O . PRO A 1 697 ? -24.680 -1.001 7.148 1.00 90.94 697 PRO A O 1
ATOM 5299 N N . ILE A 1 698 ? -23.943 -2.948 7.971 1.00 92.00 698 ILE A N 1
ATOM 5300 C CA . ILE A 1 698 ? -24.673 -3.814 7.025 1.00 92.00 698 ILE A CA 1
ATOM 5301 C C . ILE A 1 698 ? -26.020 -4.294 7.576 1.00 92.00 698 ILE A C 1
ATOM 5303 O O . ILE A 1 698 ? -26.855 -4.837 6.852 1.00 92.00 698 ILE A O 1
ATOM 5307 N N . ALA A 1 699 ? -26.214 -4.137 8.882 1.00 92.94 699 ALA A N 1
ATOM 5308 C CA . ALA A 1 699 ? -27.412 -4.485 9.622 1.00 92.94 699 ALA A CA 1
ATOM 5309 C C . ALA A 1 699 ? -27.454 -3.650 10.903 1.00 92.94 699 ALA A C 1
ATOM 5311 O O . ALA A 1 699 ? -26.416 -3.241 11.423 1.00 92.94 699 ALA A O 1
ATOM 5312 N N . ASP A 1 700 ? -28.640 -3.480 11.465 1.00 94.69 700 ASP A N 1
ATOM 5313 C CA . ASP A 1 700 ? -28.805 -2.977 12.823 1.00 94.69 700 ASP A CA 1
ATOM 5314 C C . ASP A 1 700 ? -29.971 -3.688 13.520 1.00 94.69 700 ASP A C 1
ATOM 5316 O O . ASP A 1 700 ? -30.611 -4.587 12.968 1.00 94.69 700 ASP A O 1
ATOM 5320 N N . THR A 1 701 ? -30.213 -3.336 14.775 1.00 95.62 701 THR A N 1
ATOM 5321 C CA . THR A 1 701 ? -31.348 -3.839 15.557 1.00 95.62 701 THR A CA 1
ATOM 5322 C C . THR A 1 701 ? -32.404 -2.784 15.837 1.00 95.62 701 THR A C 1
ATOM 5324 O O . THR A 1 701 ? -33.357 -3.083 16.565 1.00 95.62 701 THR A O 1
ATOM 5327 N N . ASP A 1 702 ? -32.253 -1.596 15.259 1.00 91.38 702 ASP A N 1
ATOM 5328 C CA . ASP A 1 702 ? -33.147 -0.478 15.493 1.00 91.38 702 ASP A CA 1
ATOM 5329 C C . ASP A 1 702 ? -34.362 -0.571 14.562 1.00 91.38 702 ASP A C 1
ATOM 5331 O O . ASP A 1 702 ? -34.241 -0.446 13.348 1.00 91.38 702 ASP A O 1
ATOM 5335 N N . PRO A 1 703 ? -35.574 -0.809 15.100 1.00 88.50 703 PRO A N 1
ATOM 5336 C CA . PRO A 1 703 ? -36.769 -0.906 14.273 1.00 88.50 703 PRO A CA 1
ATOM 5337 C C . PRO A 1 703 ? -37.161 0.416 13.590 1.00 88.50 703 PRO A C 1
ATOM 5339 O O . PRO A 1 703 ? -38.109 0.400 12.801 1.00 88.50 703 PRO A O 1
ATOM 5342 N N . SER A 1 704 ? -36.521 1.541 13.933 1.00 88.31 704 SER A N 1
ATOM 5343 C CA . SER A 1 704 ? -36.745 2.846 13.311 1.00 88.31 704 SER A CA 1
ATOM 5344 C C . SER A 1 704 ? -36.022 3.015 11.970 1.00 88.31 704 SER A C 1
ATOM 5346 O O . SER A 1 704 ? -36.468 3.817 11.146 1.00 88.31 704 SER A O 1
ATOM 5348 N N . THR A 1 705 ? -34.965 2.238 11.713 1.00 84.81 705 THR A N 1
ATOM 5349 C CA . THR A 1 705 ? -34.151 2.366 10.500 1.00 84.81 705 THR A CA 1
ATOM 5350 C C . THR A 1 705 ? -34.661 1.454 9.377 1.00 84.81 705 THR A C 1
ATOM 5352 O O . THR A 1 705 ? -35.552 0.614 9.541 1.00 84.81 705 THR A O 1
ATOM 5355 N N . SER A 1 706 ? -34.099 1.630 8.180 1.00 84.19 706 SER A N 1
ATOM 5356 C CA . SER A 1 706 ? -34.375 0.771 7.023 1.00 84.19 706 SER A CA 1
ATOM 5357 C C . SER A 1 706 ? -33.569 -0.534 7.021 1.00 84.19 706 SER A C 1
ATOM 5359 O O . SER A 1 706 ? -33.923 -1.466 6.285 1.00 84.19 706 SER A O 1
ATOM 5361 N N . LEU A 1 707 ? -32.504 -0.624 7.826 1.00 87.69 707 LEU A N 1
ATOM 5362 C CA . LEU A 1 707 ? -31.684 -1.824 7.931 1.00 87.69 707 LEU A CA 1
ATOM 5363 C C . LEU A 1 707 ? -32.437 -2.915 8.698 1.00 87.69 707 LEU A C 1
ATOM 5365 O O . LEU A 1 707 ? -33.354 -2.689 9.481 1.00 87.69 707 LEU A O 1
ATOM 5369 N N . GLN A 1 708 ? -32.076 -4.163 8.422 1.00 90.44 708 GLN A N 1
ATOM 5370 C CA . GLN A 1 708 ? -32.641 -5.312 9.120 1.00 90.44 708 GLN A CA 1
ATOM 5371 C C . GLN A 1 708 ? -31.576 -5.920 10.015 1.00 90.44 708 GLN A C 1
ATOM 5373 O O . GLN A 1 708 ? -30.411 -5.959 9.644 1.00 90.44 708 GLN A O 1
ATOM 5378 N N . ASN A 1 709 ? -31.984 -6.562 11.110 1.00 93.50 709 ASN A N 1
ATOM 5379 C CA . ASN A 1 709 ? -31.078 -7.338 11.968 1.00 93.50 709 ASN A CA 1
ATOM 5380 C C . ASN A 1 709 ? -30.617 -8.667 11.358 1.00 93.50 709 ASN A C 1
ATOM 5382 O O . ASN A 1 709 ? -30.392 -9.648 12.072 1.00 93.50 709 ASN A O 1
ATOM 5386 N N . LYS A 1 710 ? -30.533 -8.749 10.033 1.00 92.94 710 LYS A N 1
ATOM 5387 C CA . LYS A 1 710 ? -30.101 -9.937 9.308 1.00 92.94 710 LYS A CA 1
ATOM 5388 C C . LYS A 1 710 ? -29.453 -9.558 7.985 1.00 92.94 710 LYS A C 1
ATOM 5390 O O . LYS A 1 710 ? -29.902 -8.629 7.326 1.00 92.94 710 LYS A O 1
ATOM 5395 N N . ALA A 1 711 ? -28.483 -10.363 7.575 1.00 93.00 711 ALA A N 1
ATOM 5396 C CA . ALA A 1 711 ? -27.828 -10.260 6.279 1.00 93.00 711 ALA A CA 1
ATOM 5397 C C . ALA A 1 711 ? -27.515 -11.655 5.718 1.00 93.00 711 ALA A C 1
ATOM 5399 O O . ALA A 1 711 ? -27.490 -12.655 6.450 1.00 93.00 711 ALA A O 1
ATOM 5400 N N . SER A 1 712 ? -27.321 -11.714 4.406 1.00 93.62 712 SER A N 1
ATOM 5401 C CA . SER A 1 712 ? -26.950 -12.919 3.667 1.00 93.62 712 SER A CA 1
ATOM 5402 C C . SER A 1 712 ? -25.497 -12.810 3.215 1.00 93.62 712 SER A C 1
ATOM 5404 O O . SER A 1 712 ? -25.046 -11.728 2.846 1.00 93.62 712 SER A O 1
ATOM 5406 N N . PHE A 1 713 ? -24.780 -13.930 3.219 1.00 94.44 713 PHE A N 1
ATOM 5407 C CA . PHE A 1 713 ? -23.375 -13.978 2.829 1.00 94.44 713 PHE A CA 1
ATOM 5408 C C . PHE A 1 713 ? -23.093 -15.221 1.991 1.00 94.44 713 PHE A C 1
ATOM 5410 O O . PHE A 1 713 ? -23.623 -16.308 2.260 1.00 94.44 713 PHE A O 1
ATOM 5417 N N . VAL A 1 714 ? -22.177 -15.096 1.032 1.00 94.50 714 VAL A N 1
ATOM 5418 C CA . VAL A 1 714 ? -21.475 -16.267 0.501 1.00 94.50 714 VAL A CA 1
ATOM 5419 C C . VAL A 1 714 ? -20.806 -17.044 1.648 1.00 94.50 714 VAL A C 1
ATOM 5421 O O . VAL A 1 714 ? -20.390 -16.451 2.646 1.00 94.50 714 VAL A O 1
ATOM 5424 N N . PRO A 1 715 ? -20.701 -18.381 1.560 1.00 91.88 715 PRO A N 1
ATOM 5425 C CA . PRO A 1 715 ? -20.049 -19.164 2.603 1.00 91.88 715 PRO A CA 1
ATOM 5426 C C . PRO A 1 715 ? -18.606 -18.705 2.836 1.00 91.88 715 PRO A C 1
ATOM 5428 O O . PRO A 1 715 ? -17.816 -18.584 1.900 1.00 91.88 715 PRO A O 1
ATOM 5431 N N . GLY A 1 716 ? -18.242 -18.488 4.096 1.00 91.94 716 GLY A N 1
ATOM 5432 C CA . GLY A 1 716 ? -16.947 -17.915 4.432 1.00 91.94 716 GLY A CA 1
ATOM 5433 C C . GLY A 1 716 ? -16.811 -17.576 5.906 1.00 91.94 716 GLY A C 1
ATOM 5434 O O . GLY A 1 716 ? -17.768 -17.640 6.675 1.00 91.94 716 GLY A O 1
ATOM 5435 N N . THR A 1 717 ? -15.594 -17.233 6.312 1.00 93.50 717 THR A N 1
ATOM 5436 C CA . THR A 1 717 ? -15.326 -16.716 7.654 1.00 93.50 717 THR A CA 1
ATOM 5437 C C . THR A 1 717 ? -15.246 -15.201 7.604 1.00 93.50 717 THR A C 1
ATOM 5439 O O . THR A 1 717 ? -14.437 -14.662 6.854 1.00 93.50 717 THR A O 1
ATOM 5442 N N . TYR A 1 718 ? -16.052 -14.560 8.440 1.00 95.06 718 TYR A N 1
ATOM 5443 C CA . TYR A 1 718 ? -16.186 -13.118 8.563 1.00 95.06 718 TYR A CA 1
ATOM 5444 C C . TYR A 1 718 ? -15.837 -12.688 9.983 1.00 95.06 718 TYR A C 1
ATOM 5446 O O . TYR A 1 718 ? -15.991 -13.456 10.940 1.00 95.06 718 TYR A O 1
ATOM 5454 N N . GLU A 1 719 ? -15.364 -11.460 10.106 1.00 95.44 719 GLU A N 1
ATOM 5455 C CA . GLU A 1 719 ? -15.297 -10.745 11.371 1.00 95.44 719 GLU A CA 1
ATOM 5456 C C . GLU A 1 719 ? -16.444 -9.735 11.378 1.00 95.44 719 GLU A C 1
ATOM 5458 O O . GLU A 1 719 ? -16.692 -9.087 10.364 1.00 95.44 719 GLU A O 1
ATOM 5463 N N . PHE A 1 720 ? -17.175 -9.659 12.484 1.00 96.38 720 PHE A N 1
ATOM 5464 C CA . PHE A 1 720 ? -18.213 -8.662 12.697 1.00 96.38 720 PHE A CA 1
ATOM 5465 C C . PHE A 1 720 ? -17.838 -7.802 13.895 1.00 96.38 720 PHE A C 1
ATOM 5467 O O . PHE A 1 720 ? -17.407 -8.334 14.923 1.00 96.38 720 PHE A O 1
ATOM 5474 N N . LEU A 1 721 ? -18.069 -6.502 13.774 1.00 96.62 721 LEU A N 1
ATOM 5475 C CA . LEU A 1 721 ? -17.989 -5.544 14.865 1.00 96.62 721 LEU A CA 1
ATOM 5476 C C . LEU A 1 721 ? -19.409 -5.079 15.191 1.00 96.62 721 LEU A C 1
ATOM 5478 O O . LEU A 1 721 ? -20.149 -4.644 14.314 1.00 96.62 721 LEU A O 1
ATOM 5482 N N . ILE A 1 722 ? -19.811 -5.244 16.447 1.00 97.25 722 ILE A N 1
ATOM 5483 C CA . ILE A 1 722 ? -21.114 -4.817 16.949 1.00 97.25 722 ILE A CA 1
ATOM 5484 C C . ILE A 1 722 ? -20.862 -3.616 17.848 1.00 97.25 722 ILE A C 1
ATOM 5486 O O . ILE A 1 722 ? -20.132 -3.758 18.828 1.00 97.25 722 ILE A O 1
ATOM 5490 N N . GLN A 1 723 ? -21.472 -2.478 17.534 1.00 96.81 723 GLN A N 1
ATOM 5491 C CA . GLN A 1 723 ? -21.456 -1.278 18.371 1.00 96.81 723 GLN A CA 1
ATOM 5492 C C . GLN A 1 723 ? -22.875 -1.014 18.871 1.00 96.81 723 GLN A C 1
ATOM 5494 O O . GLN A 1 723 ? -23.835 -1.207 18.124 1.00 96.81 723 GLN A O 1
ATOM 5499 N N . ALA A 1 724 ? -23.027 -0.648 20.140 1.00 95.44 724 ALA A N 1
ATOM 5500 C CA . ALA A 1 724 ? -24.307 -0.213 20.681 1.00 95.44 724 ALA A CA 1
ATOM 5501 C C . ALA A 1 724 ? -24.097 0.791 21.812 1.00 95.44 724 ALA A C 1
ATOM 5503 O O . ALA A 1 724 ? -23.346 0.516 22.751 1.00 95.44 724 ALA A O 1
ATOM 5504 N N . ASP A 1 725 ? -24.831 1.896 21.761 1.00 93.25 725 ASP A N 1
ATOM 5505 C CA . ASP A 1 725 ? -24.800 2.919 22.801 1.00 93.25 725 ASP A CA 1
ATOM 5506 C C . ASP A 1 725 ? -25.155 2.309 24.168 1.00 93.25 725 ASP A C 1
ATOM 5508 O O . ASP A 1 725 ? -26.150 1.584 24.305 1.00 93.25 725 ASP A O 1
ATOM 5512 N N . GLY A 1 726 ? -24.315 2.571 25.170 1.00 94.12 726 GLY A N 1
ATOM 5513 C CA . GLY A 1 726 ? -24.401 2.006 26.519 1.00 94.12 726 GLY A CA 1
ATOM 5514 C C . GLY A 1 726 ? -23.735 0.639 26.701 1.00 94.12 726 GLY A C 1
ATOM 5515 O O . GLY A 1 726 ? -23.733 0.105 27.817 1.00 94.12 726 GLY A O 1
ATOM 5516 N N . TYR A 1 727 ? -23.176 0.056 25.638 1.00 94.50 727 TYR A N 1
ATOM 5517 C CA . TYR A 1 727 ? -22.514 -1.256 25.660 1.00 94.50 727 TYR A CA 1
ATOM 5518 C C . TYR A 1 727 ? -21.172 -1.285 24.918 1.00 94.50 727 TYR A C 1
ATOM 5520 O O . TYR A 1 727 ? -20.477 -2.305 24.952 1.00 94.50 727 TYR A O 1
ATOM 5528 N N . GLY A 1 728 ? -20.796 -0.198 24.247 1.00 94.44 728 GLY A N 1
ATOM 5529 C CA . GLY A 1 728 ? -19.543 -0.103 23.522 1.00 94.44 728 GLY A CA 1
ATOM 5530 C C . GLY A 1 728 ? -19.473 -1.024 22.305 1.00 94.44 728 GLY A C 1
ATOM 5531 O O . GLY A 1 728 ? -20.441 -1.198 21.563 1.00 94.44 728 GLY A O 1
ATOM 5532 N N . MET A 1 729 ? -18.301 -1.626 22.098 1.00 95.50 729 MET A N 1
ATOM 5533 C CA . MET A 1 729 ? -17.946 -2.341 20.870 1.00 95.50 729 MET A CA 1
ATOM 5534 C C . MET A 1 729 ? -17.488 -3.768 21.140 1.00 95.50 729 MET A C 1
ATOM 5536 O O . MET A 1 729 ? -16.593 -3.981 21.951 1.00 95.50 729 MET A O 1
ATOM 5540 N N . GLN A 1 730 ? -18.014 -4.747 20.403 1.00 94.44 730 GLN A N 1
ATOM 5541 C CA . GLN A 1 730 ? -17.645 -6.160 20.503 1.00 94.44 730 GLN A CA 1
ATOM 5542 C C . GLN A 1 730 ? -17.313 -6.752 19.130 1.00 94.44 730 GLN A C 1
ATO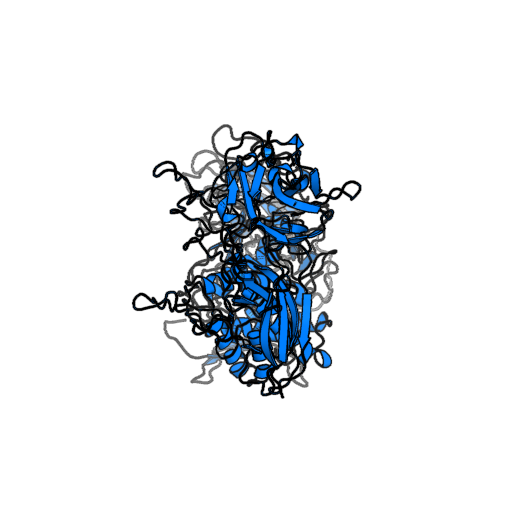M 5544 O O . GLN A 1 730 ? -18.160 -6.788 18.239 1.00 94.44 730 GLN A O 1
ATOM 5549 N N . ARG A 1 731 ? -16.106 -7.318 18.989 1.00 93.75 731 ARG A N 1
ATOM 5550 C CA . ARG A 1 731 ? -15.706 -8.079 17.793 1.00 93.75 731 ARG A CA 1
ATOM 5551 C C . ARG A 1 731 ? -16.002 -9.564 17.942 1.00 93.75 731 ARG A C 1
ATOM 5553 O O . ARG A 1 731 ? -15.814 -10.147 19.016 1.00 93.75 731 ARG A O 1
ATOM 5560 N N . VAL A 1 732 ? -16.445 -10.186 16.851 1.00 93.88 732 VAL A N 1
ATOM 5561 C CA . VAL A 1 732 ? -16.757 -11.616 16.787 1.00 93.88 732 VAL A CA 1
ATOM 5562 C C . VAL A 1 732 ? -16.351 -12.205 15.442 1.00 93.88 732 VAL A C 1
ATOM 5564 O O . VAL A 1 732 ? -16.672 -11.670 14.387 1.00 93.88 732 VAL A O 1
ATOM 5567 N N . ARG A 1 733 ? -15.678 -13.357 15.460 1.00 94.56 733 ARG A N 1
ATOM 5568 C CA . ARG A 1 733 ? -15.360 -14.110 14.242 1.00 94.56 733 ARG A CA 1
ATOM 5569 C C . ARG A 1 733 ? -16.385 -15.217 14.041 1.00 94.56 733 ARG A C 1
ATOM 5571 O O . ARG A 1 733 ? -16.574 -16.055 14.921 1.00 94.56 733 ARG A O 1
ATOM 5578 N N . TYR A 1 734 ? -17.019 -15.258 12.875 1.00 93.69 734 TYR A N 1
ATOM 5579 C CA . TYR A 1 734 ? -18.076 -16.215 12.568 1.00 93.69 734 TYR A CA 1
ATOM 5580 C C . TYR A 1 734 ? -17.879 -16.848 11.192 1.00 93.69 734 TYR A C 1
ATOM 5582 O O . TYR A 1 734 ? -17.573 -16.173 10.216 1.00 93.69 734 TYR A O 1
ATOM 5590 N N . THR A 1 735 ? -18.065 -18.167 11.100 1.00 93.50 735 THR A N 1
ATOM 5591 C CA . THR A 1 735 ? -18.043 -18.871 9.810 1.00 93.50 735 THR A CA 1
ATOM 5592 C C . THR A 1 735 ? -19.462 -19.118 9.332 1.00 93.50 735 THR A C 1
ATOM 5594 O O . THR A 1 735 ? -20.155 -20.003 9.845 1.00 93.50 735 THR A O 1
ATOM 5597 N N . VAL A 1 736 ? -19.866 -18.349 8.325 1.00 91.69 736 VAL A N 1
ATOM 5598 C CA . VAL A 1 736 ? -21.124 -18.522 7.611 1.00 91.69 736 VAL A CA 1
ATOM 5599 C C . VAL A 1 736 ? -21.056 -19.820 6.816 1.00 91.69 736 VAL A C 1
ATOM 5601 O O . VAL A 1 736 ? -20.169 -20.034 5.992 1.00 91.69 736 VAL A O 1
ATOM 5604 N N . GLN A 1 737 ? -21.995 -20.713 7.108 1.00 87.38 737 GLN A N 1
ATOM 5605 C CA . GLN A 1 737 ? -22.130 -21.997 6.427 1.00 87.38 737 GLN A CA 1
ATOM 5606 C C . GLN A 1 737 ? -23.043 -21.857 5.204 1.00 87.38 737 GLN A C 1
ATOM 5608 O O . GLN A 1 737 ? -23.945 -21.018 5.236 1.00 87.38 737 GLN A O 1
ATOM 5613 N N . PRO A 1 738 ? -22.878 -22.706 4.175 1.00 85.38 738 PRO A N 1
ATOM 5614 C CA . PRO A 1 738 ? -23.825 -22.763 3.068 1.00 85.38 738 PRO A CA 1
ATOM 5615 C C . PRO A 1 738 ? -25.214 -23.211 3.544 1.00 85.38 738 PRO A C 1
ATOM 5617 O O . PRO A 1 738 ? -25.337 -24.108 4.384 1.00 85.38 738 PRO A O 1
ATOM 5620 N N . GLY A 1 739 ? -26.253 -22.613 2.968 1.00 77.44 739 GLY A N 1
ATOM 5621 C CA . GLY A 1 739 ? -27.660 -22.954 3.148 1.00 77.44 739 GLY A CA 1
ATOM 5622 C C . GLY A 1 739 ? -28.552 -21.720 3.310 1.00 77.44 739 GLY A C 1
ATOM 5623 O O . GLY A 1 739 ? -28.434 -20.998 4.297 1.00 77.44 739 GLY A O 1
ATOM 5624 N N . ALA A 1 740 ? -29.510 -21.554 2.390 1.00 61.03 740 ALA A N 1
ATOM 5625 C CA . ALA A 1 740 ? -30.528 -20.495 2.429 1.00 61.03 740 ALA A CA 1
ATOM 5626 C C . ALA A 1 740 ? -31.537 -20.637 3.598 1.00 61.03 740 ALA A C 1
ATOM 5628 O O . ALA A 1 740 ? -32.284 -19.698 3.893 1.00 61.03 740 ALA A O 1
ATOM 5629 N N . ASP A 1 741 ? -31.560 -21.801 4.260 1.00 66.62 741 ASP A N 1
ATOM 5630 C CA . ASP A 1 741 ? -32.450 -22.179 5.365 1.00 66.62 741 ASP A CA 1
ATOM 5631 C C . ASP A 1 741 ? -31.764 -23.266 6.236 1.00 66.62 741 ASP A C 1
ATOM 5633 O O . ASP A 1 741 ? -31.192 -24.204 5.662 1.00 66.62 741 ASP A O 1
ATOM 5637 N N . PRO A 1 742 ? -31.777 -23.172 7.586 1.00 70.31 742 PRO A N 1
ATOM 5638 C CA . PRO A 1 742 ? -32.421 -22.139 8.405 1.00 70.31 742 PRO A CA 1
ATOM 5639 C C . PRO A 1 742 ? -31.579 -20.888 8.647 1.00 70.31 742 PRO A C 1
ATOM 5641 O O . PRO A 1 742 ? -30.348 -20.920 8.680 1.00 70.31 742 PRO A O 1
ATOM 5644 N N . LEU A 1 743 ? -32.289 -19.771 8.866 1.00 83.06 743 LEU A N 1
ATOM 5645 C CA . LEU A 1 743 ? -31.729 -18.508 9.350 1.00 83.06 743 LEU A CA 1
ATOM 5646 C C . LEU A 1 743 ? -30.995 -18.756 10.670 1.00 83.06 743 LEU A C 1
ATOM 5648 O O . LEU A 1 743 ? -31.617 -19.089 11.682 1.00 83.06 743 LEU A O 1
ATOM 5652 N N . ARG A 1 744 ? -29.675 -18.569 10.673 1.00 88.50 744 ARG A N 1
ATOM 5653 C CA . ARG A 1 744 ? -28.850 -18.822 11.855 1.00 88.50 744 ARG A CA 1
ATOM 5654 C C . ARG A 1 744 ? -28.848 -17.608 12.760 1.00 88.50 744 ARG A C 1
ATOM 5656 O O . ARG A 1 744 ? -28.551 -16.501 12.321 1.00 88.50 744 ARG A O 1
ATOM 5663 N N . VAL A 1 745 ? -29.161 -17.820 14.032 1.00 91.81 745 VAL A N 1
ATOM 5664 C CA . VAL A 1 745 ? -29.189 -16.747 15.022 1.00 91.81 745 VAL A CA 1
ATOM 5665 C C . VAL A 1 745 ? -27.820 -16.639 15.684 1.00 91.81 745 VAL A C 1
ATOM 5667 O O . VAL A 1 745 ? -27.390 -17.544 16.404 1.00 91.81 745 VAL A O 1
ATOM 5670 N N . LEU A 1 746 ? -27.150 -15.515 15.446 1.00 93.69 746 LEU A N 1
ATOM 5671 C CA . LEU A 1 746 ? -25.909 -15.147 16.109 1.00 93.69 746 LEU A CA 1
ATOM 5672 C C . LEU A 1 746 ? -26.240 -14.254 17.308 1.00 93.69 746 LEU A C 1
ATOM 5674 O O . LEU A 1 746 ? -26.623 -13.094 17.142 1.00 93.69 746 LEU A O 1
ATOM 5678 N N . VAL A 1 747 ? -26.126 -14.814 18.514 1.00 95.69 747 VAL A N 1
ATOM 5679 C CA . VAL A 1 747 ? -26.257 -14.054 19.760 1.00 95.69 747 VAL A CA 1
ATOM 5680 C C . VAL A 1 747 ? -24.872 -13.578 20.173 1.00 95.69 747 VAL A C 1
ATOM 5682 O O . VAL A 1 747 ? -23.975 -14.393 20.410 1.00 95.69 747 VAL A O 1
ATOM 5685 N N . VAL A 1 748 ? -24.715 -12.260 20.245 1.00 95.31 748 VAL A N 1
ATOM 5686 C CA . VAL A 1 748 ? -23.489 -11.603 20.703 1.00 95.31 748 VAL A CA 1
ATOM 5687 C C . VAL A 1 748 ? -23.771 -11.021 22.076 1.00 95.31 748 VAL A C 1
ATOM 5689 O O . VAL A 1 748 ? -24.662 -10.192 22.230 1.00 95.31 748 VAL A O 1
ATOM 5692 N N . ASP A 1 749 ? -23.062 -11.501 23.084 1.00 94.88 749 ASP A N 1
ATOM 5693 C CA . ASP A 1 749 ? -23.185 -10.977 24.433 1.00 94.88 749 ASP A CA 1
ATOM 5694 C C . ASP A 1 749 ? -22.430 -9.651 24.532 1.00 94.88 749 ASP A C 1
ATOM 5696 O O . ASP A 1 749 ? -21.216 -9.610 24.330 1.00 94.88 749 ASP A O 1
ATOM 5700 N N . MET A 1 750 ? -23.181 -8.597 24.847 1.00 93.94 750 MET A N 1
ATOM 5701 C CA . MET A 1 750 ? -22.730 -7.220 25.009 1.00 93.94 750 MET A CA 1
ATOM 5702 C C . MET A 1 750 ? -22.765 -6.882 26.509 1.00 93.94 750 MET A C 1
ATOM 5704 O O . MET A 1 750 ? -23.857 -6.766 27.079 1.00 93.94 750 MET A O 1
ATOM 5708 N N . PRO A 1 751 ? -21.608 -6.810 27.189 1.00 93.44 751 PRO A N 1
ATOM 5709 C CA . PRO A 1 751 ? -21.537 -6.309 28.558 1.00 93.44 751 PRO A CA 1
ATOM 5710 C C . PRO A 1 751 ? -21.946 -4.835 28.609 1.00 93.44 751 PRO A C 1
ATOM 5712 O O . PRO A 1 751 ? -21.770 -4.112 27.630 1.00 93.44 751 PRO A O 1
ATOM 5715 N N . THR A 1 752 ? -22.481 -4.384 29.740 1.00 93.25 752 THR A N 1
ATOM 5716 C CA . THR A 1 752 ? -22.775 -2.956 29.928 1.00 93.25 752 THR A CA 1
ATOM 5717 C C . THR A 1 752 ? -21.462 -2.176 29.986 1.00 93.25 752 THR A C 1
ATOM 5719 O O . THR A 1 752 ? -20.560 -2.543 30.744 1.00 93.25 752 THR A O 1
ATOM 5722 N N . ASN A 1 753 ? -21.359 -1.093 29.209 1.00 95.38 753 ASN A N 1
ATOM 5723 C CA . ASN A 1 753 ? -20.260 -0.144 29.342 1.00 95.38 753 ASN A CA 1
ATOM 5724 C C . ASN A 1 753 ? -20.587 0.839 30.466 1.00 95.38 753 ASN A C 1
ATOM 5726 O O . ASN A 1 753 ? -21.306 1.814 30.269 1.00 95.38 753 ASN A O 1
ATOM 5730 N N . TRP A 1 754 ? -20.039 0.598 31.655 1.00 95.44 754 TRP A N 1
ATOM 5731 C CA . TRP A 1 754 ? -20.267 1.459 32.817 1.00 95.44 754 TRP A CA 1
ATOM 5732 C C . TRP A 1 754 ? -19.649 2.849 32.672 1.00 95.44 754 TRP A C 1
ATOM 5734 O O . TRP A 1 754 ? -20.019 3.747 33.423 1.00 95.44 754 TRP A O 1
ATOM 5744 N N . ALA A 1 755 ? -18.708 3.028 31.743 1.00 96.00 755 ALA A N 1
ATOM 5745 C CA . ALA A 1 755 ? -18.155 4.336 31.428 1.00 96.00 755 ALA A CA 1
ATOM 5746 C C . ALA A 1 755 ? -19.013 5.111 30.426 1.00 96.00 755 ALA A C 1
ATOM 5748 O O . ALA A 1 755 ? -18.779 6.299 30.287 1.00 96.00 755 ALA A O 1
ATOM 5749 N N . SER A 1 756 ? -19.997 4.486 29.772 1.00 95.06 756 SER A N 1
ATOM 5750 C CA . SER A 1 756 ? -20.760 5.126 28.701 1.00 95.06 756 SER A CA 1
ATOM 5751 C C . SER A 1 756 ? -21.595 6.311 29.190 1.00 95.06 756 SER A C 1
ATOM 5753 O O . SER A 1 756 ? -22.330 6.236 30.186 1.00 95.06 756 SER A O 1
ATOM 5755 N N . ARG A 1 757 ? -21.548 7.397 28.417 1.00 91.56 757 ARG A N 1
ATOM 5756 C CA . ARG A 1 757 ? -22.442 8.550 28.577 1.00 91.56 757 ARG A CA 1
ATOM 5757 C C . ARG A 1 757 ? -23.866 8.302 28.059 1.00 91.56 757 ARG A C 1
ATOM 5759 O O . ARG A 1 757 ? -24.769 9.090 28.338 1.00 91.56 757 ARG A O 1
ATOM 5766 N N . SER A 1 758 ? -24.078 7.220 27.319 1.00 86.75 758 SER A N 1
ATOM 5767 C CA . SER A 1 758 ? -25.377 6.795 26.805 1.00 86.75 758 SER A CA 1
ATOM 5768 C C . SER A 1 758 ? -25.925 5.699 27.720 1.00 86.75 758 SER A C 1
ATOM 5770 O O . SER A 1 758 ? -25.515 4.546 27.660 1.00 86.75 758 SER A O 1
ATOM 5772 N N . THR A 1 759 ? -26.825 6.036 28.647 1.00 69.31 759 THR A N 1
ATOM 5773 C CA . THR A 1 759 ? -27.261 5.066 29.674 1.00 69.31 759 THR A CA 1
ATOM 5774 C C . THR A 1 759 ? -28.088 3.942 29.049 1.00 69.31 759 THR A C 1
ATOM 5776 O O . THR A 1 759 ? -29.152 4.207 28.487 1.00 69.31 759 THR A O 1
ATOM 5779 N N . SER A 1 760 ? -27.674 2.689 29.226 1.00 60.69 760 SER A N 1
ATOM 5780 C CA . SER A 1 760 ? -28.472 1.498 28.890 1.00 60.69 760 SER A CA 1
ATOM 5781 C C . SER A 1 760 ? -29.368 1.023 30.045 1.00 60.69 760 SER A C 1
ATOM 5783 O O . SER A 1 760 ? -30.392 0.375 29.830 1.00 60.69 760 SER A O 1
ATOM 5785 N N . VAL A 1 761 ? -29.033 1.394 31.286 1.00 56.09 761 VAL A N 1
ATOM 5786 C CA . VAL A 1 761 ? -29.678 0.911 32.515 1.00 56.09 761 VAL A CA 1
ATOM 5787 C C . VAL A 1 761 ? -30.255 2.108 33.267 1.00 56.09 761 VAL A C 1
ATOM 5789 O O . VAL A 1 761 ? -29.510 3.018 33.607 1.00 56.09 761 VAL A O 1
ATOM 5792 N N . GLY A 1 762 ? -31.571 2.132 33.518 1.00 56.81 762 GLY A N 1
ATOM 5793 C CA . GLY A 1 762 ? -32.267 3.280 34.124 1.00 56.81 762 GLY A CA 1
ATOM 5794 C C . GLY A 1 762 ? -31.536 3.872 35.339 1.00 56.81 762 GLY A C 1
ATOM 5795 O O . GLY A 1 762 ? -31.545 3.282 36.419 1.00 56.81 762 GLY A O 1
ATOM 5796 N N . GLY A 1 763 ? -30.916 5.036 35.140 1.00 67.44 763 GLY A N 1
ATOM 5797 C CA . GLY A 1 763 ? -29.994 5.697 36.062 1.00 67.44 763 GLY A CA 1
ATOM 5798 C C . GLY A 1 763 ? -29.308 6.888 35.382 1.00 67.44 763 GLY A C 1
ATOM 5799 O O . GLY A 1 763 ? -29.598 7.180 34.224 1.00 67.44 763 GLY A O 1
ATOM 5800 N N . ASP A 1 764 ? -28.432 7.585 36.109 1.00 80.75 764 ASP A N 1
ATOM 5801 C CA . ASP A 1 764 ? -27.652 8.699 35.556 1.00 80.75 764 ASP A CA 1
ATOM 5802 C C . ASP A 1 764 ? -26.521 8.175 34.654 1.00 80.75 764 ASP A C 1
ATOM 5804 O O . ASP A 1 764 ? -25.925 7.130 34.936 1.00 80.75 764 ASP A O 1
ATOM 5808 N N . ALA A 1 765 ? -26.236 8.903 33.572 1.00 89.38 765 ALA A N 1
ATOM 5809 C CA . ALA A 1 765 ? -25.127 8.617 32.668 1.00 89.38 765 ALA A CA 1
ATOM 5810 C C . ALA A 1 765 ? -23.779 8.752 33.362 1.00 89.38 765 ALA A C 1
ATOM 5812 O O . ALA A 1 765 ? -23.649 9.511 34.324 1.00 89.38 765 ALA A O 1
ATOM 5813 N N . ALA A 1 766 ? -22.771 8.053 32.839 1.00 93.06 766 ALA A N 1
ATOM 5814 C CA . ALA A 1 766 ? -21.413 8.321 33.266 1.00 93.06 766 ALA A CA 1
ATOM 5815 C C . ALA A 1 766 ? -21.034 9.770 32.928 1.00 93.06 766 ALA A C 1
ATOM 5817 O O . ALA A 1 766 ? -21.459 10.328 31.913 1.00 93.06 766 ALA A O 1
ATOM 5818 N N . THR A 1 767 ? -20.222 10.372 33.790 1.00 93.12 767 THR A N 1
ATOM 5819 C CA . THR A 1 767 ? -19.673 11.718 33.578 1.00 93.12 767 THR A CA 1
ATOM 5820 C C . THR A 1 767 ? -18.159 11.666 33.673 1.00 93.12 767 THR A C 1
ATOM 5822 O O . THR A 1 767 ? -17.603 10.798 34.348 1.00 93.12 767 THR A O 1
ATOM 5825 N N . ILE A 1 768 ? -17.468 12.580 32.997 1.00 93.31 768 ILE A N 1
ATOM 5826 C CA . ILE A 1 768 ? -16.006 12.589 32.945 1.00 93.31 768 ILE A CA 1
ATOM 5827 C C . ILE A 1 768 ? -15.447 13.975 33.260 1.00 93.31 768 ILE A C 1
ATOM 5829 O O . ILE A 1 768 ? -15.985 15.008 32.876 1.00 93.31 768 ILE A O 1
ATOM 5833 N N . SER A 1 769 ? -14.341 13.990 33.998 1.00 92.94 769 SER A N 1
ATOM 5834 C CA . SER A 1 769 ? -13.620 15.196 34.412 1.00 92.94 769 SER A CA 1
ATOM 5835 C C . SER A 1 769 ? -12.110 14.977 34.327 1.00 92.94 769 SER A C 1
ATOM 5837 O O . SER A 1 769 ? -11.652 13.837 34.267 1.00 92.94 769 SER A O 1
ATOM 5839 N N . GLY A 1 770 ? -11.321 16.051 34.350 1.00 90.44 770 GLY A N 1
ATOM 5840 C CA . GLY A 1 770 ? -9.858 15.976 34.318 1.00 90.44 770 GLY A CA 1
ATOM 5841 C C . GLY A 1 770 ? -9.252 16.852 33.230 1.00 90.44 770 GLY A C 1
ATOM 5842 O O . GLY A 1 770 ? -9.817 17.889 32.881 1.00 90.44 770 GLY A O 1
ATOM 5843 N N . ASP A 1 771 ? -8.097 16.428 32.732 1.00 89.94 771 ASP A N 1
ATOM 5844 C CA . ASP A 1 771 ? -7.277 17.181 31.789 1.00 89.94 771 ASP A CA 1
ATOM 5845 C C . ASP A 1 771 ? -7.774 17.063 30.338 1.00 89.94 771 ASP A C 1
ATOM 5847 O O . ASP A 1 771 ? -8.479 16.125 29.957 1.00 89.94 771 ASP A O 1
ATOM 5851 N N . GLY A 1 772 ? -7.349 18.012 29.502 1.00 89.19 772 GLY A N 1
ATOM 5852 C CA . GLY A 1 772 ? -7.631 18.017 28.067 1.00 89.19 772 GLY A CA 1
ATOM 5853 C C . GLY A 1 772 ? -9.025 18.527 27.689 1.00 89.19 772 GLY A C 1
ATOM 5854 O O . GLY A 1 772 ? -9.781 19.058 28.511 1.00 89.19 772 GLY A O 1
ATOM 5855 N N . ILE A 1 773 ? -9.328 18.368 26.406 1.00 89.31 773 ILE A N 1
ATOM 5856 C CA . ILE A 1 773 ? -10.562 18.785 25.729 1.00 89.31 773 ILE A CA 1
ATOM 5857 C C . ILE A 1 773 ? -11.273 17.558 25.156 1.00 89.31 773 ILE A C 1
ATOM 5859 O O . ILE A 1 773 ? -10.655 16.502 25.006 1.00 89.31 773 ILE A O 1
ATOM 5863 N N . ASN A 1 774 ? -12.557 17.691 24.827 1.00 90.62 774 ASN A N 1
ATOM 5864 C CA . ASN A 1 774 ? -13.381 16.606 24.282 1.00 90.62 774 ASN A CA 1
ATOM 5865 C C . ASN A 1 774 ? -13.419 15.367 25.189 1.00 90.62 774 ASN A C 1
ATOM 5867 O O . ASN A 1 774 ? -13.457 14.234 24.723 1.00 90.62 774 ASN A O 1
ATOM 5871 N N . LYS A 1 775 ? -13.400 15.560 26.507 1.00 92.00 775 LYS A N 1
ATOM 5872 C CA . LYS A 1 775 ? -13.422 14.482 27.503 1.00 92.00 775 LYS A CA 1
ATOM 5873 C C . LYS A 1 775 ? -14.617 13.561 27.286 1.00 92.00 775 LYS A C 1
ATOM 5875 O O . LYS A 1 775 ? -14.462 12.344 27.311 1.00 92.00 775 LYS A O 1
ATOM 5880 N N . ASN A 1 776 ? -15.787 14.131 26.999 1.00 91.44 776 ASN A N 1
ATOM 5881 C CA . ASN A 1 776 ? -17.004 13.351 26.769 1.00 91.44 776 ASN A CA 1
ATOM 5882 C C . ASN A 1 776 ? -16.922 12.445 25.529 1.00 91.44 776 ASN A C 1
ATOM 5884 O O . ASN A 1 776 ? -17.684 11.486 25.443 1.00 91.44 776 ASN A O 1
ATOM 5888 N N . LYS A 1 777 ? -15.996 12.718 24.601 1.00 92.75 777 LYS A N 1
ATOM 5889 C CA . LYS A 1 777 ? -15.733 11.890 23.420 1.00 92.75 777 LYS A CA 1
ATOM 5890 C C . LYS A 1 777 ? -14.904 10.645 23.708 1.00 92.75 777 LYS A C 1
ATOM 5892 O O . LYS A 1 777 ? -14.719 9.859 22.804 1.00 92.75 777 LYS A O 1
ATOM 5897 N N . LEU A 1 778 ? -14.377 10.483 24.925 1.00 96.06 778 LEU A N 1
ATOM 5898 C CA . LEU A 1 778 ? -13.677 9.262 25.341 1.00 96.06 778 LEU A CA 1
ATOM 5899 C C . LEU A 1 778 ? -14.644 8.168 25.815 1.00 96.06 778 LEU A C 1
ATOM 5901 O O . LEU A 1 778 ? -14.206 7.070 26.132 1.00 96.06 778 LEU A O 1
ATOM 5905 N N . ILE A 1 779 ? -15.922 8.489 26.005 1.00 95.88 779 ILE A N 1
ATOM 5906 C CA . ILE A 1 779 ? -16.890 7.604 26.660 1.00 95.88 779 ILE A CA 1
ATOM 5907 C C . ILE A 1 779 ? -18.233 7.559 25.922 1.00 95.88 779 ILE A C 1
ATOM 5909 O O . ILE A 1 779 ? -19.290 7.389 26.538 1.00 95.88 779 ILE A O 1
ATOM 5913 N N . ASP A 1 780 ? -18.213 7.785 24.612 1.00 93.94 780 ASP A N 1
ATOM 5914 C CA . ASP A 1 780 ? -19.403 7.862 23.764 1.00 93.94 780 ASP A CA 1
ATOM 5915 C C . ASP A 1 780 ? -19.628 6.621 22.893 1.00 93.94 780 ASP A C 1
ATOM 5917 O O . ASP A 1 780 ? -20.513 6.627 22.040 1.00 93.94 780 ASP A O 1
ATOM 5921 N N . ASP A 1 781 ? -18.921 5.525 23.191 1.00 95.62 781 ASP A N 1
ATOM 5922 C CA . ASP A 1 781 ? -19.087 4.205 22.576 1.00 95.62 781 ASP A CA 1
ATOM 5923 C C . ASP A 1 781 ? -18.693 4.143 21.083 1.00 95.62 781 ASP A C 1
ATOM 5925 O O . ASP A 1 781 ? -19.119 3.211 20.390 1.00 95.62 781 ASP A O 1
ATOM 5929 N N . THR A 1 782 ? -17.873 5.075 20.579 1.00 94.31 782 THR A N 1
ATOM 5930 C CA . THR A 1 782 ? -17.440 5.143 19.165 1.00 94.31 782 THR A CA 1
ATOM 5931 C C . THR A 1 782 ? -15.936 5.394 19.020 1.00 94.31 782 THR A C 1
ATOM 5933 O O . THR A 1 782 ? -15.304 5.986 19.885 1.00 94.31 782 THR A O 1
ATOM 5936 N N . GLU A 1 783 ? -15.331 4.937 17.915 1.00 94.12 783 GLU A N 1
ATOM 5937 C CA . GLU A 1 783 ? -13.946 5.310 17.563 1.00 94.12 783 GLU A CA 1
ATOM 5938 C C . GLU A 1 783 ? -13.877 6.579 16.693 1.00 94.12 783 GLU A C 1
ATOM 5940 O O . GLU A 1 783 ? -12.787 7.032 16.349 1.00 94.12 783 GLU A O 1
ATOM 5945 N N . ALA A 1 784 ? -15.026 7.146 16.301 1.00 90.50 784 ALA A N 1
ATOM 5946 C CA . ALA A 1 784 ? -15.109 8.242 15.333 1.00 90.50 784 ALA A CA 1
ATOM 5947 C C . ALA A 1 784 ? -14.785 9.620 15.934 1.00 90.50 784 ALA A C 1
ATOM 5949 O O . ALA A 1 784 ? -14.653 10.611 15.211 1.00 90.50 784 ALA A O 1
ATOM 5950 N N . THR A 1 785 ? -14.653 9.699 17.255 1.00 90.75 785 THR A N 1
ATOM 5951 C CA . THR A 1 785 ? -14.366 10.923 18.003 1.00 90.75 785 THR A CA 1
ATOM 5952 C C . THR A 1 785 ? -13.223 10.704 18.980 1.00 90.75 785 THR A C 1
ATOM 5954 O O . THR A 1 785 ? -12.875 9.572 19.291 1.00 90.75 785 THR A O 1
ATOM 5957 N N . ASN A 1 786 ? -12.575 11.783 19.432 1.00 91.62 786 ASN A N 1
ATOM 5958 C CA . ASN A 1 786 ? -11.410 11.681 20.311 1.00 91.62 786 ASN A CA 1
ATOM 5959 C C . ASN A 1 786 ? -11.466 12.665 21.476 1.00 91.62 786 ASN A C 1
ATOM 5961 O O . ASN A 1 786 ? -11.795 13.838 21.286 1.00 91.62 786 ASN A O 1
ATOM 5965 N N . TRP A 1 787 ? -11.003 12.205 22.638 1.00 94.62 787 TRP A N 1
ATOM 5966 C CA . TRP A 1 787 ? -10.418 13.066 23.663 1.00 94.62 787 TRP A CA 1
ATOM 5967 C C . TRP A 1 787 ? -8.987 13.439 23.274 1.00 94.62 787 TRP A C 1
ATOM 5969 O O . TRP A 1 787 ? -8.237 12.617 22.735 1.00 94.62 787 TRP A O 1
ATOM 5979 N N . ALA A 1 788 ? -8.599 14.679 23.576 1.00 91.69 788 ALA A N 1
ATOM 5980 C CA . ALA A 1 788 ? -7.275 15.191 23.258 1.00 91.69 788 ALA A CA 1
ATOM 5981 C C . ALA A 1 788 ? -6.644 15.961 24.425 1.00 91.69 788 ALA A C 1
ATOM 5983 O O . ALA A 1 788 ? -7.254 16.818 25.069 1.00 91.69 788 ALA A O 1
ATOM 5984 N N . ALA A 1 789 ? -5.361 15.699 24.635 1.00 90.00 789 ALA A N 1
ATOM 5985 C CA . ALA A 1 789 ? -4.466 16.414 25.525 1.00 90.00 789 ALA A CA 1
ATOM 5986 C C . ALA A 1 789 ? -3.427 17.163 24.673 1.00 90.00 789 ALA A C 1
ATOM 5988 O O . ALA A 1 789 ? -2.457 16.573 24.202 1.00 90.00 789 ALA A O 1
ATOM 5989 N N . MET A 1 790 ? -3.654 18.460 24.439 1.00 86.19 790 MET A N 1
ATOM 5990 C CA . MET A 1 790 ? -2.893 19.269 23.475 1.00 86.19 790 MET A CA 1
ATOM 5991 C C . MET A 1 790 ? -1.937 20.254 24.155 1.00 86.19 790 MET A C 1
ATOM 5993 O O . MET A 1 790 ? -2.287 20.874 25.160 1.00 86.19 790 MET A O 1
ATOM 5997 N N . GLY A 1 791 ? -0.747 20.451 23.576 1.00 75.19 791 GLY A N 1
ATOM 5998 C CA . GLY A 1 791 ? 0.207 21.480 24.015 1.00 75.19 791 GLY A CA 1
ATOM 5999 C C . GLY A 1 791 ? 0.754 21.287 25.435 1.00 75.19 791 GLY A C 1
ATOM 6000 O O . GLY A 1 791 ? 1.201 22.251 26.063 1.00 75.19 791 GLY A O 1
ATOM 6001 N N . MET A 1 792 ? 0.721 20.062 25.961 1.00 66.69 792 MET A N 1
ATOM 6002 C CA . MET A 1 792 ? 1.221 19.762 27.299 1.00 66.69 792 MET A CA 1
ATOM 6003 C C . MET A 1 792 ? 2.746 19.678 27.269 1.00 66.69 792 MET A C 1
ATOM 6005 O O . MET A 1 792 ? 3.288 18.700 26.767 1.00 66.69 792 MET A O 1
ATOM 6009 N N . ASN A 1 793 ? 3.432 20.705 27.791 1.00 57.91 793 ASN A N 1
ATOM 6010 C CA . ASN A 1 793 ? 4.898 20.809 27.802 1.00 57.91 793 ASN A CA 1
ATOM 6011 C C . ASN A 1 793 ? 5.574 19.507 28.281 1.00 57.91 793 ASN A C 1
ATOM 6013 O O . ASN A 1 793 ? 5.723 19.269 29.483 1.00 57.91 793 ASN A O 1
ATOM 6017 N N . ASN A 1 794 ? 6.047 18.725 27.312 1.00 51.75 794 ASN A N 1
ATOM 6018 C CA . ASN A 1 794 ? 6.890 17.548 27.460 1.00 51.75 794 ASN A CA 1
ATOM 6019 C C . ASN A 1 794 ? 6.286 16.407 28.303 1.00 51.75 794 ASN A C 1
ATOM 6021 O O . ASN A 1 794 ? 7.048 15.725 28.986 1.00 51.75 794 ASN A O 1
ATOM 6025 N N . LEU A 1 795 ? 4.948 16.262 28.331 1.00 57.31 795 LEU A N 1
ATOM 6026 C CA . LEU A 1 795 ? 4.203 15.270 29.141 1.00 57.31 795 LEU A CA 1
ATOM 6027 C C . LEU A 1 795 ? 4.741 15.098 30.583 1.00 57.31 795 LEU A C 1
ATOM 6029 O O . LEU A 1 795 ? 4.615 14.046 31.193 1.00 57.31 795 LEU A O 1
ATOM 6033 N N . LEU A 1 796 ? 5.323 16.148 31.181 1.00 51.22 796 LEU A N 1
ATOM 6034 C CA . LEU A 1 796 ? 5.896 16.085 32.538 1.00 51.22 796 LEU A CA 1
ATOM 6035 C C . LEU A 1 796 ? 4.832 15.844 33.624 1.00 51.22 796 LEU A C 1
ATOM 6037 O O . LEU A 1 796 ? 5.171 15.595 34.783 1.00 51.22 796 LEU A O 1
ATOM 6041 N N . VAL A 1 797 ? 3.559 15.956 33.248 1.00 65.62 797 VAL A N 1
ATOM 6042 C CA . VAL A 1 797 ? 2.402 15.513 34.014 1.00 65.62 797 VAL A CA 1
ATOM 6043 C C . VAL A 1 797 ? 1.560 14.649 33.081 1.00 65.62 797 VAL A C 1
ATOM 6045 O O . VAL A 1 797 ? 1.025 15.165 32.102 1.00 65.62 797 VAL A O 1
ATOM 6048 N N . ASP A 1 798 ? 1.468 13.360 33.397 1.00 84.81 798 ASP A N 1
ATOM 6049 C CA . ASP A 1 798 ? 0.653 12.383 32.676 1.00 84.81 798 ASP A CA 1
ATOM 6050 C C . ASP A 1 798 ? -0.817 12.862 32.601 1.00 84.81 798 ASP A C 1
ATOM 6052 O O . ASP A 1 798 ? -1.465 12.987 33.656 1.00 84.81 798 ASP A O 1
ATOM 6056 N N . PRO A 1 799 ? -1.367 13.143 31.399 1.00 90.12 799 PRO A N 1
ATOM 6057 C CA . PRO A 1 799 ? -2.745 13.592 31.247 1.00 90.12 799 PRO A CA 1
ATOM 6058 C C . PRO A 1 799 ? -3.712 12.611 31.908 1.00 90.12 799 PRO A C 1
ATOM 6060 O O . PRO A 1 799 ? -3.666 11.401 31.660 1.00 90.12 799 PRO A O 1
ATOM 6063 N N . THR A 1 800 ? -4.591 13.127 32.766 1.00 92.50 800 THR A N 1
ATOM 6064 C CA . THR A 1 800 ? -5.453 12.296 33.603 1.00 92.50 800 THR A CA 1
ATOM 6065 C C . THR A 1 800 ? -6.920 12.665 33.442 1.00 92.50 800 THR A C 1
ATOM 6067 O O . THR A 1 800 ? -7.314 13.813 33.636 1.00 92.50 800 THR A O 1
ATOM 6070 N N . VAL A 1 801 ? -7.763 11.658 33.209 1.00 94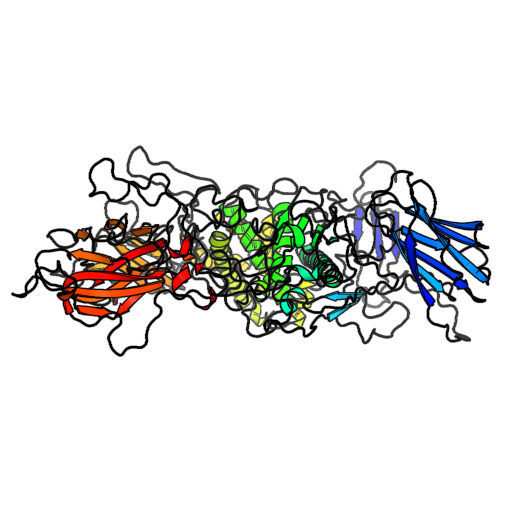.75 801 VAL A N 1
ATOM 6071 C CA . VAL A 1 801 ? -9.226 11.792 33.229 1.00 94.75 801 VAL A CA 1
ATOM 6072 C C . VAL A 1 801 ? -9.852 10.808 34.211 1.00 94.75 801 VAL A C 1
ATOM 6074 O O . VAL A 1 801 ? -9.357 9.703 34.427 1.00 94.75 801 VAL A O 1
ATOM 6077 N N . THR A 1 802 ? -10.929 11.229 34.866 1.00 96.62 802 THR A N 1
ATOM 6078 C CA . THR A 1 802 ? -11.687 10.442 35.842 1.00 96.62 802 THR A CA 1
ATOM 6079 C C . THR A 1 802 ? -13.141 10.361 35.403 1.00 96.62 802 THR A C 1
ATOM 6081 O O . THR A 1 802 ? -13.800 11.392 35.280 1.00 96.62 802 THR A O 1
ATOM 6084 N N . VAL A 1 803 ? -13.618 9.136 35.209 1.00 96.50 803 VAL A N 1
ATOM 6085 C CA . VAL A 1 803 ? -15.000 8.791 34.880 1.00 96.50 803 VAL A CA 1
ATOM 6086 C C . VAL A 1 803 ? -15.732 8.410 36.165 1.00 96.50 803 VAL A C 1
ATOM 6088 O O . VAL A 1 803 ? -15.291 7.496 36.871 1.00 96.50 803 VAL A O 1
ATOM 6091 N N . ASP A 1 804 ? -16.831 9.097 36.469 1.00 94.75 804 ASP A N 1
ATOM 6092 C CA . ASP A 1 804 ? -17.851 8.623 37.406 1.00 94.75 804 ASP A CA 1
ATOM 6093 C C . ASP A 1 804 ? -18.755 7.649 36.652 1.00 94.75 804 ASP A C 1
ATOM 6095 O O . ASP A 1 804 ? -19.359 8.022 35.646 1.00 94.75 804 ASP A O 1
ATOM 6099 N N . LEU A 1 805 ? -18.766 6.386 37.077 1.00 94.75 805 LEU A N 1
ATOM 6100 C CA . LEU A 1 805 ? -19.441 5.317 36.350 1.00 94.75 805 LEU A CA 1
ATOM 6101 C C . LEU A 1 805 ? -20.961 5.489 36.414 1.00 94.75 805 LEU A C 1
ATOM 6103 O O . LEU A 1 805 ? -21.504 5.952 37.413 1.00 94.75 805 LEU A O 1
ATOM 6107 N N . ALA A 1 806 ? -21.645 5.053 35.359 1.00 92.56 806 ALA A N 1
ATOM 6108 C CA . ALA A 1 806 ? -23.088 5.179 35.233 1.00 92.56 806 ALA A CA 1
ATOM 6109 C C . ALA A 1 806 ? -23.841 4.521 36.405 1.00 92.56 806 ALA A C 1
ATOM 6111 O O . ALA A 1 806 ? -23.528 3.411 36.852 1.00 92.56 806 ALA A O 1
ATOM 6112 N N . GLY A 1 807 ? -24.907 5.180 36.855 1.00 87.56 807 GLY A N 1
ATOM 6113 C CA . GLY A 1 807 ? -25.732 4.733 37.973 1.00 87.56 807 GLY A CA 1
ATOM 6114 C C . GLY A 1 807 ? -25.142 5.015 39.360 1.00 87.56 807 GLY A C 1
ATOM 6115 O O . GLY A 1 807 ? -24.030 5.491 39.538 1.00 87.56 807 GLY A O 1
ATOM 6116 N N . ALA A 1 808 ? -25.934 4.737 40.398 1.00 83.19 808 ALA A N 1
ATOM 6117 C CA . ALA A 1 808 ? -25.601 5.151 41.760 1.00 83.19 808 ALA A CA 1
ATOM 6118 C C . ALA A 1 808 ? -24.767 4.134 42.551 1.00 83.19 808 ALA A C 1
ATOM 6120 O O . ALA A 1 808 ? -24.377 4.460 43.669 1.00 83.19 808 ALA A O 1
ATOM 6121 N N . ASP A 1 809 ? -24.536 2.920 42.053 1.00 88.69 809 ASP A N 1
ATOM 6122 C CA . ASP A 1 809 ? -23.893 1.826 42.792 1.00 88.69 809 ASP A CA 1
ATOM 6123 C C . ASP A 1 809 ? -22.443 1.596 42.345 1.00 88.69 809 ASP A C 1
ATOM 6125 O O . ASP A 1 809 ? -22.010 2.071 41.304 1.00 88.69 809 ASP A O 1
ATOM 6129 N N . ALA A 1 810 ? -21.665 0.883 43.165 1.00 92.81 810 ALA A N 1
ATOM 6130 C CA . ALA A 1 810 ? -20.343 0.434 42.740 1.00 92.81 810 ALA A CA 1
ATOM 6131 C C . ALA A 1 810 ? -20.483 -0.781 41.812 1.00 92.81 810 ALA A C 1
ATOM 6133 O O . ALA A 1 810 ? -21.205 -1.723 42.150 1.00 92.81 810 ALA A O 1
ATOM 6134 N N . HIS A 1 811 ? -19.720 -0.799 40.722 1.00 93.31 811 HIS A N 1
ATOM 6135 C CA . HIS A 1 811 ? -19.704 -1.872 39.726 1.00 93.31 811 HIS A CA 1
ATOM 6136 C C . HIS A 1 811 ? -18.410 -2.664 39.790 1.00 93.31 811 HIS A C 1
ATOM 6138 O O . HIS A 1 811 ? -17.366 -2.138 40.176 1.00 93.31 811 HIS A O 1
ATOM 6144 N N . LEU A 1 812 ? -18.469 -3.940 39.413 1.00 96.00 812 LEU A N 1
ATOM 6145 C CA . LEU A 1 812 ? -17.254 -4.716 39.198 1.00 96.00 812 LEU A CA 1
ATOM 6146 C C . LEU A 1 812 ? -16.553 -4.179 37.947 1.00 96.00 812 LEU A C 1
ATOM 6148 O O . LEU A 1 812 ? -17.164 -4.118 36.883 1.00 96.00 812 LEU A O 1
ATOM 6152 N N . VAL A 1 813 ? -15.276 -3.842 38.076 1.00 96.75 813 VAL A N 1
ATOM 6153 C CA . VAL A 1 813 ? -14.370 -3.523 36.976 1.00 96.75 813 VAL A CA 1
ATOM 6154 C C . VAL A 1 813 ? -13.422 -4.704 36.820 1.00 96.75 813 VAL A C 1
ATOM 6156 O O . VAL A 1 813 ? -12.520 -4.882 37.637 1.00 96.75 813 VAL A O 1
ATOM 6159 N N . GLY A 1 814 ? -13.676 -5.533 35.809 1.00 95.44 814 GLY A N 1
ATOM 6160 C CA . GLY A 1 814 ? -12.863 -6.716 35.490 1.00 95.44 814 GLY A CA 1
ATOM 6161 C C . GLY A 1 814 ? -12.189 -6.629 34.120 1.00 95.44 814 GLY A C 1
ATOM 6162 O O . GLY A 1 814 ? -11.274 -7.393 33.809 1.00 95.44 814 GLY A O 1
ATOM 6163 N N . ARG A 1 815 ? -12.621 -5.691 33.274 1.00 95.38 815 ARG A N 1
ATOM 6164 C CA . ARG A 1 815 ? -12.049 -5.427 31.952 1.00 95.38 815 ARG A CA 1
ATOM 6165 C C . ARG A 1 815 ? -12.127 -3.937 31.647 1.00 95.38 815 ARG A C 1
ATOM 6167 O O . ARG A 1 815 ? -13.075 -3.264 32.054 1.00 95.38 815 ARG A O 1
ATOM 6174 N N . VAL A 1 816 ? -11.173 -3.455 30.861 1.00 97.00 816 VAL A N 1
ATOM 6175 C CA . VAL A 1 816 ? -11.307 -2.179 30.152 1.00 97.00 816 VAL A CA 1
ATOM 6176 C C . VAL A 1 816 ? -11.052 -2.389 28.671 1.00 97.00 816 VAL A C 1
ATOM 6178 O O . VAL A 1 816 ? -10.274 -3.268 28.296 1.00 97.00 816 VAL A O 1
ATOM 6181 N N . ARG A 1 817 ? -11.688 -1.585 27.825 1.00 97.38 817 ARG A N 1
ATOM 6182 C CA . ARG A 1 817 ? -11.302 -1.471 26.420 1.00 97.38 817 ARG A CA 1
ATOM 6183 C C . ARG A 1 817 ? -10.889 -0.048 26.131 1.00 97.38 817 ARG A C 1
ATOM 6185 O O . ARG A 1 817 ? -11.529 0.870 26.625 1.00 97.38 817 ARG A O 1
ATOM 6192 N N . VAL A 1 818 ? -9.812 0.118 25.382 1.00 97.75 818 VAL A N 1
ATOM 6193 C CA . VAL A 1 818 ? -9.258 1.437 25.072 1.00 97.75 818 VAL A CA 1
ATOM 6194 C C . VAL A 1 818 ? -8.943 1.502 23.589 1.00 97.75 818 VAL A C 1
ATOM 6196 O O . VAL A 1 818 ? -8.446 0.516 23.038 1.00 97.75 818 VAL A O 1
ATOM 6199 N N . SER A 1 819 ? -9.225 2.638 22.956 1.00 97.56 819 SER A N 1
ATOM 6200 C CA . SER A 1 819 ? -8.846 2.935 21.574 1.00 97.56 819 SER A CA 1
ATOM 6201 C C . SER A 1 819 ? -7.938 4.157 21.498 1.00 97.56 819 SER A C 1
ATOM 6203 O O . SER A 1 819 ? -8.171 5.159 22.174 1.00 97.56 819 SER A O 1
ATOM 6205 N N . ALA A 1 820 ? -6.919 4.075 20.648 1.00 96.25 820 ALA A N 1
ATOM 6206 C CA . ALA A 1 820 ? -6.049 5.180 20.261 1.00 96.25 820 ALA A CA 1
ATOM 6207 C C . ALA A 1 820 ? -6.301 5.611 18.804 1.00 96.25 820 ALA A C 1
ATOM 6209 O O . ALA A 1 820 ? -5.456 6.281 18.206 1.00 96.25 820 ALA A O 1
ATOM 6210 N N . MET A 1 821 ? -7.429 5.186 18.218 1.00 93.06 821 MET A N 1
ATOM 6211 C CA . MET A 1 821 ? -7.803 5.525 16.853 1.00 93.06 821 MET A CA 1
ATOM 6212 C C . MET A 1 821 ? -7.910 7.043 16.712 1.00 93.06 821 MET A C 1
ATOM 6214 O O . MET A 1 821 ? -8.328 7.753 17.623 1.00 93.06 821 MET A O 1
ATOM 6218 N N . LEU A 1 822 ? -7.467 7.544 15.571 1.00 90.75 822 LEU A N 1
ATOM 6219 C CA . LEU A 1 822 ? -7.536 8.959 15.250 1.00 90.75 822 LEU A CA 1
ATOM 6220 C C . LEU A 1 822 ? -8.825 9.225 14.469 1.00 90.75 822 LEU A C 1
ATOM 6222 O O . LEU A 1 822 ? -9.402 8.294 13.908 1.00 90.75 822 LEU A O 1
ATOM 6226 N N . ARG A 1 823 ? -9.252 10.486 14.404 1.00 86.38 823 ARG A N 1
ATOM 6227 C CA . ARG A 1 823 ? -10.408 10.920 13.611 1.00 86.38 823 ARG A CA 1
ATOM 6228 C C . ARG A 1 823 ? -10.059 11.947 12.523 1.00 86.38 823 ARG A C 1
ATOM 6230 O O . ARG A 1 823 ? -9.092 12.703 12.696 1.00 86.38 823 ARG A O 1
ATOM 6237 N N . PRO A 1 824 ? -10.856 12.011 11.437 1.00 80.25 824 PRO A N 1
ATOM 6238 C CA . PRO A 1 824 ? -10.757 13.040 10.407 1.00 80.25 824 PRO A CA 1
ATOM 6239 C C . PRO A 1 824 ? -10.644 14.462 10.958 1.00 80.25 824 PRO A C 1
ATOM 6241 O O . PRO A 1 824 ? -11.047 14.756 12.092 1.00 80.25 824 PRO A O 1
ATOM 6244 N N . ARG A 1 825 ? -10.102 15.365 10.133 1.00 80.19 825 ARG A N 1
ATOM 6245 C CA . ARG A 1 825 ? -10.067 16.795 10.458 1.00 80.19 825 ARG A CA 1
ATOM 6246 C C . ARG A 1 825 ? -11.501 17.303 10.616 1.00 80.19 825 ARG A C 1
ATOM 6248 O O . ARG A 1 825 ? -12.330 17.085 9.739 1.00 80.19 825 ARG A O 1
ATOM 6255 N N . ASP A 1 826 ? -11.753 18.016 11.707 1.00 78.44 826 ASP A N 1
ATOM 6256 C CA . ASP A 1 826 ? -13.054 18.609 12.004 1.00 78.44 826 ASP A CA 1
ATOM 6257 C C . ASP A 1 826 ? -12.880 20.091 12.345 1.00 78.44 826 ASP A C 1
ATOM 6259 O O . ASP A 1 826 ? -12.613 20.462 13.484 1.00 78.44 826 ASP A O 1
ATOM 6263 N N . ASP A 1 827 ? -13.026 20.952 11.338 1.00 76.69 827 ASP A N 1
ATOM 6264 C CA . ASP A 1 827 ? -12.881 22.403 11.499 1.00 76.69 827 ASP A CA 1
ATOM 6265 C C . ASP A 1 827 ? -13.948 23.024 12.416 1.00 76.69 827 ASP A C 1
ATOM 6267 O O . ASP A 1 827 ? -13.792 24.168 12.851 1.00 76.69 827 ASP A O 1
ATOM 6271 N N . GLN A 1 828 ? -15.038 22.298 12.678 1.00 77.81 828 GLN A N 1
ATOM 6272 C CA . GLN A 1 828 ? -16.174 22.752 13.474 1.00 77.81 828 GLN A CA 1
ATOM 6273 C C . GLN A 1 828 ? -16.289 22.011 14.803 1.00 77.81 828 GLN A C 1
ATOM 6275 O O . GLN A 1 828 ? -17.330 22.139 15.447 1.00 77.81 828 GLN A O 1
ATOM 6280 N N . ASP A 1 829 ? -15.246 21.281 15.217 1.00 77.88 829 ASP A N 1
ATOM 6281 C CA . ASP A 1 829 ? -15.253 20.538 16.474 1.00 77.88 829 ASP A CA 1
ATOM 6282 C C . ASP A 1 829 ? -15.651 21.480 17.629 1.00 77.88 829 ASP A C 1
ATOM 6284 O O . ASP A 1 829 ? -14.880 22.387 17.980 1.00 77.88 829 ASP A O 1
ATOM 6288 N N . PRO A 1 830 ? -16.857 21.305 18.206 1.00 69.38 830 PRO A N 1
ATOM 6289 C CA . PRO A 1 830 ? -17.424 22.254 19.153 1.00 69.38 830 PRO A CA 1
ATOM 6290 C C . PRO A 1 830 ? -16.753 22.181 20.528 1.00 69.38 830 PRO A C 1
ATOM 6292 O O . PRO A 1 830 ? -17.087 22.967 21.410 1.00 69.38 830 PRO A O 1
ATOM 6295 N N . GLY A 1 831 ? -15.811 21.259 20.745 1.00 74.50 831 GLY A N 1
ATOM 6296 C CA . GLY A 1 831 ? -15.228 21.068 22.062 1.00 74.50 831 GLY A CA 1
ATOM 6297 C C . GLY A 1 831 ? -16.115 20.219 22.979 1.00 74.50 831 GLY A C 1
ATOM 6298 O O . GLY A 1 831 ? -17.015 19.491 22.550 1.00 74.50 831 GLY A O 1
ATOM 6299 N N . ASP A 1 832 ? -15.874 20.335 24.286 1.00 68.00 832 ASP A N 1
ATOM 6300 C CA . ASP A 1 832 ? -16.717 19.711 25.305 1.00 68.00 832 ASP A CA 1
ATOM 6301 C C . ASP A 1 832 ? -18.103 20.373 25.373 1.00 68.00 832 ASP A C 1
ATOM 6303 O O . ASP A 1 832 ? -18.217 21.563 25.678 1.00 68.00 832 ASP A O 1
ATOM 6307 N N . ASP A 1 833 ? -19.156 19.569 25.203 1.00 60.03 833 ASP A N 1
ATOM 6308 C CA . ASP A 1 833 ? -20.565 19.996 25.271 1.00 60.03 833 ASP A CA 1
ATOM 6309 C C . ASP A 1 833 ? -21.042 20.446 26.671 1.00 60.03 833 ASP A C 1
ATOM 6311 O O . ASP A 1 833 ? -22.154 20.956 26.804 1.00 60.03 833 ASP A O 1
ATOM 6315 N N . ASP A 1 834 ? -20.201 20.298 27.701 1.00 55.41 834 ASP A N 1
ATOM 6316 C CA . ASP A 1 834 ? -20.476 20.651 29.104 1.00 55.41 834 ASP A CA 1
ATOM 6317 C C . ASP A 1 834 ? -19.656 21.866 29.596 1.00 55.41 834 ASP A C 1
ATOM 6319 O O . ASP A 1 834 ? -19.453 22.070 30.795 1.00 55.41 834 ASP A O 1
ATOM 6323 N N . THR A 1 835 ? -19.131 22.689 28.680 1.00 49.34 835 THR A N 1
ATOM 6324 C CA . THR A 1 835 ? -18.382 23.910 29.036 1.00 49.34 835 THR A CA 1
ATOM 6325 C C . THR A 1 835 ? -19.204 25.189 28.857 1.00 49.34 835 THR A C 1
ATOM 6327 O O . THR A 1 835 ? -20.220 25.236 28.166 1.00 49.34 835 THR A O 1
ATOM 6330 N N . THR A 1 836 ? -18.812 26.251 29.566 1.00 47.12 836 THR A N 1
ATOM 6331 C CA . THR A 1 836 ? -19.476 27.560 29.510 1.00 47.12 836 THR A CA 1
ATOM 6332 C C . THR A 1 836 ? -19.421 28.128 28.081 1.00 47.12 836 THR A C 1
ATOM 6334 O O . THR A 1 836 ? -18.329 28.155 27.509 1.00 47.12 836 THR A O 1
ATOM 6337 N N . PRO A 1 837 ? -20.522 28.672 27.517 1.00 46.16 837 PRO A N 1
ATOM 6338 C CA . PRO A 1 837 ? -20.507 29.245 26.170 1.00 46.16 837 PRO A CA 1
ATOM 6339 C C . PRO A 1 837 ? -19.396 30.293 25.997 1.00 46.16 837 PRO A C 1
ATOM 6341 O O . PRO A 1 837 ? -19.391 31.314 26.694 1.00 46.16 837 PRO A O 1
ATOM 6344 N N . GLY A 1 838 ? -18.468 30.043 25.066 1.00 47.50 838 GLY A N 1
ATOM 6345 C CA . GLY A 1 838 ? -17.316 30.909 24.768 1.00 47.50 838 GLY A CA 1
ATOM 6346 C C . GLY A 1 838 ? -15.932 30.388 25.193 1.00 47.50 838 GLY A C 1
ATOM 6347 O O . GLY A 1 838 ? -14.947 31.077 24.927 1.00 47.50 838 GLY A O 1
ATOM 6348 N N . GLU A 1 839 ? -15.842 29.202 25.809 1.00 48.38 839 GLU A N 1
ATOM 6349 C CA . GLU A 1 839 ? -14.581 28.476 26.103 1.00 48.38 839 GLU A CA 1
ATOM 6350 C C . GLU A 1 839 ? -14.405 27.193 25.248 1.00 48.38 839 GLU A C 1
ATOM 6352 O O . GLU A 1 839 ? -13.459 26.431 25.438 1.00 48.38 839 GLU A O 1
ATOM 6357 N N . GLU A 1 840 ? -15.297 26.999 24.274 1.00 59.00 840 GLU A N 1
ATOM 6358 C CA . GLU A 1 840 ? -15.392 25.898 23.303 1.00 59.00 840 GLU A CA 1
ATOM 6359 C C . GLU A 1 840 ? -14.230 25.913 22.289 1.00 59.00 840 GLU A C 1
ATOM 6361 O O . GLU A 1 840 ? -14.360 26.419 21.174 1.00 59.00 840 GLU A O 1
ATOM 6366 N N . VAL A 1 841 ? -13.055 25.402 22.664 1.00 66.69 841 VAL A N 1
ATOM 6367 C CA . VAL A 1 841 ? -11.980 25.134 21.694 1.00 66.69 841 VAL A CA 1
ATOM 6368 C C . VAL A 1 841 ? -11.804 23.623 21.563 1.00 66.69 841 VAL A C 1
ATOM 6370 O O . VAL A 1 841 ? -11.152 23.003 22.403 1.00 66.69 841 VAL A O 1
ATOM 6373 N N . GLY A 1 842 ? -12.414 23.040 20.527 1.00 76.25 842 GLY A N 1
ATOM 6374 C CA . GLY A 1 842 ? -12.226 21.641 20.132 1.00 76.25 842 GLY A CA 1
ATOM 6375 C C . GLY A 1 842 ? -10.882 21.376 19.443 1.00 76.25 842 GLY A C 1
ATOM 6376 O O . GLY A 1 842 ? -10.075 22.284 19.218 1.00 76.25 842 GLY A O 1
ATOM 6377 N N . ASP A 1 843 ? -10.622 20.113 19.101 1.00 85.00 843 ASP A N 1
ATOM 6378 C CA . ASP A 1 843 ? -9.403 19.682 18.405 1.00 85.00 843 ASP A CA 1
ATOM 6379 C C . ASP A 1 843 ? -9.553 19.879 16.886 1.00 85.00 843 ASP A C 1
ATOM 6381 O O . ASP A 1 843 ? -9.682 18.934 16.112 1.00 85.00 843 ASP A O 1
ATOM 6385 N N . THR A 1 844 ? -9.568 21.127 16.426 1.00 78.94 844 THR A N 1
ATOM 6386 C CA . THR A 1 844 ? -9.976 21.445 15.043 1.00 78.94 844 THR A CA 1
ATOM 6387 C C . THR A 1 844 ? -8.960 21.083 13.949 1.00 78.94 844 THR A C 1
ATOM 6389 O O . THR A 1 844 ? -9.234 21.203 12.756 1.00 78.94 844 THR A O 1
ATOM 6392 N N . GLY A 1 845 ? -7.754 20.652 14.328 1.00 74.12 845 GLY A N 1
ATOM 6393 C CA . GLY A 1 845 ? -6.665 20.369 13.393 1.00 74.12 845 GLY A CA 1
ATOM 6394 C C . GLY A 1 845 ? -6.694 18.964 12.787 1.00 74.12 845 GLY A C 1
ATOM 6395 O O . GLY A 1 845 ? -7.371 18.056 13.265 1.00 74.12 845 GLY A O 1
ATOM 6396 N N . SER A 1 846 ? -5.876 18.758 11.750 1.00 77.12 846 SER A N 1
ATOM 6397 C CA . SER A 1 846 ? -5.496 17.410 11.311 1.00 77.12 846 SER A CA 1
ATOM 6398 C C . SER A 1 846 ? -4.720 16.689 12.414 1.00 77.12 846 SER A C 1
ATOM 6400 O O . SER A 1 846 ? -3.903 17.289 13.120 1.00 77.12 846 SER A O 1
ATOM 6402 N N . GLN A 1 847 ? -4.931 15.382 12.530 1.00 83.75 847 GLN A N 1
ATOM 6403 C CA . GLN A 1 847 ? -4.291 14.569 13.556 1.00 83.75 847 GLN A CA 1
ATOM 6404 C C . GLN A 1 847 ? -3.066 13.833 13.007 1.00 83.75 847 GLN A C 1
ATOM 6406 O O . GLN A 1 847 ? -3.061 13.353 11.877 1.00 83.75 847 GLN A O 1
ATOM 6411 N N . SER A 1 848 ? -2.015 13.737 13.824 1.00 85.88 848 SER A N 1
ATOM 6412 C CA . SER A 1 848 ? -0.811 12.967 13.500 1.00 85.88 848 SER A CA 1
ATOM 6413 C C . SER A 1 848 ? -0.880 11.589 14.147 1.00 85.88 848 SER A C 1
ATOM 6415 O O . SER A 1 848 ? -1.164 11.489 15.344 1.00 85.88 848 SER A O 1
ATOM 6417 N N . ARG A 1 849 ? -0.502 10.545 13.398 1.00 89.44 849 ARG A N 1
ATOM 6418 C CA . ARG A 1 849 ? -0.277 9.176 13.911 1.00 89.44 849 ARG A CA 1
ATOM 6419 C C . ARG A 1 849 ? 0.605 9.151 15.157 1.00 89.44 849 ARG A C 1
ATOM 6421 O O . ARG A 1 849 ? 0.401 8.324 16.039 1.00 89.44 849 ARG A O 1
ATOM 6428 N N . PHE A 1 850 ? 1.545 10.090 15.263 1.00 91.38 850 PHE A N 1
ATOM 6429 C CA . PHE A 1 850 ? 2.494 10.138 16.369 1.00 91.38 850 PHE A CA 1
ATOM 6430 C C . PHE A 1 850 ? 1.911 10.700 17.675 1.00 91.38 850 PHE A C 1
ATOM 6432 O O . PHE A 1 850 ? 2.510 10.548 18.738 1.00 91.38 850 PHE A O 1
ATOM 6439 N N . SER A 1 851 ? 0.723 11.307 17.601 1.00 91.38 851 SER A N 1
ATOM 6440 C CA . SER A 1 851 ? -0.036 11.782 18.763 1.00 91.38 851 SER A CA 1
ATOM 6441 C C . SER A 1 851 ? -0.976 10.730 19.358 1.00 91.38 851 SER A C 1
ATOM 6443 O O . SER A 1 851 ? -1.565 10.967 20.409 1.00 91.38 851 SER A O 1
ATOM 6445 N N . ALA A 1 852 ? -1.137 9.571 18.712 1.00 94.06 852 ALA A N 1
ATOM 6446 C CA . ALA A 1 852 ? -1.964 8.498 19.248 1.00 94.06 852 ALA A CA 1
ATOM 6447 C C . ALA A 1 852 ? -1.395 8.004 20.588 1.00 94.06 852 ALA A C 1
ATOM 6449 O O . ALA A 1 852 ? -0.178 7.856 20.744 1.00 94.06 852 ALA A O 1
ATOM 6450 N N . MET A 1 853 ? -2.273 7.754 21.560 1.00 95.38 853 MET A N 1
ATOM 6451 C CA . MET A 1 853 ? -1.880 7.189 22.847 1.00 95.38 853 MET A CA 1
ATOM 6452 C C . MET A 1 853 ? -1.186 5.838 22.648 1.00 95.38 853 MET A C 1
ATOM 6454 O O . MET A 1 853 ? -1.608 5.015 21.836 1.00 95.38 853 MET A O 1
ATOM 6458 N N . ARG A 1 854 ? -0.105 5.618 23.394 1.00 93.75 854 ARG A N 1
ATOM 6459 C CA . ARG A 1 854 ? 0.730 4.421 23.300 1.00 93.75 854 ARG A CA 1
ATOM 6460 C C . ARG A 1 854 ? 0.663 3.570 24.557 1.00 93.75 854 ARG A C 1
ATOM 6462 O O . ARG A 1 854 ? 0.476 2.359 24.446 1.00 93.75 854 ARG A O 1
ATOM 6469 N N . GLU A 1 855 ? 0.820 4.212 25.713 1.00 93.19 855 GLU A N 1
ATOM 6470 C CA . GLU A 1 855 ? 0.840 3.562 27.025 1.00 93.19 855 GLU A CA 1
ATOM 6471 C C . GLU A 1 855 ? -0.077 4.284 28.017 1.00 93.19 855 GLU A C 1
ATOM 6473 O O . GLU A 1 855 ? -0.170 5.516 28.010 1.00 93.19 855 GLU A O 1
ATOM 6478 N N . PHE A 1 856 ? -0.763 3.527 28.879 1.00 94.25 856 PHE A N 1
ATOM 6479 C CA . PHE A 1 856 ? -1.663 4.086 29.890 1.00 94.25 856 PHE A CA 1
ATOM 6480 C C . PHE A 1 856 ? -1.732 3.256 31.179 1.00 94.25 856 PHE A C 1
ATOM 6482 O O . PHE A 1 856 ? -1.342 2.091 31.249 1.00 94.25 856 PHE A O 1
ATOM 6489 N N . ARG A 1 857 ? -2.301 3.855 32.229 1.00 94.25 857 ARG A N 1
ATOM 6490 C CA . ARG A 1 857 ? -2.684 3.175 33.473 1.00 94.25 857 ARG A CA 1
ATOM 6491 C C . ARG A 1 857 ? -4.157 3.358 33.763 1.00 94.25 857 ARG A C 1
ATOM 6493 O O . ARG A 1 857 ? -4.733 4.404 33.474 1.00 94.25 857 ARG A O 1
ATOM 6500 N N . VAL A 1 858 ? -4.729 2.363 34.435 1.00 96.31 858 VAL A N 1
ATOM 6501 C CA . VAL A 1 858 ? -6.093 2.442 34.963 1.00 96.31 858 VAL A CA 1
ATOM 6502 C C . VAL A 1 858 ? -6.071 2.273 36.465 1.00 96.31 858 VAL A C 1
ATOM 6504 O O . VAL A 1 858 ? -5.480 1.329 37.001 1.00 96.31 858 VAL A O 1
ATOM 6507 N N . LEU A 1 859 ? -6.725 3.200 37.155 1.00 96.75 859 LEU A N 1
ATOM 6508 C CA . LEU A 1 859 ? -6.939 3.150 38.589 1.00 96.75 859 LEU A CA 1
ATOM 6509 C C . LEU A 1 859 ? -8.439 3.181 38.892 1.00 96.75 859 LEU A C 1
ATOM 6511 O O . LEU A 1 859 ? -9.223 3.780 38.164 1.00 96.75 859 LEU A O 1
ATOM 6515 N N . THR A 1 860 ? -8.837 2.584 40.010 1.00 97.06 860 THR A N 1
ATOM 6516 C CA . THR A 1 860 ? -10.233 2.561 40.467 1.00 97.06 860 THR A CA 1
ATOM 6517 C C . THR A 1 860 ? -10.377 3.147 41.862 1.00 97.06 860 THR A C 1
ATOM 6519 O O . THR A 1 860 ? -9.490 2.962 42.700 1.00 97.06 860 THR A O 1
ATOM 6522 N N . CYS A 1 861 ? -11.513 3.786 42.130 1.00 96.62 861 CYS A N 1
ATOM 6523 C CA . CYS A 1 861 ? -11.919 4.254 43.452 1.00 96.62 861 CYS A CA 1
ATOM 6524 C C . CYS A 1 861 ? -13.384 3.882 43.735 1.00 96.62 861 CYS A C 1
ATOM 6526 O O . CYS A 1 861 ? -14.194 3.742 42.818 1.00 96.62 861 CYS A O 1
ATOM 6528 N N . ASN A 1 862 ? -13.729 3.700 45.013 1.00 95.25 862 ASN A N 1
ATOM 6529 C CA . ASN A 1 862 ? -15.073 3.328 45.449 1.00 95.25 862 ASN A CA 1
ATOM 6530 C C . ASN A 1 862 ? -15.602 4.282 46.528 1.00 95.25 862 ASN A C 1
ATOM 6532 O O . ASN A 1 862 ? -15.337 4.106 47.724 1.00 95.25 862 ASN A O 1
ATOM 6536 N N . ALA A 1 863 ? -16.419 5.242 46.096 1.00 92.38 863 ALA A N 1
ATOM 6537 C CA . ALA A 1 863 ? -17.043 6.256 46.941 1.00 92.38 863 ALA A CA 1
ATOM 6538 C C . ALA A 1 863 ? -18.154 5.706 47.862 1.00 92.38 863 ALA A C 1
ATOM 6540 O O . ALA A 1 863 ? -18.705 6.439 48.681 1.00 92.38 863 ALA A O 1
ATOM 6541 N N . LYS A 1 864 ? -18.506 4.413 47.767 1.00 89.00 864 LYS A N 1
ATOM 6542 C CA . LYS A 1 864 ? -19.425 3.753 48.718 1.00 89.00 864 LYS A CA 1
ATOM 6543 C C . LYS A 1 864 ? -18.726 3.244 49.971 1.00 89.00 864 LYS A C 1
ATOM 6545 O O . LYS A 1 864 ? -19.388 2.824 50.921 1.00 89.00 864 LYS A O 1
ATOM 6550 N N . THR A 1 865 ? -17.398 3.276 50.000 1.00 82.88 865 THR A N 1
ATOM 6551 C CA . THR A 1 865 ? -16.636 2.973 51.210 1.00 82.88 865 THR A CA 1
ATOM 6552 C C . THR A 1 865 ? -16.575 4.205 52.114 1.00 82.88 865 THR A C 1
ATOM 6554 O O . THR A 1 865 ? -16.529 5.335 51.642 1.00 82.88 865 THR A O 1
ATOM 6557 N N . ALA A 1 866 ? -16.563 4.014 53.437 1.00 63.34 866 ALA A N 1
ATOM 6558 C CA . ALA A 1 866 ? -16.688 5.107 54.413 1.00 63.34 866 ALA A CA 1
ATOM 6559 C C . ALA A 1 866 ? -15.520 6.126 54.431 1.00 63.34 866 ALA A C 1
ATOM 6561 O O . ALA A 1 866 ? -15.511 7.013 55.282 1.00 63.34 866 ALA A O 1
ATOM 6562 N N . LEU A 1 867 ? -14.517 5.977 53.557 1.00 64.62 867 LEU A N 1
ATOM 6563 C CA . LEU A 1 867 ? -13.241 6.697 53.601 1.00 64.62 867 LEU A CA 1
ATOM 6564 C C . LEU A 1 867 ? -12.864 7.415 52.292 1.00 64.62 867 LEU A C 1
ATOM 6566 O O . LEU A 1 867 ? -11.841 8.092 52.296 1.00 64.62 867 LEU A O 1
ATOM 6570 N N . ALA A 1 868 ? -13.641 7.292 51.209 1.00 75.25 868 ALA A N 1
ATOM 6571 C CA . ALA A 1 868 ? -13.287 7.852 49.900 1.00 75.25 868 ALA A CA 1
ATOM 6572 C C . ALA A 1 868 ? -14.429 8.684 49.299 1.00 75.25 868 ALA A C 1
ATOM 6574 O O . ALA A 1 868 ? -15.592 8.290 49.375 1.00 75.25 868 ALA A O 1
ATOM 6575 N N . ASN A 1 869 ? -14.091 9.820 48.688 1.00 84.00 869 ASN A N 1
ATOM 6576 C CA . ASN A 1 869 ? -14.990 10.606 47.833 1.00 84.00 869 ASN A CA 1
ATOM 6577 C C . ASN A 1 869 ? -14.512 10.646 46.371 1.00 84.00 869 ASN A C 1
ATOM 6579 O O . ASN A 1 869 ? -15.119 11.324 45.553 1.00 84.00 869 ASN A O 1
ATOM 6583 N N . CYS A 1 870 ? -13.424 9.935 46.066 1.00 90.88 870 CYS A N 1
ATOM 6584 C CA . CYS A 1 870 ? -12.801 9.798 44.758 1.00 90.88 870 CYS A CA 1
ATOM 6585 C C . CYS A 1 870 ? -12.354 11.122 44.124 1.00 90.88 870 CYS A C 1
ATOM 6587 O O . CYS A 1 870 ? -12.214 11.214 42.907 1.00 90.88 870 CYS A O 1
ATOM 6589 N N . THR A 1 871 ? -12.048 12.133 44.946 1.00 86.00 871 THR A N 1
ATOM 6590 C CA . THR A 1 871 ? -11.553 13.433 44.457 1.00 86.00 871 THR A CA 1
ATOM 6591 C C . THR A 1 871 ? -10.032 13.572 44.547 1.00 86.00 871 THR A C 1
ATOM 6593 O O . THR A 1 871 ? -9.449 14.367 43.813 1.00 86.00 871 THR A O 1
ATOM 6596 N N . THR A 1 872 ? -9.351 12.785 45.392 1.00 84.94 872 THR A N 1
ATOM 6597 C CA . THR A 1 872 ? -7.894 12.891 45.587 1.00 84.94 872 THR A CA 1
ATOM 6598 C C . THR A 1 872 ? -7.125 11.702 44.991 1.00 84.94 872 THR A C 1
ATOM 6600 O O . THR A 1 872 ? -7.609 10.572 45.046 1.00 84.94 872 THR A O 1
ATOM 6603 N N . PRO A 1 873 ? -5.905 11.893 44.441 1.00 83.81 873 PRO A N 1
ATOM 6604 C CA . PRO A 1 873 ? -5.122 10.799 43.851 1.00 83.81 873 PRO A CA 1
ATOM 6605 C C . PRO A 1 873 ? -4.832 9.618 44.783 1.00 83.81 873 PRO A C 1
ATOM 6607 O O . PRO A 1 873 ? -4.729 8.491 44.313 1.00 83.81 873 PRO A O 1
ATOM 6610 N N . VAL A 1 874 ? -4.735 9.847 46.097 1.00 87.25 874 VAL A N 1
ATOM 6611 C CA . VAL A 1 874 ? -4.399 8.797 47.077 1.00 87.25 874 VAL A CA 1
ATOM 6612 C C . VAL A 1 874 ? -5.529 7.788 47.306 1.00 87.25 874 VAL A C 1
ATOM 6614 O O . VAL A 1 874 ? -5.291 6.729 47.881 1.00 87.25 874 VAL A O 1
ATOM 6617 N N . GLU A 1 875 ? -6.750 8.112 46.880 1.00 92.19 875 GLU A N 1
ATOM 6618 C CA . GLU A 1 875 ? -7.931 7.249 47.012 1.00 92.19 875 GLU A CA 1
ATOM 6619 C C . GLU A 1 875 ? -8.066 6.250 45.855 1.00 92.19 875 GLU A C 1
ATOM 6621 O O . GLU A 1 875 ? -8.854 5.306 45.932 1.00 92.19 875 GLU A O 1
ATOM 6626 N N . PHE A 1 876 ? -7.283 6.432 44.792 1.00 94.38 876 PHE A N 1
ATOM 6627 C CA . PHE A 1 876 ? -7.295 5.576 43.616 1.00 94.38 876 PHE A CA 1
ATOM 6628 C C . PHE A 1 876 ? -6.261 4.458 43.744 1.00 94.38 876 PHE A C 1
ATOM 6630 O O . PHE A 1 876 ? -5.103 4.679 44.095 1.00 94.38 876 PHE A O 1
ATOM 6637 N N . THR A 1 877 ? -6.678 3.235 43.425 1.00 94.69 877 THR A N 1
ATOM 6638 C CA . THR A 1 877 ? -5.800 2.059 43.390 1.00 94.69 877 THR A CA 1
ATOM 6639 C C . THR A 1 877 ? -5.591 1.617 41.952 1.00 94.69 877 THR A C 1
ATOM 6641 O O . THR A 1 877 ? -6.567 1.385 41.245 1.00 94.69 877 THR A O 1
ATOM 6644 N N . GLN A 1 878 ? -4.337 1.460 41.527 1.00 94.56 878 GLN A N 1
ATOM 6645 C CA . GLN A 1 878 ? -4.010 0.943 40.198 1.00 94.56 878 GLN A CA 1
ATOM 6646 C C . GLN A 1 878 ? -4.490 -0.499 40.023 1.00 94.56 878 GLN A C 1
ATOM 6648 O O . GLN A 1 878 ? -4.178 -1.377 40.833 1.00 94.56 878 GLN A O 1
ATOM 6653 N N . VAL A 1 879 ? -5.227 -0.720 38.938 1.00 94.69 879 VAL A N 1
ATOM 6654 C CA . VAL A 1 879 ? -5.707 -2.030 38.486 1.00 94.69 879 VAL A CA 1
ATOM 6655 C C . VAL A 1 879 ? -5.082 -2.449 37.155 1.00 94.69 879 VAL A C 1
ATOM 6657 O O . VAL A 1 879 ? -5.083 -3.644 36.861 1.00 94.69 879 VAL A O 1
ATOM 6660 N N . TYR A 1 880 ? -4.505 -1.502 36.403 1.00 94.50 880 TYR A N 1
ATOM 6661 C CA . TYR A 1 880 ? -3.787 -1.743 35.150 1.00 94.50 880 TYR A CA 1
ATOM 6662 C C . TYR A 1 880 ? -2.542 -0.832 34.995 1.00 94.50 880 TYR A C 1
ATOM 6664 O O . TYR A 1 880 ? -2.643 0.354 35.328 1.00 94.50 880 TYR A O 1
ATOM 6672 N N . PRO A 1 881 ? -1.391 -1.348 34.506 1.00 91.94 881 PRO A N 1
ATOM 6673 C CA . PRO A 1 881 ? -1.120 -2.772 34.306 1.00 91.94 881 PRO A CA 1
ATOM 6674 C C . PRO A 1 881 ? -1.169 -3.510 35.649 1.00 91.94 881 PRO A C 1
ATOM 6676 O O . PRO A 1 881 ? -0.925 -2.923 36.712 1.00 91.94 881 PRO A O 1
ATOM 6679 N N . VAL A 1 882 ? -1.536 -4.793 35.617 1.00 83.88 882 VAL A N 1
ATOM 6680 C CA . VAL A 1 882 ? -1.659 -5.608 36.833 1.00 83.88 882 VAL A CA 1
ATOM 6681 C C . VAL A 1 882 ? -0.272 -5.747 37.481 1.00 83.88 882 VAL A C 1
ATOM 6683 O O . VAL A 1 882 ? 0.634 -6.279 36.832 1.00 83.88 882 VAL A O 1
ATOM 6686 N N . PRO A 1 883 ? -0.070 -5.313 38.745 1.00 76.00 883 PRO A N 1
ATOM 6687 C CA . PRO A 1 883 ? 1.245 -5.334 39.384 1.00 76.00 883 PRO A CA 1
ATOM 6688 C C . PRO A 1 883 ? 1.907 -6.718 39.339 1.00 76.00 883 PRO A C 1
ATOM 6690 O O . PRO A 1 883 ? 1.322 -7.704 39.786 1.00 76.00 883 PRO A O 1
ATOM 6693 N N . GLY A 1 884 ? 3.140 -6.779 38.828 1.00 71.25 884 GLY A N 1
ATOM 6694 C CA . GLY A 1 884 ? 3.893 -8.026 38.645 1.00 71.25 884 GLY A CA 1
ATOM 6695 C C . GLY A 1 884 ? 3.734 -8.681 37.267 1.00 71.25 884 GLY A C 1
ATOM 6696 O O . GLY A 1 884 ? 4.433 -9.655 36.994 1.00 71.25 884 GLY A O 1
ATOM 6697 N N . SER A 1 885 ? 2.873 -8.143 36.400 1.00 73.50 885 SER A N 1
ATOM 6698 C CA . SER A 1 885 ? 2.865 -8.470 34.969 1.00 73.50 885 SER A CA 1
ATOM 6699 C C . SER A 1 885 ? 4.001 -7.725 34.254 1.00 73.50 885 SER A C 1
ATOM 6701 O O . SER A 1 885 ? 4.425 -6.672 34.744 1.00 73.50 885 SER A O 1
ATOM 6703 N N . PRO A 1 886 ? 4.518 -8.241 33.123 1.00 67.69 886 PRO A N 1
ATOM 6704 C CA . PRO A 1 886 ? 5.428 -7.477 32.273 1.00 67.69 886 PRO A CA 1
ATOM 6705 C C . PRO A 1 886 ? 4.807 -6.119 31.927 1.00 67.69 886 PRO A C 1
ATOM 6707 O O . PRO A 1 886 ? 3.589 -6.040 31.765 1.00 67.69 886 PRO A O 1
ATOM 6710 N N . ALA A 1 887 ? 5.631 -5.073 31.814 1.00 61.44 887 ALA A N 1
ATOM 6711 C CA . ALA A 1 887 ? 5.178 -3.833 31.192 1.00 61.44 887 ALA A CA 1
ATOM 6712 C C . ALA A 1 887 ? 4.661 -4.188 29.791 1.00 61.44 887 ALA A C 1
ATOM 6714 O O . ALA A 1 887 ? 5.391 -4.800 29.007 1.00 61.44 887 ALA A O 1
ATOM 6715 N N . ALA A 1 888 ? 3.386 -3.912 29.536 1.00 65.94 888 ALA A N 1
ATOM 6716 C CA . ALA A 1 888 ? 2.785 -4.118 28.235 1.00 65.94 888 ALA A CA 1
ATOM 6717 C C . ALA A 1 888 ? 2.836 -2.787 27.495 1.00 65.94 888 ALA A C 1
ATOM 6719 O O . ALA A 1 888 ? 2.587 -1.742 28.075 1.00 65.94 888 ALA A O 1
ATOM 6720 N N . VAL A 1 889 ? 3.192 -2.844 26.221 1.00 79.31 889 VAL A N 1
ATOM 6721 C CA . VAL A 1 889 ? 2.937 -1.754 25.290 1.00 79.31 889 VAL A CA 1
ATOM 6722 C C . VAL A 1 889 ? 1.544 -2.002 24.729 1.00 79.31 889 VAL A C 1
ATOM 6724 O O . VAL A 1 889 ? 1.329 -3.030 24.084 1.00 79.31 889 VAL A O 1
ATOM 6727 N N . GLU A 1 890 ? 0.591 -1.107 24.979 1.00 90.31 890 GLU A N 1
ATOM 6728 C CA . GLU A 1 890 ? -0.798 -1.332 24.569 1.00 90.31 890 GLU A CA 1
ATOM 6729 C C . GLU A 1 890 ? -1.019 -1.083 23.074 1.00 90.31 890 GLU A C 1
ATOM 6731 O O . GLU A 1 890 ? -1.629 -1.908 22.380 1.00 90.31 890 GLU A O 1
ATOM 6736 N N . PHE A 1 891 ? -0.486 0.022 22.550 1.00 93.56 891 PHE A N 1
ATOM 6737 C CA . PHE A 1 891 ? -0.580 0.388 21.134 1.00 93.56 891 PHE A CA 1
ATOM 6738 C C . PHE A 1 891 ? 0.805 0.427 20.494 1.00 93.56 891 PHE A C 1
ATOM 6740 O O . PHE A 1 891 ? 1.341 1.494 20.207 1.00 93.56 891 PHE A O 1
ATOM 6747 N N . ASP A 1 892 ? 1.394 -0.756 20.300 1.00 87.00 892 ASP A N 1
ATOM 6748 C CA . ASP A 1 892 ? 2.715 -0.877 19.684 1.00 87.00 892 ASP A CA 1
ATOM 6749 C C . ASP A 1 892 ? 2.680 -0.501 18.198 1.00 87.00 892 ASP A C 1
ATOM 6751 O O . ASP A 1 892 ? 1.846 -0.987 17.426 1.00 87.00 892 ASP A O 1
ATOM 6755 N N . ALA A 1 893 ? 3.599 0.369 17.803 1.00 82.62 893 ALA A N 1
ATOM 6756 C CA . ALA A 1 893 ? 3.755 0.869 16.448 1.00 82.62 893 ALA A CA 1
ATOM 6757 C C . ALA A 1 893 ? 5.185 0.597 15.983 1.00 82.62 893 ALA A C 1
ATOM 6759 O O . ALA A 1 893 ? 6.127 1.128 16.564 1.00 82.62 893 ALA A O 1
ATOM 6760 N N . GLY A 1 894 ? 5.351 -0.241 14.961 1.00 82.81 894 GLY A N 1
ATOM 6761 C CA . GLY A 1 894 ? 6.662 -0.533 14.380 1.00 82.81 894 GLY A CA 1
ATOM 6762 C C . GLY A 1 894 ? 7.171 0.577 13.457 1.00 82.81 894 GLY A C 1
ATOM 6763 O O . GLY A 1 894 ? 6.565 1.643 13.319 1.00 82.81 894 GLY A O 1
ATOM 6764 N N . THR A 1 895 ? 8.290 0.317 12.792 1.00 86.81 895 THR A N 1
ATOM 6765 C CA . THR A 1 895 ? 8.737 1.110 11.644 1.00 86.81 895 THR A CA 1
ATOM 6766 C C . THR A 1 895 ? 7.909 0.759 10.395 1.00 86.81 895 THR A C 1
ATOM 6768 O O . THR A 1 895 ? 7.391 -0.357 10.279 1.00 86.81 895 THR A O 1
ATOM 6771 N N . PRO A 1 896 ? 7.719 1.708 9.464 1.00 90.94 896 PRO A N 1
ATOM 6772 C CA . PRO A 1 896 ? 8.242 3.078 9.495 1.00 90.94 896 PRO A CA 1
ATOM 6773 C C . PRO A 1 896 ? 7.328 4.080 10.229 1.00 90.94 896 PRO A C 1
ATOM 6775 O O . PRO A 1 896 ? 7.726 5.218 10.459 1.00 90.94 896 PRO A O 1
ATOM 6778 N N . ARG A 1 897 ? 6.096 3.708 10.605 1.00 91.94 897 ARG A N 1
ATOM 6779 C CA . ARG A 1 897 ? 5.132 4.612 11.266 1.00 91.94 897 ARG A CA 1
ATOM 6780 C C . ARG A 1 897 ? 4.023 3.847 12.003 1.00 91.94 897 ARG A C 1
ATOM 6782 O O . ARG A 1 897 ? 3.774 2.687 11.675 1.00 91.94 897 ARG A O 1
ATOM 6789 N N . PRO A 1 898 ? 3.265 4.494 12.911 1.00 92.25 898 PRO A N 1
ATOM 6790 C CA . PRO A 1 898 ? 2.057 3.894 13.474 1.00 92.25 898 PRO A CA 1
ATOM 6791 C C . PRO A 1 898 ? 0.993 3.604 12.406 1.00 92.25 898 PRO A C 1
ATOM 6793 O O . PRO A 1 898 ? 0.661 4.453 11.576 1.00 92.25 898 PRO A O 1
ATOM 6796 N N . LEU A 1 899 ? 0.430 2.397 12.439 1.00 91.75 899 LEU A N 1
ATOM 6797 C CA . LEU A 1 899 ? -0.571 1.925 11.477 1.00 91.75 899 LEU A CA 1
ATOM 6798 C C . LEU A 1 899 ? -1.961 1.910 12.118 1.00 91.75 899 LEU A C 1
ATOM 6800 O O . LEU A 1 899 ? -2.095 1.530 13.281 1.00 91.75 899 LEU A O 1
ATOM 6804 N N . ALA A 1 900 ? -3.000 2.256 11.355 1.00 91.56 900 ALA A N 1
ATOM 6805 C CA . ALA A 1 900 ? -4.390 2.221 11.823 1.00 91.56 900 ALA A CA 1
ATOM 6806 C C . ALA A 1 900 ? -4.794 0.899 12.525 1.00 91.56 900 ALA A C 1
ATOM 6808 O O . ALA A 1 900 ? -5.346 0.979 13.625 1.00 91.56 900 ALA A O 1
ATOM 6809 N N . PRO A 1 901 ? -4.486 -0.314 12.000 1.00 93.38 901 PRO A N 1
ATOM 6810 C CA . PRO A 1 901 ? -4.785 -1.580 12.689 1.00 93.38 901 PRO A CA 1
ATOM 6811 C C . PRO A 1 901 ? -4.240 -1.699 14.112 1.00 93.38 901 PRO A C 1
ATOM 6813 O O . PRO A 1 901 ? -4.765 -2.485 14.904 1.00 93.38 901 PRO A O 1
ATOM 6816 N N . ASN A 1 902 ? -3.184 -0.957 14.441 1.00 93.62 902 ASN A N 1
ATOM 6817 C CA . ASN A 1 902 ? -2.542 -1.044 15.744 1.00 93.62 902 ASN A CA 1
ATOM 6818 C C . ASN A 1 902 ? -3.180 -0.109 16.769 1.00 93.62 902 ASN A C 1
ATOM 6820 O O . ASN A 1 902 ? -2.902 -0.290 17.956 1.00 93.62 902 ASN A O 1
ATOM 6824 N N . LEU A 1 903 ? -4.012 0.839 16.321 1.00 94.81 903 LEU A N 1
ATOM 6825 C CA . LEU A 1 903 ? -4.592 1.924 17.117 1.00 94.81 903 LEU A CA 1
ATOM 6826 C C . LEU A 1 903 ? -6.072 1.709 17.469 1.00 94.81 903 LEU A C 1
ATOM 6828 O O . LEU A 1 903 ? -6.565 2.344 18.395 1.00 94.81 903 LEU A O 1
ATOM 6832 N N . ILE A 1 904 ? -6.763 0.798 16.781 1.00 95.19 904 ILE A N 1
ATOM 6833 C CA . ILE A 1 904 ? -8.168 0.462 17.062 1.00 95.19 904 ILE A CA 1
ATOM 6834 C C . ILE A 1 904 ? -8.370 -0.126 18.466 1.00 95.19 904 ILE A C 1
ATOM 6836 O O . ILE A 1 904 ? -7.425 -0.599 19.102 1.00 95.19 904 ILE A O 1
ATOM 6840 N N . ILE A 1 905 ? -9.623 -0.180 18.919 1.00 95.94 905 ILE A N 1
ATOM 6841 C CA . ILE A 1 905 ? -9.999 -0.591 20.269 1.00 95.94 905 ILE A CA 1
ATOM 6842 C C . ILE A 1 905 ? -9.446 -1.974 20.637 1.00 95.94 905 ILE A C 1
ATOM 6844 O O . ILE A 1 905 ? -9.609 -2.952 19.898 1.00 95.94 905 ILE A O 1
ATOM 6848 N N . LYS A 1 906 ? -8.808 -2.072 21.806 1.00 95.19 906 LYS A N 1
ATOM 6849 C CA . LYS A 1 906 ? -8.249 -3.309 22.376 1.00 95.19 906 LYS A CA 1
ATOM 6850 C C . LYS A 1 906 ? -8.829 -3.565 23.757 1.00 95.19 906 LYS A C 1
ATOM 6852 O O . LYS A 1 906 ? -9.167 -2.629 24.470 1.00 95.19 906 LYS A O 1
ATOM 6857 N N . GLU A 1 907 ? -8.939 -4.837 24.132 1.00 94.31 907 GLU A N 1
ATOM 6858 C CA . GLU A 1 907 ? -9.394 -5.257 25.460 1.00 94.31 907 GLU A CA 1
ATOM 6859 C C . GLU A 1 907 ? -8.212 -5.600 26.366 1.00 94.31 907 GLU A C 1
ATOM 6861 O O . GLU A 1 907 ? -7.294 -6.312 25.959 1.00 94.31 907 GLU A O 1
ATOM 6866 N N . PHE A 1 908 ? -8.290 -5.147 27.616 1.00 93.25 908 PHE A N 1
ATOM 6867 C CA . PHE A 1 908 ? -7.286 -5.357 28.647 1.00 93.25 908 PHE A CA 1
ATOM 6868 C C . PHE A 1 908 ? -7.923 -5.985 29.889 1.00 93.25 908 PHE A C 1
ATOM 6870 O O . PHE A 1 908 ? -8.947 -5.521 30.404 1.00 93.25 908 PHE A O 1
ATOM 6877 N N . ASP A 1 909 ? -7.296 -7.056 30.376 1.00 92.19 909 ASP A N 1
ATOM 6878 C CA . ASP A 1 909 ? -7.611 -7.652 31.672 1.00 92.19 909 ASP A CA 1
ATOM 6879 C C . ASP A 1 909 ? -7.054 -6.759 32.787 1.00 92.19 909 ASP A C 1
ATOM 6881 O O . ASP A 1 909 ? -5.894 -6.339 32.737 1.00 92.19 909 ASP A O 1
ATOM 6885 N N . VAL A 1 910 ? -7.877 -6.460 33.788 1.00 93.12 910 VAL A N 1
ATOM 6886 C CA . VAL A 1 910 ? -7.492 -5.613 34.919 1.00 93.12 910 VAL A CA 1
ATOM 6887 C C . VAL A 1 910 ? -7.720 -6.360 36.217 1.00 93.12 910 VAL A C 1
ATOM 6889 O O . VAL A 1 910 ? -8.480 -7.320 36.295 1.00 93.12 910 VAL A O 1
ATOM 6892 N N . LYS A 1 911 ? -7.061 -5.915 37.284 1.00 94.44 911 LYS A N 1
ATOM 6893 C CA . LYS A 1 911 ? -7.322 -6.486 38.602 1.00 94.44 911 LYS A CA 1
ATOM 6894 C C . LYS A 1 911 ? -8.754 -6.155 39.039 1.00 94.44 911 LYS A C 1
ATOM 6896 O O . LYS A 1 911 ? -9.019 -4.998 39.354 1.00 94.44 911 LYS A O 1
ATOM 6901 N N . ASP A 1 912 ? -9.592 -7.185 39.160 1.00 95.31 912 ASP A N 1
ATOM 6902 C CA . ASP A 1 912 ? -10.965 -7.090 39.667 1.00 95.31 912 ASP A CA 1
ATOM 6903 C C . ASP A 1 912 ? -11.082 -6.157 40.880 1.00 95.31 912 ASP A C 1
ATOM 6905 O O . ASP A 1 912 ? -10.471 -6.378 41.939 1.00 95.31 912 ASP A O 1
ATOM 6909 N N . SER A 1 913 ? -11.903 -5.119 40.743 1.00 95.00 913 SER A N 1
ATOM 6910 C CA . SER A 1 913 ? -12.223 -4.200 41.830 1.00 95.00 913 SER A CA 1
ATOM 6911 C C . SER A 1 913 ? -13.662 -3.700 41.729 1.00 95.00 913 SER A C 1
ATOM 6913 O O . SER A 1 913 ? -14.209 -3.529 40.646 1.00 95.00 913 SER A O 1
ATOM 6915 N N . MET A 1 914 ? -14.302 -3.473 42.878 1.00 96.31 914 MET A N 1
ATOM 6916 C CA . MET A 1 914 ? -15.585 -2.768 42.918 1.00 96.31 914 MET A CA 1
ATOM 6917 C C . MET A 1 914 ? -15.311 -1.268 42.915 1.00 96.31 914 MET A C 1
ATOM 6919 O O . MET A 1 914 ? -14.674 -0.786 43.857 1.00 96.31 914 MET A O 1
ATOM 6923 N N . ALA A 1 915 ? -15.819 -0.537 41.928 1.00 96.62 915 ALA A N 1
ATOM 6924 C CA . ALA A 1 915 ? -15.524 0.874 41.722 1.00 96.62 915 ALA A CA 1
ATOM 6925 C C . ALA A 1 915 ? -16.793 1.689 41.461 1.00 96.62 915 ALA A C 1
ATOM 6927 O O . ALA A 1 915 ? -17.731 1.210 40.836 1.00 96.62 915 ALA A O 1
ATOM 6928 N N . THR A 1 916 ? -16.803 2.931 41.932 1.00 95.75 916 THR A N 1
ATOM 6929 C CA . THR A 1 916 ? -17.728 3.963 41.440 1.00 95.75 916 THR A CA 1
ATOM 6930 C C . THR A 1 916 ? -17.042 4.868 40.429 1.00 95.75 916 THR A C 1
ATOM 6932 O O . THR A 1 916 ? -17.719 5.515 39.652 1.00 95.75 916 THR A O 1
ATOM 6935 N N . HIS A 1 917 ? -15.710 4.973 40.465 1.00 97.00 917 HIS A N 1
ATOM 6936 C CA . HIS A 1 917 ? -14.951 5.833 39.563 1.00 97.00 917 HIS A CA 1
ATOM 6937 C C . HIS A 1 917 ? -13.762 5.079 38.975 1.00 97.00 917 HIS A C 1
ATOM 6939 O O . HIS A 1 917 ? -13.076 4.325 39.680 1.00 97.00 917 HIS A O 1
ATOM 6945 N N . VAL A 1 918 ? -13.479 5.351 37.705 1.00 97.81 918 VAL A N 1
ATOM 6946 C CA . VAL A 1 918 ? -12.304 4.863 36.980 1.00 97.81 918 VAL A CA 1
ATOM 6947 C C . VAL A 1 918 ? -11.474 6.054 36.535 1.00 97.81 918 VAL A C 1
ATOM 6949 O O . VAL A 1 918 ? -12.003 7.053 36.066 1.00 97.81 918 VAL A O 1
ATOM 6952 N N . ARG A 1 919 ? -10.159 5.961 36.697 1.00 97.38 919 ARG A N 1
ATOM 6953 C CA . ARG A 1 919 ? -9.206 6.978 36.268 1.00 97.38 919 ARG A CA 1
ATOM 6954 C C . ARG A 1 919 ? -8.273 6.396 35.222 1.00 97.38 919 ARG A C 1
ATOM 6956 O O . ARG A 1 919 ? -7.586 5.417 35.516 1.00 97.38 919 ARG A O 1
ATOM 6963 N N . LEU A 1 920 ? -8.244 7.024 34.052 1.00 96.75 920 LEU A N 1
ATOM 6964 C CA . LEU A 1 920 ? -7.278 6.761 32.993 1.00 96.75 920 LEU A CA 1
ATOM 6965 C C . LEU A 1 920 ? -6.149 7.787 33.105 1.00 96.75 920 LEU A C 1
ATOM 6967 O O . LEU A 1 920 ? -6.404 8.987 33.209 1.00 96.75 920 LEU A O 1
ATOM 6971 N N . ILE A 1 921 ? -4.913 7.300 33.116 1.00 94.44 921 ILE A N 1
ATOM 6972 C CA . ILE A 1 921 ? -3.700 8.118 33.104 1.00 94.44 921 ILE A CA 1
ATOM 6973 C C . ILE A 1 921 ? -2.936 7.748 31.839 1.00 94.44 921 ILE A C 1
ATOM 6975 O O . ILE A 1 921 ? -2.471 6.613 31.730 1.00 94.44 921 ILE A O 1
ATOM 6979 N N . ALA A 1 922 ? -2.836 8.671 30.890 1.00 92.50 922 ALA A N 1
ATOM 6980 C CA . ALA A 1 922 ? -2.078 8.459 29.665 1.00 92.50 922 ALA A CA 1
ATOM 6981 C C . ALA A 1 922 ? -0.595 8.749 29.934 1.00 92.50 922 ALA A C 1
ATOM 6983 O O . ALA A 1 922 ? -0.268 9.828 30.414 1.00 92.50 922 ALA A O 1
ATOM 6984 N N . LEU A 1 923 ? 0.284 7.779 29.685 1.00 91.00 923 LEU A N 1
ATOM 6985 C CA . LEU A 1 923 ? 1.709 7.886 30.022 1.00 91.00 923 LEU A CA 1
ATOM 6986 C C . LEU A 1 923 ? 2.522 8.402 28.838 1.00 91.00 923 LEU A C 1
ATOM 6988 O O . LEU A 1 923 ? 3.298 9.340 28.971 1.00 91.00 923 LEU A O 1
ATOM 6992 N N . ASP A 1 924 ? 2.304 7.801 27.670 1.00 90.88 924 ASP A N 1
ATOM 6993 C CA . ASP A 1 924 ? 3.084 8.079 26.473 1.00 90.88 924 ASP A CA 1
ATOM 6994 C C . ASP A 1 924 ? 2.199 8.133 25.232 1.00 90.88 924 ASP A C 1
ATOM 6996 O O . ASP A 1 924 ? 1.213 7.397 25.110 1.00 90.88 924 ASP A O 1
ATOM 7000 N N . ASN A 1 925 ? 2.602 8.965 24.274 1.00 92.62 925 ASN A N 1
ATOM 7001 C CA . ASN A 1 925 ? 2.173 8.849 22.886 1.00 92.62 925 ASN A CA 1
ATOM 7002 C C . ASN A 1 925 ? 3.224 8.071 22.075 1.00 92.62 925 ASN A C 1
ATOM 7004 O O . ASN A 1 925 ? 4.231 7.590 22.607 1.00 92.62 925 ASN A O 1
ATOM 7008 N N . GLN A 1 926 ? 3.000 7.931 20.771 1.00 92.81 926 GLN A N 1
ATOM 7009 C CA . GLN A 1 926 ? 3.943 7.220 19.910 1.00 92.81 926 GLN A CA 1
ATOM 7010 C C . GLN A 1 926 ? 5.317 7.909 19.853 1.00 92.81 926 GLN A C 1
ATOM 7012 O O . GLN A 1 926 ? 6.329 7.219 19.883 1.00 92.81 926 GLN A O 1
ATOM 7017 N N . CYS A 1 927 ? 5.388 9.245 19.852 1.00 90.44 927 CYS A N 1
ATOM 7018 C CA . CYS A 1 927 ? 6.671 9.955 19.888 1.00 90.44 927 CYS A CA 1
ATOM 7019 C C . CYS A 1 927 ? 7.447 9.779 21.199 1.00 90.44 927 CYS A C 1
ATOM 7021 O O . CYS A 1 927 ? 8.670 9.718 21.151 1.00 90.44 927 CYS A O 1
ATOM 7023 N N . THR A 1 928 ? 6.803 9.759 22.369 1.00 90.31 928 THR A N 1
ATOM 7024 C CA . THR A 1 928 ? 7.511 9.722 23.661 1.00 90.31 928 THR A CA 1
ATOM 7025 C C . THR A 1 928 ? 7.887 8.313 24.091 1.00 90.31 928 THR A C 1
ATOM 7027 O O . THR A 1 928 ? 8.967 8.131 24.651 1.00 90.31 928 THR A O 1
ATOM 7030 N N . GLY A 1 929 ? 7.055 7.318 23.768 1.00 89.00 929 GLY A N 1
ATOM 7031 C CA . GLY A 1 929 ? 7.241 5.945 24.239 1.00 89.00 929 GLY A CA 1
ATOM 7032 C C . GLY A 1 929 ? 7.857 4.968 23.232 1.00 89.00 929 GLY A C 1
ATOM 7033 O O . GLY A 1 929 ? 8.230 3.866 23.636 1.00 89.00 929 GLY A O 1
ATOM 7034 N N . GLN A 1 930 ? 7.966 5.309 21.938 1.00 89.75 930 GLN A N 1
ATOM 7035 C CA . GLN A 1 930 ? 8.541 4.401 20.936 1.00 89.75 930 GLN A CA 1
ATOM 7036 C C . GLN A 1 930 ? 10.031 4.672 20.696 1.00 89.75 930 GLN A C 1
ATOM 7038 O O . GLN A 1 930 ? 10.407 5.624 20.016 1.00 89.75 930 GLN A O 1
ATOM 7043 N N . ALA A 1 931 ? 10.885 3.782 21.205 1.00 90.00 931 ALA A N 1
ATOM 7044 C CA . ALA A 1 931 ? 12.339 3.906 21.097 1.00 90.00 931 ALA A CA 1
ATOM 7045 C C . ALA A 1 931 ? 12.844 3.893 19.644 1.00 90.00 931 ALA A C 1
ATOM 7047 O O . ALA A 1 931 ? 13.831 4.559 19.344 1.00 90.00 931 ALA A O 1
ATOM 7048 N N . ALA A 1 932 ? 12.154 3.190 18.737 1.00 90.00 932 ALA A N 1
ATOM 7049 C CA . ALA A 1 932 ? 12.493 3.186 17.310 1.00 90.00 932 ALA A CA 1
ATOM 7050 C C . ALA A 1 932 ? 12.370 4.575 16.650 1.00 90.00 932 ALA A C 1
ATOM 7052 O O . ALA A 1 932 ? 12.919 4.785 15.575 1.00 90.00 932 ALA A O 1
ATOM 7053 N N . TYR A 1 933 ? 11.681 5.526 17.291 1.00 92.44 933 TYR A N 1
ATOM 7054 C CA . TYR A 1 933 ? 11.509 6.892 16.795 1.00 92.44 933 TYR A CA 1
ATOM 7055 C C . TYR A 1 933 ? 12.457 7.906 17.463 1.00 92.44 933 TYR A C 1
ATOM 7057 O O . TYR A 1 933 ? 12.377 9.108 17.205 1.00 92.44 933 TYR A O 1
ATOM 7065 N N . HIS A 1 934 ? 13.353 7.448 18.346 1.00 92.62 934 HIS A N 1
ATOM 7066 C CA . HIS A 1 934 ? 14.336 8.273 19.067 1.00 92.62 934 HIS A CA 1
ATOM 7067 C C . HIS A 1 934 ? 15.725 8.123 18.451 1.00 92.62 934 HIS A C 1
ATOM 7069 O O . HIS A 1 934 ? 16.695 7.826 19.154 1.00 92.62 934 HIS A O 1
ATOM 7075 N N . ILE A 1 935 ? 15.796 8.264 17.132 1.00 87.94 935 ILE A N 1
ATOM 7076 C CA . ILE A 1 935 ? 17.026 8.068 16.370 1.00 87.94 935 ILE A CA 1
ATOM 7077 C C . ILE A 1 935 ? 17.693 9.396 16.023 1.00 87.94 935 ILE A C 1
ATOM 7079 O O . ILE A 1 935 ? 17.034 10.425 15.895 1.00 87.94 935 ILE A O 1
ATOM 7083 N N . ASP A 1 936 ? 19.016 9.338 15.931 1.00 84.88 936 ASP A N 1
ATOM 7084 C CA . ASP A 1 936 ? 19.905 10.406 15.486 1.00 84.88 936 ASP A CA 1
ATOM 7085 C C . ASP A 1 936 ? 20.628 9.840 14.261 1.00 84.88 936 ASP A C 1
ATOM 7087 O O . ASP A 1 936 ? 21.181 8.741 14.356 1.00 84.88 936 ASP A O 1
ATOM 7091 N N . ASP A 1 937 ? 20.541 10.534 13.131 1.00 87.31 937 ASP A N 1
ATOM 7092 C CA . ASP A 1 937 ? 21.225 10.178 11.886 1.00 87.31 937 ASP A CA 1
ATOM 7093 C C . ASP A 1 937 ? 22.416 11.129 11.659 1.00 87.31 937 ASP A C 1
ATOM 7095 O O . ASP A 1 937 ? 22.644 12.075 12.424 1.00 87.31 937 ASP A O 1
ATOM 7099 N N . ALA A 1 938 ? 23.225 10.879 10.631 1.00 90.62 938 ALA A N 1
ATOM 7100 C CA . ALA A 1 938 ? 24.368 11.729 10.319 1.00 90.62 938 ALA A CA 1
ATOM 7101 C C . ALA A 1 938 ? 24.028 12.900 9.373 1.00 90.62 938 ALA A C 1
ATOM 7103 O O . ALA A 1 938 ? 24.961 13.574 8.912 1.00 90.62 938 ALA A O 1
ATOM 7104 N N . ASP A 1 939 ? 22.748 13.182 9.087 1.00 89.12 939 ASP A N 1
ATOM 7105 C CA . ASP A 1 939 ? 22.316 14.351 8.315 1.00 89.12 939 ASP A CA 1
ATOM 7106 C C . ASP A 1 939 ? 22.277 15.599 9.223 1.00 89.12 939 ASP A C 1
ATOM 7108 O O . ASP A 1 939 ? 21.356 15.788 10.015 1.00 89.12 939 ASP A O 1
ATOM 7112 N N . PRO A 1 940 ? 23.227 16.545 9.092 1.00 86.56 940 PRO A N 1
ATOM 7113 C CA . PRO A 1 940 ? 23.291 17.712 9.973 1.00 86.56 940 PRO A CA 1
ATOM 7114 C C . PRO A 1 940 ? 22.128 18.701 9.784 1.00 86.56 940 PRO A C 1
ATOM 7116 O O . PRO A 1 940 ? 22.036 19.683 10.528 1.00 86.56 940 PRO A O 1
ATOM 7119 N N . THR A 1 941 ? 21.302 18.516 8.751 1.00 86.38 941 THR A N 1
ATOM 7120 C CA . THR A 1 941 ? 20.157 19.380 8.436 1.00 86.38 941 THR A CA 1
ATOM 7121 C C . THR A 1 941 ? 18.830 18.814 8.931 1.00 86.38 941 THR A C 1
ATOM 7123 O O . THR A 1 941 ? 17.860 19.568 9.046 1.00 86.38 941 THR A O 1
ATOM 7126 N N . ASN A 1 942 ? 18.801 17.525 9.261 1.00 87.88 942 ASN A N 1
ATOM 7127 C CA . ASN A 1 942 ? 17.636 16.802 9.732 1.00 87.88 942 ASN A CA 1
ATOM 7128 C C . ASN A 1 942 ? 17.772 16.507 11.230 1.00 87.88 942 ASN A C 1
ATOM 7130 O O . ASN A 1 942 ? 18.865 16.334 11.754 1.00 87.88 942 ASN A O 1
ATOM 7134 N N . ASN A 1 943 ? 16.655 16.469 11.946 1.00 90.12 943 ASN A N 1
ATOM 7135 C CA . ASN A 1 943 ? 16.630 15.920 13.295 1.00 90.12 943 ASN A CA 1
ATOM 7136 C C . ASN A 1 943 ? 15.533 14.869 13.326 1.00 90.12 943 ASN A C 1
ATOM 7138 O O . ASN A 1 943 ? 14.354 15.217 13.361 1.00 90.12 943 ASN A O 1
ATOM 7142 N N . ALA A 1 944 ? 15.937 13.603 13.273 1.00 90.81 944 ALA A N 1
ATOM 7143 C CA . ALA A 1 944 ? 15.034 12.465 13.179 1.00 90.81 944 ALA A CA 1
ATOM 7144 C C . ALA A 1 944 ? 14.339 12.106 14.505 1.00 90.81 944 ALA A C 1
ATOM 7146 O O . ALA A 1 944 ? 13.351 11.364 14.518 1.00 90.81 944 ALA A O 1
ATOM 7147 N N . ASP A 1 945 ? 14.795 12.650 15.636 1.00 93.06 945 ASP A N 1
ATOM 7148 C CA . ASP A 1 945 ? 14.248 12.312 16.945 1.00 93.06 945 ASP A CA 1
ATOM 7149 C C . ASP A 1 945 ? 12.835 12.894 17.115 1.00 93.06 945 ASP A C 1
ATOM 7151 O O . ASP A 1 945 ? 12.643 14.112 17.220 1.00 93.06 945 ASP A O 1
ATOM 7155 N N . CYS A 1 946 ? 11.832 12.013 17.224 1.00 91.00 946 CYS A N 1
ATOM 7156 C CA . CYS A 1 946 ? 10.415 12.369 17.390 1.00 91.00 946 CYS A CA 1
ATOM 7157 C C . CYS A 1 946 ? 10.182 13.330 18.559 1.00 91.00 946 CYS A C 1
ATOM 7159 O O . CYS A 1 946 ? 9.263 14.152 18.519 1.00 91.00 946 CYS A O 1
ATOM 7161 N N . ARG A 1 947 ? 11.012 13.251 19.608 1.00 89.88 947 ARG A N 1
ATOM 7162 C CA . ARG A 1 947 ? 10.895 14.067 20.829 1.00 89.88 947 ARG A CA 1
ATOM 7163 C C . ARG A 1 947 ? 11.236 15.534 20.596 1.00 89.88 947 ARG A C 1
ATOM 7165 O O . ARG A 1 947 ? 10.920 16.377 21.430 1.00 89.88 947 ARG A O 1
ATOM 7172 N N . THR A 1 948 ? 11.876 15.844 19.474 1.00 87.94 948 THR A N 1
ATOM 7173 C CA . THR A 1 948 ? 12.152 17.222 19.055 1.00 87.94 948 THR A CA 1
ATOM 7174 C C . THR A 1 948 ? 11.003 17.818 18.244 1.00 87.94 948 THR A C 1
ATOM 7176 O O . THR A 1 948 ? 10.929 19.038 18.082 1.00 87.94 948 THR A O 1
ATOM 7179 N N . SER A 1 949 ? 10.059 16.981 17.798 1.00 86.88 949 SER A N 1
ATOM 7180 C CA . SER A 1 949 ? 8.855 17.423 17.104 1.00 86.88 949 SER A CA 1
ATOM 7181 C C . SER A 1 949 ? 7.817 18.013 18.075 1.00 86.88 949 SER A C 1
ATOM 7183 O O . SER A 1 949 ? 7.753 17.628 19.248 1.00 86.88 949 SER A O 1
ATOM 7185 N N . PRO A 1 950 ? 6.900 18.875 17.594 1.00 85.44 950 PRO A N 1
ATOM 7186 C CA . PRO A 1 950 ? 5.776 19.353 18.399 1.00 85.44 950 PRO A CA 1
ATOM 7187 C C . PRO A 1 950 ? 4.848 18.242 18.912 1.00 85.44 950 PRO A C 1
ATOM 7189 O O . PRO A 1 950 ? 4.127 18.469 19.886 1.00 85.44 950 PRO A O 1
ATOM 7192 N N . GLN A 1 951 ? 4.861 17.054 18.287 1.00 87.50 951 GLN A N 1
ATOM 7193 C CA . GLN A 1 951 ? 3.974 15.948 18.658 1.00 87.50 951 GLN A CA 1
ATOM 7194 C C . GLN A 1 951 ? 4.296 15.365 20.034 1.00 87.50 951 GLN A C 1
ATOM 7196 O O . GLN A 1 951 ? 3.411 14.775 20.640 1.00 87.50 951 GLN A O 1
ATOM 7201 N N . VAL A 1 952 ? 5.484 15.622 20.597 1.00 88.12 952 VAL A N 1
ATOM 7202 C CA . VAL A 1 952 ? 5.824 15.280 21.993 1.00 88.12 952 VAL A CA 1
ATOM 7203 C C . VAL A 1 952 ? 4.819 15.847 23.017 1.00 88.12 952 VAL A C 1
ATOM 7205 O O . VAL A 1 952 ? 4.709 15.335 24.124 1.00 88.12 952 VAL A O 1
ATOM 7208 N N . ASN A 1 953 ? 4.068 16.894 22.650 1.00 86.38 953 ASN A N 1
ATOM 7209 C CA . ASN A 1 953 ? 3.117 17.583 23.528 1.00 86.38 953 ASN A CA 1
ATOM 7210 C C . ASN A 1 953 ? 1.640 17.233 23.264 1.00 86.38 953 ASN A C 1
ATOM 7212 O O . ASN A 1 953 ? 0.767 17.834 23.894 1.00 86.38 953 ASN A O 1
ATOM 7216 N N . ASN A 1 954 ? 1.348 16.341 22.310 1.00 88.88 954 ASN A N 1
ATOM 7217 C CA . ASN A 1 954 ? -0.016 16.035 21.872 1.00 88.88 954 ASN A CA 1
ATOM 7218 C C . ASN A 1 954 ? -0.344 14.561 22.113 1.00 88.88 954 ASN A C 1
ATOM 7220 O O . ASN A 1 954 ? 0.385 13.689 21.647 1.00 88.88 954 ASN A O 1
ATOM 7224 N N . LEU A 1 955 ? -1.465 14.276 22.768 1.00 92.69 955 LEU A N 1
ATOM 7225 C CA . LEU A 1 955 ? -1.940 12.915 23.006 1.00 92.69 955 LEU A CA 1
ATOM 7226 C C . LEU A 1 955 ? -3.433 12.798 22.698 1.00 92.69 955 LEU A C 1
ATOM 7228 O O . LEU A 1 955 ? -4.204 13.689 23.051 1.00 92.69 955 LEU A O 1
ATOM 7232 N N . ARG A 1 956 ? -3.839 11.704 22.046 1.00 94.00 956 ARG A N 1
ATOM 7233 C CA . ARG A 1 956 ? -5.232 11.439 21.659 1.00 94.00 956 ARG A CA 1
ATOM 7234 C C . ARG A 1 956 ? -5.642 9.999 21.939 1.00 94.00 956 ARG A C 1
ATOM 7236 O O . ARG A 1 956 ? -4.851 9.078 21.724 1.00 94.00 956 ARG A O 1
ATOM 7243 N N . ALA A 1 957 ? -6.882 9.819 22.381 1.00 96.88 957 ALA A N 1
ATOM 7244 C CA . ALA A 1 957 ? -7.529 8.518 22.514 1.00 96.88 957 ALA A CA 1
ATOM 7245 C C . ALA A 1 957 ? -9.005 8.628 22.119 1.00 96.88 957 ALA A C 1
ATOM 7247 O O . ALA A 1 957 ? -9.640 9.649 22.397 1.00 96.88 957 ALA A O 1
ATOM 7248 N N . ALA A 1 958 ? -9.533 7.589 21.474 1.00 95.81 958 ALA A N 1
ATOM 7249 C CA . ALA A 1 958 ? -10.892 7.606 20.947 1.00 95.81 958 ALA A CA 1
ATOM 7250 C C . ALA A 1 958 ? -11.928 7.150 21.964 1.00 95.81 958 ALA A C 1
ATOM 7252 O O . ALA A 1 958 ? -12.957 7.779 22.091 1.00 95.81 958 ALA A O 1
ATOM 7253 N N . GLU A 1 959 ? -11.652 6.086 22.717 1.00 97.38 959 GLU A N 1
ATOM 7254 C CA . GLU A 1 959 ? -12.695 5.443 23.519 1.00 97.38 959 GLU A CA 1
ATOM 7255 C C . GLU A 1 959 ? -12.112 4.731 24.744 1.00 97.38 959 GLU A C 1
ATOM 7257 O O . GLU A 1 959 ? -11.022 4.152 24.681 1.00 97.38 959 GLU A O 1
ATOM 7262 N N . LEU A 1 960 ? -12.865 4.742 25.845 1.00 98.19 960 LEU A N 1
ATOM 7263 C CA . LEU A 1 960 ? -12.652 4.010 27.088 1.00 98.19 960 LEU A CA 1
ATOM 7264 C C . LEU A 1 960 ? -13.956 3.315 27.502 1.00 98.19 960 LEU A C 1
ATOM 7266 O O . LEU A 1 960 ? -14.903 3.945 27.965 1.00 98.19 960 LEU A O 1
ATOM 7270 N N . GLN A 1 961 ? -13.945 1.986 27.467 1.00 97.69 961 GLN A N 1
ATOM 7271 C CA . GLN A 1 961 ? -15.044 1.149 27.944 1.00 97.69 961 GLN A CA 1
ATOM 7272 C C . GLN A 1 961 ? -14.655 0.485 29.258 1.00 97.69 961 GLN A C 1
ATOM 7274 O O . GLN A 1 961 ? -13.566 -0.082 29.377 1.00 97.69 961 GLN A O 1
ATOM 7279 N N . VAL A 1 962 ? -15.555 0.509 30.239 1.00 97.25 962 VAL A N 1
ATOM 7280 C CA . VAL A 1 962 ? -15.366 -0.122 31.552 1.00 97.25 962 VAL A CA 1
ATOM 7281 C C . VAL A 1 962 ? -16.397 -1.226 31.713 1.00 97.25 962 VAL A C 1
ATOM 7283 O O . VAL A 1 962 ? -17.593 -0.955 31.798 1.00 97.25 962 VAL A O 1
ATOM 7286 N N . LEU A 1 963 ? -15.935 -2.476 31.776 1.00 95.75 963 LEU A N 1
ATOM 7287 C CA . LEU A 1 963 ? -16.799 -3.655 31.734 1.00 95.75 963 LEU A CA 1
ATOM 7288 C C . LEU A 1 963 ? -16.575 -4.541 32.966 1.00 95.75 963 LEU A C 1
ATOM 7290 O O . LEU A 1 963 ? -15.457 -4.691 33.475 1.00 95.75 963 LEU A O 1
ATOM 7294 N N . SER A 1 964 ? -17.640 -5.198 33.422 1.00 93.75 964 SER A N 1
ATOM 7295 C CA . SER A 1 964 ? -17.538 -6.181 34.507 1.00 93.75 964 SER A CA 1
ATOM 7296 C C . SER A 1 964 ? -16.959 -7.515 34.045 1.00 93.75 964 SER A C 1
ATOM 7298 O O . SER A 1 964 ? -16.287 -8.192 34.818 1.00 93.75 964 SER A O 1
ATOM 7300 N N . HIS A 1 965 ? -17.192 -7.890 32.787 1.00 87.12 965 HIS A N 1
ATOM 7301 C CA . HIS A 1 965 ? -16.774 -9.168 32.216 1.00 87.12 965 HIS A CA 1
ATOM 7302 C C . HIS A 1 965 ? -16.468 -9.010 30.721 1.00 87.12 965 HIS A C 1
ATOM 7304 O O . HIS A 1 965 ? -16.892 -8.041 30.093 1.00 87.12 965 HIS A O 1
ATOM 7310 N N . ALA A 1 966 ? -15.763 -9.983 30.138 1.00 80.19 966 ALA A N 1
ATOM 7311 C CA . ALA A 1 966 ? -15.572 -10.041 28.691 1.00 80.19 966 ALA A CA 1
ATOM 7312 C C . ALA A 1 966 ? -16.893 -10.368 27.972 1.00 80.19 966 ALA A C 1
ATOM 7314 O O . ALA A 1 966 ? -17.688 -11.186 28.449 1.00 80.19 966 ALA A O 1
ATOM 7315 N N . GLY A 1 967 ? -17.098 -9.773 26.796 1.00 74.12 967 GLY A N 1
ATOM 7316 C CA . GLY A 1 967 ? -18.179 -10.180 25.898 1.00 74.12 967 GLY A CA 1
ATOM 7317 C C . GLY A 1 967 ? -17.960 -11.595 25.359 1.00 74.12 967 GLY A C 1
ATOM 7318 O O . GLY A 1 967 ? -16.846 -12.123 25.346 1.00 74.12 967 GLY A O 1
ATOM 7319 N N . SER A 1 968 ? -19.040 -12.245 24.933 1.00 82.69 968 SER A N 1
ATOM 7320 C CA . SER A 1 968 ? -18.997 -13.642 24.491 1.00 82.69 968 SER A CA 1
ATOM 7321 C C . SER A 1 968 ? -19.902 -13.894 23.286 1.00 82.69 968 SER A C 1
ATOM 7323 O O . SER A 1 968 ? -20.705 -13.047 22.899 1.00 82.69 968 SER A O 1
ATOM 7325 N N . THR A 1 969 ? -19.762 -15.056 22.648 1.00 80.19 969 THR A N 1
ATOM 7326 C CA . THR A 1 969 ? -20.612 -15.437 21.514 1.00 80.19 969 THR A CA 1
ATOM 7327 C C . THR A 1 969 ? -21.271 -16.779 21.748 1.00 80.19 969 THR A C 1
ATOM 7329 O O . THR A 1 969 ? -20.637 -17.737 22.192 1.00 80.19 969 THR A O 1
ATOM 7332 N N . ALA A 1 970 ? -22.554 -16.866 21.402 1.00 75.62 970 ALA A N 1
ATOM 7333 C CA . ALA A 1 970 ? -23.287 -18.118 21.367 1.00 75.62 970 ALA A CA 1
ATOM 7334 C C . ALA A 1 970 ? -24.047 -18.234 20.044 1.00 75.62 970 ALA A C 1
ATOM 7336 O O . ALA A 1 970 ? -24.811 -17.352 19.650 1.00 75.62 970 ALA A O 1
ATOM 7337 N N . VAL A 1 971 ? -23.863 -19.361 19.360 1.00 71.44 971 VAL A N 1
ATOM 7338 C CA . VAL A 1 971 ? -24.659 -19.699 18.179 1.00 71.44 971 VAL A CA 1
ATOM 7339 C C . VAL A 1 971 ? -25.856 -20.508 18.647 1.00 71.44 971 VAL A C 1
ATOM 7341 O O . VAL A 1 971 ? -25.692 -21.599 19.193 1.00 71.44 971 VAL A O 1
ATOM 7344 N N . VAL A 1 972 ? -27.059 -19.985 18.422 1.00 69.88 972 VAL A N 1
ATOM 7345 C CA . VAL A 1 972 ? -28.291 -20.733 18.676 1.00 69.88 972 VAL A CA 1
ATOM 7346 C C . VAL A 1 972 ? -28.740 -21.336 17.350 1.00 69.88 972 VAL A C 1
ATOM 7348 O O . VAL A 1 972 ? -29.036 -20.610 16.400 1.00 69.88 972 VAL A O 1
ATOM 7351 N N . GLN A 1 973 ? -28.742 -22.667 17.269 1.00 55.84 973 GLN A N 1
ATOM 7352 C CA . GLN A 1 973 ? -29.380 -23.366 16.156 1.00 55.84 973 GLN A CA 1
ATOM 7353 C C . GLN A 1 973 ? -30.905 -23.347 16.363 1.00 55.84 973 GLN A C 1
ATOM 7355 O O . GLN A 1 973 ? -31.380 -23.697 17.441 1.00 55.84 973 GLN A O 1
ATOM 7360 N N . ASP A 1 974 ? -31.605 -22.925 15.306 1.00 44.75 974 ASP A N 1
ATOM 7361 C CA . ASP A 1 974 ? -33.057 -22.899 15.056 1.00 44.75 974 ASP A CA 1
ATOM 7362 C C . ASP A 1 974 ? -33.909 -21.737 15.607 1.00 44.75 974 ASP A C 1
ATOM 7364 O O . ASP A 1 974 ? -33.962 -21.468 16.811 1.00 44.75 974 ASP A O 1
ATOM 7368 N N . PRO A 1 975 ? -34.736 -21.129 14.737 1.00 41.62 975 PRO A N 1
ATOM 7369 C CA . PRO A 1 975 ? -36.149 -20.937 15.001 1.00 41.62 975 PRO A CA 1
ATOM 7370 C C . PRO A 1 975 ? -36.955 -22.143 14.480 1.00 41.62 975 PRO A C 1
ATOM 7372 O O . PRO A 1 975 ? -36.834 -22.525 13.318 1.00 41.62 975 PRO A O 1
ATOM 7375 N N . VAL A 1 976 ? -37.788 -22.713 15.356 1.00 34.69 976 VAL A N 1
ATOM 7376 C CA . VAL A 1 976 ? -38.969 -23.515 14.978 1.00 34.69 976 VAL A CA 1
ATOM 7377 C C . VAL A 1 976 ? -39.894 -22.702 14.079 1.00 34.69 976 VAL A C 1
ATOM 7379 O O . VAL A 1 976 ? -40.045 -21.489 14.365 1.00 34.69 976 VAL A O 1
#